Protein AF-0000000066002754 (afdb_homodimer)

Structure (mmCIF, N/CA/C/O backbone):
data_AF-0000000066002754-model_v1
#
loop_
_entity.id
_entity.type
_entity.pdbx_description
1 polymer 'S-adenosylmethionine synthase'
#
loop_
_atom_site.group_PDB
_atom_site.id
_atom_site.type_symbol
_atom_site.label_atom_id
_atom_site.label_alt_id
_atom_site.label_comp_id
_atom_site.label_asym_id
_atom_site.label_entity_id
_atom_site.label_seq_id
_atom_site.pdbx_PDB_ins_code
_atom_site.Cartn_x
_atom_site.Cartn_y
_atom_site.Cartn_z
_atom_site.occupancy
_atom_site.B_iso_or_equiv
_atom_site.auth_seq_id
_atom_site.auth_comp_id
_atom_site.auth_asym_id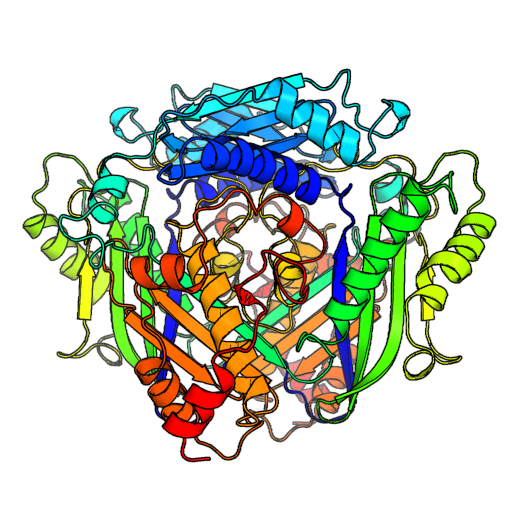
_atom_site.auth_atom_id
_atom_site.pdbx_PDB_model_num
ATOM 1 N N . MET A 1 1 ? 15.125 -0.023 -0.604 1 49.53 1 MET A N 1
ATOM 2 C CA . MET A 1 1 ? 15.516 1.284 -0.079 1 49.53 1 MET A CA 1
ATOM 3 C C . MET A 1 1 ? 16.438 2.01 -1.051 1 49.53 1 MET A C 1
ATOM 5 O O . MET A 1 1 ? 17.203 1.374 -1.783 1 49.53 1 MET A O 1
ATOM 9 N N . ILE A 1 2 ? 15.977 3.221 -1.153 1 59.25 2 ILE A N 1
ATOM 10 C CA . ILE A 1 2 ? 16.844 4.137 -1.892 1 59.25 2 ILE A CA 1
ATOM 11 C C . ILE A 1 2 ? 18.219 4.215 -1.218 1 59.25 2 ILE A C 1
ATOM 13 O O . ILE A 1 2 ? 18.312 4.602 -0.052 1 59.25 2 ILE A O 1
ATOM 17 N N . ASN A 1 3 ? 19.094 3.332 -1.614 1 63.22 3 ASN A N 1
ATOM 18 C CA . ASN A 1 3 ? 20.5 3.486 -1.23 1 63.22 3 ASN A CA 1
ATOM 19 C C . ASN A 1 3 ? 21.234 4.41 -2.189 1 63.22 3 ASN A C 1
ATOM 21 O O . ASN A 1 3 ? 21.953 3.943 -3.082 1 63.22 3 ASN A O 1
ATOM 25 N N . ALA A 1 4 ? 20.969 5.594 -1.891 1 71.75 4 ALA A N 1
ATOM 26 C CA . ALA A 1 4 ? 21.625 6.562 -2.77 1 71.75 4 ALA A CA 1
ATOM 27 C C . ALA A 1 4 ? 22.938 7.059 -2.166 1 71.75 4 ALA A C 1
ATOM 29 O O . ALA A 1 4 ? 23.078 7.105 -0.943 1 71.75 4 ALA A O 1
ATOM 30 N N . LYS A 1 5 ? 23.844 7.191 -2.975 1 81.81 5 LYS A N 1
ATOM 31 C CA . LYS A 1 5 ? 25.125 7.789 -2.58 1 81.81 5 LYS A CA 1
ATOM 32 C C . LYS A 1 5 ? 25.094 9.305 -2.756 1 81.81 5 LYS A C 1
ATOM 34 O O . LYS A 1 5 ? 24.328 9.828 -3.568 1 81.81 5 LYS A O 1
ATOM 39 N N . GLY A 1 6 ? 25.812 9.953 -1.957 1 91.19 6 GLY A N 1
ATOM 40 C CA . GLY A 1 6 ? 25.844 11.406 -2.041 1 91.19 6 GLY A CA 1
ATOM 41 C C . GLY A 1 6 ? 24.719 12.078 -1.281 1 91.19 6 GLY A C 1
ATOM 42 O O . GLY A 1 6 ? 24.219 11.531 -0.299 1 91.19 6 GLY A O 1
ATOM 43 N N . ARG A 1 7 ? 24.469 13.336 -1.681 1 94.94 7 ARG A N 1
ATOM 44 C CA . ARG A 1 7 ? 23.453 14.125 -0.999 1 94.94 7 ARG A CA 1
ATOM 45 C C . ARG A 1 7 ? 22.094 13.969 -1.669 1 94.94 7 ARG A C 1
ATOM 47 O O . ARG A 1 7 ? 21.984 14.031 -2.896 1 94.94 7 ARG A O 1
ATOM 54 N N . TYR A 1 8 ? 21.094 13.641 -0.91 1 95.25 8 TYR A N 1
ATOM 55 C CA . TYR A 1 8 ? 19.734 13.508 -1.454 1 95.25 8 TYR A CA 1
ATOM 56 C C . TYR A 1 8 ? 18.688 13.758 -0.378 1 95.25 8 TYR A C 1
ATOM 58 O O . TYR A 1 8 ? 19 13.758 0.814 1 95.25 8 TYR A O 1
ATOM 66 N N . LEU A 1 9 ? 17.484 14.023 -0.784 1 96.25 9 LEU A N 1
ATOM 67 C CA . LEU A 1 9 ? 16.344 14.172 0.109 1 96.25 9 LEU A CA 1
ATOM 68 C C . LEU A 1 9 ? 15.43 12.953 0.025 1 96.25 9 LEU A C 1
ATOM 70 O O . LEU A 1 9 ? 15.234 12.391 -1.055 1 96.25 9 LEU A O 1
ATOM 74 N N . PHE A 1 10 ? 14.922 12.516 1.156 1 96.56 10 PHE A N 1
ATOM 75 C CA . PHE A 1 10 ? 13.883 11.492 1.229 1 96.56 10 PHE A CA 1
ATOM 76 C C . PHE A 1 10 ? 12.719 11.961 2.094 1 96.56 10 PHE A C 1
ATOM 78 O O . PHE A 1 10 ? 12.93 12.508 3.178 1 96.56 10 PHE A O 1
ATOM 85 N N . SER A 1 11 ? 11.508 11.773 1.563 1 96.75 11 SER A N 1
ATOM 86 C CA . SER A 1 11 ? 10.328 12.289 2.246 1 96.75 11 SER A CA 1
ATOM 87 C C . SER A 1 11 ? 9.398 11.156 2.672 1 96.75 11 SER A C 1
ATOM 89 O O . SER A 1 11 ? 9.258 10.156 1.96 1 96.75 11 SER A O 1
ATOM 91 N N . SER A 1 12 ? 8.781 11.266 3.816 1 97.44 12 SER A N 1
ATOM 92 C CA . SER A 1 12 ? 7.715 10.398 4.289 1 97.44 12 SER A CA 1
ATOM 93 C C . SER A 1 12 ? 6.555 11.203 4.863 1 97.44 12 SER A C 1
ATOM 95 O O . SER A 1 12 ? 6.75 12.32 5.348 1 97.44 12 SER A O 1
ATOM 97 N N . GLU A 1 13 ? 5.426 10.609 4.801 1 97.12 13 GLU A N 1
ATOM 98 C CA . GLU A 1 13 ? 4.211 11.273 5.262 1 97.12 13 GLU A CA 1
ATOM 99 C C . GLU A 1 13 ? 3.51 10.461 6.344 1 97.12 13 GLU A C 1
ATOM 101 O O . GLU A 1 13 ? 3.652 9.234 6.395 1 97.12 13 GLU A O 1
ATOM 106 N N . SER A 1 14 ? 2.783 11.125 7.219 1 97.81 14 SER A N 1
ATOM 107 C CA . SER A 1 14 ? 1.916 10.539 8.234 1 97.81 14 SER A CA 1
ATOM 108 C C . SER A 1 14 ? 0.597 11.297 8.344 1 97.81 14 SER A C 1
ATOM 110 O O . SER A 1 14 ? 0.497 12.438 7.898 1 97.81 14 SER A O 1
ATOM 112 N N . VAL A 1 15 ? -0.403 10.68 8.867 1 97.94 15 VAL A N 1
ATOM 113 C CA . VAL A 1 15 ? -1.698 11.32 9.078 1 97.94 15 VAL A CA 1
ATOM 114 C C . VAL A 1 15 ? -2.141 11.125 10.523 1 97.94 15 VAL A C 1
ATOM 116 O O . VAL A 1 15 ? -1.662 10.211 11.211 1 97.94 15 VAL A O 1
ATOM 119 N N . THR A 1 16 ? -2.969 12.016 10.969 1 98.5 16 THR A N 1
ATOM 120 C CA . THR A 1 16 ? -3.463 11.922 12.344 1 98.5 16 THR A CA 1
ATOM 121 C C . THR A 1 16 ? -4.555 10.859 12.453 1 98.5 16 THR A C 1
ATOM 123 O O . THR A 1 16 ? -5.008 10.32 11.438 1 98.5 16 THR A O 1
ATOM 126 N N . GLU A 1 17 ? -4.969 10.602 13.68 1 98.44 17 GLU A N 1
ATOM 127 C CA . GLU A 1 17 ? -6.031 9.641 13.961 1 98.44 17 GLU A CA 1
ATOM 128 C C . GLU A 1 17 ? -7.359 10.102 13.359 1 98.44 17 GLU A C 1
ATOM 130 O O . GLU A 1 17 ? -8.266 9.289 13.164 1 98.44 17 GLU A O 1
ATOM 135 N N . GLY A 1 18 ? -7.488 11.367 13.055 1 98.31 18 GLY A N 1
ATOM 136 C CA . GLY A 1 18 ? -8.742 11.898 12.531 1 98.31 18 GLY A CA 1
ATOM 137 C C . GLY A 1 18 ? -8.867 11.766 11.031 1 98.31 18 GLY A C 1
ATOM 138 O O . GLY A 1 18 ? -9.945 11.977 10.469 1 98.31 18 GLY A O 1
ATOM 139 N N . HIS A 1 19 ? -7.695 11.469 10.352 1 97.81 19 HIS A N 1
ATOM 140 C CA . HIS A 1 19 ? -7.781 11.234 8.914 1 97.81 19 HIS A CA 1
ATOM 141 C C . HIS A 1 19 ? -8.781 10.133 8.602 1 97.81 19 HIS A C 1
ATOM 143 O O . HIS A 1 19 ? -8.805 9.094 9.273 1 97.81 19 HIS A O 1
ATOM 149 N N . PRO A 1 20 ? -9.602 10.266 7.574 1 97.5 20 PRO A N 1
ATOM 150 C CA . PRO A 1 20 ? -10.703 9.328 7.336 1 97.5 20 PRO A CA 1
ATOM 151 C C . PRO A 1 20 ? -10.227 7.887 7.188 1 97.5 20 PRO A C 1
ATOM 153 O O . PRO A 1 20 ? -10.883 6.965 7.676 1 97.5 20 PRO A O 1
ATOM 156 N N . ASP A 1 21 ? -9.141 7.695 6.48 1 97.81 21 ASP A N 1
ATOM 157 C CA . ASP A 1 21 ? -8.609 6.34 6.355 1 97.81 21 ASP A CA 1
ATOM 158 C C . ASP A 1 21 ? -8.273 5.754 7.723 1 97.81 21 ASP A C 1
ATOM 160 O O . ASP A 1 21 ? -8.438 4.555 7.949 1 97.81 21 ASP A O 1
ATOM 164 N N . LYS A 1 22 ? -7.746 6.57 8.602 1 98.5 22 LYS A N 1
ATOM 165 C CA . LYS A 1 22 ? -7.398 6.082 9.93 1 98.5 22 LYS A CA 1
ATOM 166 C C . LYS A 1 22 ? -8.648 5.926 10.797 1 98.5 22 LYS A C 1
ATOM 168 O O . LYS A 1 22 ? -8.688 5.066 11.68 1 98.5 22 LYS A O 1
ATOM 173 N N . VAL A 1 23 ? -9.672 6.781 10.555 1 98.69 23 VAL A N 1
ATOM 174 C CA . VAL A 1 23 ? -10.953 6.539 11.195 1 98.69 23 VAL A CA 1
ATOM 175 C C . VAL A 1 23 ? -11.445 5.133 10.859 1 98.69 23 VAL A C 1
ATOM 177 O O . VAL A 1 23 ? -11.844 4.379 11.75 1 98.69 23 VAL A O 1
ATOM 180 N N . ALA A 1 24 ? -11.344 4.777 9.617 1 98.62 24 ALA A N 1
ATOM 181 C CA . ALA A 1 24 ? -11.75 3.449 9.164 1 98.62 24 ALA A CA 1
ATOM 182 C C . ALA A 1 24 ? -10.898 2.365 9.82 1 98.62 24 ALA A C 1
ATOM 184 O O . ALA A 1 24 ? -11.43 1.353 10.289 1 98.62 24 ALA A O 1
ATOM 185 N N . ASP A 1 25 ? -9.594 2.576 9.891 1 98.62 25 ASP A N 1
ATOM 186 C CA . ASP A 1 25 ? -8.688 1.615 10.523 1 98.62 25 ASP A CA 1
ATOM 187 C C . ASP A 1 25 ? -9.055 1.398 11.992 1 98.62 25 ASP A C 1
ATOM 189 O O . ASP A 1 25 ? -9.086 0.262 12.469 1 98.62 25 ASP A O 1
ATOM 193 N N . GLN A 1 26 ? -9.289 2.469 12.672 1 98.81 26 GLN A N 1
ATOM 194 C CA . GLN A 1 26 ? -9.57 2.408 14.102 1 98.81 26 GLN A CA 1
ATOM 195 C C . GLN A 1 26 ? -10.891 1.692 14.375 1 98.81 26 GLN A C 1
ATOM 197 O O . GLN A 1 26 ? -11.023 0.96 15.359 1 98.81 26 GLN A O 1
ATOM 202 N N . ILE A 1 27 ? -11.859 1.932 13.531 1 98.81 27 ILE A N 1
ATOM 203 C CA . ILE A 1 27 ? -13.133 1.238 13.672 1 98.81 27 ILE A CA 1
ATOM 204 C C . ILE A 1 27 ? -12.93 -0.261 13.461 1 98.81 27 ILE A C 1
ATOM 206 O O . ILE A 1 27 ? -13.359 -1.072 14.289 1 98.81 27 ILE A O 1
ATOM 210 N N . SER A 1 28 ? -12.258 -0.646 12.422 1 98.69 28 SER A N 1
ATOM 211 C CA . SER A 1 28 ? -12.023 -2.051 12.109 1 98.69 28 SER A CA 1
ATOM 212 C C . SER A 1 28 ? -11.266 -2.746 13.242 1 98.69 28 SER A C 1
ATOM 214 O O . SER A 1 28 ? -11.648 -3.836 13.672 1 98.69 28 SER A O 1
ATOM 216 N N . ASP A 1 29 ? -10.242 -2.107 13.695 1 98.75 29 ASP A N 1
ATOM 217 C CA . ASP A 1 29 ? -9.445 -2.721 14.758 1 98.75 29 ASP A CA 1
ATOM 218 C C . ASP A 1 29 ? -10.18 -2.672 16.094 1 98.75 29 ASP A C 1
ATOM 220 O O . ASP A 1 29 ? -9.953 -3.514 16.969 1 98.75 29 ASP A O 1
ATOM 224 N N . GLY A 1 30 ? -11.023 -1.613 16.297 1 98.69 30 GLY A N 1
ATOM 225 C CA . GLY A 1 30 ? -11.891 -1.613 17.453 1 98.69 30 GLY A CA 1
ATOM 226 C C . GLY A 1 30 ? -12.812 -2.814 17.516 1 98.69 30 GLY A C 1
ATOM 227 O O . GLY A 1 30 ? -13 -3.412 18.578 1 98.69 30 GLY A O 1
ATOM 228 N N . ILE A 1 31 ? -13.375 -3.127 16.406 1 98.56 31 ILE A N 1
ATOM 229 C CA . ILE A 1 31 ? -14.242 -4.293 16.297 1 98.56 31 ILE A CA 1
ATOM 230 C C . ILE A 1 31 ? -13.43 -5.566 16.531 1 98.56 31 ILE A C 1
ATOM 232 O O . ILE A 1 31 ? -13.844 -6.449 17.281 1 98.56 31 ILE A O 1
ATOM 236 N N . LEU A 1 32 ? -12.289 -5.664 15.922 1 98.56 32 LEU A N 1
ATOM 237 C CA . LEU A 1 32 ? -11.406 -6.812 16.109 1 98.56 32 LEU A CA 1
ATOM 238 C C . LEU A 1 32 ? -11.086 -7.023 17.578 1 98.56 32 LEU A C 1
ATOM 240 O O . LEU A 1 32 ? -11.203 -8.141 18.094 1 98.56 32 LEU A O 1
ATOM 244 N N . ASP A 1 33 ? -10.695 -5.949 18.25 1 98.5 33 ASP A N 1
ATOM 245 C CA . ASP A 1 33 ? -10.32 -6.047 19.656 1 98.5 33 ASP A CA 1
ATOM 246 C C . ASP A 1 33 ? -11.508 -6.488 20.5 1 98.5 33 ASP A C 1
ATOM 248 O O . ASP A 1 33 ? -11.352 -7.297 21.422 1 98.5 33 ASP A O 1
ATOM 252 N N . ALA A 1 34 ? -12.664 -5.938 20.234 1 98.38 34 ALA A N 1
ATOM 253 C CA . ALA A 1 34 ? -13.859 -6.328 20.969 1 98.38 34 ALA A CA 1
ATOM 254 C C . ALA A 1 34 ? -14.125 -7.824 20.828 1 98.38 34 ALA A C 1
ATOM 256 O O . ALA A 1 34 ? -14.539 -8.477 21.797 1 98.38 34 ALA A O 1
ATOM 257 N N . ILE A 1 35 ? -13.883 -8.336 19.656 1 98.19 35 ILE A N 1
ATOM 258 C CA . ILE A 1 35 ? -14.125 -9.75 19.375 1 98.19 35 ILE A CA 1
ATOM 259 C C . ILE A 1 35 ? -13.047 -10.602 20.031 1 98.19 35 ILE A C 1
ATOM 261 O O . ILE A 1 35 ? -13.359 -11.57 20.734 1 98.19 35 ILE A O 1
ATOM 265 N N . LEU A 1 36 ? -11.82 -10.219 19.922 1 98.25 36 LEU A N 1
ATOM 266 C CA . LEU A 1 36 ? -10.719 -11.008 20.438 1 98.25 36 LEU A CA 1
ATOM 267 C C . LEU A 1 36 ? -10.734 -11.031 21.969 1 98.25 36 LEU A C 1
ATOM 269 O O . LEU A 1 36 ? -10.258 -11.992 22.578 1 98.25 36 LEU A O 1
ATOM 273 N N . ALA A 1 37 ? -11.258 -9.977 22.547 1 98.25 37 ALA A N 1
ATOM 274 C CA . ALA A 1 37 ? -11.367 -9.938 24 1 98.25 37 ALA A CA 1
ATOM 275 C C . ALA A 1 37 ? -12.242 -11.078 24.531 1 98.25 37 ALA A C 1
ATOM 277 O O . ALA A 1 37 ? -12.047 -11.562 25.641 1 98.25 37 ALA A O 1
ATOM 278 N N . GLN A 1 38 ? -13.133 -11.547 23.703 1 97.94 38 GLN A N 1
ATOM 279 C CA . GLN A 1 38 ? -14.102 -12.57 24.094 1 97.94 38 GLN A CA 1
ATOM 280 C C . GLN A 1 38 ? -13.75 -13.922 23.469 1 97.94 38 GLN A C 1
ATOM 282 O O . GLN A 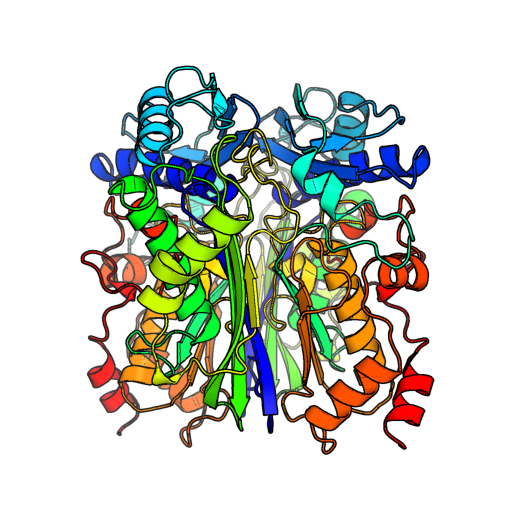1 38 ? -14.062 -14.969 24.031 1 97.94 38 GLN A O 1
ATOM 287 N N . ASP A 1 39 ? -13.156 -13.898 22.297 1 97.5 39 ASP A N 1
ATOM 288 C CA . ASP A 1 39 ? -12.883 -15.086 21.484 1 97.5 39 ASP A CA 1
ATOM 289 C C . ASP A 1 39 ? -11.516 -14.992 20.812 1 97.5 39 ASP A C 1
ATOM 291 O O . ASP A 1 39 ? -11.43 -14.648 19.625 1 97.5 39 ASP A O 1
ATOM 295 N N . PRO A 1 40 ? -10.523 -15.391 21.469 1 96.94 40 PRO A N 1
ATOM 296 C CA . PRO A 1 40 ? -9.164 -15.258 20.938 1 96.94 40 PRO A CA 1
ATOM 297 C C . PRO A 1 40 ? -8.953 -16.078 19.672 1 96.94 40 PRO A C 1
ATOM 299 O O . PRO A 1 40 ? -7.984 -15.859 18.938 1 96.94 40 PRO A O 1
ATOM 302 N N . ASP A 1 41 ? -9.828 -17 19.344 1 93.81 41 ASP A N 1
ATOM 303 C CA . ASP A 1 41 ? -9.664 -17.891 18.188 1 93.81 41 ASP A CA 1
ATOM 304 C C . ASP A 1 41 ? -10.531 -17.438 17.016 1 93.81 41 ASP A C 1
ATOM 306 O O . ASP A 1 41 ? -10.648 -18.141 16.016 1 93.81 41 ASP A O 1
ATOM 310 N N . ALA A 1 42 ? -11.125 -16.266 17.156 1 95.69 42 ALA A N 1
ATOM 311 C CA . ALA A 1 42 ? -11.992 -15.734 16.109 1 95.69 42 ALA A CA 1
ATOM 312 C C . ALA A 1 42 ? -11.211 -15.508 14.82 1 95.69 42 ALA A C 1
ATOM 314 O O . ALA A 1 42 ? -10 -15.273 14.852 1 95.69 42 ALA A O 1
ATOM 315 N N . HIS A 1 43 ? -11.859 -15.703 13.688 1 94.81 43 HIS A N 1
ATOM 316 C CA . HIS A 1 43 ? -11.367 -15.273 12.383 1 94.81 43 HIS A CA 1
ATOM 317 C C . HIS A 1 43 ? -12.047 -13.992 11.93 1 94.81 43 HIS A C 1
ATOM 319 O O . HIS A 1 43 ? -13.273 -13.953 11.773 1 94.81 43 HIS A O 1
ATOM 325 N N . VAL A 1 44 ? -11.234 -12.984 11.797 1 96.31 44 VAL A N 1
ATOM 326 C CA . VAL A 1 44 ? -11.812 -11.672 11.531 1 96.31 44 VAL A CA 1
ATOM 327 C C . VAL A 1 44 ? -11.078 -11 10.375 1 96.31 44 VAL A C 1
ATOM 329 O O . VAL A 1 44 ? -9.844 -10.938 10.375 1 96.31 44 VAL A O 1
ATOM 332 N N . ALA A 1 45 ? -11.727 -10.578 9.359 1 96.31 45 ALA A N 1
ATOM 333 C CA . ALA A 1 45 ? -11.375 -9.555 8.375 1 96.31 45 ALA A CA 1
ATOM 334 C C . ALA A 1 45 ? -12.461 -8.484 8.289 1 96.31 45 ALA A C 1
ATOM 336 O O . ALA A 1 45 ? -13.445 -8.641 7.559 1 96.31 45 ALA A O 1
ATOM 337 N N . CYS A 1 46 ? -12.258 -7.473 9.039 1 97.62 46 CYS A N 1
ATOM 338 C CA . CYS A 1 46 ? -13.25 -6.406 9.156 1 97.62 46 CYS A CA 1
ATOM 339 C C . CYS A 1 46 ? -12.82 -5.18 8.359 1 97.62 46 CYS A C 1
ATOM 341 O O . CYS A 1 46 ? -11.727 -4.648 8.578 1 97.62 46 CYS A O 1
ATOM 343 N N . GLU A 1 47 ? -13.633 -4.785 7.477 1 97.81 47 GLU A N 1
ATOM 344 C CA . GLU A 1 47 ? -13.398 -3.621 6.629 1 97.81 47 GLU A CA 1
ATOM 345 C C . GLU A 1 47 ? -14.406 -2.51 6.926 1 97.81 47 GLU A C 1
ATOM 347 O O . GLU A 1 47 ? -15.57 -2.779 7.203 1 97.81 47 GLU A O 1
ATOM 352 N N . THR A 1 48 ? -13.898 -1.303 6.859 1 98.5 48 THR A N 1
ATOM 353 C CA . THR A 1 48 ? -14.75 -0.143 7.113 1 98.5 48 THR A CA 1
ATOM 354 C C . THR A 1 48 ? -14.57 0.907 6.02 1 98.5 48 THR A C 1
ATOM 356 O O . THR A 1 48 ? -13.445 1.16 5.574 1 98.5 48 THR A O 1
ATOM 359 N N . LEU A 1 49 ? -15.633 1.377 5.492 1 98.5 49 LEU A N 1
ATOM 360 C CA . LEU A 1 49 ? -15.688 2.576 4.66 1 98.5 49 LEU A CA 1
ATOM 361 C C . LEU A 1 49 ? -16.422 3.701 5.383 1 98.5 49 LEU A C 1
ATOM 363 O O . LEU A 1 49 ? -17.531 3.498 5.902 1 98.5 49 LEU A O 1
ATOM 367 N N . VAL A 1 50 ? -15.781 4.875 5.508 1 98.12 50 VAL A N 1
ATOM 368 C CA . VAL A 1 50 ? -16.438 6.027 6.117 1 98.12 50 VAL A CA 1
ATOM 369 C C . VAL A 1 50 ? -16.578 7.145 5.09 1 98.12 50 VAL A C 1
ATOM 371 O O . VAL A 1 50 ? -15.688 7.352 4.262 1 98.12 50 VAL A O 1
ATOM 374 N N . THR A 1 51 ? -17.641 7.742 5.059 1 96.62 51 THR A N 1
ATOM 375 C CA . THR A 1 51 ? -17.953 8.898 4.23 1 96.62 51 THR A CA 1
ATOM 376 C C . THR A 1 51 ? -18.891 9.852 4.969 1 96.62 51 THR A C 1
ATOM 378 O O . THR A 1 51 ? -19.062 9.75 6.184 1 96.62 51 THR A O 1
ATOM 381 N N . THR A 1 52 ? -19.359 10.93 4.293 1 94 52 THR A N 1
ATOM 382 C CA . THR A 1 52 ? -20.188 11.938 4.945 1 94 52 THR A CA 1
ATOM 383 C C . THR A 1 52 ? -21.328 11.289 5.719 1 94 52 THR A C 1
ATOM 385 O O . THR A 1 52 ? -22.25 10.727 5.121 1 94 52 THR A O 1
ATOM 388 N N . GLY A 1 53 ? -21.219 11.312 7.062 1 94 53 GLY A N 1
ATOM 389 C CA . GLY A 1 53 ? -22.297 10.922 7.957 1 94 53 GLY A CA 1
ATOM 390 C C . GLY A 1 53 ? -22.469 9.414 8.062 1 94 53 GLY A C 1
ATOM 391 O O . GLY A 1 53 ? -23.453 8.938 8.617 1 94 53 GLY A O 1
ATOM 392 N N . LEU A 1 54 ? -21.469 8.625 7.551 1 96.44 54 LEU A N 1
ATOM 393 C CA . LEU A 1 54 ? -21.766 7.203 7.449 1 96.44 54 LEU A CA 1
ATOM 394 C C . LEU A 1 54 ? -20.5 6.375 7.664 1 96.44 54 LEU A C 1
ATOM 396 O O . LEU A 1 54 ? -19.438 6.715 7.137 1 96.44 54 LEU A O 1
ATOM 400 N N . ALA A 1 55 ? -20.625 5.332 8.477 1 97.81 55 ALA A N 1
ATOM 401 C CA . ALA A 1 55 ? -19.656 4.23 8.547 1 97.81 55 ALA A CA 1
ATOM 402 C C . ALA A 1 55 ? -20.281 2.93 8.047 1 97.81 55 ALA A C 1
ATOM 404 O O . ALA A 1 55 ? -21.328 2.496 8.555 1 97.81 55 ALA A O 1
ATOM 405 N N . PHE A 1 56 ? -19.703 2.365 7.055 1 97.94 56 PHE A N 1
ATOM 406 C CA . PHE A 1 56 ? -20.141 1.089 6.496 1 97.94 56 PHE A CA 1
ATOM 407 C C . PHE A 1 56 ? -19.156 -0.021 6.859 1 97.94 56 PHE A C 1
ATOM 409 O O . PHE A 1 56 ? -18 0.012 6.449 1 97.94 56 PHE A O 1
ATOM 416 N N . ILE A 1 57 ? -19.641 -0.983 7.645 1 97.81 57 ILE A N 1
ATOM 417 C CA . ILE A 1 57 ? -18.812 -2.094 8.102 1 97.81 57 ILE A CA 1
ATOM 418 C C . ILE A 1 57 ? -19.094 -3.334 7.262 1 97.81 57 ILE A C 1
ATOM 420 O O . ILE A 1 57 ? -20.266 -3.713 7.082 1 97.81 57 ILE A O 1
ATOM 424 N N . ALA A 1 58 ? -18.094 -3.916 6.656 1 97.5 58 ALA A N 1
ATOM 425 C CA . ALA A 1 58 ? -18.219 -5.148 5.879 1 97.5 58 ALA A CA 1
ATOM 426 C C . ALA A 1 58 ? -17.094 -6.117 6.199 1 97.5 58 ALA A C 1
ATOM 428 O O . ALA A 1 58 ? -16.25 -5.844 7.066 1 97.5 58 ALA A O 1
ATOM 429 N N . GLY A 1 59 ? -17.062 -7.273 5.582 1 95.62 59 GLY A N 1
ATOM 430 C CA . GLY A 1 59 ? -15.992 -8.25 5.738 1 95.62 59 GLY A CA 1
ATOM 431 C C . GLY A 1 59 ? -16.484 -9.594 6.23 1 95.62 59 GLY A C 1
ATOM 432 O O . GLY A 1 59 ? -17.656 -9.93 6.07 1 95.62 59 GLY A O 1
ATOM 433 N N . GLU A 1 60 ? -15.57 -10.398 6.648 1 94.25 60 GLU A N 1
ATOM 434 C CA . GLU A 1 60 ? -15.836 -11.766 7.07 1 94.25 60 GLU A CA 1
ATOM 435 C C . GLU A 1 60 ? -15.461 -11.977 8.531 1 94.25 60 GLU A C 1
ATOM 437 O O . GLU A 1 60 ? -14.305 -11.789 8.914 1 94.25 60 GLU A O 1
ATOM 442 N N . ILE A 1 61 ? -16.391 -12.367 9.32 1 95.25 61 ILE A N 1
ATOM 443 C CA . ILE A 1 61 ? -16.172 -12.562 10.75 1 95.25 61 ILE A CA 1
ATOM 444 C C . ILE A 1 61 ? -16.797 -13.891 11.188 1 95.25 61 ILE A C 1
ATOM 446 O O . ILE A 1 61 ? -17.984 -14.133 10.969 1 95.25 61 ILE A O 1
ATOM 450 N N . THR A 1 62 ? -16.047 -14.766 11.641 1 94.62 62 THR A N 1
ATOM 451 C CA . THR A 1 62 ? -16.469 -16 12.297 1 94.62 62 THR A CA 1
ATOM 452 C C . THR A 1 62 ? -16.047 -16.016 13.758 1 94.62 62 THR A C 1
ATOM 454 O O . THR A 1 62 ? -14.852 -16.047 14.062 1 94.62 62 THR A O 1
ATOM 457 N N . THR A 1 63 ? -17.031 -15.914 14.656 1 95.31 63 THR A N 1
ATOM 458 C CA . THR A 1 63 ? -16.703 -15.773 16.078 1 95.31 63 THR A CA 1
ATOM 459 C C . THR A 1 63 ? -17.906 -16.188 16.938 1 95.31 63 THR A C 1
ATOM 461 O O . THR A 1 63 ? -19.016 -16.312 16.438 1 95.31 63 THR A O 1
ATOM 464 N N . LYS A 1 64 ? -17.656 -16.484 18.141 1 93.44 64 LYS A N 1
ATOM 465 C CA . LYS A 1 64 ? -18.688 -16.672 19.141 1 93.44 64 LYS A CA 1
ATOM 466 C C . LYS A 1 64 ? -18.938 -15.398 19.953 1 93.44 64 LYS A C 1
ATOM 468 O O . LYS A 1 64 ? -19.875 -15.328 20.734 1 93.44 64 LYS A O 1
ATOM 473 N N . ALA A 1 65 ? -18.141 -14.43 19.672 1 93.94 65 ALA A N 1
ATOM 474 C CA . ALA A 1 65 ? -18.234 -13.172 20.406 1 93.94 65 ALA A CA 1
ATOM 475 C C . ALA A 1 65 ? -19.375 -12.305 19.891 1 93.94 65 ALA A C 1
ATOM 477 O O . ALA A 1 65 ? -19.844 -12.492 18.766 1 93.94 65 ALA A O 1
ATOM 478 N N . TYR A 1 66 ? -19.828 -11.516 20.828 1 91 66 TYR A N 1
ATOM 479 C CA . TYR A 1 66 ? -20.75 -10.453 20.453 1 91 66 TYR A CA 1
ATOM 480 C C . TYR A 1 66 ? -20.031 -9.117 20.344 1 91 66 TYR A C 1
ATOM 482 O O . TYR A 1 66 ? -19.203 -8.781 21.188 1 91 66 TYR A O 1
ATOM 490 N N . ALA A 1 67 ? -20.219 -8.453 19.219 1 93.12 67 ALA A N 1
ATOM 491 C CA . ALA A 1 67 ? -19.688 -7.105 19.047 1 93.12 67 ALA A CA 1
ATOM 492 C C . ALA A 1 67 ? -20.781 -6.129 18.625 1 93.12 67 ALA A C 1
ATOM 494 O O . ALA A 1 67 ? -21.453 -6.332 17.609 1 93.12 67 ALA A O 1
ATOM 495 N N . ASP A 1 68 ? -20.984 -5.086 19.469 1 95.12 68 ASP A N 1
ATOM 496 C CA . ASP A 1 68 ? -21.953 -4.035 19.156 1 95.12 68 ASP A CA 1
ATOM 497 C C . ASP A 1 68 ? -21.344 -3.004 18.203 1 95.12 68 ASP A C 1
ATOM 499 O O . ASP A 1 68 ? -20.859 -1.959 18.641 1 95.12 68 ASP A O 1
ATOM 503 N N . PHE A 1 69 ? -21.547 -3.279 16.906 1 96.5 69 PHE A N 1
ATOM 504 C CA . PHE A 1 69 ? -20.875 -2.482 15.891 1 96.5 69 PHE A CA 1
ATOM 505 C C . PHE A 1 69 ? -21.234 -1.007 16.031 1 96.5 69 PHE A C 1
ATOM 507 O O . PHE A 1 69 ? -20.344 -0.155 16.078 1 96.5 69 PHE A O 1
ATOM 514 N N . PRO A 1 70 ? -22.531 -0.6 16.172 1 96.25 70 PRO A N 1
ATOM 515 C CA . PRO A 1 70 ? -22.859 0.821 16.297 1 96.25 70 PRO A CA 1
ATOM 516 C C . PRO A 1 70 ? -22.156 1.482 17.484 1 96.25 70 PRO A C 1
ATOM 518 O O . PRO A 1 70 ? -21.609 2.582 17.359 1 96.25 70 PRO A O 1
ATOM 521 N N . SER A 1 71 ? -22.156 0.822 18.578 1 97.12 71 SER A N 1
ATOM 522 C CA . SER A 1 71 ? -21.531 1.382 19.766 1 97.12 71 SER A CA 1
ATOM 523 C C . SER A 1 71 ? -20.031 1.526 19.578 1 97.12 71 SER A C 1
ATOM 525 O O . SER A 1 71 ? -19.438 2.537 19.984 1 97.12 71 SER A O 1
ATOM 527 N N . ILE A 1 72 ? -19.406 0.498 19.047 1 97.88 72 ILE A N 1
ATOM 528 C CA . ILE A 1 72 ? -17.953 0.521 18.844 1 97.88 72 ILE A CA 1
ATOM 529 C C . ILE A 1 72 ? -17.594 1.658 17.891 1 97.88 72 ILE A C 1
ATOM 531 O O . ILE A 1 72 ? -16.625 2.393 18.125 1 97.88 72 ILE A O 1
ATOM 535 N N . VAL A 1 73 ? -18.391 1.802 16.797 1 98.19 73 VAL A N 1
ATOM 536 C CA . VAL A 1 73 ? -18.141 2.859 15.812 1 98.19 73 VAL A CA 1
ATOM 537 C C . VAL A 1 73 ? -18.266 4.223 16.484 1 98.19 73 VAL A C 1
ATOM 539 O O . VAL A 1 73 ? -17.359 5.055 16.391 1 98.19 73 VAL A O 1
ATOM 542 N N . ARG A 1 74 ? -19.297 4.453 17.172 1 97.5 74 ARG A N 1
ATOM 543 C CA . ARG A 1 74 ? -19.578 5.754 17.766 1 97.5 74 ARG A CA 1
ATOM 544 C C . ARG A 1 74 ? -18.562 6.086 18.859 1 97.5 74 ARG A C 1
ATOM 546 O O . ARG A 1 74 ? -18.109 7.227 18.969 1 97.5 74 ARG A O 1
ATOM 553 N N . GLU A 1 75 ? -18.203 5.105 19.656 1 97.94 75 GLU A N 1
ATOM 554 C CA . GLU A 1 75 ? -17.188 5.328 20.688 1 97.94 75 GLU A CA 1
ATOM 555 C C . GLU A 1 75 ? -15.828 5.664 20.062 1 97.94 75 GLU A C 1
ATOM 557 O O . GLU A 1 75 ? -15.102 6.516 20.562 1 97.94 75 GLU A O 1
ATOM 562 N N . THR A 1 76 ? -15.492 4.949 19 1 98.38 76 THR A N 1
ATOM 563 C CA . THR A 1 76 ? -14.25 5.219 18.297 1 98.38 76 THR A CA 1
ATOM 564 C C . THR A 1 76 ? -14.227 6.645 17.75 1 98.38 76 THR A C 1
ATOM 566 O O . THR A 1 76 ? -13.25 7.371 17.938 1 98.38 76 THR A O 1
ATOM 569 N N . VAL A 1 77 ? -15.32 7.055 17.094 1 98.25 77 VAL A N 1
ATOM 570 C CA . VAL A 1 77 ? -15.438 8.391 16.516 1 98.25 77 VAL A CA 1
ATOM 571 C C . VAL A 1 77 ? -15.352 9.438 17.625 1 98.25 77 VAL A C 1
ATOM 573 O O . VAL A 1 77 ? -14.703 10.469 17.469 1 98.25 77 VAL A O 1
ATOM 576 N N . LYS A 1 78 ? -15.953 9.164 18.75 1 98.12 78 LYS A N 1
ATOM 577 C CA . LYS A 1 78 ? -15.922 10.047 19.922 1 98.12 78 LYS A CA 1
ATOM 578 C C . LYS A 1 78 ? -14.5 10.203 20.453 1 98.12 78 LYS A C 1
ATOM 580 O O . LYS A 1 78 ? -14.039 11.32 20.703 1 98.12 78 LYS A O 1
ATOM 585 N N . GLU A 1 79 ? -13.805 9.07 20.578 1 98 79 GLU A N 1
ATOM 586 C CA . GLU A 1 79 ? -12.43 9.078 21.078 1 98 79 GLU A CA 1
ATOM 587 C C . GLU A 1 79 ? -11.508 9.867 20.156 1 98 79 GLU A C 1
ATOM 589 O O . GLU A 1 79 ? -10.594 10.547 20.625 1 98 79 GLU A O 1
ATOM 594 N N . ILE A 1 80 ? -11.742 9.758 18.875 1 98.12 80 ILE A N 1
ATOM 595 C CA . ILE A 1 80 ? -10.945 10.477 17.891 1 98.12 80 ILE A CA 1
ATOM 596 C C . ILE A 1 80 ? -11.156 11.977 18.047 1 98.12 80 ILE A C 1
ATOM 598 O O . ILE A 1 80 ? -10.219 12.766 17.891 1 98.12 80 ILE A O 1
ATOM 602 N N . GLY A 1 81 ? -12.352 12.414 18.328 1 97.62 81 GLY A N 1
ATOM 603 C CA . GLY A 1 81 ? -12.609 13.82 18.609 1 97.62 81 GLY A CA 1
ATOM 604 C C . GLY A 1 81 ? -13.617 14.438 17.672 1 97.62 81 GLY A C 1
ATOM 605 O O . GLY A 1 81 ? -13.781 15.664 17.641 1 97.62 81 GLY A O 1
ATOM 606 N N . TYR A 1 82 ? -14.266 13.633 16.844 1 97.06 82 TYR A N 1
ATOM 607 C CA . TYR A 1 82 ? -15.375 14.156 16.047 1 97.06 82 TYR A CA 1
ATOM 608 C C . TYR A 1 82 ? -16.656 14.234 16.875 1 97.06 82 TYR A C 1
ATOM 610 O O . TYR A 1 82 ? -17.5 13.344 16.781 1 97.06 82 TYR A O 1
ATOM 618 N N . ASN A 1 83 ? -16.812 15.375 17.516 1 94.38 83 ASN A N 1
ATOM 619 C CA . ASN A 1 83 ? -17.859 15.516 18.531 1 94.38 83 ASN A CA 1
ATOM 620 C C . ASN A 1 83 ? -18.922 16.516 18.094 1 94.38 83 ASN A C 1
ATOM 622 O O . ASN A 1 83 ? -19.734 16.953 18.906 1 94.38 83 ASN A O 1
ATOM 626 N N . SER A 1 84 ? -18.812 16.938 16.922 1 91.06 84 SER A N 1
ATOM 627 C CA . SER A 1 84 ? -19.797 17.859 16.375 1 91.06 84 SER A CA 1
ATOM 628 C C . SER A 1 84 ? -19.875 17.734 14.859 1 91.06 84 SER A C 1
ATOM 630 O O . SER A 1 84 ? -18.859 17.516 14.195 1 91.06 84 SER A O 1
ATOM 632 N N . SER A 1 85 ? -21.031 18.016 14.328 1 86.56 85 SER A N 1
ATOM 633 C CA . SER A 1 85 ? -21.219 17.953 12.883 1 86.56 85 SER A CA 1
ATOM 634 C C . SER A 1 85 ? -20.422 19.031 12.164 1 86.56 85 SER A C 1
ATOM 636 O O . SER A 1 85 ? -20.078 18.875 10.992 1 86.56 85 SER A O 1
ATOM 638 N N . THR A 1 86 ? -20.141 20.031 12.836 1 86.62 86 THR A N 1
ATOM 639 C CA . THR A 1 86 ? -19.391 21.125 12.234 1 86.62 86 THR A CA 1
ATOM 640 C C . THR A 1 86 ? -17.969 20.703 11.906 1 86.62 86 THR A C 1
ATOM 642 O O . THR A 1 86 ? -17.281 21.359 11.133 1 86.62 86 THR A O 1
ATOM 645 N N . MET A 1 87 ? -17.609 19.562 12.414 1 88.25 87 MET A N 1
ATOM 646 C CA . MET A 1 87 ? -16.25 19.078 12.18 1 88.25 87 MET A CA 1
ATOM 647 C C . MET A 1 87 ? -16.203 18.125 10.992 1 88.25 87 MET A C 1
ATOM 649 O O . MET A 1 87 ? -15.133 17.656 10.602 1 88.25 87 MET A O 1
ATOM 653 N N . GLY A 1 88 ? -17.312 17.828 10.422 1 87.12 88 GLY A N 1
ATOM 654 C CA . GLY A 1 88 ? -17.344 16.969 9.25 1 87.12 88 GLY A CA 1
ATOM 655 C C . GLY A 1 88 ? -17.734 15.531 9.57 1 87.12 88 GLY A C 1
ATOM 656 O O . GLY A 1 88 ? -17.859 14.703 8.672 1 87.12 88 GLY A O 1
ATOM 657 N N . PHE A 1 89 ? -17.906 15.203 10.836 1 88.88 89 PHE A N 1
ATOM 658 C CA . PHE A 1 89 ? -18.328 13.898 11.328 1 88.88 89 PHE A CA 1
ATOM 659 C C . PHE A 1 89 ? -18.75 13.984 12.797 1 88.88 89 PHE A C 1
ATOM 661 O O . PHE A 1 89 ? -18.281 14.859 13.531 1 88.88 89 PHE A O 1
ATOM 668 N N . ASP A 1 90 ? -19.688 13.188 13.203 1 93.75 90 ASP A N 1
ATOM 669 C CA . ASP A 1 90 ? -20.234 13.281 14.547 1 93.75 90 ASP A CA 1
ATOM 670 C C . ASP A 1 90 ? -20.594 11.906 15.094 1 93.75 90 ASP A C 1
ATOM 672 O O . ASP A 1 90 ? -21.438 11.203 14.516 1 93.75 90 ASP A O 1
ATOM 676 N N . TRP A 1 91 ? -20.031 11.617 16.234 1 95.06 91 TRP A N 1
ATOM 677 C CA . TRP A 1 91 ? -20.219 10.289 16.812 1 95.06 91 TRP A CA 1
ATOM 678 C C . TRP A 1 91 ? -21.688 10.062 17.188 1 95.06 91 TRP A C 1
ATOM 680 O O . TRP A 1 91 ? -22.172 8.93 17.172 1 95.06 91 TRP A O 1
ATOM 690 N N . GLU A 1 92 ? -22.391 11.133 17.5 1 92.38 92 GLU A N 1
ATOM 691 C CA . GLU A 1 92 ? -23.766 11 17.984 1 92.38 92 GLU A CA 1
ATOM 692 C C . GLU A 1 92 ? -24.734 10.742 16.828 1 92.38 92 GLU A C 1
ATOM 694 O O . GLU A 1 92 ? -25.75 10.07 17.016 1 92.38 92 GLU A O 1
ATOM 699 N N . THR A 1 93 ? -24.359 11.219 15.672 1 90.81 93 THR A N 1
ATOM 700 C CA . THR A 1 93 ? -25.391 11.25 14.641 1 90.81 93 THR A CA 1
ATOM 701 C C . THR A 1 93 ? -24.969 10.438 13.422 1 90.81 93 THR A C 1
ATOM 703 O O . THR A 1 93 ? -25.75 10.234 12.492 1 90.81 93 THR A O 1
ATOM 706 N N . CYS A 1 94 ? -23.766 9.945 13.391 1 93.5 94 CYS A N 1
ATOM 707 C CA . CYS A 1 94 ? -23.344 9.18 12.219 1 93.5 94 CYS A CA 1
ATOM 708 C C . CYS A 1 94 ? -24.141 7.883 12.102 1 93.5 94 CYS A C 1
ATOM 710 O O . CYS A 1 94 ? -24.469 7.262 13.117 1 93.5 94 CYS A O 1
ATOM 712 N N . ALA A 1 95 ? -24.469 7.52 10.844 1 94.5 95 ALA A N 1
ATOM 713 C CA . ALA A 1 95 ? -25.109 6.246 10.562 1 94.5 95 ALA A CA 1
ATOM 714 C C . ALA A 1 95 ? -24.109 5.102 10.555 1 94.5 95 ALA A C 1
ATOM 716 O O . ALA A 1 95 ? -22.938 5.297 10.203 1 94.5 95 ALA A O 1
ATOM 717 N N . VAL A 1 96 ? -24.531 3.936 10.992 1 96 96 VAL A N 1
ATOM 718 C CA . VAL A 1 96 ? -23.734 2.717 10.945 1 96 96 VAL A CA 1
ATOM 719 C C . VAL A 1 96 ? -24.5 1.631 10.188 1 96 96 VAL A C 1
ATOM 721 O O . VAL A 1 96 ? -25.609 1.257 10.57 1 96 96 VAL A O 1
ATOM 724 N N . ILE A 1 97 ? -23.922 1.218 9.078 1 94.75 97 ILE A N 1
ATOM 725 C CA . ILE A 1 97 ? -24.484 0.118 8.289 1 94.75 97 ILE A CA 1
ATOM 726 C C . ILE A 1 97 ? -23.484 -1.034 8.242 1 94.75 97 ILE A C 1
ATOM 728 O O . ILE A 1 97 ? -22.266 -0.81 8.148 1 94.75 97 ILE A O 1
ATOM 732 N N . SER A 1 98 ? -23.953 -2.24 8.414 1 94.25 98 SER A N 1
ATOM 733 C CA . SER A 1 98 ? -23.031 -3.371 8.391 1 94.25 98 SER A CA 1
ATOM 734 C C . SER A 1 98 ? -23.531 -4.469 7.457 1 94.25 98 SER A C 1
ATOM 736 O O . SER A 1 98 ? -24.734 -4.684 7.336 1 94.25 98 SER A O 1
ATOM 738 N N . SER A 1 99 ? -22.703 -5.008 6.707 1 90.75 99 SER A N 1
ATOM 739 C CA . SER A 1 99 ? -22.875 -6.219 5.91 1 90.75 99 SER A CA 1
ATOM 740 C C . SER A 1 99 ? -21.703 -7.176 6.094 1 90.75 99 SER A C 1
ATOM 742 O O . SER A 1 99 ? -20.703 -7.082 5.387 1 90.75 99 SER A O 1
ATOM 744 N N . VAL A 1 100 ? -21.844 -8.117 7.023 1 87.94 100 VAL A N 1
ATOM 745 C CA . VAL A 1 100 ? -20.75 -9 7.406 1 87.94 100 VAL A CA 1
ATOM 746 C C . VAL A 1 100 ? -21.156 -10.453 7.148 1 87.94 100 VAL A C 1
ATOM 748 O O . VAL A 1 100 ? -22.297 -10.844 7.398 1 87.94 100 VAL A O 1
ATOM 751 N N . ASP A 1 101 ? -20.234 -11.141 6.613 1 85.38 101 ASP A N 1
ATOM 752 C CA . ASP A 1 101 ? -20.438 -12.562 6.355 1 85.38 101 ASP A CA 1
ATOM 753 C C . ASP A 1 101 ? -19.469 -13.406 7.18 1 85.38 101 ASP A C 1
ATOM 755 O O . ASP A 1 101 ? -18.547 -12.875 7.805 1 85.38 101 ASP A O 1
ATOM 759 N N . LYS A 1 102 ? -19.781 -14.727 7.199 1 82.44 102 LYS A N 1
ATOM 760 C CA . LYS A 1 102 ? -18.828 -15.648 7.816 1 82.44 102 LYS A CA 1
ATOM 761 C C . LYS A 1 102 ? -17.625 -15.867 6.914 1 82.44 102 LYS A C 1
ATOM 763 O O . LYS A 1 102 ? -17.703 -15.68 5.699 1 82.44 102 LYS A O 1
ATOM 768 N N . GLN A 1 103 ? -16.547 -16.234 7.496 1 78.5 103 GLN A N 1
ATOM 769 C CA . GLN A 1 103 ? -15.367 -16.594 6.727 1 78.5 103 GLN A CA 1
ATOM 770 C C . GLN A 1 103 ? -15.648 -17.75 5.77 1 78.5 103 GLN A C 1
ATOM 772 O O . GLN A 1 103 ? -16.328 -18.703 6.133 1 78.5 103 GLN A O 1
ATOM 777 N N . SER A 1 104 ? -15.062 -17.625 4.59 1 78.75 104 SER A N 1
ATOM 778 C CA . SER A 1 104 ? -15.258 -18.672 3.6 1 78.75 104 SER A CA 1
ATOM 779 C C . SER A 1 104 ? -14.781 -20.031 4.125 1 78.75 104 SER A C 1
ATOM 781 O O . SER A 1 104 ? -13.68 -20.125 4.676 1 78.75 104 SER A O 1
ATOM 783 N N . VAL A 1 105 ? -15.562 -21.047 3.982 1 76.56 105 VAL A N 1
ATOM 784 C CA . VAL A 1 105 ? -15.234 -22.391 4.438 1 76.56 105 VAL A CA 1
ATOM 785 C C . VAL A 1 105 ? -14.023 -22.922 3.66 1 76.56 105 VAL A C 1
ATOM 787 O O . VAL A 1 105 ? -13.211 -23.672 4.203 1 76.56 105 VAL A O 1
ATOM 790 N N . ASP A 1 106 ? -13.883 -22.516 2.426 1 75.88 106 ASP A N 1
ATOM 791 C CA . ASP A 1 106 ? -12.789 -22.984 1.579 1 75.88 106 ASP A CA 1
ATOM 792 C C . ASP A 1 106 ? -11.445 -22.422 2.057 1 75.88 106 ASP A C 1
ATOM 794 O O . ASP A 1 106 ? -10.414 -23.094 1.953 1 75.88 106 ASP A O 1
ATOM 798 N N . ILE A 1 107 ? -11.477 -21.266 2.58 1 71.62 107 ILE A N 1
ATOM 799 C CA . ILE A 1 107 ? -10.281 -20.672 3.16 1 71.62 107 ILE A CA 1
ATOM 800 C C . ILE A 1 107 ? -10.023 -21.281 4.543 1 71.62 107 ILE A C 1
ATOM 802 O O . ILE A 1 107 ? -8.883 -21.594 4.887 1 71.62 107 ILE A O 1
ATOM 806 N N . ALA A 1 108 ? -11.062 -21.469 5.316 1 75.12 108 ALA A N 1
ATOM 807 C CA . ALA A 1 108 ? -10.969 -21.969 6.684 1 75.12 108 ALA A CA 1
ATOM 808 C C . ALA A 1 108 ? -10.328 -23.359 6.711 1 75.12 108 ALA A C 1
ATOM 810 O O . ALA A 1 108 ? -9.594 -23.688 7.648 1 75.12 108 ALA A O 1
ATOM 811 N N . GLN A 1 109 ? -10.57 -24.125 5.68 1 71.75 109 GLN A N 1
ATOM 812 C CA . GLN A 1 109 ? -10.016 -25.484 5.586 1 71.75 109 GLN A CA 1
ATOM 813 C C . GLN A 1 109 ? -8.492 -25.438 5.508 1 71.75 109 GLN A C 1
ATOM 815 O O . GLN A 1 109 ? -7.824 -26.359 5.977 1 71.75 109 GLN A O 1
ATOM 820 N N . GLY A 1 110 ? -7.973 -24.422 4.949 1 72.06 110 GLY A N 1
ATOM 821 C CA . GLY A 1 110 ? -6.531 -24.312 4.809 1 72.06 110 GLY A CA 1
ATOM 822 C C . GLY A 1 110 ? -5.852 -23.781 6.059 1 72.06 110 GLY A C 1
ATOM 823 O O . GLY A 1 110 ? -4.656 -24 6.266 1 72.06 110 GLY A O 1
ATOM 824 N N . VAL A 1 111 ? -6.648 -23.156 6.84 1 75.56 111 VAL A N 1
ATOM 825 C CA . VAL A 1 111 ? -6.094 -22.531 8.031 1 75.56 111 VAL A CA 1
ATOM 826 C C . VAL A 1 111 ? -6.227 -23.469 9.227 1 75.56 111 VAL A C 1
ATOM 828 O O . VAL A 1 111 ? -5.301 -23.594 10.031 1 75.56 111 VAL A O 1
ATOM 831 N N . SER A 1 112 ? -7.289 -24.219 9.344 1 71.75 112 SER A N 1
ATOM 832 C CA . SER A 1 112 ? -7.535 -25.125 10.461 1 71.75 112 SER A CA 1
ATOM 833 C C . SER A 1 112 ? -6.98 -26.516 10.18 1 71.75 112 SER A C 1
ATOM 835 O O . SER A 1 112 ? -7.266 -27.094 9.133 1 71.75 112 SER A O 1
ATOM 837 N N . ARG A 1 113 ? -5.941 -26.844 10.984 1 72.31 113 ARG A N 1
ATOM 838 C CA . ARG A 1 113 ? -5.355 -28.172 10.805 1 72.31 113 ARG A CA 1
ATOM 839 C C . ARG A 1 113 ? -5.496 -29.016 12.07 1 72.31 113 ARG A C 1
ATOM 841 O O . ARG A 1 113 ? -5.812 -28.484 13.141 1 72.31 113 ARG A O 1
ATOM 848 N N . THR A 1 114 ? -5.219 -30.281 11.898 1 69.12 114 THR A N 1
ATOM 849 C CA . THR A 1 114 ? -5.305 -31.234 13 1 69.12 114 THR A CA 1
ATOM 850 C C . THR A 1 114 ? -4.293 -30.891 14.086 1 69.12 114 THR A C 1
ATOM 852 O O . THR A 1 114 ? -4.617 -30.922 15.273 1 69.12 114 THR A O 1
ATOM 855 N N . LYS A 1 115 ? -3.07 -30.547 13.617 1 83.75 115 LYS A N 1
ATOM 856 C CA . LYS A 1 115 ? -2.059 -30.062 14.547 1 83.75 115 LYS A CA 1
ATOM 857 C C . LYS A 1 115 ? -1.917 -28.547 14.469 1 83.75 115 LYS A C 1
ATOM 859 O O . LYS A 1 115 ? -1.706 -28 13.391 1 83.75 115 LYS A O 1
ATOM 864 N N . PRO A 1 116 ? -2.047 -27.906 15.547 1 83.56 116 PRO A N 1
ATOM 865 C CA . PRO A 1 116 ? -1.971 -26.438 15.555 1 83.56 116 PRO A CA 1
ATOM 866 C C . PRO A 1 116 ? -0.729 -25.906 14.844 1 83.56 116 PRO A C 1
ATOM 868 O O . PRO A 1 116 ? -0.792 -24.891 14.164 1 83.56 116 PRO A O 1
ATOM 871 N N . GLU A 1 117 ? 0.357 -26.672 14.922 1 84.75 117 GLU A N 1
ATOM 872 C CA . GLU A 1 117 ? 1.625 -26.219 14.352 1 84.75 117 GLU A CA 1
ATOM 873 C C . GLU A 1 117 ? 1.592 -26.281 12.828 1 84.75 117 GLU A C 1
ATOM 875 O O . GLU A 1 117 ? 2.453 -25.703 12.164 1 84.75 117 GLU A O 1
ATOM 880 N N . ASP A 1 118 ? 0.652 -26.953 12.328 1 84.69 118 ASP A N 1
ATOM 881 C CA . ASP A 1 118 ? 0.524 -27.109 10.883 1 84.69 118 ASP A CA 1
ATOM 882 C C . ASP A 1 118 ? -0.474 -26.109 10.305 1 84.69 118 ASP A C 1
ATOM 884 O O . ASP A 1 118 ? -0.843 -26.188 9.133 1 84.69 118 ASP A O 1
ATOM 888 N N . GLN A 1 119 ? -0.835 -25.172 11.148 1 84.19 119 GLN A N 1
ATOM 889 C CA . GLN A 1 119 ? -1.698 -24.109 10.648 1 84.19 119 GLN A CA 1
ATOM 890 C C . GLN A 1 119 ? -1.095 -23.438 9.414 1 84.19 119 GLN A C 1
ATOM 892 O O . GLN A 1 119 ? 0.049 -22.984 9.445 1 84.19 119 GLN A O 1
ATOM 897 N N . GLY A 1 120 ? -1.842 -23.438 8.328 1 82.31 120 GLY A N 1
ATOM 898 C CA . GLY A 1 120 ? -1.382 -22.797 7.109 1 82.31 120 GLY A CA 1
ATOM 899 C C . GLY A 1 120 ? -1.667 -21.312 7.078 1 82.31 120 GLY A C 1
ATOM 900 O O . GLY A 1 120 ? -2.451 -20.797 7.883 1 82.31 120 GLY A O 1
ATOM 901 N N . ALA A 1 121 ? -0.947 -20.703 6.211 1 82.44 121 ALA A N 1
ATOM 902 C CA . ALA A 1 121 ? -1.239 -19.297 5.984 1 82.44 121 ALA A CA 1
ATOM 903 C C . ALA A 1 121 ? -2.666 -19.109 5.48 1 82.44 121 ALA A C 1
ATOM 905 O O . ALA A 1 121 ? -3.16 -19.906 4.676 1 82.44 121 ALA A O 1
ATOM 906 N N . GLY A 1 122 ? -3.318 -18.109 5.938 1 81 122 GLY A N 1
ATOM 907 C CA . GLY A 1 122 ? -4.695 -17.828 5.559 1 81 122 GLY A CA 1
ATOM 908 C C . GLY A 1 122 ? -4.816 -17.188 4.188 1 81 122 GLY A C 1
ATOM 909 O O . GLY A 1 122 ? -5.926 -16.922 3.719 1 81 122 GLY A O 1
ATOM 910 N N . ASP A 1 123 ? -3.68 -16.875 3.607 1 83.69 123 ASP A N 1
ATOM 911 C CA . ASP A 1 123 ? -3.59 -16.281 2.279 1 83.69 123 ASP A CA 1
ATOM 912 C C . ASP A 1 123 ? -2.188 -16.453 1.695 1 83.69 123 ASP A C 1
ATOM 914 O O . ASP A 1 123 ? -1.235 -16.734 2.424 1 83.69 123 ASP A O 1
ATOM 918 N N . GLN A 1 124 ? -2.121 -16.484 0.357 1 90.62 124 GLN A N 1
ATOM 919 C CA . GLN A 1 124 ? -0.792 -16.391 -0.238 1 90.62 124 GLN A CA 1
ATOM 920 C C . GLN A 1 124 ? -0.329 -14.93 -0.327 1 90.62 124 GLN A C 1
ATOM 922 O O . GLN A 1 124 ? -1.15 -14.016 -0.417 1 90.62 124 GLN A O 1
ATOM 927 N N . GLY A 1 125 ? 0.941 -14.688 -0.224 1 92.5 125 GLY A N 1
ATOM 928 C CA . GLY A 1 125 ? 1.481 -13.344 -0.358 1 92.5 125 GLY A CA 1
ATOM 929 C C . GLY A 1 125 ? 2.877 -13.203 0.219 1 92.5 125 GLY A C 1
ATOM 930 O O . GLY A 1 125 ? 3.473 -14.188 0.667 1 92.5 125 GLY A O 1
ATOM 931 N N . MET A 1 126 ? 3.381 -11.992 0.085 1 94.88 126 MET A N 1
ATOM 932 C CA . MET A 1 126 ? 4.684 -11.641 0.649 1 94.88 126 MET A CA 1
ATOM 933 C C . MET A 1 126 ? 4.547 -10.531 1.687 1 94.88 126 MET A C 1
ATOM 935 O O . MET A 1 126 ? 3.721 -9.625 1.531 1 94.88 126 MET A O 1
ATOM 939 N N . MET A 1 127 ? 5.27 -10.656 2.717 1 96.56 127 MET A N 1
ATOM 940 C CA . MET A 1 127 ? 5.34 -9.68 3.797 1 96.56 127 MET A CA 1
ATOM 941 C C . MET A 1 127 ? 6.758 -9.141 3.951 1 96.56 127 MET A C 1
ATOM 943 O O . MET A 1 127 ? 7.73 -9.867 3.74 1 96.56 127 MET A O 1
ATOM 947 N N . PHE A 1 128 ? 6.863 -7.918 4.363 1 96.75 128 PHE A N 1
ATOM 948 C CA . PHE A 1 128 ? 8.164 -7.285 4.512 1 96.75 128 PHE A CA 1
ATOM 949 C C . PHE A 1 128 ? 8.344 -6.727 5.918 1 96.75 128 PHE A C 1
ATOM 951 O O . PHE A 1 128 ? 7.367 -6.32 6.555 1 96.75 128 PHE A O 1
ATOM 958 N N . GLY A 1 129 ? 9.508 -6.77 6.426 1 97.12 129 GLY A N 1
ATOM 959 C CA . GLY A 1 129 ? 9.977 -6.059 7.605 1 97.12 129 GLY A CA 1
ATOM 960 C C . GLY A 1 129 ? 11.219 -5.227 7.348 1 97.12 129 GLY A C 1
ATOM 961 O O . GLY A 1 129 ? 11.992 -5.523 6.434 1 97.12 129 GLY A O 1
ATOM 962 N N . PHE A 1 130 ? 11.375 -4.227 8.117 1 97.31 130 PHE A N 1
ATOM 963 C CA . PHE A 1 130 ? 12.492 -3.314 7.91 1 97.31 130 PHE A CA 1
ATOM 964 C C . PHE A 1 130 ? 12.938 -2.697 9.234 1 97.31 130 PHE A C 1
ATOM 966 O O . PHE A 1 130 ? 12.117 -2.479 10.125 1 97.31 130 PHE A O 1
ATOM 973 N N . ALA A 1 131 ? 14.219 -2.455 9.328 1 98.12 131 ALA A N 1
ATOM 974 C CA . ALA A 1 131 ? 14.805 -1.725 10.453 1 98.12 131 ALA A CA 1
ATOM 975 C C . ALA A 1 131 ? 16.109 -1.059 10.055 1 98.12 131 ALA A C 1
ATOM 977 O O . ALA A 1 131 ? 16.828 -1.558 9.18 1 98.12 131 ALA A O 1
ATOM 978 N N . CYS A 1 132 ? 16.406 0.037 10.602 1 97.06 132 CYS A N 1
ATOM 979 C CA . CYS A 1 132 ? 17.688 0.707 10.43 1 97.06 132 CYS A CA 1
ATOM 980 C C . CYS A 1 132 ? 18.062 1.502 11.672 1 97.06 132 CYS A C 1
ATOM 982 O O . CYS A 1 132 ? 17.188 1.807 12.5 1 97.06 132 CYS A O 1
ATOM 984 N N . ASP A 1 133 ? 19.25 1.865 11.766 1 97.31 133 ASP A N 1
ATOM 985 C CA . ASP A 1 133 ? 19.734 2.443 13.016 1 97.31 133 ASP A CA 1
ATOM 986 C C . ASP A 1 133 ? 19.688 3.969 12.977 1 97.31 133 ASP A C 1
ATOM 988 O O . ASP A 1 133 ? 20.516 4.641 13.586 1 97.31 133 ASP A O 1
ATOM 992 N N . GLU A 1 134 ? 18.734 4.566 12.32 1 96.44 134 GLU A N 1
ATOM 993 C CA . GLU A 1 134 ? 18.641 6.016 12.172 1 96.44 134 GLU A CA 1
ATOM 994 C C . GLU A 1 134 ? 17.953 6.652 13.375 1 96.44 134 GLU A C 1
ATOM 996 O O . GLU A 1 134 ? 18.078 7.855 13.602 1 96.44 134 GLU A O 1
ATOM 1001 N N . THR A 1 135 ? 17.188 5.871 14.055 1 97.69 135 THR A N 1
ATOM 1002 C CA . THR A 1 135 ? 16.438 6.367 15.203 1 97.69 135 THR A CA 1
ATOM 1003 C C . THR A 1 135 ? 16.5 5.383 16.359 1 97.69 135 THR A C 1
ATOM 1005 O O . THR A 1 135 ? 16.984 4.258 16.203 1 97.69 135 THR A O 1
ATOM 1008 N N . GLU A 1 136 ? 15.992 5.762 17.516 1 96.81 136 GLU A N 1
ATOM 1009 C CA . GLU A 1 136 ? 16.078 4.953 18.734 1 96.81 136 GLU A CA 1
ATOM 1010 C C . GLU A 1 136 ? 15.234 3.689 18.609 1 96.81 136 GLU A C 1
ATOM 1012 O O . GLU A 1 136 ? 15.562 2.66 19.219 1 96.81 136 GLU A O 1
ATOM 1017 N N . THR A 1 137 ? 14.211 3.742 17.828 1 98.25 137 THR A N 1
ATOM 1018 C CA . THR A 1 137 ? 13.328 2.588 17.703 1 98.25 137 THR A CA 1
ATOM 1019 C C . THR A 1 137 ? 13.625 1.816 16.422 1 98.25 137 THR A C 1
ATOM 1021 O O . THR A 1 137 ? 12.812 0.998 15.984 1 98.25 137 THR A O 1
ATOM 1024 N N . LEU A 1 138 ? 14.727 2.172 15.719 1 98.5 138 LEU A N 1
ATOM 1025 C CA . LEU A 1 138 ? 15.258 1.487 14.547 1 98.5 138 LEU A CA 1
ATOM 1026 C C . LEU A 1 138 ? 14.305 1.617 13.359 1 98.5 138 LEU A C 1
ATOM 1028 O O . LEU A 1 138 ? 14.023 0.631 12.68 1 98.5 138 LEU A O 1
ATOM 1032 N N . MET A 1 139 ? 13.688 2.83 13.281 1 98.44 139 MET A N 1
ATOM 1033 C CA . MET A 1 139 ? 12.852 3.234 12.148 1 98.44 139 MET A CA 1
ATOM 1034 C C . MET A 1 139 ? 13.594 4.223 11.258 1 98.44 139 MET A C 1
ATOM 1036 O O . MET A 1 139 ? 14.516 4.902 11.703 1 98.44 139 MET A O 1
ATOM 1040 N N . PRO A 1 140 ? 13.211 4.316 9.945 1 97.25 140 PRO A N 1
ATOM 1041 C CA . PRO A 1 140 ? 13.758 5.41 9.125 1 97.25 140 PRO A CA 1
ATOM 1042 C C . PRO A 1 140 ? 13.422 6.789 9.695 1 97.25 140 PRO A C 1
ATOM 1044 O O . PRO A 1 140 ? 12.297 7.016 10.156 1 97.25 140 PRO A O 1
ATOM 1047 N N . ALA A 1 141 ? 14.328 7.676 9.633 1 97.94 141 ALA A N 1
ATOM 1048 C CA . ALA A 1 141 ? 14.203 8.992 10.258 1 97.94 141 ALA A CA 1
ATOM 1049 C C . ALA A 1 141 ? 13 9.75 9.703 1 97.94 141 ALA A C 1
ATOM 1051 O O . ALA A 1 141 ? 12.203 10.312 10.469 1 97.94 141 ALA A O 1
ATOM 1052 N N . PRO A 1 142 ? 12.758 9.797 8.375 1 97.81 142 PRO A N 1
ATOM 1053 C CA . PRO A 1 142 ? 11.664 10.617 7.859 1 97.81 142 PRO A CA 1
ATOM 1054 C C . PRO A 1 142 ? 10.305 10.203 8.414 1 97.81 142 PRO A C 1
ATOM 1056 O O . PRO A 1 142 ? 9.539 11.047 8.883 1 97.81 142 PRO A O 1
ATOM 1059 N N . ILE A 1 143 ? 10.008 8.891 8.422 1 98.25 143 ILE A N 1
ATOM 1060 C CA . ILE A 1 143 ? 8.695 8.438 8.867 1 98.25 143 ILE A CA 1
ATOM 1061 C C . ILE A 1 143 ? 8.609 8.531 10.391 1 98.25 143 ILE A C 1
ATOM 1063 O O . ILE A 1 143 ? 7.543 8.812 10.945 1 98.25 143 ILE A O 1
ATOM 1067 N N . TYR A 1 144 ? 9.727 8.328 11.07 1 98.5 144 TYR A N 1
ATOM 1068 C CA . TYR A 1 144 ? 9.797 8.438 12.523 1 98.5 144 TYR A CA 1
ATOM 1069 C C . TYR A 1 144 ? 9.352 9.82 12.984 1 98.5 144 TYR A C 1
ATOM 1071 O O . TYR A 1 144 ? 8.477 9.945 13.852 1 98.5 144 TYR A O 1
ATOM 1079 N N . TRP A 1 145 ? 9.883 10.82 12.336 1 98.75 145 TRP A N 1
ATOM 1080 C CA . TRP A 1 145 ? 9.57 12.188 12.734 1 98.75 145 TRP A CA 1
ATOM 1081 C C . TRP A 1 145 ? 8.195 12.609 12.219 1 98.75 145 TRP A C 1
ATOM 1083 O O . TRP A 1 145 ? 7.492 13.375 12.875 1 98.75 145 TRP A O 1
ATOM 1093 N N . ALA A 1 146 ? 7.801 12.148 11.031 1 98.62 146 ALA A N 1
ATOM 1094 C CA . ALA A 1 146 ? 6.457 12.438 10.539 1 98.62 146 ALA A CA 1
ATOM 1095 C C . ALA A 1 146 ? 5.395 11.922 11.508 1 98.62 146 ALA A C 1
ATOM 1097 O O . ALA A 1 146 ? 4.414 12.617 11.789 1 98.62 146 ALA A O 1
ATOM 1098 N N . HIS A 1 147 ? 5.609 10.695 12.039 1 98.69 147 HIS A N 1
ATOM 1099 C CA . HIS A 1 147 ? 4.68 10.125 13.008 1 98.69 147 HIS A CA 1
ATOM 1100 C C . HIS A 1 147 ? 4.66 10.938 14.297 1 98.69 147 HIS A C 1
ATOM 1102 O O . HIS A 1 147 ? 3.594 11.164 14.875 1 98.69 147 HIS A O 1
ATOM 1108 N N . LYS A 1 148 ? 5.82 11.32 14.75 1 98.62 148 LYS A N 1
ATOM 1109 C CA . LYS A 1 148 ? 5.891 12.086 15.992 1 98.62 148 LYS A CA 1
ATOM 1110 C C . LYS A 1 148 ? 5.152 13.414 15.859 1 98.62 148 LYS A C 1
ATOM 1112 O O . LYS A 1 148 ? 4.5 13.867 16.812 1 98.62 148 LYS A O 1
ATOM 1117 N N . LEU A 1 149 ? 5.273 14.023 14.703 1 98.81 149 LEU A N 1
ATOM 1118 C CA . LEU A 1 149 ? 4.566 15.273 14.453 1 98.81 149 LEU A CA 1
ATOM 1119 C C . LEU A 1 149 ? 3.057 15.055 14.445 1 98.81 149 LEU A C 1
ATOM 1121 O O . LEU A 1 149 ? 2.309 15.828 15.039 1 98.81 149 LEU A O 1
ATOM 1125 N N . SER A 1 150 ? 2.602 14 13.781 1 98.62 150 SER A N 1
ATOM 1126 C CA . SER A 1 150 ? 1.171 13.719 13.719 1 98.62 150 SER A CA 1
ATOM 1127 C C . SER A 1 150 ? 0.613 13.398 15.102 1 98.62 150 SER A C 1
ATOM 1129 O O . SER A 1 150 ? -0.491 13.82 15.445 1 98.62 150 SER A O 1
ATOM 1131 N N . ARG A 1 151 ? 1.354 12.68 15.875 1 98.25 151 ARG A N 1
ATOM 1132 C CA . ARG A 1 151 ? 0.95 12.375 17.234 1 98.25 151 ARG A CA 1
ATOM 1133 C C . ARG A 1 151 ? 0.866 13.648 18.078 1 98.25 151 ARG A C 1
ATOM 1135 O O . ARG A 1 151 ? -0.033 13.789 18.922 1 98.25 151 ARG A O 1
ATOM 1142 N N . ARG A 1 152 ? 1.818 14.516 17.906 1 98.75 152 ARG A N 1
ATOM 1143 C CA . ARG A 1 152 ? 1.845 15.773 18.641 1 98.75 152 ARG A CA 1
ATOM 1144 C C . ARG A 1 152 ? 0.646 16.641 18.281 1 98.75 152 ARG A C 1
ATOM 1146 O O . ARG A 1 152 ? 0.063 17.297 19.156 1 98.75 152 ARG A O 1
ATOM 1153 N N . LEU A 1 153 ? 0.276 16.672 17.031 1 98.69 153 LEU A N 1
ATOM 1154 C CA . LEU A 1 153 ? -0.917 17.391 16.609 1 98.69 153 LEU A CA 1
ATOM 1155 C C . LEU A 1 153 ? -2.143 16.922 17.391 1 98.69 153 LEU A C 1
ATOM 1157 O O . LEU A 1 153 ? -2.939 17.75 17.844 1 98.69 153 LEU A O 1
ATOM 1161 N N . THR A 1 154 ? -2.236 15.641 17.516 1 98.44 154 THR A N 1
ATOM 1162 C CA . THR A 1 154 ? -3.365 15.062 18.234 1 98.44 154 THR A CA 1
ATOM 1163 C C . THR A 1 154 ? -3.283 15.406 19.719 1 98.44 154 THR A C 1
ATOM 1165 O O . THR A 1 154 ? -4.293 15.75 20.344 1 98.44 154 THR A O 1
ATOM 1168 N N . GLU A 1 155 ? -2.119 15.32 20.281 1 98.56 155 GLU A N 1
ATOM 1169 C CA . GLU A 1 155 ? -1.919 15.578 21.703 1 98.56 155 GLU A CA 1
ATOM 1170 C C . GLU A 1 155 ? -2.312 17 22.062 1 98.56 155 GLU A C 1
ATOM 1172 O O . GLU A 1 155 ? -3.016 17.219 23.062 1 98.56 155 GLU A O 1
ATOM 1177 N N . VAL A 1 156 ? -1.854 17.953 21.281 1 98.75 156 VAL A N 1
ATOM 1178 C CA . VAL A 1 156 ? -2.098 19.359 21.625 1 98.75 156 VAL A CA 1
ATOM 1179 C C . VAL A 1 156 ? -3.574 19.688 21.422 1 98.75 156 VAL A C 1
ATOM 1181 O O . VAL A 1 156 ? -4.121 20.562 22.094 1 98.75 156 VAL A O 1
ATOM 1184 N N . ARG A 1 157 ? -4.215 19.016 20.469 1 98.38 157 ARG A N 1
ATOM 1185 C CA . ARG A 1 157 ? -5.652 19.172 20.281 1 98.38 157 ARG A CA 1
ATOM 1186 C C . ARG A 1 157 ? -6.43 18.625 21.469 1 98.38 157 ARG A C 1
ATOM 1188 O O . ARG A 1 157 ? -7.246 19.328 22.062 1 98.38 157 ARG A O 1
ATOM 1195 N N . LYS A 1 158 ? -6.117 17.438 21.891 1 98.12 158 LYS A N 1
ATOM 1196 C CA . LYS A 1 158 ? -6.879 16.734 22.922 1 98.12 158 LYS A CA 1
ATOM 1197 C C . LYS A 1 158 ? -6.625 17.344 24.297 1 98.12 158 LYS A C 1
ATOM 1199 O O . LYS A 1 158 ? -7.512 17.328 25.156 1 98.12 158 LYS A O 1
ATOM 1204 N N . SER A 1 159 ? -5.445 17.859 24.531 1 98.19 159 SER A N 1
ATOM 1205 C CA . SER A 1 159 ? -5.109 18.453 25.812 1 98.19 159 SER A CA 1
ATOM 1206 C C . SER A 1 159 ? -5.625 19.891 25.906 1 98.19 159 SER A C 1
ATOM 1208 O O . SER A 1 159 ? -5.609 20.484 26.984 1 98.19 159 SER A O 1
ATOM 1210 N N . GLY A 1 160 ? -5.973 20.438 24.812 1 97.69 160 GLY A N 1
ATOM 1211 C CA . GLY A 1 160 ? -6.504 21.797 24.812 1 97.69 160 GLY A CA 1
ATOM 1212 C C . GLY A 1 160 ? -5.43 22.859 24.672 1 97.69 160 GLY A C 1
ATOM 1213 O O . GLY A 1 160 ? -5.723 24.062 24.734 1 97.69 160 GLY A O 1
ATOM 1214 N N . VAL A 1 161 ? -4.191 22.469 24.469 1 98.31 161 VAL A N 1
ATOM 1215 C CA . VAL A 1 161 ? -3.119 23.422 24.219 1 98.31 161 VAL A CA 1
ATOM 1216 C C . VAL A 1 161 ? -3.439 24.25 22.969 1 98.31 161 VAL A C 1
ATOM 1218 O O . VAL A 1 161 ? -3.23 25.453 22.953 1 98.31 161 VAL A O 1
ATOM 1221 N N . LEU A 1 162 ? -3.9 23.609 21.922 1 98.25 162 LEU A N 1
ATOM 1222 C CA . LEU A 1 162 ? -4.457 24.234 20.719 1 98.25 162 LEU A CA 1
ATOM 1223 C C . LEU A 1 162 ? -5.91 23.828 20.516 1 98.25 162 LEU A C 1
ATOM 1225 O O . LEU A 1 162 ? -6.195 22.859 19.797 1 98.25 162 LEU A O 1
ATOM 1229 N N . ASP A 1 163 ? -6.809 24.578 21.047 1 96.5 163 ASP A N 1
ATOM 1230 C CA . ASP A 1 163 ? -8.203 24.172 21.156 1 96.5 163 ASP A CA 1
ATOM 1231 C C . ASP A 1 163 ? -8.961 24.453 19.859 1 96.5 163 ASP A C 1
ATOM 1233 O O . ASP A 1 163 ? -10.125 24.062 19.719 1 96.5 163 ASP A O 1
ATOM 1237 N N . PHE A 1 164 ? -8.25 25.125 18.906 1 97.19 164 PHE A N 1
ATOM 1238 C CA . PHE A 1 164 ? -8.898 25.391 17.625 1 97.19 164 PHE A CA 1
ATOM 1239 C C . PHE A 1 164 ? -8.688 24.234 16.656 1 97.19 164 PHE A C 1
ATOM 1241 O O . PHE A 1 164 ? -9.336 24.172 15.609 1 97.19 164 PHE A O 1
ATOM 1248 N N . LEU A 1 165 ? -7.801 23.297 16.969 1 98 165 LEU A N 1
ATOM 1249 C CA . LEU A 1 165 ? -7.52 22.188 16.078 1 98 165 LEU A CA 1
ATOM 1250 C C . LEU A 1 165 ? -8.672 21.188 16.062 1 98 165 LEU A C 1
ATOM 1252 O O . LEU A 1 165 ? -9.375 21.047 17.062 1 98 165 LEU A O 1
ATOM 1256 N N . ARG A 1 166 ? -8.867 20.594 14.961 1 97.88 166 ARG A N 1
ATOM 1257 C CA . ARG A 1 166 ? -9.828 19.531 14.758 1 97.88 166 ARG A CA 1
ATOM 1258 C C . ARG A 1 166 ? -9.125 18.219 14.383 1 97.88 166 ARG A C 1
ATOM 1260 O O . ARG A 1 166 ? -7.902 18.188 14.25 1 97.88 166 ARG A O 1
ATOM 1267 N N . PRO A 1 167 ? -9.82 17.141 14.281 1 98.12 167 PRO A N 1
ATOM 1268 C CA . PRO A 1 167 ? -9.18 15.828 14.336 1 98.12 167 PRO A CA 1
ATOM 1269 C C . PRO A 1 167 ? -8.328 15.539 13.094 1 98.12 167 PRO A C 1
ATOM 1271 O O . PRO A 1 167 ? -7.332 14.82 13.188 1 98.12 167 PRO A O 1
ATOM 1274 N N . ASP A 1 168 ? -8.641 16.031 11.961 1 97.94 168 ASP A N 1
ATOM 1275 C CA . ASP A 1 168 ? -7.98 15.656 10.719 1 97.94 168 ASP A CA 1
ATOM 1276 C C . ASP A 1 168 ? -6.652 16.391 10.555 1 97.94 168 ASP A C 1
ATOM 1278 O O . ASP A 1 168 ? -6.566 17.594 10.836 1 97.94 168 ASP A O 1
ATOM 1282 N N . GLY A 1 169 ? -5.676 15.711 10.141 1 97.69 169 GLY A N 1
ATOM 1283 C CA . GLY A 1 169 ? -4.379 16.328 9.922 1 97.69 169 GLY A CA 1
ATOM 1284 C C . GLY A 1 169 ? -3.41 15.422 9.18 1 97.69 169 GLY A C 1
ATOM 1285 O O . GLY A 1 169 ? -3.631 14.211 9.086 1 97.69 169 GLY A O 1
ATOM 1286 N N . LYS A 1 170 ? -2.342 16.016 8.594 1 97.12 170 LYS A N 1
ATOM 1287 C CA . LYS A 1 170 ? -1.283 15.359 7.832 1 97.12 170 LYS A CA 1
ATOM 1288 C C . LYS A 1 170 ? 0.068 16.016 8.078 1 97.12 170 LYS A C 1
ATOM 1290 O O . LYS A 1 170 ? 0.148 17.25 8.219 1 97.12 170 LYS A O 1
ATOM 1295 N N . THR A 1 171 ? 1.097 15.203 8.156 1 98.62 171 THR A N 1
ATOM 1296 C CA . THR A 1 171 ? 2.459 15.703 8.305 1 98.62 171 THR A CA 1
ATOM 1297 C C . THR A 1 171 ? 3.387 15.047 7.281 1 98.62 171 THR A C 1
ATOM 1299 O O . THR A 1 171 ? 3.113 13.938 6.809 1 98.62 171 THR A O 1
ATOM 1302 N N . GLN A 1 172 ? 4.398 15.703 6.918 1 98.25 172 GLN A N 1
ATOM 1303 C CA . GLN A 1 172 ? 5.41 15.227 5.984 1 98.25 172 GLN A CA 1
ATOM 1304 C C . GLN A 1 172 ? 6.785 15.797 6.328 1 98.25 172 GLN A C 1
ATOM 1306 O O . GLN A 1 172 ? 6.91 16.969 6.664 1 98.25 172 GLN A O 1
ATOM 1311 N N . VAL A 1 173 ? 7.773 14.953 6.309 1 98.5 173 VAL A N 1
ATOM 1312 C CA . VAL A 1 173 ? 9.133 15.359 6.645 1 98.5 173 VAL A CA 1
ATOM 1313 C C . VAL A 1 173 ? 10.094 14.914 5.547 1 98.5 173 VAL A C 1
ATOM 1315 O O . VAL A 1 173 ? 10.094 13.742 5.156 1 98.5 173 VAL A O 1
ATOM 1318 N N . ALA A 1 174 ? 10.836 15.812 5.031 1 98 174 ALA A N 1
ATOM 1319 C CA . ALA A 1 174 ? 11.938 15.5 4.125 1 98 174 ALA A CA 1
ATOM 1320 C C . ALA A 1 174 ? 13.281 15.594 4.844 1 98 174 ALA A C 1
ATOM 1322 O O . ALA A 1 174 ? 13.641 16.656 5.371 1 98 174 ALA A O 1
ATOM 1323 N N . VAL A 1 175 ? 13.984 14.562 4.832 1 97.88 175 VAL A N 1
ATOM 1324 C CA . VAL A 1 175 ? 15.281 14.508 5.5 1 97.88 175 VAL A CA 1
ATOM 1325 C C . VAL A 1 175 ? 16.391 14.484 4.453 1 97.88 175 VAL A C 1
ATOM 1327 O O . VAL A 1 175 ? 16.297 13.789 3.441 1 97.88 175 VAL A O 1
ATOM 1330 N N . GLU A 1 176 ? 17.344 15.328 4.664 1 97.44 176 GLU A N 1
ATOM 1331 C CA . GLU A 1 176 ? 18.562 15.297 3.854 1 97.44 176 GLU A CA 1
ATOM 1332 C C . GLU A 1 176 ? 19.5 14.188 4.312 1 97.44 176 GLU A C 1
ATOM 1334 O O . GLU A 1 176 ? 19.812 14.094 5.5 1 97.44 176 GLU A O 1
ATOM 1339 N N . TYR A 1 177 ? 19.875 13.367 3.414 1 96.12 177 TYR A N 1
ATOM 1340 C CA . TYR A 1 177 ? 20.828 12.297 3.662 1 96.12 177 TYR A CA 1
ATOM 1341 C C . TYR A 1 177 ? 22.172 12.602 2.996 1 96.12 177 TYR A C 1
ATOM 1343 O O . TYR A 1 177 ? 22.219 13.188 1.913 1 96.12 177 TYR A O 1
ATOM 1351 N N . VAL A 1 178 ? 23.25 12.266 3.611 1 95.44 178 VAL A N 1
ATOM 1352 C CA . VAL A 1 178 ? 24.578 12.219 3.031 1 95.44 178 VAL A CA 1
ATOM 1353 C C . VAL A 1 178 ? 25.156 10.812 3.176 1 95.44 178 VAL A C 1
ATOM 1355 O O . VAL A 1 178 ? 25.375 10.336 4.293 1 95.44 178 VAL A O 1
ATOM 1358 N N . ASP A 1 179 ? 25.359 10.156 2.092 1 90.5 179 ASP A N 1
ATOM 1359 C CA . ASP A 1 179 ? 25.875 8.789 2.035 1 90.5 179 ASP A CA 1
ATOM 1360 C C . ASP A 1 179 ? 25.078 7.855 2.939 1 90.5 179 ASP A C 1
ATOM 1362 O O . ASP A 1 179 ? 25.656 7.117 3.738 1 90.5 179 ASP A O 1
ATOM 1366 N N . GLY A 1 180 ? 23.781 8.055 2.898 1 89.31 180 GLY A N 1
ATOM 1367 C CA . GLY A 1 180 ? 22.875 7.121 3.559 1 89.31 180 GLY A CA 1
ATOM 1368 C C . GLY A 1 180 ? 22.609 7.48 5.008 1 89.31 180 GLY A C 1
ATOM 1369 O O . GLY A 1 180 ? 21.859 6.781 5.695 1 89.31 180 GLY A O 1
ATOM 1370 N N . LYS A 1 181 ? 23.109 8.594 5.473 1 93.5 181 LYS A N 1
ATOM 1371 C CA . LYS A 1 181 ? 22.922 9.008 6.855 1 93.5 181 LYS A CA 1
ATOM 1372 C C . LYS A 1 181 ? 22.094 10.281 6.938 1 93.5 181 LYS A C 1
ATOM 1374 O O . LYS A 1 181 ? 22.344 11.242 6.199 1 93.5 181 LYS A O 1
ATOM 1379 N N . PRO A 1 182 ? 21.062 10.258 7.754 1 96.12 182 PRO A N 1
ATOM 1380 C CA . PRO A 1 182 ? 20.312 11.5 7.922 1 96.12 182 PRO A CA 1
ATOM 1381 C C . PRO A 1 182 ? 21.125 12.609 8.57 1 96.12 182 PRO A C 1
ATOM 1383 O O . PRO A 1 182 ? 21.781 12.383 9.602 1 96.12 182 PRO A O 1
ATOM 1386 N N . VAL A 1 183 ? 21.062 13.828 8.055 1 96.69 183 VAL A N 1
ATOM 1387 C CA . VAL A 1 183 ? 21.938 14.867 8.586 1 96.69 183 VAL A CA 1
ATOM 1388 C C . VAL A 1 183 ? 21.109 16.078 9.008 1 96.69 183 VAL A C 1
ATOM 1390 O O . VAL A 1 183 ? 21.5 16.828 9.906 1 96.69 183 VAL A O 1
ATOM 1393 N N . ARG A 1 184 ? 20.016 16.328 8.352 1 97.56 184 ARG A N 1
ATOM 1394 C CA . ARG A 1 184 ? 19.141 17.438 8.734 1 97.56 184 ARG A CA 1
ATOM 1395 C C . ARG A 1 184 ? 17.766 17.297 8.102 1 97.56 184 ARG A C 1
ATOM 1397 O O . ARG A 1 184 ? 17.594 16.562 7.125 1 97.56 184 ARG A O 1
ATOM 1404 N N . ILE A 1 185 ? 16.797 18 8.648 1 98.5 185 ILE A N 1
ATOM 1405 C CA . ILE A 1 185 ? 15.453 18.078 8.062 1 98.5 185 ILE A CA 1
ATOM 1406 C C . ILE A 1 185 ? 15.398 19.266 7.094 1 98.5 185 ILE A C 1
ATOM 1408 O O . ILE A 1 185 ? 15.648 20.406 7.48 1 98.5 185 ILE A O 1
ATOM 1412 N N . ASP A 1 186 ? 15.148 18.953 5.867 1 98.31 186 ASP A N 1
ATOM 1413 C CA . ASP A 1 186 ? 15.109 19.984 4.828 1 98.31 186 ASP A CA 1
ATOM 1414 C C . ASP A 1 186 ? 13.789 20.75 4.863 1 98.31 186 ASP A C 1
ATOM 1416 O O . ASP A 1 186 ? 13.773 21.984 4.785 1 98.31 186 ASP A O 1
ATOM 1420 N N . ASN A 1 187 ? 12.711 20.047 4.969 1 98.12 187 ASN A N 1
ATOM 1421 C CA . ASN A 1 187 ? 11.414 20.719 5.035 1 98.12 187 ASN A CA 1
ATOM 1422 C C . ASN A 1 187 ? 10.391 19.906 5.812 1 98.12 187 ASN A C 1
ATOM 1424 O O . ASN A 1 187 ? 10.555 18.688 5.965 1 98.12 187 ASN A O 1
ATOM 1428 N N . VAL A 1 188 ? 9.406 20.578 6.336 1 98.44 188 VAL A N 1
ATOM 1429 C CA . VAL A 1 188 ? 8.281 20 7.082 1 98.44 188 VAL A CA 1
ATOM 1430 C C . VAL A 1 188 ? 6.969 20.578 6.551 1 98.44 188 VAL A C 1
ATOM 1432 O O . VAL A 1 188 ? 6.852 21.781 6.336 1 98.44 188 VAL A O 1
ATOM 1435 N N . VAL A 1 189 ? 6.062 19.688 6.258 1 98.31 189 VAL A N 1
ATOM 1436 C CA . VAL A 1 189 ? 4.723 20.078 5.832 1 98.31 189 VAL A CA 1
ATOM 1437 C C . VAL A 1 189 ? 3.697 19.625 6.875 1 98.31 189 VAL A C 1
ATOM 1439 O O . VAL A 1 189 ? 3.686 18.469 7.285 1 98.31 189 VAL A O 1
ATOM 1442 N N . VAL A 1 190 ? 2.857 20.516 7.344 1 98.44 190 VAL A N 1
ATOM 1443 C CA . VAL A 1 190 ? 1.772 20.219 8.273 1 98.44 190 VAL A CA 1
ATOM 1444 C C . VAL A 1 190 ? 0.461 20.797 7.738 1 98.44 190 VAL A C 1
ATOM 1446 O O . VAL A 1 190 ? 0.369 21.984 7.457 1 98.44 190 VAL A O 1
ATOM 1449 N N . ALA A 1 191 ? -0.458 19.953 7.496 1 97.06 191 ALA A N 1
ATOM 1450 C CA . ALA A 1 191 ? -1.847 20.344 7.266 1 97.06 191 ALA A CA 1
ATOM 1451 C C . ALA A 1 191 ? -2.738 19.906 8.43 1 97.06 191 ALA A C 1
ATOM 1453 O O . ALA A 1 191 ? -2.775 18.734 8.781 1 97.06 191 ALA A O 1
ATOM 1454 N N . SER A 1 192 ? -3.398 20.828 9.039 1 97.31 1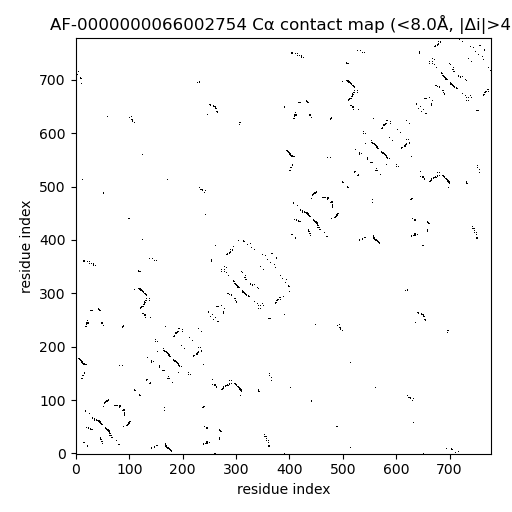92 SER A N 1
ATOM 1455 C CA . SER A 1 192 ? -4.238 20.484 10.188 1 97.31 192 SER A CA 1
ATOM 1456 C C . SER A 1 192 ? -5.613 21.141 10.07 1 97.31 192 SER A C 1
ATOM 1458 O O . SER A 1 192 ? -5.719 22.344 9.812 1 97.31 192 SER A O 1
ATOM 1460 N N . GLN A 1 193 ? -6.594 20.344 10.25 1 97.25 193 GLN A N 1
ATOM 1461 C CA . GLN A 1 193 ? -7.961 20.844 10.336 1 97.25 193 GLN A CA 1
ATOM 1462 C C . GLN A 1 193 ? -8.125 21.812 11.516 1 97.25 193 GLN A C 1
ATOM 1464 O O . GLN A 1 193 ? -7.551 21.594 12.578 1 97.25 193 GLN A O 1
ATOM 1469 N N . HIS A 1 194 ? -8.938 22.812 11.266 1 97.25 194 HIS A N 1
ATOM 1470 C CA . HIS A 1 194 ? -9.055 23.812 12.32 1 97.25 194 HIS A CA 1
ATOM 1471 C C . HIS A 1 194 ? -10.445 24.453 12.32 1 97.25 194 HIS A C 1
ATOM 1473 O O . HIS A 1 194 ? -11.188 24.328 11.344 1 97.25 194 HIS A O 1
ATOM 1479 N N . ALA A 1 195 ? -10.727 25.062 13.422 1 95.69 195 ALA A N 1
ATOM 1480 C CA . ALA A 1 195 ? -11.961 25.828 13.555 1 95.69 195 ALA A CA 1
ATOM 1481 C C . ALA A 1 195 ? -11.945 27.047 12.641 1 95.69 195 ALA A C 1
ATOM 1483 O O . ALA A 1 195 ? -10.883 27.578 12.297 1 95.69 195 ALA A O 1
ATOM 1484 N N . GLU A 1 196 ? -13.102 27.516 12.297 1 93 196 GLU A N 1
ATOM 1485 C CA . GLU A 1 196 ? -13.25 28.578 11.305 1 93 196 GLU A CA 1
ATOM 1486 C C . GLU A 1 196 ? -12.742 29.906 11.844 1 93 196 GLU A C 1
ATOM 1488 O O . GLU A 1 196 ? -12.359 30.797 11.07 1 93 196 GLU A O 1
ATOM 1493 N N . ASN A 1 197 ? -12.633 30.078 13.086 1 93.06 197 ASN A N 1
ATOM 1494 C CA . ASN A 1 197 ? -12.445 31.391 13.68 1 93.06 197 ASN A CA 1
ATOM 1495 C C . ASN A 1 197 ? -10.969 31.719 13.883 1 93.06 197 ASN A C 1
ATOM 1497 O O . ASN A 1 197 ? -10.617 32.812 14.32 1 93.06 197 ASN A O 1
ATOM 1501 N N . ILE A 1 198 ? -10.055 30.875 13.562 1 96 198 ILE A N 1
ATOM 1502 C CA . ILE A 1 198 ? -8.633 31.141 13.75 1 96 198 ILE A CA 1
ATOM 1503 C C . ILE A 1 198 ? -8.039 31.688 12.445 1 96 198 ILE A C 1
ATOM 1505 O O . ILE A 1 198 ? -8.406 31.25 11.359 1 96 198 ILE A O 1
ATOM 1509 N N . SER A 1 199 ? -7.191 32.719 12.57 1 96.62 199 SER A N 1
ATOM 1510 C CA . SER A 1 199 ? -6.504 33.25 11.391 1 96.62 199 SER A CA 1
ATOM 1511 C C . SER A 1 199 ? -5.383 32.312 10.945 1 96.62 199 SER A C 1
ATOM 1513 O O . SER A 1 199 ? -4.812 31.594 11.766 1 96.62 199 SER A O 1
ATOM 1515 N N . HIS A 1 200 ? -5.145 32.375 9.711 1 96.5 200 HIS A N 1
ATOM 1516 C CA . HIS A 1 200 ? -4.074 31.547 9.156 1 96.5 200 HIS A CA 1
ATOM 1517 C C . HIS A 1 200 ? -2.74 31.859 9.836 1 96.5 200 HIS A C 1
ATOM 1519 O O . HIS A 1 200 ? -1.968 30.938 10.133 1 96.5 200 HIS A O 1
ATOM 1525 N N . ALA A 1 201 ? -2.449 33.094 10.047 1 97.56 201 ALA A N 1
ATOM 1526 C CA . ALA A 1 201 ? -1.189 33.5 10.664 1 97.56 201 ALA A CA 1
ATOM 1527 C C . ALA A 1 201 ? -1.059 32.938 12.07 1 97.56 201 ALA A C 1
ATOM 1529 O O . ALA A 1 201 ? 0.005 32.469 12.461 1 97.56 201 ALA A O 1
ATOM 1530 N N . ASP A 1 202 ? -2.127 33.031 12.82 1 97.81 202 ASP A N 1
ATOM 1531 C CA . ASP A 1 202 ? -2.123 32.531 14.188 1 97.81 202 ASP A CA 1
ATOM 1532 C C . ASP A 1 202 ? -1.957 31 14.203 1 97.81 202 ASP A C 1
ATOM 1534 O O . ASP A 1 202 ? -1.256 30.453 15.055 1 97.81 202 ASP A O 1
ATOM 1538 N N . LEU A 1 203 ? -2.658 30.391 13.305 1 98 203 LEU A N 1
ATOM 1539 C CA . LEU A 1 203 ? -2.531 28.953 13.172 1 98 203 LEU A CA 1
ATOM 1540 C C . LEU A 1 203 ? -1.085 28.547 12.898 1 98 203 LEU A C 1
ATOM 1542 O O . LEU A 1 203 ? -0.552 27.641 13.547 1 98 203 LEU A O 1
ATOM 1546 N N . CYS A 1 204 ? -0.443 29.203 11.992 1 98.19 204 CYS A N 1
ATOM 1547 C CA . CYS A 1 204 ? 0.93 28.891 11.602 1 98.19 204 CYS A CA 1
ATOM 1548 C C . CYS A 1 204 ? 1.88 29.062 12.781 1 98.19 204 CYS A C 1
ATOM 1550 O O . CYS A 1 204 ? 2.734 28.219 13.031 1 98.19 204 CYS A O 1
ATOM 1552 N N . ASP A 1 205 ? 1.692 30.156 13.469 1 98.31 205 ASP A N 1
ATOM 1553 C CA . ASP A 1 205 ? 2.559 30.438 14.617 1 98.31 205 ASP A CA 1
ATOM 1554 C C . ASP A 1 205 ? 2.391 29.375 15.695 1 98.31 205 ASP A C 1
ATOM 1556 O O . ASP A 1 205 ? 3.377 28.906 16.266 1 98.31 205 ASP A O 1
ATOM 1560 N N . ALA A 1 206 ? 1.161 29.031 15.961 1 98.56 206 ALA A N 1
ATOM 1561 C CA . ALA A 1 206 ? 0.863 28.047 17 1 98.56 206 ALA A CA 1
ATOM 1562 C C . ALA A 1 206 ? 1.426 26.672 16.641 1 98.56 206 ALA A C 1
ATOM 1564 O O . ALA A 1 206 ? 2.023 26 17.484 1 98.56 206 ALA A O 1
ATOM 1565 N N . VAL A 1 207 ? 1.203 26.234 15.414 1 98.69 207 VAL A N 1
ATOM 1566 C CA . VAL A 1 207 ? 1.667 24.922 14.953 1 98.69 207 VAL A CA 1
ATOM 1567 C C . VAL A 1 207 ? 3.193 24.891 14.953 1 98.69 207 VAL A C 1
ATOM 1569 O O . VAL A 1 207 ? 3.799 23.891 15.336 1 98.69 207 VAL A O 1
ATOM 1572 N N . LYS A 1 208 ? 3.809 25.969 14.516 1 98.38 208 LYS A N 1
ATOM 1573 C CA . LYS A 1 208 ? 5.266 26.047 14.531 1 98.38 208 LYS A CA 1
ATOM 1574 C C . LYS A 1 208 ? 5.816 25.844 15.938 1 98.38 208 LYS A C 1
ATOM 1576 O O . LYS A 1 208 ? 6.719 25.031 16.156 1 98.38 208 LYS A O 1
ATOM 1581 N N . LYS A 1 209 ? 5.215 26.547 16.844 1 98.25 209 LYS A N 1
ATOM 1582 C CA . LYS A 1 209 ? 5.723 26.562 18.219 1 98.25 209 LYS A CA 1
ATOM 1583 C C . LYS A 1 209 ? 5.359 25.281 18.953 1 98.25 209 LYS A C 1
ATOM 1585 O O . LYS A 1 209 ? 6.23 24.625 19.531 1 98.25 209 LYS A O 1
ATOM 1590 N N . GLU A 1 210 ? 4.086 24.875 18.891 1 98.69 210 GLU A N 1
ATOM 1591 C CA . GLU A 1 210 ? 3.576 23.844 19.781 1 98.69 210 GLU A CA 1
ATOM 1592 C C . GLU A 1 210 ? 3.723 22.453 19.172 1 98.69 210 GLU A C 1
ATOM 1594 O O . GLU A 1 210 ? 3.625 21.453 19.891 1 98.69 210 GLU A O 1
ATOM 1599 N N . VAL A 1 211 ? 3.967 22.391 17.891 1 98.81 211 VAL A N 1
ATOM 1600 C CA . VAL A 1 211 ? 4 21.078 17.25 1 98.81 211 VAL A CA 1
ATOM 1601 C C . VAL A 1 211 ? 5.375 20.844 16.625 1 98.81 211 VAL A C 1
ATOM 1603 O O . VAL A 1 211 ? 6.137 20 17.094 1 98.81 211 VAL A O 1
ATOM 1606 N N . ILE A 1 212 ? 5.773 21.688 15.68 1 98.75 212 ILE A N 1
ATOM 1607 C CA . ILE A 1 212 ? 6.957 21.422 14.875 1 98.75 212 ILE A CA 1
ATOM 1608 C C . ILE A 1 212 ? 8.211 21.547 15.734 1 98.75 212 ILE A C 1
ATOM 1610 O O . ILE A 1 212 ? 8.961 20.578 15.898 1 98.75 212 ILE A O 1
ATOM 1614 N N . PHE A 1 213 ? 8.43 22.688 16.359 1 98.12 213 PHE A N 1
ATOM 1615 C CA . PHE A 1 213 ? 9.68 22.922 17.078 1 98.12 213 PHE A CA 1
ATOM 1616 C C . PHE A 1 213 ? 9.664 22.234 18.438 1 98.12 213 PHE A C 1
ATOM 1618 O O . PHE A 1 213 ? 10.719 21.969 19.016 1 98.12 213 PHE A O 1
ATOM 1625 N N . HIS A 1 214 ? 8.469 21.906 18.938 1 98 214 HIS A N 1
ATOM 1626 C CA . HIS A 1 214 ? 8.359 21.109 20.156 1 98 214 HIS A CA 1
ATOM 1627 C C . HIS A 1 214 ? 8.812 19.672 19.922 1 98 214 HIS A C 1
ATOM 1629 O O . HIS A 1 214 ? 9.375 19.047 20.828 1 98 214 HIS A O 1
ATOM 1635 N N . THR A 1 215 ? 8.562 19.141 18.766 1 98.44 215 THR A N 1
ATOM 1636 C CA . THR A 1 215 ? 8.695 17.719 18.469 1 98.44 215 THR A CA 1
ATOM 1637 C C . THR A 1 215 ? 10.062 17.406 17.875 1 98.44 215 THR A C 1
ATOM 1639 O O . THR A 1 215 ? 10.703 16.438 18.234 1 98.44 215 THR A O 1
ATOM 1642 N N . LEU A 1 216 ? 10.508 18.188 16.922 1 98.38 216 LEU A N 1
ATOM 1643 C CA . LEU A 1 216 ? 11.719 17.875 16.156 1 98.38 216 LEU A CA 1
ATOM 1644 C C . LEU A 1 216 ? 12.961 18.25 16.953 1 98.38 216 LEU A C 1
ATOM 1646 O O . LEU A 1 216 ? 13 19.281 17.625 1 98.38 216 LEU A O 1
ATOM 1650 N N . PRO A 1 217 ? 13.961 17.375 16.922 1 96.62 217 PRO A N 1
ATOM 1651 C CA . PRO A 1 217 ? 15.188 17.688 17.672 1 96.62 217 PRO A CA 1
ATOM 1652 C C . PRO A 1 217 ? 15.961 18.859 17.062 1 96.62 217 PRO A C 1
ATOM 1654 O O . PRO A 1 217 ? 16.109 18.953 15.844 1 96.62 217 PRO A O 1
ATOM 1657 N N . GLU A 1 218 ? 16.5 19.703 17.891 1 96 218 GLU A N 1
ATOM 1658 C CA . GLU A 1 218 ? 17.25 20.875 17.453 1 96 218 GLU A CA 1
ATOM 1659 C C . GLU A 1 218 ? 18.438 20.484 16.578 1 96 218 GLU A C 1
ATOM 1661 O O . GLU A 1 218 ? 18.844 21.25 15.703 1 96 218 GLU A O 1
ATOM 1666 N N . SER A 1 219 ? 18.922 19.328 16.828 1 96.06 219 SER A N 1
ATOM 1667 C CA . SER A 1 219 ? 20.094 18.859 16.094 1 96.06 219 SER A CA 1
ATOM 1668 C C . SER A 1 219 ? 19.781 18.625 14.625 1 96.06 219 SER A C 1
ATOM 1670 O O . SER A 1 219 ? 20.688 18.562 13.789 1 96.06 219 SER A O 1
ATOM 1672 N N . LEU A 1 220 ? 18.5 18.484 14.234 1 97.25 220 LEU A N 1
ATOM 1673 C CA . LEU A 1 220 ? 18.141 18.172 12.852 1 97.25 220 LEU A CA 1
ATOM 1674 C C . LEU A 1 220 ? 17.469 19.359 12.18 1 97.25 220 LEU A C 1
ATOM 1676 O O . LEU A 1 220 ? 17.188 19.328 10.984 1 97.25 220 LEU A O 1
ATOM 1680 N N . VAL A 1 221 ? 17.188 20.375 12.984 1 97.56 221 VAL A N 1
ATOM 1681 C CA . VAL A 1 221 ? 16.5 21.547 12.453 1 97.56 221 VAL A CA 1
ATOM 1682 C C . VAL A 1 221 ? 17.453 22.75 12.453 1 97.56 221 VAL A C 1
ATOM 1684 O O . VAL A 1 221 ? 18.219 22.938 13.398 1 97.56 221 VAL A O 1
ATOM 1687 N N . ASP A 1 222 ? 17.484 23.531 11.352 1 95.94 222 ASP A N 1
ATOM 1688 C CA . ASP A 1 222 ? 18.312 24.719 11.273 1 95.94 222 ASP A CA 1
ATOM 1689 C C . ASP A 1 222 ? 17.578 25.859 10.562 1 95.94 222 ASP A C 1
ATOM 1691 O O . ASP A 1 222 ? 16.359 25.781 10.352 1 95.94 222 ASP A O 1
ATOM 1695 N N . LYS A 1 223 ? 18.25 26.969 10.32 1 95.31 223 LYS A N 1
ATOM 1696 C CA . LYS A 1 223 ? 17.641 28.172 9.773 1 95.31 223 LYS A CA 1
ATOM 1697 C C . LYS A 1 223 ? 17.172 27.953 8.336 1 95.31 223 LYS A C 1
ATOM 1699 O O . LYS A 1 223 ? 16.344 28.719 7.828 1 95.31 223 LYS A O 1
ATOM 1704 N N . ASN A 1 224 ? 17.656 26.906 7.738 1 96.62 224 ASN A N 1
ATOM 1705 C CA . ASN A 1 224 ? 17.328 26.641 6.344 1 96.62 224 ASN A CA 1
ATOM 1706 C C . ASN A 1 224 ? 16.172 25.656 6.215 1 96.62 224 ASN A C 1
ATOM 1708 O O . ASN A 1 224 ? 15.727 25.359 5.105 1 96.62 224 ASN A O 1
ATOM 1712 N N . THR A 1 225 ? 15.695 25.141 7.367 1 98.06 225 THR A N 1
ATOM 1713 C CA . THR A 1 225 ? 14.547 24.25 7.324 1 98.06 225 THR A CA 1
ATOM 1714 C C . THR A 1 225 ? 13.297 24.984 6.852 1 98.06 225 THR A C 1
ATOM 1716 O O . THR A 1 225 ? 12.898 25.984 7.465 1 98.06 225 THR A O 1
ATOM 1719 N N . LYS A 1 226 ? 12.719 24.516 5.762 1 98.19 226 LYS A N 1
ATOM 1720 C CA . LYS A 1 226 ? 11.5 25.125 5.223 1 98.19 226 LYS A CA 1
ATOM 1721 C C . LYS A 1 226 ? 10.258 24.562 5.895 1 98.19 226 LYS A C 1
ATOM 1723 O O . LYS A 1 226 ? 10.164 23.344 6.109 1 98.19 226 LYS A O 1
ATOM 1728 N N . ILE A 1 227 ? 9.367 25.453 6.25 1 98.12 227 ILE A N 1
ATOM 1729 C CA . ILE A 1 227 ? 8.156 25.047 6.965 1 98.12 227 ILE A CA 1
ATOM 1730 C C . ILE A 1 227 ? 6.922 25.438 6.164 1 98.12 227 ILE A C 1
ATOM 1732 O O . ILE A 1 227 ? 6.75 26.609 5.812 1 98.12 227 ILE A O 1
ATOM 1736 N N . TYR A 1 228 ? 6.125 24.469 5.832 1 97.69 228 TYR A N 1
ATOM 1737 C CA . TYR A 1 228 ? 4.859 24.672 5.137 1 97.69 228 TYR A CA 1
ATOM 1738 C C . TYR A 1 228 ? 3.68 24.281 6.023 1 97.69 228 TYR A C 1
ATOM 1740 O O . TYR A 1 228 ? 3.568 23.141 6.449 1 97.69 228 TYR A O 1
ATOM 1748 N N . ILE A 1 229 ? 2.834 25.203 6.344 1 98 229 ILE A N 1
ATOM 1749 C CA . ILE A 1 229 ? 1.675 24.953 7.188 1 98 229 ILE A CA 1
ATOM 1750 C C . ILE A 1 229 ? 0.403 25.406 6.48 1 98 229 ILE A C 1
ATOM 1752 O O . ILE A 1 229 ? 0.269 26.594 6.141 1 98 229 ILE A O 1
ATOM 1756 N N . ASN A 1 230 ? -0.487 24.453 6.273 1 96.19 230 ASN A N 1
ATOM 1757 C CA . ASN A 1 230 ? -1.775 24.766 5.664 1 96.19 230 ASN A CA 1
ATOM 1758 C C . ASN A 1 230 ? -1.615 25.672 4.453 1 96.19 230 ASN A C 1
ATOM 1760 O O . ASN A 1 230 ? -2.238 26.734 4.391 1 96.19 230 ASN A O 1
ATOM 1764 N N . THR A 1 231 ? -0.945 25.156 3.441 1 92.81 231 THR A N 1
ATOM 1765 C CA . THR A 1 231 ? -0.524 25.953 2.303 1 92.81 231 THR A CA 1
ATOM 1766 C C . THR A 1 231 ? -1.717 26.312 1.419 1 92.81 231 THR A C 1
ATOM 1768 O O . THR A 1 231 ? -1.639 27.234 0.599 1 92.81 231 THR A O 1
ATOM 1771 N N . THR A 1 232 ? -2.836 25.625 1.638 1 88.31 232 THR A N 1
ATOM 1772 C CA . THR A 1 232 ? -4.043 25.969 0.891 1 88.31 232 THR A CA 1
ATOM 1773 C C . THR A 1 232 ? -4.84 27.047 1.605 1 88.31 232 THR A C 1
ATOM 1775 O O . THR A 1 232 ? -5.863 27.516 1.098 1 88.31 232 THR A O 1
ATOM 1778 N N . GLY A 1 233 ? -4.359 27.422 2.775 1 89.88 233 GLY A N 1
ATOM 1779 C CA . GLY A 1 233 ? -5.086 28.375 3.605 1 89.88 233 GLY A CA 1
ATOM 1780 C C . GLY A 1 233 ? -6.039 27.703 4.578 1 89.88 233 GLY A C 1
ATOM 1781 O O . GLY A 1 233 ? -5.602 27.047 5.523 1 89.88 233 GLY A O 1
ATOM 1782 N N . ARG A 1 234 ? -7.258 27.703 4.109 1 90.56 234 ARG A N 1
ATOM 1783 C CA . ARG A 1 234 ? -8.305 27.188 4.988 1 90.56 234 ARG A CA 1
ATOM 1784 C C . ARG A 1 234 ? -8.398 25.672 4.91 1 90.56 234 ARG A C 1
ATOM 1786 O O . ARG A 1 234 ? -8.336 25.094 3.822 1 90.56 234 ARG A O 1
ATOM 1793 N N . PHE A 1 235 ? -8.445 25 6.113 1 93.38 235 PHE A N 1
ATOM 1794 C CA . PHE A 1 235 ? -8.734 23.578 6.266 1 93.38 235 PHE A CA 1
ATOM 1795 C C . PHE A 1 235 ? -9.758 23.344 7.371 1 93.38 235 PHE A C 1
ATOM 1797 O O . PHE A 1 235 ? -9.422 22.828 8.438 1 93.38 235 PHE A O 1
ATOM 1804 N N . VAL A 1 236 ? -11.008 23.703 7.059 1 93.62 236 VAL A N 1
ATOM 1805 C CA . VAL A 1 236 ? -12.094 23.656 8.031 1 93.62 236 VAL A CA 1
ATOM 1806 C C . VAL A 1 236 ? -12.906 22.375 7.84 1 93.62 236 VAL A C 1
ATOM 1808 O O . VAL A 1 236 ? -13.273 21.719 8.812 1 93.62 236 VAL A O 1
ATOM 1811 N N . ILE A 1 237 ? -13.117 22.047 6.566 1 90.38 237 ILE A N 1
ATOM 1812 C CA . ILE A 1 237 ? -13.852 20.828 6.23 1 90.38 237 ILE A CA 1
ATOM 1813 C C . ILE A 1 237 ? -12.891 19.641 6.176 1 90.38 237 ILE A C 1
ATOM 1815 O O . ILE A 1 237 ? -12.031 19.562 5.293 1 90.38 237 ILE A O 1
ATOM 1819 N N . GLY A 1 238 ? -13.023 18.688 7.102 1 92.88 238 GLY A N 1
ATOM 1820 C CA . GLY A 1 238 ? -12.18 17.516 7.145 1 92.88 238 GLY A CA 1
ATOM 1821 C C . GLY A 1 238 ? -12.93 16.25 7.531 1 92.88 238 GLY A C 1
ATOM 1822 O O . GLY A 1 238 ? -14.148 16.172 7.383 1 92.88 238 GLY A O 1
ATOM 1823 N N . GLY A 1 239 ? -12.188 15.266 7.832 1 94.5 239 GLY A N 1
ATOM 1824 C CA . GLY A 1 239 ? -12.812 14.016 8.219 1 94.5 239 GLY A CA 1
ATOM 1825 C C . GLY A 1 239 ? -13.57 13.344 7.082 1 94.5 239 GLY A C 1
ATOM 1826 O O . GLY A 1 239 ? -13.266 13.578 5.91 1 94.5 239 GLY A O 1
ATOM 1827 N N . PRO A 1 240 ? -14.469 12.508 7.414 1 94.88 240 PRO A N 1
ATOM 1828 C CA . PRO A 1 240 ? -15.203 11.734 6.414 1 94.88 240 PRO A CA 1
ATOM 1829 C C . PRO A 1 240 ? -16.078 12.602 5.516 1 94.88 240 PRO A C 1
ATOM 1831 O O . PRO A 1 240 ? -16.516 12.156 4.449 1 94.88 240 PRO A O 1
ATOM 1834 N N . MET A 1 241 ? -16.344 13.875 5.902 1 92.44 241 MET A N 1
ATOM 1835 C CA . MET A 1 241 ? -17.062 14.82 5.055 1 92.44 241 MET A CA 1
ATOM 1836 C C . MET A 1 241 ? -16.156 15.344 3.939 1 92.44 241 MET A C 1
ATOM 1838 O O . MET A 1 241 ? -16.625 15.633 2.838 1 92.44 241 MET A O 1
ATOM 1842 N N . GLY A 1 242 ? -14.859 15.445 4.262 1 90.06 242 GLY A N 1
ATOM 1843 C CA . GLY A 1 242 ? -13.906 15.945 3.287 1 90.06 242 GLY A CA 1
ATOM 1844 C C . GLY A 1 242 ? -13.414 14.875 2.33 1 90.06 242 GLY A C 1
ATOM 1845 O O . GLY A 1 242 ? -13.242 15.141 1.137 1 90.06 242 GLY A O 1
ATOM 1846 N N . ASP A 1 243 ? -13.148 13.719 2.879 1 91.31 243 ASP A N 1
ATOM 1847 C CA . ASP A 1 243 ? -12.625 12.609 2.092 1 91.31 243 ASP A CA 1
ATOM 1848 C C . ASP A 1 243 ? -13.188 11.273 2.576 1 91.31 243 ASP A C 1
ATOM 1850 O O . ASP A 1 243 ? -13.32 11.055 3.781 1 91.31 243 ASP A O 1
ATOM 1854 N N . CYS A 1 244 ? -13.469 10.414 1.557 1 95.44 244 CYS A N 1
ATOM 1855 C CA . CYS A 1 244 ? -13.844 9.039 1.892 1 95.44 244 CYS A CA 1
ATOM 1856 C C . CYS A 1 244 ? -12.656 8.281 2.475 1 95.44 244 CYS A C 1
ATOM 1858 O O . CYS A 1 244 ? -11.516 8.477 2.041 1 95.44 244 CYS A O 1
ATOM 1860 N N . GLY A 1 245 ? -12.922 7.5 3.549 1 97.38 245 GLY A N 1
ATOM 1861 C CA . GLY A 1 245 ? -11.875 6.688 4.16 1 97.38 245 GLY A CA 1
ATOM 1862 C C . GLY A 1 245 ? -12.133 5.199 4.035 1 97.38 245 GLY A C 1
ATOM 1863 O O . GLY A 1 245 ? -13.281 4.75 4.125 1 97.38 245 GLY A O 1
ATOM 1864 N N . LEU A 1 246 ? -11.094 4.438 3.789 1 98.06 246 LEU A N 1
ATOM 1865 C CA . LEU A 1 246 ? -11.164 2.984 3.691 1 98.06 246 LEU A CA 1
ATOM 1866 C C . LEU A 1 246 ? -10.102 2.328 4.562 1 98.06 246 LEU A C 1
ATOM 1868 O O . LEU A 1 246 ? -8.961 2.797 4.613 1 98.06 246 LEU A O 1
ATOM 1872 N N . THR A 1 247 ? -10.445 1.241 5.207 1 97.88 247 THR A N 1
ATOM 1873 C CA . THR A 1 247 ? -9.5 0.455 5.988 1 97.88 247 THR A CA 1
ATOM 1874 C C . THR A 1 247 ? -8.305 0.043 5.129 1 97.88 247 THR A C 1
ATOM 1876 O O . THR A 1 247 ? -8.477 -0.474 4.023 1 97.88 247 THR A O 1
ATOM 1879 N N . GLY A 1 248 ? -7.105 0.304 5.586 1 96.19 248 GLY A N 1
ATOM 1880 C CA . GLY A 1 248 ? -5.918 -0.283 4.988 1 96.19 248 GLY A CA 1
ATOM 1881 C C . GLY A 1 248 ? -5.332 0.559 3.873 1 96.19 248 GLY A C 1
ATOM 1882 O O . GLY A 1 248 ? -4.391 0.137 3.197 1 96.19 248 GLY A O 1
ATOM 1883 N N . ARG A 1 249 ? -5.801 1.841 3.715 1 95.31 249 ARG A N 1
ATOM 1884 C CA . ARG A 1 249 ? -5.398 2.662 2.578 1 95.31 249 ARG A CA 1
ATOM 1885 C C . ARG A 1 249 ? -4.09 3.389 2.865 1 95.31 249 ARG A C 1
ATOM 1887 O O . ARG A 1 249 ? -3.496 3.988 1.965 1 95.31 249 ARG A O 1
ATOM 1894 N N . LYS A 1 250 ? -3.617 3.373 4.043 1 95.06 250 LYS A N 1
ATOM 1895 C CA . LYS A 1 250 ? -2.4 4.086 4.422 1 95.06 250 LYS A CA 1
ATOM 1896 C C . LYS A 1 250 ? -1.302 3.111 4.844 1 95.06 250 LYS A C 1
ATOM 1898 O O . LYS A 1 250 ? -0.62 3.332 5.844 1 95.06 250 LYS A O 1
ATOM 1903 N N . ILE A 1 251 ? -1.139 2.098 4.066 1 94.06 251 ILE A N 1
ATOM 1904 C CA . ILE A 1 251 ? -0.256 0.999 4.441 1 94.06 251 ILE A CA 1
ATOM 1905 C C . ILE A 1 251 ? 1.196 1.471 4.41 1 94.06 251 ILE A C 1
ATOM 1907 O O . ILE A 1 251 ? 2.029 0.984 5.18 1 94.06 251 ILE A O 1
ATOM 1911 N N . ILE A 1 252 ? 1.53 2.484 3.629 1 94.75 252 ILE A N 1
ATOM 1912 C CA . ILE A 1 252 ? 2.9 2.977 3.537 1 94.75 252 ILE A CA 1
ATOM 1913 C C . ILE A 1 252 ? 3.273 3.707 4.828 1 94.75 252 ILE A C 1
ATOM 1915 O O . ILE A 1 252 ? 4.375 3.535 5.348 1 94.75 252 ILE A O 1
ATOM 1919 N N . GLN A 1 253 ? 2.381 4.539 5.355 1 94.25 253 GLN A N 1
ATOM 1920 C CA . GLN A 1 253 ? 2.672 5.219 6.613 1 94.25 253 GLN A CA 1
ATOM 1921 C C . GLN A 1 253 ? 2.535 4.266 7.797 1 94.25 253 GLN A C 1
ATOM 1923 O O . GLN A 1 253 ? 3.186 4.449 8.828 1 94.25 253 GLN A O 1
ATOM 1928 N N . ASP A 1 254 ? 1.73 3.164 7.609 1 96.25 254 ASP A N 1
ATOM 1929 C CA . ASP A 1 254 ? 1.598 2.152 8.656 1 96.25 254 ASP A CA 1
ATOM 1930 C C . ASP A 1 254 ? 2.914 1.409 8.867 1 96.25 254 ASP A C 1
ATOM 1932 O O . ASP A 1 254 ? 3.139 0.826 9.93 1 96.25 254 ASP A O 1
ATOM 1936 N N . THR A 1 255 ? 3.723 1.481 7.875 1 96.25 255 THR A N 1
ATOM 1937 C CA . THR A 1 255 ? 4.957 0.708 7.945 1 96.25 255 THR A CA 1
ATOM 1938 C C . THR A 1 255 ? 6.172 1.632 7.984 1 96.25 255 THR A C 1
ATOM 1940 O O . THR A 1 255 ? 6.434 2.279 9 1 96.25 255 THR A O 1
ATOM 1943 N N . TYR A 1 256 ? 6.844 1.808 6.797 1 96.56 256 TYR A N 1
ATOM 1944 C CA . TYR A 1 256 ? 8.18 2.371 6.922 1 96.56 256 TYR A CA 1
ATOM 1945 C C . TYR A 1 256 ? 8.312 3.648 6.102 1 96.56 256 TYR A C 1
ATOM 1947 O O . TYR A 1 256 ? 9.422 4.047 5.734 1 96.56 256 TYR A O 1
ATOM 1955 N N . GLY A 1 257 ? 7.223 4.258 5.703 1 95.38 257 GLY A N 1
ATOM 1956 C CA . GLY A 1 257 ? 7.203 5.578 5.09 1 95.38 257 GLY A CA 1
ATOM 1957 C C . GLY A 1 257 ? 7.84 5.602 3.713 1 95.38 257 GLY A C 1
ATOM 1958 O O . GLY A 1 257 ? 8.445 6.602 3.322 1 95.38 257 GLY A O 1
ATOM 1959 N N . GLY A 1 258 ? 7.789 4.504 3.068 1 93.75 258 GLY A N 1
ATOM 1960 C CA . GLY A 1 258 ? 8.312 4.441 1.711 1 93.75 258 GLY A CA 1
ATOM 1961 C C . GLY A 1 258 ? 9.75 3.98 1.644 1 93.75 258 GLY A C 1
ATOM 1962 O O . GLY A 1 258 ? 10.273 3.721 0.559 1 93.75 258 GLY A O 1
ATOM 1963 N N . MET A 1 259 ? 10.398 3.859 2.729 1 93.25 259 MET A N 1
ATOM 1964 C CA . MET A 1 259 ? 11.805 3.461 2.719 1 93.25 259 MET A CA 1
ATOM 1965 C C . MET A 1 259 ? 11.938 1.942 2.783 1 93.25 259 MET A C 1
ATOM 1967 O O . MET A 1 259 ? 12.898 1.377 2.256 1 93.25 259 MET A O 1
ATOM 1971 N N . GLY A 1 260 ? 11.078 1.294 3.443 1 92.69 260 GLY A N 1
ATOM 1972 C CA . GLY A 1 260 ? 10.984 -0.158 3.41 1 92.69 260 GLY A CA 1
ATOM 1973 C C . GLY A 1 260 ? 9.953 -0.67 2.426 1 92.69 260 GLY A C 1
ATOM 1974 O O . GLY A 1 260 ? 8.953 -0.002 2.166 1 92.69 260 GLY A O 1
ATOM 1975 N N . ASN A 1 261 ? 10.227 -1.806 1.896 1 92.5 261 ASN A N 1
ATOM 1976 C CA . ASN A 1 261 ? 9.281 -2.402 0.959 1 92.5 261 ASN A CA 1
ATOM 1977 C C . ASN A 1 261 ? 8.031 -2.908 1.672 1 92.5 261 ASN A C 1
ATOM 1979 O O . ASN A 1 261 ? 8 -2.982 2.902 1 92.5 261 ASN A O 1
ATOM 1983 N N . HIS A 1 262 ? 7.074 -3.086 0.832 1 90.75 262 HIS A N 1
ATOM 1984 C CA . HIS A 1 262 ? 5.789 -3.492 1.385 1 90.75 262 HIS A CA 1
ATOM 1985 C C . HIS A 1 262 ? 5.195 -4.656 0.6 1 90.75 262 HIS A C 1
ATOM 1987 O O . HIS A 1 262 ? 5.473 -4.816 -0.591 1 90.75 262 HIS A O 1
ATOM 1993 N N . GLY A 1 263 ? 4.516 -5.414 1.362 1 87.88 263 GLY A N 1
ATOM 1994 C CA . GLY A 1 263 ? 3.654 -6.445 0.81 1 87.88 263 GLY A CA 1
ATOM 1995 C C . GLY A 1 263 ? 2.275 -6.477 1.439 1 87.88 263 GLY A C 1
ATOM 1996 O O . GLY A 1 263 ? 1.963 -5.648 2.299 1 87.88 263 GLY A O 1
ATOM 1997 N N . GLY A 1 264 ? 1.409 -7.266 0.979 1 78.5 264 GLY A N 1
ATOM 1998 C CA . GLY A 1 264 ? 0.087 -7.426 1.563 1 78.5 264 GLY A CA 1
ATOM 1999 C C . GLY A 1 264 ? -0.847 -6.273 1.252 1 78.5 264 GLY A C 1
ATOM 2000 O O . GLY A 1 264 ? -0.426 -5.258 0.688 1 78.5 264 GLY A O 1
ATOM 2001 N N . GLY A 1 265 ? -2.1 -6.387 1.641 1 83.69 265 GLY A N 1
ATOM 2002 C CA . GLY A 1 265 ? -3.104 -5.395 1.291 1 83.69 265 GLY A CA 1
ATOM 2003 C C . GLY A 1 265 ? -3.428 -4.449 2.432 1 83.69 265 GLY A C 1
ATOM 2004 O O . GLY A 1 265 ? -3.693 -3.266 2.207 1 83.69 265 GLY A O 1
ATOM 2005 N N . ALA A 1 266 ? -3.482 -4.984 3.674 1 92.69 266 ALA A N 1
ATOM 2006 C CA . ALA A 1 266 ? -3.844 -4.191 4.844 1 92.69 266 ALA A CA 1
ATOM 2007 C C . ALA A 1 266 ? -3.518 -4.938 6.137 1 92.69 266 ALA A C 1
ATOM 2009 O O . ALA A 1 266 ? -3.381 -6.164 6.133 1 92.69 266 ALA A O 1
ATOM 2010 N N . PHE A 1 267 ? -3.371 -4.168 7.273 1 97.06 267 PHE A N 1
ATOM 2011 C CA . PHE A 1 267 ? -3.186 -4.758 8.594 1 97.06 267 PHE A CA 1
ATOM 2012 C C . PHE A 1 267 ? -4.473 -4.684 9.406 1 97.06 267 PHE A C 1
ATOM 2014 O O . PHE A 1 267 ? -4.941 -5.695 9.93 1 97.06 267 PHE A O 1
ATOM 2021 N N . SER A 1 268 ? -5.02 -3.521 9.422 1 98.06 268 SER A N 1
ATOM 2022 C CA . SER A 1 268 ? -6.121 -3.227 10.328 1 98.06 268 SER A CA 1
ATOM 2023 C C . SER A 1 268 ? -7.348 -4.074 10 1 98.06 268 SER A C 1
ATOM 2025 O O . SER A 1 268 ? -7.664 -4.293 8.828 1 98.06 268 SER A O 1
ATOM 2027 N N . GLY A 1 269 ? -7.992 -4.531 11.023 1 98 269 GLY A N 1
ATOM 2028 C CA . GLY A 1 269 ? -9.219 -5.297 10.898 1 98 269 GLY A CA 1
ATOM 2029 C C . GLY A 1 269 ? -8.977 -6.789 10.766 1 98 269 GLY A C 1
ATOM 2030 O O . GLY A 1 269 ? -9.914 -7.586 10.852 1 98 269 GLY A O 1
ATOM 2031 N N . LYS A 1 270 ? -7.734 -7.215 10.641 1 97.25 270 LYS A N 1
ATOM 2032 C CA . LYS A 1 270 ? -7.422 -8.625 10.398 1 97.25 270 LYS A CA 1
ATOM 2033 C C . LYS A 1 270 ? -6.938 -9.297 11.68 1 97.25 270 LYS A C 1
ATOM 2035 O O . LYS A 1 270 ? -6.086 -8.758 12.391 1 97.25 270 LYS A O 1
ATOM 2040 N N . ASP A 1 271 ? -7.445 -10.469 11.938 1 96.81 271 ASP A N 1
ATOM 2041 C CA . ASP A 1 271 ? -6.934 -11.25 13.062 1 96.81 271 ASP A CA 1
ATOM 2042 C C . ASP A 1 271 ? -5.57 -11.852 12.734 1 96.81 271 ASP A C 1
ATOM 2044 O O . ASP A 1 271 ? -5.145 -11.844 11.578 1 96.81 271 ASP A O 1
ATOM 2048 N N . PRO A 1 272 ? -4.906 -12.422 13.727 1 95.5 272 PRO A N 1
ATOM 2049 C CA . PRO A 1 272 ? -3.512 -12.828 13.531 1 95.5 272 PRO A CA 1
ATOM 2050 C C . PRO A 1 272 ? -3.373 -14.031 12.594 1 95.5 272 PRO A C 1
ATOM 2052 O O . PRO A 1 272 ? -2.262 -14.375 12.188 1 95.5 272 PRO A O 1
ATOM 2055 N N . SER A 1 273 ? -4.441 -14.75 12.25 1 93.38 273 SER A N 1
ATOM 2056 C CA . SER A 1 273 ? -4.344 -15.836 11.281 1 93.38 273 SER A CA 1
ATOM 2057 C C . SER A 1 273 ? -4.059 -15.305 9.883 1 93.38 273 SER A C 1
ATOM 2059 O O . SER A 1 273 ? -3.637 -16.062 9 1 93.38 273 SER A O 1
ATOM 2061 N N . LYS A 1 274 ? -4.355 -14.07 9.664 1 93.06 274 LYS A N 1
ATOM 2062 C CA . LYS A 1 274 ? -4.027 -13.43 8.391 1 93.06 274 LYS A CA 1
ATOM 2063 C C . LYS A 1 274 ? -2.57 -12.969 8.367 1 93.06 274 LYS A C 1
ATOM 2065 O O . LYS A 1 274 ? -2.209 -11.992 9.023 1 93.06 274 LYS A O 1
ATOM 2070 N N . VAL A 1 275 ? -1.792 -13.539 7.523 1 93.81 275 VAL A N 1
ATOM 2071 C CA . VAL A 1 275 ? -0.345 -13.352 7.523 1 93.81 275 VAL A CA 1
ATOM 2072 C C . VAL A 1 275 ? -0.006 -11.938 7.051 1 93.81 275 VAL A C 1
ATOM 2074 O O . VAL A 1 275 ? 1.087 -11.43 7.32 1 93.81 275 VAL A O 1
ATOM 2077 N N . ASP A 1 276 ? -0.977 -11.312 6.387 1 94.12 276 ASP A N 1
ATOM 2078 C CA . ASP A 1 276 ? -0.75 -9.914 6.043 1 94.12 276 ASP A CA 1
ATOM 2079 C C . ASP A 1 276 ? -0.309 -9.117 7.27 1 94.12 276 ASP A C 1
ATOM 2081 O O . ASP A 1 276 ? 0.574 -8.258 7.172 1 94.12 276 ASP A O 1
ATOM 2085 N N . ARG A 1 277 ? -0.903 -9.391 8.375 1 96.62 277 ARG A N 1
ATOM 2086 C CA . ARG A 1 277 ? -0.576 -8.688 9.609 1 96.62 277 ARG A CA 1
ATOM 2087 C C . ARG A 1 277 ? 0.51 -9.422 10.391 1 96.62 277 ARG A C 1
ATOM 2089 O O . ARG A 1 277 ? 1.59 -8.875 10.625 1 96.62 277 ARG A O 1
ATOM 2096 N N . SER A 1 278 ? 0.245 -10.711 10.742 1 97.12 278 SER A N 1
ATOM 2097 C CA . SER A 1 278 ? 1.151 -11.445 11.617 1 97.12 278 SER A CA 1
ATOM 2098 C C . SER A 1 278 ? 2.518 -11.633 10.969 1 97.12 278 SER A C 1
ATOM 2100 O O . SER A 1 278 ? 3.549 -11.492 11.625 1 97.12 278 SER A O 1
ATOM 2102 N N . GLY A 1 279 ? 2.479 -11.969 9.672 1 97.12 279 GLY A N 1
ATOM 2103 C CA . GLY A 1 279 ? 3.734 -12.102 8.953 1 97.12 279 GLY A CA 1
ATOM 2104 C C . GLY A 1 279 ? 4.527 -10.812 8.891 1 97.12 279 GLY A C 1
ATOM 2105 O O . GLY A 1 279 ? 5.754 -10.82 9.016 1 97.12 279 GLY A O 1
ATOM 2106 N N . ALA A 1 280 ? 3.85 -9.688 8.664 1 97.88 280 ALA A N 1
ATOM 2107 C CA . ALA A 1 280 ? 4.512 -8.383 8.633 1 97.88 280 ALA A CA 1
ATOM 2108 C C . ALA A 1 280 ? 5.086 -8.023 10 1 97.88 280 ALA A C 1
ATOM 2110 O O . ALA A 1 280 ? 6.191 -7.492 10.094 1 97.88 280 ALA A O 1
ATOM 2111 N N . TYR A 1 281 ? 4.273 -8.273 11.055 1 98.44 281 TYR A N 1
ATOM 2112 C CA . TYR A 1 281 ? 4.754 -8.031 12.406 1 98.44 281 TYR A CA 1
ATOM 2113 C C . TYR A 1 281 ? 6 -8.859 12.703 1 98.44 281 TYR A C 1
ATOM 2115 O O . TYR A 1 281 ? 6.961 -8.352 13.289 1 98.44 281 TYR A O 1
ATOM 2123 N N . MET A 1 282 ? 5.992 -10.109 12.289 1 98.69 282 MET A N 1
ATOM 2124 C CA . MET A 1 282 ? 7.141 -10.984 12.492 1 98.69 282 MET A CA 1
ATOM 2125 C C . MET A 1 282 ? 8.352 -10.492 11.703 1 98.69 282 MET A C 1
ATOM 2127 O O . MET A 1 282 ? 9.477 -10.508 12.211 1 98.69 282 MET A O 1
ATOM 2131 N N . ALA A 1 283 ? 8.125 -10.125 10.445 1 98.44 283 ALA A N 1
ATOM 2132 C CA . ALA A 1 283 ? 9.211 -9.609 9.625 1 98.44 283 ALA A CA 1
ATOM 2133 C C . ALA A 1 283 ? 9.852 -8.383 10.266 1 98.44 283 ALA A C 1
ATOM 2135 O O . ALA A 1 283 ? 11.078 -8.242 10.25 1 98.44 283 ALA A O 1
ATOM 2136 N N . ARG A 1 284 ? 9.047 -7.492 10.797 1 98.75 284 ARG A N 1
ATOM 2137 C CA . ARG A 1 284 ? 9.562 -6.352 11.555 1 98.75 284 ARG A CA 1
ATOM 2138 C C . ARG A 1 284 ? 10.375 -6.809 12.758 1 98.75 284 ARG A C 1
ATOM 2140 O O . ARG A 1 284 ? 11.477 -6.309 12.992 1 98.75 284 ARG A O 1
ATOM 2147 N N . TYR A 1 285 ? 9.805 -7.73 13.461 1 98.88 285 TYR A N 1
ATOM 2148 C CA . TYR A 1 285 ? 10.477 -8.273 14.633 1 98.88 285 TYR A CA 1
ATOM 2149 C C . TYR A 1 285 ? 11.852 -8.82 14.273 1 98.88 285 TYR A C 1
ATOM 2151 O O . TYR A 1 285 ? 12.844 -8.531 14.953 1 98.88 285 TYR A O 1
ATOM 2159 N N . VAL A 1 286 ? 11.93 -9.57 13.25 1 98.88 286 VAL A N 1
ATOM 2160 C CA . VAL A 1 286 ? 13.172 -10.164 12.773 1 98.88 286 VAL A CA 1
ATOM 2161 C C . VAL A 1 286 ? 14.156 -9.062 12.367 1 98.88 286 VAL A C 1
ATOM 2163 O O . VAL A 1 286 ? 15.312 -9.07 12.789 1 98.88 286 VAL A O 1
ATOM 2166 N N . ALA A 1 287 ? 13.742 -8.141 11.547 1 98.62 287 ALA A N 1
ATOM 2167 C CA . ALA A 1 287 ? 14.609 -7.066 11.062 1 98.62 287 ALA A CA 1
ATOM 2168 C C . ALA A 1 287 ? 15.156 -6.238 12.227 1 98.62 287 ALA A C 1
ATOM 2170 O O . ALA A 1 287 ? 16.344 -5.906 12.25 1 98.62 287 ALA A O 1
ATOM 2171 N N . LYS A 1 288 ? 14.234 -5.906 13.156 1 98.88 288 LYS A N 1
ATOM 2172 C CA . LYS A 1 288 ? 14.633 -5.09 14.297 1 98.88 288 LYS A CA 1
ATOM 2173 C C . LYS A 1 288 ? 15.68 -5.809 15.141 1 98.88 288 LYS A C 1
ATOM 2175 O O . LYS A 1 288 ? 16.656 -5.199 15.578 1 98.88 288 LYS A O 1
ATOM 2180 N N . ASN A 1 289 ? 15.477 -7.062 15.375 1 98.94 289 ASN A N 1
ATOM 2181 C CA . ASN A 1 289 ? 16.438 -7.844 16.141 1 98.94 289 ASN A CA 1
ATOM 2182 C C . ASN A 1 289 ? 17.75 -8.008 15.398 1 98.94 289 ASN A C 1
ATOM 2184 O O . ASN A 1 289 ? 18.828 -8.055 16.016 1 98.94 289 ASN A O 1
ATOM 2188 N N . MET A 1 290 ? 17.734 -8.117 14.125 1 98.88 290 MET A N 1
ATOM 2189 C CA . MET A 1 290 ? 18.953 -8.219 13.32 1 98.88 290 MET A CA 1
ATOM 2190 C C . MET A 1 290 ? 19.812 -6.961 13.477 1 98.88 290 MET A C 1
ATOM 2192 O O . MET A 1 290 ? 21.016 -7.051 13.711 1 98.88 290 MET A O 1
ATOM 2196 N N . VAL A 1 291 ? 19.219 -5.793 13.352 1 98.62 291 VAL A N 1
ATOM 2197 C CA . VAL A 1 291 ? 19.953 -4.539 13.516 1 98.62 291 VAL A CA 1
ATOM 2198 C C . VAL A 1 291 ? 20.422 -4.406 14.961 1 98.62 291 VAL A C 1
ATOM 2200 O O . VAL A 1 291 ? 21.562 -4 15.219 1 98.62 291 VAL A O 1
ATOM 2203 N N . ALA A 1 292 ? 19.547 -4.785 15.891 1 98.75 292 ALA A N 1
ATOM 2204 C CA . ALA A 1 292 ? 19.891 -4.707 17.312 1 98.75 292 ALA A CA 1
ATOM 2205 C C . ALA A 1 292 ? 21.062 -5.621 17.656 1 98.75 292 ALA A C 1
ATOM 2207 O O . ALA A 1 292 ? 21.797 -5.363 18.609 1 98.75 292 ALA A O 1
ATOM 2208 N N . SER A 1 293 ? 21.219 -6.656 16.953 1 98.69 293 SER A N 1
ATOM 2209 C CA . SER A 1 293 ? 22.297 -7.598 17.203 1 98.69 293 SER A CA 1
ATOM 2210 C C . SER A 1 293 ? 23.656 -6.988 16.844 1 98.69 293 SER A C 1
ATOM 2212 O O . SER A 1 293 ? 24.703 -7.496 17.266 1 98.69 293 SER A O 1
ATOM 2214 N N . GLY A 1 294 ? 23.625 -5.961 16.047 1 98.31 294 GLY A N 1
ATOM 2215 C CA . GLY A 1 294 ? 24.875 -5.348 15.586 1 98.31 294 GLY A CA 1
ATOM 2216 C C . GLY A 1 294 ? 25.391 -5.949 14.289 1 98.31 294 GLY A C 1
ATOM 2217 O O . GLY A 1 294 ? 26.438 -5.531 13.781 1 98.31 294 GLY A O 1
ATOM 2218 N N . ALA A 1 295 ? 24.641 -6.879 13.695 1 98.19 295 ALA A N 1
ATOM 2219 C CA . ALA A 1 295 ? 25.078 -7.582 12.492 1 98.19 295 ALA A CA 1
ATOM 2220 C C . ALA A 1 295 ? 25.047 -6.656 11.281 1 98.19 295 ALA A C 1
ATOM 2222 O O . ALA A 1 295 ? 25.812 -6.84 10.328 1 98.19 295 ALA A O 1
ATOM 2223 N N . CYS A 1 296 ? 24.203 -5.715 11.297 1 96.56 296 CYS A N 1
ATOM 2224 C CA . CYS A 1 296 ? 24.047 -4.781 10.188 1 96.56 296 CYS A CA 1
ATOM 2225 C C . CYS A 1 296 ? 23.406 -3.477 10.656 1 96.56 296 CYS A C 1
ATOM 2227 O O . CYS A 1 296 ? 22.812 -3.426 11.734 1 96.56 296 CYS A O 1
ATOM 2229 N N . LYS A 1 297 ? 23.516 -2.426 9.883 1 96.12 297 LYS A N 1
ATOM 2230 C CA . LYS A 1 297 ? 22.969 -1.118 10.219 1 96.12 297 LYS A CA 1
ATOM 2231 C C . LYS A 1 297 ? 21.547 -0.962 9.68 1 96.12 297 LYS A C 1
ATOM 2233 O O . LYS A 1 297 ? 20.781 -0.126 10.164 1 96.12 297 LYS A O 1
ATOM 2238 N N . ARG A 1 298 ? 21.297 -1.684 8.672 1 95.31 298 ARG A N 1
ATOM 2239 C CA . ARG A 1 298 ? 19.984 -1.755 8.031 1 95.31 298 ARG A CA 1
ATOM 2240 C C . ARG A 1 298 ? 19.641 -3.191 7.664 1 95.31 298 ARG A C 1
ATOM 2242 O O . ARG A 1 298 ? 20.516 -3.977 7.297 1 95.31 298 ARG A O 1
ATOM 2249 N N . CYS A 1 299 ? 18.359 -3.494 7.727 1 96.56 299 CYS A N 1
ATOM 2250 C CA . CYS A 1 299 ? 17.938 -4.859 7.438 1 96.56 299 CYS A CA 1
ATOM 2251 C C . CYS A 1 299 ? 16.531 -4.883 6.84 1 96.56 299 CYS A C 1
ATOM 2253 O O . CYS A 1 299 ? 15.617 -4.242 7.359 1 96.56 299 CYS A O 1
ATOM 2255 N N . GLU A 1 300 ? 16.344 -5.512 5.75 1 96.44 300 GLU A N 1
ATOM 2256 C CA . GLU A 1 300 ? 15.039 -5.812 5.176 1 96.44 300 GLU A CA 1
ATOM 2257 C C . GLU A 1 300 ? 14.797 -7.316 5.102 1 96.44 300 GLU A C 1
ATOM 2259 O O . GLU A 1 300 ? 15.711 -8.078 4.773 1 96.44 300 GLU A O 1
ATOM 2264 N N . VAL A 1 301 ? 13.641 -7.723 5.441 1 97.19 301 VAL A N 1
ATOM 2265 C CA . VAL A 1 301 ? 13.227 -9.117 5.461 1 97.19 301 VAL A CA 1
ATOM 2266 C C . VAL A 1 301 ? 12.016 -9.32 4.559 1 97.19 301 VAL A C 1
ATOM 2268 O O . VAL A 1 301 ? 11.078 -8.516 4.582 1 97.19 301 VAL A O 1
ATOM 2271 N N . GLN A 1 302 ? 11.992 -10.281 3.693 1 96.94 302 GLN A N 1
ATOM 2272 C CA . GLN A 1 302 ? 10.805 -10.727 2.98 1 96.94 302 GLN A CA 1
ATOM 2273 C C . GLN A 1 302 ? 10.453 -12.172 3.344 1 96.94 302 GLN A C 1
ATOM 2275 O O . GLN A 1 302 ? 11.328 -13.039 3.346 1 96.94 302 GLN A O 1
ATOM 2280 N N . ILE A 1 303 ? 9.258 -12.398 3.691 1 97.44 303 ILE A N 1
ATOM 2281 C CA . ILE A 1 303 ? 8.711 -13.734 3.904 1 97.44 303 ILE A CA 1
ATOM 2282 C C . ILE A 1 303 ? 7.555 -13.977 2.941 1 97.44 303 ILE A C 1
ATOM 2284 O O . ILE A 1 303 ? 6.641 -13.156 2.838 1 97.44 303 ILE A O 1
ATOM 2288 N N . ALA A 1 304 ? 7.559 -15.047 2.246 1 97 304 ALA A N 1
ATOM 2289 C CA . ALA A 1 304 ? 6.488 -15.367 1.303 1 97 304 ALA A CA 1
ATOM 2290 C C . ALA A 1 304 ? 5.793 -16.672 1.686 1 97 304 ALA A C 1
ATOM 2292 O O . ALA A 1 304 ? 6.445 -17.641 2.082 1 97 304 ALA A O 1
ATOM 2293 N N . TYR A 1 305 ? 4.496 -16.656 1.584 1 95.75 305 TYR A N 1
ATOM 2294 C CA . TYR A 1 305 ? 3.699 -17.828 1.963 1 95.75 305 TYR A CA 1
ATOM 2295 C C . TYR A 1 305 ? 2.818 -18.281 0.806 1 95.75 305 TYR A C 1
ATOM 2297 O O . TYR A 1 305 ? 2.475 -17.484 -0.072 1 95.75 305 TYR A O 1
ATOM 2305 N N . CYS A 1 306 ? 2.557 -19.516 0.777 1 93.56 306 CYS A N 1
ATOM 2306 C CA . CYS A 1 306 ? 1.483 -20.125 0 1 93.56 306 CYS A CA 1
ATOM 2307 C C . CYS A 1 306 ? 0.269 -20.406 0.876 1 93.56 306 CYS A C 1
ATOM 2309 O O . CYS A 1 306 ? 0.411 -20.859 2.012 1 93.56 306 CYS A O 1
ATOM 2311 N N . ILE A 1 307 ? -0.85 -20.078 0.357 1 89.25 307 ILE A N 1
ATOM 2312 C CA . ILE A 1 307 ? -2.07 -20.297 1.126 1 89.25 307 ILE A CA 1
ATOM 2313 C C . ILE A 1 307 ? -2.164 -21.75 1.553 1 89.25 307 ILE A C 1
ATOM 2315 O O . ILE A 1 307 ? -1.886 -22.656 0.761 1 89.25 307 ILE A O 1
ATOM 2319 N N . GLY A 1 308 ? -2.447 -22.031 2.789 1 88.06 308 GLY A N 1
ATOM 2320 C CA . GLY A 1 308 ? -2.674 -23.359 3.32 1 88.06 308 GLY A CA 1
ATOM 2321 C C . GLY A 1 308 ? -1.389 -24.109 3.621 1 88.06 308 GLY A C 1
ATOM 2322 O O . GLY A 1 308 ? -1.423 -25.234 4.117 1 88.06 308 GLY A O 1
ATOM 2323 N N . VAL A 1 309 ? -0.314 -23.531 3.334 1 90.31 309 VAL A N 1
ATOM 2324 C CA . VAL A 1 309 ? 0.984 -24.141 3.604 1 90.31 309 VAL A CA 1
ATOM 2325 C C . VAL A 1 309 ? 1.652 -23.438 4.777 1 90.31 309 VAL A C 1
ATOM 2327 O O . VAL A 1 309 ? 1.786 -22.203 4.777 1 90.31 309 VAL A O 1
ATOM 2330 N N . ALA A 1 310 ? 2.041 -24.172 5.766 1 91.81 310 ALA A N 1
ATOM 2331 C CA . ALA A 1 310 ? 2.578 -23.578 6.992 1 91.81 310 ALA A CA 1
ATOM 2332 C C . ALA A 1 310 ? 3.982 -23.031 6.766 1 91.81 310 ALA A C 1
ATOM 2334 O O . ALA A 1 310 ? 4.281 -21.891 7.145 1 91.81 310 ALA A O 1
ATOM 2335 N N . GLU A 1 311 ? 4.789 -23.828 6.109 1 94.62 311 GLU A N 1
ATOM 2336 C CA . GLU A 1 311 ? 6.172 -23.438 5.875 1 94.62 311 GLU A CA 1
ATOM 2337 C C . GLU A 1 311 ? 6.25 -22.281 4.875 1 94.62 311 GLU A C 1
ATOM 2339 O O . GLU A 1 311 ? 5.602 -22.328 3.826 1 94.62 311 GLU A O 1
ATOM 2344 N N . PRO A 1 312 ? 7.012 -21.234 5.203 1 96.56 312 PRO A N 1
ATOM 2345 C CA . PRO A 1 312 ? 7.203 -20.203 4.184 1 96.56 312 PRO A CA 1
ATOM 2346 C C . PRO A 1 312 ? 7.875 -20.734 2.922 1 96.56 312 PRO A C 1
ATOM 2348 O O . PRO A 1 312 ? 8.742 -21.609 3.002 1 96.56 312 PRO A O 1
ATOM 2351 N N . LEU A 1 313 ? 7.484 -20.203 1.817 1 96.06 313 LEU A N 1
ATOM 2352 C CA . LEU A 1 313 ? 8.07 -20.594 0.541 1 96.06 313 LEU A CA 1
ATOM 2353 C C . LEU A 1 313 ? 9.469 -19.984 0.379 1 96.06 313 LEU A C 1
ATOM 2355 O O . LEU A 1 313 ? 10.328 -20.578 -0.278 1 96.06 313 LEU A O 1
ATOM 2359 N N . SER A 1 314 ? 9.625 -18.828 0.898 1 95.62 314 SER A N 1
ATOM 2360 C CA . SER A 1 314 ? 10.93 -18.188 0.82 1 95.62 314 SER A CA 1
ATOM 2361 C C . SER A 1 314 ? 11.117 -17.172 1.95 1 95.62 314 SER A C 1
ATOM 2363 O O . SER A 1 314 ? 10.141 -16.641 2.479 1 95.62 314 SER A O 1
ATOM 2365 N N . VAL A 1 315 ? 12.336 -17.047 2.35 1 96.88 315 VAL A N 1
ATOM 2366 C CA . VAL A 1 315 ? 12.797 -16.047 3.303 1 96.88 315 VAL A CA 1
ATOM 2367 C C . VAL A 1 315 ? 14.039 -15.344 2.754 1 96.88 315 VAL A C 1
ATOM 2369 O O . VAL A 1 315 ? 14.977 -16 2.283 1 96.88 315 VAL A O 1
ATOM 2372 N N . LEU A 1 316 ? 13.992 -14.047 2.717 1 96.81 316 LEU A N 1
ATOM 2373 C CA . LEU A 1 316 ? 15.133 -13.234 2.299 1 96.81 316 LEU A CA 1
ATOM 2374 C C . LEU A 1 316 ? 15.461 -12.18 3.348 1 96.81 316 LEU A C 1
ATOM 2376 O O . LEU A 1 316 ? 14.586 -11.422 3.766 1 96.81 316 LEU A O 1
ATOM 2380 N N . VAL A 1 317 ? 16.688 -12.211 3.824 1 96.81 317 VAL A N 1
ATOM 2381 C CA . VAL A 1 317 ? 17.203 -11.172 4.711 1 96.81 317 VAL A CA 1
ATOM 2382 C C . VAL A 1 317 ? 18.375 -10.453 4.043 1 96.81 317 VAL A C 1
ATOM 2384 O O . VAL A 1 317 ? 19.312 -11.094 3.586 1 96.81 317 VAL A O 1
ATOM 2387 N N . THR A 1 318 ? 18.328 -9.125 4.02 1 95.19 318 THR A N 1
ATOM 2388 C CA . THR A 1 318 ? 19.391 -8.359 3.396 1 95.19 318 THR A CA 1
ATOM 2389 C C . THR A 1 318 ? 19.781 -7.164 4.258 1 95.19 318 THR A C 1
ATOM 2391 O O . THR A 1 318 ? 18.922 -6.523 4.859 1 95.19 318 THR A O 1
ATOM 2394 N N . SER A 1 319 ? 21.094 -6.949 4.309 1 94.19 319 SER A N 1
ATOM 2395 C CA . SER A 1 319 ? 21.594 -5.758 4.977 1 94.19 319 SER A CA 1
ATOM 2396 C C . SER A 1 319 ? 21.656 -4.57 4.02 1 94.19 319 SER A C 1
ATOM 2398 O O . SER A 1 319 ? 22.016 -3.461 4.422 1 94.19 319 SER A O 1
ATOM 2400 N N . MET A 1 320 ? 21.312 -4.902 2.71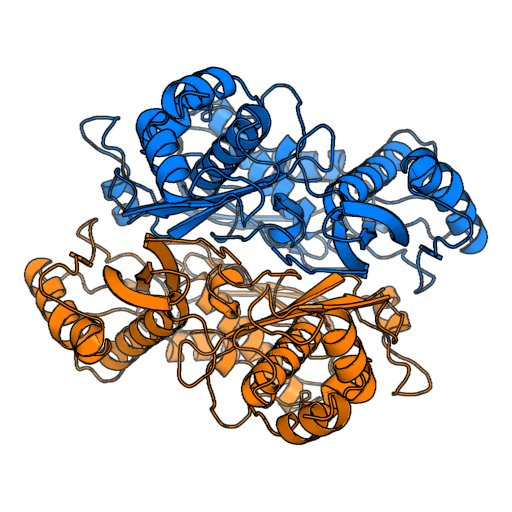1 1 89.19 320 MET A N 1
ATOM 2401 C CA . MET A 1 320 ? 21.375 -3.889 1.663 1 89.19 320 MET A CA 1
ATOM 2402 C C . MET A 1 320 ? 22.75 -3.23 1.625 1 89.19 320 MET A C 1
ATOM 2404 O O . MET A 1 320 ? 22.859 -2.008 1.515 1 89.19 320 MET A O 1
ATOM 2408 N N . GLY A 1 321 ? 23.75 -3.965 1.922 1 87.38 321 GLY A N 1
ATOM 2409 C CA . GLY A 1 321 ? 25.125 -3.531 1.802 1 87.38 321 GLY A CA 1
ATOM 2410 C C . GLY A 1 321 ? 25.656 -2.873 3.061 1 87.38 321 GLY A C 1
ATOM 2411 O O . GLY A 1 321 ? 26.797 -2.389 3.086 1 87.38 321 GLY A O 1
ATOM 2412 N N . SER A 1 322 ? 24.969 -2.902 4.125 1 91.25 322 SER A N 1
ATOM 2413 C CA . SER A 1 322 ? 25.391 -2.201 5.332 1 91.25 322 SER A CA 1
ATOM 2414 C C . SER A 1 322 ? 26.156 -3.123 6.266 1 91.25 322 SER A C 1
ATOM 2416 O O . SER A 1 322 ? 26.484 -2.746 7.398 1 91.25 322 SER A O 1
ATOM 2418 N N . SER A 1 323 ? 26.406 -4.316 5.859 1 93.81 323 SER A N 1
ATOM 2419 C CA . SER A 1 323 ? 27.125 -5.305 6.66 1 93.81 323 SER A CA 1
ATOM 2420 C C . SER A 1 323 ? 28.156 -6.039 5.828 1 93.81 323 SER A C 1
ATOM 2422 O O . SER A 1 323 ? 28.016 -6.172 4.609 1 93.81 323 SER A O 1
ATOM 2424 N N . ASP A 1 324 ? 29.203 -6.477 6.492 1 94.5 324 ASP A N 1
ATOM 2425 C CA . ASP A 1 324 ? 30.203 -7.32 5.836 1 94.5 324 ASP A CA 1
ATOM 2426 C C . ASP A 1 324 ? 29.766 -8.781 5.836 1 94.5 324 ASP A C 1
ATOM 2428 O O . ASP A 1 324 ? 30.328 -9.602 5.105 1 94.5 324 ASP A O 1
ATOM 2432 N N . ILE A 1 325 ? 28.766 -9.109 6.641 1 96.31 325 ILE A N 1
ATOM 2433 C CA . ILE A 1 325 ? 28.219 -10.461 6.652 1 96.31 325 ILE A CA 1
ATOM 2434 C C . ILE A 1 325 ? 27.359 -10.672 5.41 1 96.31 325 ILE A C 1
ATOM 2436 O O . ILE A 1 325 ? 26.469 -9.867 5.117 1 96.31 325 ILE A O 1
ATOM 2440 N N . PRO A 1 326 ? 27.625 -11.727 4.645 1 95.25 326 PRO A N 1
ATOM 2441 C CA . PRO A 1 326 ? 26.828 -11.969 3.449 1 95.25 326 PRO A CA 1
ATOM 2442 C C . PRO A 1 326 ? 25.344 -12.148 3.764 1 95.25 326 PRO A C 1
ATOM 2444 O O . PRO A 1 326 ? 24.984 -12.766 4.773 1 95.25 326 PRO A O 1
ATOM 2447 N N . ASP A 1 327 ? 24.453 -11.672 2.891 1 95.5 327 ASP A N 1
ATOM 2448 C CA . ASP A 1 327 ? 23.016 -11.766 3.076 1 95.5 327 ASP A CA 1
ATOM 2449 C C . ASP A 1 327 ? 22.562 -13.219 3.201 1 95.5 327 ASP A C 1
ATOM 2451 O O . ASP A 1 327 ? 21.609 -13.523 3.924 1 95.5 327 ASP A O 1
ATOM 2455 N N . GLU A 1 328 ? 23.266 -14.133 2.502 1 96.62 328 GLU A N 1
ATOM 2456 C CA . GLU A 1 328 ? 22.953 -15.555 2.617 1 96.62 328 GLU A CA 1
ATOM 2457 C C . GLU A 1 328 ? 23.125 -16.047 4.051 1 96.62 328 GLU A C 1
ATOM 2459 O O . GLU A 1 328 ? 22.344 -16.859 4.539 1 96.62 328 GLU A O 1
ATOM 2464 N N . ALA A 1 329 ? 24.172 -15.547 4.656 1 97.56 329 ALA A N 1
ATOM 2465 C CA . ALA A 1 329 ? 24.422 -15.922 6.043 1 97.56 329 ALA A CA 1
ATOM 2466 C C . ALA A 1 329 ? 23.375 -15.328 6.98 1 97.56 329 ALA A C 1
ATOM 2468 O O . ALA A 1 329 ? 22.953 -15.977 7.938 1 97.56 329 ALA A O 1
ATOM 2469 N N . LEU A 1 330 ? 23 -14.07 6.75 1 97.81 330 LEU A N 1
ATOM 2470 C CA . LEU A 1 330 ? 21.938 -13.461 7.527 1 97.81 330 LEU A CA 1
ATOM 2471 C C . LEU A 1 330 ? 20.641 -14.258 7.406 1 97.81 330 LEU A C 1
ATOM 2473 O O . LEU A 1 330 ? 19.969 -14.516 8.406 1 97.81 330 LEU A O 1
ATOM 2477 N N . THR A 1 331 ? 20.312 -14.641 6.184 1 97.88 331 THR A N 1
ATOM 2478 C CA . THR A 1 331 ? 19.094 -15.406 5.914 1 97.88 331 THR A CA 1
ATOM 2479 C C . THR A 1 331 ? 19.125 -16.75 6.633 1 97.88 331 THR A C 1
ATOM 2481 O O . THR A 1 331 ? 18.141 -17.172 7.227 1 97.88 331 THR A O 1
ATOM 2484 N N . LYS A 1 332 ? 20.25 -17.422 6.555 1 97.88 332 LYS A N 1
ATOM 2485 C CA . LYS A 1 332 ? 20.406 -18.703 7.223 1 97.88 332 LYS A CA 1
ATOM 2486 C C . LYS A 1 332 ? 20.234 -18.562 8.734 1 97.88 332 LYS A C 1
ATOM 2488 O O . LYS A 1 332 ? 19.578 -19.391 9.367 1 97.88 332 LYS A O 1
ATOM 2493 N N . ALA A 1 333 ? 20.828 -17.531 9.312 1 98.69 333 ALA A N 1
ATOM 2494 C CA . ALA A 1 333 ? 20.719 -17.297 10.75 1 98.69 333 ALA A CA 1
ATOM 2495 C C . ALA A 1 333 ? 19.266 -17.094 11.164 1 98.69 333 ALA A C 1
ATOM 2497 O O . ALA A 1 333 ? 18.844 -17.609 12.203 1 98.69 333 ALA A O 1
ATOM 2498 N N . VAL A 1 334 ? 18.531 -16.344 10.406 1 98.69 334 VAL A N 1
ATOM 2499 C CA . VAL A 1 334 ? 17.125 -16.078 10.695 1 98.69 334 VAL A CA 1
ATOM 2500 C C . VAL A 1 334 ? 16.328 -17.375 10.664 1 98.69 334 VAL A C 1
ATOM 2502 O O . VAL A 1 334 ? 15.484 -17.625 11.531 1 98.69 334 VAL A O 1
ATOM 2505 N N . ARG A 1 335 ? 16.594 -18.234 9.719 1 98.06 335 ARG A N 1
ATOM 2506 C CA . ARG A 1 335 ? 15.883 -19.5 9.602 1 98.06 335 ARG A CA 1
ATOM 2507 C C . ARG A 1 335 ? 16.234 -20.438 10.758 1 98.06 335 ARG A C 1
ATOM 2509 O O . ARG A 1 335 ? 15.43 -21.266 11.156 1 98.06 335 ARG A O 1
ATOM 2516 N N . GLU A 1 336 ? 17.375 -20.266 11.281 1 98.25 336 GLU A N 1
ATOM 2517 C CA . GLU A 1 336 ? 17.812 -21.078 12.414 1 98.25 336 GLU A CA 1
ATOM 2518 C C . GLU A 1 336 ? 17.172 -20.609 13.711 1 98.25 336 GLU A C 1
ATOM 2520 O O . GLU A 1 336 ? 16.797 -21.422 14.562 1 98.25 336 GLU A O 1
ATOM 2525 N N . VAL A 1 337 ? 17.016 -19.328 13.867 1 98.69 337 VAL A N 1
ATOM 2526 C CA . VAL A 1 337 ? 16.641 -18.734 15.141 1 98.69 337 VAL A CA 1
ATOM 2527 C C . VAL A 1 337 ? 15.117 -18.672 15.25 1 98.69 337 VAL A C 1
ATOM 2529 O O . VAL A 1 337 ? 14.555 -18.812 16.344 1 98.69 337 VAL A O 1
ATOM 2532 N N . PHE A 1 338 ? 14.438 -18.5 14.172 1 98.69 338 PHE A N 1
ATOM 2533 C CA . PHE A 1 338 ? 13.008 -18.234 14.219 1 98.69 338 PHE A CA 1
ATOM 2534 C C . PHE A 1 338 ? 12.227 -19.328 13.5 1 98.69 338 PHE A C 1
ATOM 2536 O O . PHE A 1 338 ? 12.641 -19.797 12.438 1 98.69 338 PHE A O 1
ATOM 2543 N N . ASP A 1 339 ? 11.18 -19.781 14.078 1 98 339 ASP A N 1
ATOM 2544 C CA . ASP A 1 339 ? 10.156 -20.547 13.375 1 98 339 ASP A CA 1
ATOM 2545 C C . ASP A 1 339 ? 9.117 -19.641 12.734 1 98 339 ASP A C 1
ATOM 2547 O O . ASP A 1 339 ? 8.336 -18.984 13.43 1 98 339 ASP A O 1
ATOM 2551 N N . LEU A 1 340 ? 9.086 -19.594 11.406 1 98.06 340 LEU A N 1
ATOM 2552 C CA . LEU A 1 340 ? 8.32 -18.578 10.688 1 98.06 340 LEU A CA 1
ATOM 2553 C C . LEU A 1 340 ? 6.98 -19.141 10.219 1 98.06 340 LEU A C 1
ATOM 2555 O O . LEU A 1 340 ? 6.305 -18.531 9.391 1 98.06 340 LEU A O 1
ATOM 2559 N N . ARG A 1 341 ? 6.578 -20.328 10.711 1 96.94 341 ARG A N 1
ATOM 2560 C CA . ARG A 1 341 ? 5.227 -20.828 10.477 1 96.94 341 ARG A CA 1
ATOM 2561 C C . ARG A 1 341 ? 4.191 -20.016 11.234 1 96.94 341 ARG A C 1
ATOM 2563 O O . ARG A 1 341 ? 4.449 -19.578 12.359 1 96.94 341 ARG A O 1
ATOM 2570 N N . PRO A 1 342 ? 3.006 -19.797 10.688 1 95.38 342 PRO A N 1
ATOM 2571 C CA . PRO A 1 342 ? 1.995 -18.891 11.242 1 95.38 342 PRO A CA 1
ATOM 2572 C C . PRO A 1 342 ? 1.684 -19.172 12.703 1 95.38 342 PRO A C 1
ATOM 2574 O O . PRO A 1 342 ? 1.571 -18.25 13.516 1 95.38 342 PRO A O 1
ATOM 2577 N N . TYR A 1 343 ? 1.57 -20.438 13.094 1 95.25 343 TYR A N 1
ATOM 2578 C CA . TYR A 1 343 ? 1.271 -20.812 14.469 1 95.25 343 TYR A CA 1
ATOM 2579 C C . TYR A 1 343 ? 2.34 -20.281 15.422 1 95.25 343 TYR A C 1
ATOM 2581 O O . TYR A 1 343 ? 2.021 -19.688 16.453 1 95.25 343 TYR A O 1
ATOM 2589 N N . TYR A 1 344 ? 3.551 -20.453 15.086 1 96.94 344 TYR A N 1
ATOM 2590 C CA . TYR A 1 344 ? 4.66 -20.078 15.961 1 96.94 344 TYR A CA 1
ATOM 2591 C C . TYR A 1 344 ? 4.852 -18.578 15.992 1 96.94 344 TYR A C 1
ATOM 2593 O O . TYR A 1 344 ? 5.293 -18.016 17 1 96.94 344 TYR A O 1
ATOM 2601 N N . ILE A 1 345 ? 4.527 -17.891 14.891 1 97.75 345 ILE A N 1
ATOM 2602 C CA . ILE A 1 345 ? 4.547 -16.438 14.883 1 97.75 345 ILE A CA 1
ATOM 2603 C C . ILE A 1 345 ? 3.562 -15.898 15.914 1 97.75 345 ILE A C 1
ATOM 2605 O O . ILE A 1 345 ? 3.914 -15.039 16.734 1 97.75 345 ILE A O 1
ATOM 2609 N N . SER A 1 346 ? 2.35 -16.375 15.844 1 96.62 346 SER A N 1
ATOM 2610 C CA . SER A 1 346 ? 1.309 -15.938 16.766 1 96.62 346 SER A CA 1
ATOM 2611 C C . SER A 1 346 ? 1.711 -16.188 18.219 1 96.62 346 SER A C 1
ATOM 2613 O O . SER A 1 346 ? 1.41 -15.383 19.109 1 96.62 346 SER A O 1
ATOM 2615 N N . LYS A 1 347 ? 2.348 -17.297 18.453 1 96.88 347 LYS A N 1
ATOM 2616 C CA . LYS A 1 347 ? 2.783 -17.656 19.797 1 96.88 347 LYS A CA 1
ATOM 2617 C C . LYS A 1 347 ? 3.939 -16.781 20.25 1 96.88 347 LYS A C 1
ATOM 2619 O O . LYS A 1 347 ? 3.904 -16.219 21.359 1 96.88 347 LYS A O 1
ATOM 2624 N N . ARG A 1 348 ? 4.953 -16.656 19.438 1 97.62 348 ARG A N 1
ATOM 2625 C CA . ARG A 1 348 ? 6.141 -15.883 19.766 1 97.62 348 ARG A CA 1
ATOM 2626 C C . ARG A 1 348 ? 5.777 -14.438 20.094 1 97.62 348 ARG A C 1
ATOM 2628 O O . ARG A 1 348 ? 6.297 -13.859 21.047 1 97.62 348 ARG A O 1
ATOM 2635 N N . LEU A 1 349 ? 4.875 -13.891 19.297 1 98.38 349 LEU A N 1
ATOM 2636 C CA . LEU A 1 349 ? 4.535 -12.484 19.438 1 98.38 349 LEU A CA 1
ATOM 2637 C C . LEU A 1 349 ? 3.275 -12.305 20.281 1 98.38 349 LEU A C 1
ATOM 2639 O O . LEU A 1 349 ? 2.805 -11.188 20.484 1 98.38 349 LEU A O 1
ATOM 2643 N N . ASP A 1 350 ? 2.691 -13.375 20.734 1 98.12 350 ASP A N 1
ATOM 2644 C CA . ASP A 1 350 ? 1.502 -13.344 21.578 1 98.12 350 ASP A CA 1
ATOM 2645 C C . ASP A 1 350 ? 0.411 -12.477 20.969 1 98.12 350 ASP A C 1
ATOM 2647 O O . ASP A 1 350 ? -0.062 -11.523 21.578 1 98.12 350 ASP A O 1
ATOM 2651 N N . LEU A 1 351 ? -0.091 -12.945 19.812 1 98.25 351 LEU A N 1
ATOM 2652 C CA . LEU A 1 351 ? -0.876 -12.039 18.969 1 98.25 351 LEU A CA 1
ATOM 2653 C C . LEU A 1 351 ? -2.369 -12.25 19.203 1 98.25 351 LEU A C 1
ATOM 2655 O O . LEU A 1 351 ? -3.186 -11.422 18.797 1 98.25 351 LEU A O 1
ATOM 2659 N N . LYS A 1 352 ? -2.775 -13.273 19.828 1 97.44 352 LYS A N 1
ATOM 2660 C CA . LYS A 1 352 ? -4.199 -13.523 20.047 1 97.44 352 LYS A CA 1
ATOM 2661 C C . LYS A 1 352 ? -4.719 -12.758 21.266 1 97.44 352 LYS A C 1
ATOM 2663 O O . LYS A 1 352 ? -5.25 -13.359 22.203 1 97.44 352 LYS A O 1
ATOM 2668 N N . ARG A 1 353 ? -4.578 -11.461 21.234 1 97.88 353 ARG A N 1
ATOM 2669 C CA . ARG A 1 353 ? -4.984 -10.531 22.281 1 97.88 353 ARG A CA 1
ATOM 2670 C C . ARG A 1 353 ? -5.621 -9.281 21.672 1 97.88 353 ARG A C 1
ATOM 2672 O O . ARG A 1 353 ? -5.402 -8.969 20.5 1 97.88 353 ARG A O 1
ATOM 2679 N N . PRO A 1 354 ? -6.492 -8.641 22.375 1 97.94 354 PRO A N 1
ATOM 2680 C CA . PRO A 1 354 ? -7.086 -7.391 21.891 1 97.94 354 PRO A CA 1
ATOM 2681 C C . PRO A 1 354 ? -6.141 -6.199 22.016 1 97.94 354 PRO A C 1
ATOM 2683 O O . PRO A 1 354 ? -6.375 -5.301 22.828 1 97.94 354 PRO A O 1
ATOM 2686 N N . ILE A 1 355 ? -5.152 -6.086 21.203 1 97.88 355 ILE A N 1
ATOM 2687 C CA . ILE A 1 355 ? -4.082 -5.102 21.328 1 97.88 355 ILE A CA 1
ATOM 2688 C C . ILE A 1 355 ? -3.982 -4.273 20.062 1 97.88 355 ILE A C 1
ATOM 2690 O O . ILE A 1 355 ? -3.006 -3.547 19.859 1 97.88 355 ILE A O 1
ATOM 2694 N N . TYR A 1 356 ? -4.992 -4.328 19.188 1 98.19 356 TYR A N 1
ATOM 2695 C CA . TYR A 1 356 ? -4.77 -3.887 17.812 1 98.19 356 TYR A CA 1
ATOM 2696 C C . TYR A 1 356 ? -5.27 -2.461 17.609 1 98.19 356 TYR A C 1
ATOM 2698 O O . TYR A 1 356 ? -4.723 -1.717 16.781 1 98.19 356 TYR A O 1
ATOM 2706 N N . LYS A 1 357 ? -6.254 -1.986 18.281 1 97.94 357 LYS A N 1
ATOM 2707 C CA . LYS A 1 357 ? -6.789 -0.641 18.109 1 97.94 357 LYS A CA 1
ATOM 2708 C C . LYS A 1 357 ? -5.699 0.412 18.266 1 97.94 357 LYS A C 1
ATOM 2710 O O . LYS A 1 357 ? -5.586 1.327 17.438 1 97.94 357 LYS A O 1
ATOM 2715 N N . PRO A 1 358 ? -4.758 0.302 19.234 1 97.25 358 PRO A N 1
ATOM 2716 C CA . PRO A 1 358 ? -3.697 1.305 19.375 1 97.25 358 PRO A CA 1
ATOM 2717 C C . PRO A 1 358 ? -2.736 1.312 18.188 1 97.25 358 PRO A C 1
ATOM 2719 O O . PRO A 1 358 ? -2.01 2.287 17.984 1 97.25 358 PRO A O 1
ATOM 2722 N N . THR A 1 359 ? -2.67 0.261 17.391 1 97.69 359 THR A N 1
ATOM 2723 C CA . THR A 1 359 ? -1.742 0.177 16.266 1 97.69 359 THR A CA 1
ATOM 2724 C C . THR A 1 359 ? -2.297 0.914 15.047 1 97.69 359 THR A C 1
ATOM 2726 O O . THR A 1 359 ? -1.562 1.199 14.102 1 97.69 359 THR A O 1
ATOM 2729 N N . SER A 1 360 ? -3.568 1.301 15.055 1 97.5 360 SER A N 1
ATOM 2730 C CA . SER A 1 360 ? -4.309 1.704 13.867 1 97.5 360 SER A CA 1
ATOM 2731 C C . SER A 1 360 ? -3.908 3.105 13.414 1 97.5 360 SER A C 1
ATOM 2733 O O . SER A 1 360 ? -4.344 3.57 12.359 1 97.5 360 SER A O 1
ATOM 2735 N N . CYS A 1 361 ? -3.102 3.83 14.156 1 96.94 361 CYS A N 1
ATOM 2736 C CA . CYS A 1 361 ? -2.611 5.152 13.789 1 96.94 361 CYS A CA 1
ATOM 2737 C C . CYS A 1 361 ? -1.166 5.344 14.234 1 96.94 361 CYS A C 1
ATOM 2739 O O . CYS A 1 361 ? -0.683 4.625 15.109 1 96.94 361 CYS A O 1
ATOM 2741 N N . TYR A 1 362 ? -0.455 6.23 13.555 1 97.5 362 TYR A N 1
ATOM 2742 C CA . TYR A 1 362 ? 0.897 6.668 13.883 1 97.5 362 TYR A CA 1
ATOM 2743 C C . TYR A 1 362 ? 1.899 5.535 13.68 1 97.5 362 TYR A C 1
ATOM 2745 O O . TYR A 1 362 ? 2.918 5.469 14.375 1 97.5 362 TYR A O 1
ATOM 2753 N N . GLY A 1 363 ? 1.548 4.582 12.828 1 96.88 363 GLY A N 1
ATOM 2754 C CA . GLY A 1 363 ? 2.459 3.51 12.469 1 96.88 363 GLY A CA 1
ATOM 2755 C C . GLY A 1 363 ? 2.268 2.254 13.289 1 96.88 363 GLY A C 1
ATOM 2756 O O . GLY A 1 363 ? 2.072 2.326 14.508 1 96.88 363 GLY A O 1
ATOM 2757 N N . HIS A 1 364 ? 2.285 1.141 12.664 1 97.75 364 HIS A N 1
ATOM 2758 C CA . HIS A 1 364 ? 2.248 -0.143 13.359 1 97.75 364 HIS A CA 1
ATOM 2759 C C . HIS A 1 364 ? 3.613 -0.493 13.945 1 97.75 364 HIS A C 1
ATOM 2761 O O . HIS A 1 364 ? 3.717 -1.372 14.797 1 97.75 364 HIS A O 1
ATOM 2767 N N . PHE A 1 365 ? 4.637 0.144 13.523 1 98.31 365 PHE A N 1
ATOM 2768 C CA . PHE A 1 365 ? 6.016 -0.15 13.906 1 98.31 365 PHE A CA 1
ATOM 2769 C C . PHE A 1 365 ? 6.695 1.092 14.469 1 98.31 365 PHE A C 1
ATOM 2771 O O . PHE A 1 365 ? 6.227 2.213 14.258 1 98.31 365 PHE A O 1
ATOM 2778 N N . GLY A 1 366 ? 7.719 0.93 15.227 1 97.75 366 GLY A N 1
ATOM 2779 C CA . GLY A 1 366 ? 8.516 2.029 15.758 1 97.75 366 GLY A CA 1
ATOM 2780 C C . GLY A 1 366 ? 7.996 2.551 17.078 1 97.75 366 GLY A C 1
ATOM 2781 O O . GLY A 1 366 ? 8.492 3.553 17.594 1 97.75 366 GLY A O 1
ATOM 2782 N N . ARG A 1 367 ? 7.031 1.91 17.641 1 96.94 367 ARG A N 1
ATOM 2783 C CA . ARG A 1 367 ? 6.473 2.258 18.938 1 96.94 367 ARG A CA 1
ATOM 2784 C C . ARG A 1 367 ? 6.707 1.141 19.953 1 96.94 367 ARG A C 1
ATOM 2786 O O . ARG A 1 367 ? 6.273 0.006 19.734 1 96.94 367 ARG A O 1
ATOM 2793 N N . GLU A 1 368 ? 7.324 1.467 21.031 1 93.38 368 GLU A N 1
ATOM 2794 C CA . GLU A 1 368 ? 7.73 0.428 21.984 1 93.38 368 GLU A CA 1
ATOM 2795 C C . GLU A 1 368 ? 6.82 0.404 23.203 1 93.38 368 GLU A C 1
ATOM 2797 O O . GLU A 1 368 ? 7.281 0.155 24.312 1 93.38 368 GLU A O 1
ATOM 2802 N N . GLN A 1 369 ? 5.617 0.531 23.031 1 91.62 369 GLN A N 1
ATOM 2803 C CA . GLN A 1 369 ? 4.66 0.468 24.141 1 91.62 369 GLN A CA 1
ATOM 2804 C C . GLN A 1 369 ? 4.324 -0.978 24.484 1 91.62 369 GLN A C 1
ATOM 2806 O O . GLN A 1 369 ? 4.637 -1.898 23.734 1 91.62 369 GLN A O 1
ATOM 2811 N N . ALA A 1 370 ? 3.697 -1.137 25.656 1 90.62 370 ALA A N 1
ATOM 2812 C CA . ALA A 1 370 ? 3.314 -2.465 26.125 1 90.62 370 ALA A CA 1
ATOM 2813 C C . ALA A 1 370 ? 2.346 -3.131 25.156 1 90.62 370 ALA A C 1
ATOM 2815 O O . ALA A 1 370 ? 1.411 -2.492 24.656 1 90.62 370 ALA A O 1
ATOM 2816 N N . GLY A 1 371 ? 2.639 -4.328 24.766 1 93.06 371 GLY A N 1
ATOM 2817 C CA . GLY A 1 371 ? 1.77 -5.07 23.859 1 93.06 371 GLY A CA 1
ATOM 2818 C C . GLY A 1 371 ? 2.32 -5.184 22.453 1 93.06 371 GLY A C 1
ATOM 2819 O O . GLY A 1 371 ? 1.945 -6.086 21.703 1 93.06 371 GLY A O 1
ATOM 2820 N N . PHE A 1 372 ? 3.139 -4.238 22.109 1 97.44 372 PHE A N 1
ATOM 2821 C CA . PHE A 1 372 ? 3.748 -4.293 20.781 1 97.44 372 PHE A CA 1
ATOM 2822 C C . PHE A 1 372 ? 4.973 -5.199 20.781 1 97.44 372 PHE A C 1
ATOM 2824 O O . PHE A 1 372 ? 6.102 -4.727 20.609 1 97.44 372 PHE A O 1
ATOM 2831 N N . THR A 1 373 ? 4.719 -6.449 20.859 1 98.12 373 THR A N 1
ATOM 2832 C CA . THR A 1 373 ? 5.762 -7.445 21.094 1 98.12 373 THR A CA 1
ATOM 2833 C C . THR A 1 373 ? 6.684 -7.543 19.875 1 98.12 373 THR A C 1
ATOM 2835 O O . THR A 1 373 ? 7.84 -7.957 20 1 98.12 373 THR A O 1
ATOM 2838 N N . TRP A 1 374 ? 6.258 -7.145 18.75 1 98.69 374 TRP A N 1
ATOM 2839 C CA . TRP A 1 374 ? 7.074 -7.188 17.547 1 98.69 374 TRP A CA 1
ATOM 2840 C C . TRP A 1 374 ? 8.141 -6.102 17.562 1 98.69 374 TRP A C 1
ATOM 2842 O O . TRP A 1 374 ? 8.992 -6.039 16.672 1 98.69 374 TRP A O 1
ATOM 2852 N N . GLU A 1 375 ? 8.109 -5.262 18.609 1 98.69 375 GLU A N 1
ATOM 2853 C CA . GLU A 1 375 ? 9.07 -4.168 18.703 1 98.69 375 GLU A CA 1
ATOM 2854 C C . GLU A 1 375 ? 10.141 -4.461 19.75 1 98.69 375 GLU A C 1
ATOM 2856 O O . GLU A 1 375 ? 11.07 -3.668 19.938 1 98.69 375 GLU A O 1
ATOM 2861 N N . VAL A 1 376 ? 10.07 -5.598 20.406 1 98.38 376 VAL A N 1
ATOM 2862 C CA . VAL A 1 376 ? 11.07 -5.965 21.391 1 98.38 376 VAL A CA 1
ATOM 2863 C C . VAL A 1 376 ? 12.281 -6.582 20.703 1 98.38 376 VAL A C 1
ATOM 2865 O O . VAL A 1 376 ? 12.172 -7.09 19.578 1 98.38 376 VAL A O 1
ATOM 2868 N N . THR A 1 377 ? 13.445 -6.508 21.234 1 98.44 377 THR A N 1
ATOM 2869 C CA . THR A 1 377 ? 14.672 -7.008 20.625 1 98.44 377 THR A CA 1
ATOM 2870 C C . THR A 1 377 ? 15.281 -8.125 21.469 1 98.44 377 THR A C 1
ATOM 2872 O O . THR A 1 377 ? 16.484 -8.117 21.734 1 98.44 377 THR A O 1
ATOM 2875 N N . ASP A 1 378 ? 14.461 -9.031 21.859 1 98.44 378 ASP A N 1
ATOM 2876 C CA . ASP A 1 378 ? 14.875 -10.07 22.797 1 98.44 378 ASP A CA 1
ATOM 2877 C C . ASP A 1 378 ? 15.523 -11.242 22.078 1 98.44 378 ASP A C 1
ATOM 2879 O O . ASP A 1 378 ? 15.945 -12.219 22.719 1 98.44 378 ASP A O 1
ATOM 2883 N N . ALA A 1 379 ? 15.633 -11.211 20.781 1 98.75 379 ALA A N 1
ATOM 2884 C CA . ALA A 1 379 ? 16.25 -12.305 20.031 1 98.75 379 ALA A CA 1
ATOM 2885 C C . ALA A 1 379 ? 17.609 -11.891 19.469 1 98.75 379 ALA A C 1
ATOM 2887 O O . ALA A 1 379 ? 18.25 -12.664 18.75 1 98.75 379 ALA A O 1
ATOM 2888 N N . ALA A 1 380 ? 18.078 -10.688 19.781 1 98.75 380 ALA A N 1
ATOM 2889 C CA . ALA A 1 380 ? 19.344 -10.172 19.266 1 98.75 380 ALA A CA 1
ATOM 2890 C C . ALA A 1 380 ? 20.516 -11.086 19.641 1 98.75 380 ALA A C 1
ATOM 2892 O O . ALA A 1 380 ? 21.391 -11.352 18.812 1 98.75 380 ALA A O 1
ATOM 2893 N N . ALA A 1 381 ? 20.531 -11.586 20.859 1 98.69 381 ALA A N 1
ATOM 2894 C CA . ALA A 1 381 ? 21.594 -12.461 21.328 1 98.69 381 ALA A CA 1
ATOM 2895 C C . ALA A 1 381 ? 21.594 -13.781 20.562 1 98.69 381 ALA A C 1
ATOM 2897 O O . ALA A 1 381 ? 22.672 -14.312 20.234 1 98.69 381 ALA A O 1
ATOM 2898 N N . ASP A 1 382 ? 20.453 -14.328 20.328 1 98.81 382 ASP A N 1
ATOM 2899 C CA . ASP A 1 382 ? 20.328 -15.562 19.562 1 98.81 382 ASP A CA 1
ATOM 2900 C C . ASP A 1 382 ? 20.891 -15.391 18.156 1 98.81 382 ASP A C 1
ATOM 2902 O O . ASP A 1 382 ? 21.562 -16.281 17.641 1 98.81 382 ASP A O 1
ATOM 2906 N N . LEU A 1 383 ? 20.625 -14.258 17.562 1 98.88 383 LEU A N 1
ATOM 2907 C CA . LEU A 1 383 ? 21.125 -13.977 16.219 1 98.88 383 LEU A CA 1
ATOM 2908 C C . LEU A 1 383 ? 22.641 -13.828 16.219 1 98.88 383 LEU A C 1
ATOM 2910 O O . LEU A 1 383 ? 23.312 -14.289 15.297 1 98.88 383 LEU A O 1
ATOM 2914 N N . ARG A 1 384 ? 23.172 -13.211 17.25 1 98.56 384 ARG A N 1
ATOM 2915 C CA . ARG A 1 384 ? 24.625 -13.117 17.375 1 98.56 384 ARG A CA 1
ATOM 2916 C C . ARG A 1 384 ? 25.266 -14.5 17.438 1 98.56 384 ARG A C 1
ATOM 2918 O O . ARG A 1 384 ? 26.297 -14.742 16.812 1 98.56 384 ARG A O 1
ATOM 2925 N N . THR A 1 385 ? 24.688 -15.32 18.203 1 98.62 385 THR A N 1
ATOM 2926 C CA . THR A 1 385 ? 25.188 -16.672 18.344 1 98.62 385 THR A CA 1
ATOM 2927 C C . THR A 1 385 ? 25.156 -17.406 17 1 98.62 385 THR A C 1
ATOM 2929 O O . THR A 1 385 ? 26.141 -18.031 16.609 1 98.62 385 THR A O 1
ATOM 2932 N N . ALA A 1 386 ? 24.031 -17.312 16.328 1 98.69 386 ALA A N 1
ATOM 2933 C CA . ALA A 1 386 ? 23.859 -18 15.047 1 98.69 386 ALA A CA 1
ATOM 2934 C C . ALA A 1 386 ? 24.844 -17.469 14.008 1 98.69 386 ALA A C 1
ATOM 2936 O O . ALA A 1 386 ? 25.312 -18.219 13.148 1 98.69 386 ALA A O 1
ATOM 2937 N N . LEU A 1 387 ? 25.156 -16.219 14.094 1 98.5 387 LEU A N 1
ATOM 2938 C CA . LEU A 1 387 ? 26.047 -15.562 13.133 1 98.5 387 LEU A CA 1
ATOM 2939 C C . LEU A 1 387 ? 27.5 -15.648 13.578 1 98.5 387 LEU A C 1
ATOM 2941 O O . LEU A 1 387 ? 28.406 -15.281 12.828 1 98.5 387 LEU A O 1
ATOM 2945 N N . LYS A 1 388 ? 27.719 -16.109 14.812 1 97.69 388 LYS A N 1
ATOM 2946 C CA . LYS A 1 388 ? 29.047 -16.266 15.406 1 97.69 388 LYS A CA 1
ATOM 2947 C C . LYS A 1 388 ? 29.75 -14.914 15.492 1 97.69 388 LYS A C 1
ATOM 2949 O O . LYS A 1 388 ? 30.906 -14.781 15.062 1 97.69 388 LYS A O 1
ATOM 2954 N N . ILE A 1 389 ? 29.047 -14.023 15.938 1 96.12 389 ILE A N 1
ATOM 2955 C CA . ILE A 1 389 ? 29.625 -12.695 16.125 1 96.12 389 ILE A CA 1
ATOM 2956 C C . ILE A 1 389 ? 29.422 -12.258 17.578 1 96.12 389 ILE A C 1
ATOM 2958 O O . ILE A 1 389 ? 28.531 -12.766 18.266 1 96.12 389 ILE A O 1
ATOM 2962 N N . MET B 1 1 ? 14.992 -1.324 -2.816 1 49.5 1 MET B N 1
ATOM 2963 C CA . MET B 1 1 ? 15.039 -2.65 -3.426 1 49.5 1 MET B CA 1
ATOM 2964 C C . MET B 1 1 ? 16.094 -3.523 -2.74 1 49.5 1 MET B C 1
ATOM 2966 O O . MET B 1 1 ? 17.094 -3.018 -2.242 1 49.5 1 MET B O 1
ATOM 2970 N N . ILE B 1 2 ? 15.555 -4.676 -2.525 1 59.88 2 ILE B N 1
ATOM 2971 C CA . ILE B 1 2 ? 16.453 -5.695 -2.002 1 59.88 2 ILE B CA 1
ATOM 2972 C C . ILE B 1 2 ? 17.594 -5.93 -2.984 1 59.88 2 ILE B C 1
ATOM 2974 O O . ILE B 1 2 ? 17.375 -6.348 -4.125 1 59.88 2 ILE B O 1
ATOM 2978 N N . ASN B 1 3 ? 18.609 -5.109 -2.855 1 63.22 3 ASN B N 1
ATOM 2979 C CA . ASN B 1 3 ? 19.859 -5.434 -3.545 1 63.22 3 ASN B CA 1
ATOM 2980 C C . ASN B 1 3 ? 20.719 -6.391 -2.727 1 63.22 3 ASN B C 1
ATOM 2982 O O . ASN B 1 3 ? 21.625 -5.957 -2.014 1 63.22 3 ASN B O 1
ATOM 2986 N N . ALA B 1 4 ? 20.328 -7.547 -2.896 1 71.62 4 ALA B N 1
ATOM 2987 C CA . ALA B 1 4 ? 21.078 -8.547 -2.137 1 71.62 4 ALA B CA 1
ATOM 2988 C C . ALA B 1 4 ? 22.172 -9.188 -2.992 1 71.62 4 ALA B C 1
ATOM 2990 O O . ALA B 1 4 ? 22 -9.344 -4.203 1 71.62 4 ALA B O 1
ATOM 2991 N N . LYS B 1 5 ? 23.25 -9.328 -2.42 1 82 5 LYS B N 1
ATOM 2992 C CA . LYS B 1 5 ? 24.344 -10.062 -3.064 1 82 5 LYS B CA 1
ATOM 2993 C C . LYS B 1 5 ? 24.203 -11.562 -2.84 1 82 5 LYS B C 1
ATOM 2995 O O . LYS B 1 5 ? 23.562 -12 -1.878 1 82 5 LYS B O 1
ATOM 3000 N N . GLY B 1 6 ? 24.672 -12.273 -3.762 1 91.31 6 GLY B N 1
ATOM 3001 C CA . GLY B 1 6 ? 24.594 -13.727 -3.641 1 91.31 6 GLY B CA 1
ATOM 3002 C C . GLY B 1 6 ? 23.281 -14.297 -4.133 1 91.31 6 GLY B C 1
ATOM 3003 O O . GLY B 1 6 ? 22.625 -13.703 -4.988 1 91.31 6 GLY B O 1
ATOM 3004 N N . ARG B 1 7 ? 23.031 -15.523 -3.684 1 95 7 ARG B N 1
ATOM 3005 C CA . ARG B 1 7 ? 21.828 -16.219 -4.121 1 95 7 ARG B CA 1
ATOM 3006 C C . ARG B 1 7 ? 20.656 -15.953 -3.178 1 95 7 ARG B C 1
ATOM 3008 O O . ARG B 1 7 ? 20.812 -16 -1.956 1 95 7 ARG B O 1
ATOM 3015 N N . TYR B 1 8 ? 19.547 -15.547 -3.713 1 95.31 8 TYR B N 1
ATOM 3016 C CA . TYR B 1 8 ? 18.359 -15.305 -2.895 1 95.31 8 TYR B CA 1
ATOM 3017 C C . TYR B 1 8 ? 17.094 -15.453 -3.719 1 95.31 8 TYR B C 1
ATOM 3019 O O . TYR B 1 8 ? 17.141 -15.477 -4.953 1 95.31 8 TYR B O 1
ATOM 3027 N N . LEU B 1 9 ? 15.992 -15.617 -3.066 1 96.31 9 LEU B N 1
ATOM 3028 C CA . LEU B 1 9 ? 14.672 -15.664 -3.693 1 96.31 9 LEU B CA 1
ATOM 3029 C C . LEU B 1 9 ? 13.898 -14.375 -3.426 1 96.31 9 LEU B C 1
ATOM 3031 O O . LEU B 1 9 ? 13.984 -13.812 -2.336 1 96.31 9 LEU B O 1
ATOM 3035 N N . PHE B 1 10 ? 13.203 -13.891 -4.426 1 96.56 10 PHE B N 1
ATOM 3036 C CA . PHE B 1 10 ? 12.258 -12.781 -4.281 1 96.56 10 PHE B CA 1
ATOM 3037 C C . PHE B 1 10 ? 10.906 -13.148 -4.875 1 96.56 10 PHE B C 1
ATOM 3039 O O . PHE B 1 10 ? 10.828 -13.703 -5.973 1 96.56 10 PHE B O 1
ATOM 3046 N N . SER B 1 11 ? 9.852 -12.867 -4.102 1 96.69 11 SER B N 1
ATOM 3047 C CA . SER B 1 11 ? 8.516 -13.273 -4.512 1 96.69 11 SER B CA 1
ATOM 3048 C C . SER B 1 11 ? 7.613 -12.062 -4.738 1 96.69 11 SER B C 1
ATOM 3050 O O . SER B 1 11 ? 7.715 -11.062 -4.023 1 96.69 11 SER B O 1
ATOM 3052 N N . SER B 1 12 ? 6.766 -12.109 -5.727 1 97.38 12 SER B N 1
ATOM 3053 C CA . SER B 1 12 ? 5.699 -11.148 -5.969 1 97.38 12 SER B CA 1
ATOM 3054 C C . SER B 1 12 ? 4.379 -11.844 -6.273 1 97.38 12 SER B C 1
ATOM 3056 O O . SER B 1 12 ? 4.367 -12.969 -6.781 1 97.38 12 SER B O 1
ATOM 3058 N N . GLU B 1 13 ? 3.342 -11.164 -5.984 1 97.12 13 GLU B N 1
ATOM 3059 C CA . GLU B 1 13 ? 2.004 -11.719 -6.168 1 97.12 13 GLU B CA 1
ATOM 3060 C C . GLU B 1 13 ? 1.159 -10.844 -7.082 1 97.12 13 GLU B C 1
ATOM 3062 O O . GLU B 1 13 ? 1.389 -9.633 -7.172 1 97.12 13 GLU B O 1
ATOM 3067 N N . SER B 1 14 ? 0.213 -11.43 -7.777 1 97.81 14 SER B N 1
ATOM 3068 C CA . SER B 1 14 ? -0.801 -10.766 -8.586 1 97.81 14 SER B CA 1
ATOM 3069 C C . SER B 1 14 ? -2.17 -11.406 -8.398 1 97.81 14 SER B C 1
ATOM 3071 O O . SER B 1 14 ? -2.27 -12.539 -7.914 1 97.81 14 SER B O 1
ATOM 3073 N N . VAL B 1 15 ? -3.207 -10.719 -8.711 1 98 15 VAL B N 1
ATOM 3074 C CA . VAL B 1 15 ? -4.566 -11.242 -8.641 1 98 15 VAL B CA 1
ATOM 3075 C C . VAL B 1 15 ? -5.289 -11 -9.961 1 98 15 VAL B C 1
ATOM 3077 O O . VAL B 1 15 ? -4.891 -10.133 -10.742 1 98 15 VAL B O 1
ATOM 3080 N N . THR B 1 16 ? -6.27 -11.812 -10.211 1 98.5 16 THR B N 1
ATOM 3081 C CA . THR B 1 16 ? -7.035 -11.672 -11.445 1 98.5 16 THR B CA 1
ATOM 3082 C C . THR B 1 16 ? -8.031 -10.523 -11.336 1 98.5 16 THR B C 1
ATOM 3084 O O . THR B 1 16 ? -8.203 -9.945 -10.258 1 98.5 16 THR B O 1
ATOM 3087 N N . GLU B 1 17 ? -8.672 -10.219 -12.453 1 98.44 17 GLU B N 1
ATOM 3088 C CA . GLU B 1 17 ? -9.688 -9.172 -12.508 1 98.44 17 GLU B CA 1
ATOM 3089 C C . GLU B 1 17 ? -10.891 -9.516 -11.641 1 98.44 17 GLU B C 1
ATOM 3091 O O . GLU B 1 17 ? -11.664 -8.633 -11.258 1 98.44 17 GLU B O 1
ATOM 3096 N N . GLY B 1 18 ? -11.055 -10.773 -11.289 1 98.31 18 GLY B N 1
ATOM 3097 C CA . GLY B 1 18 ? -12.203 -11.195 -10.508 1 98.31 18 GLY B CA 1
ATOM 3098 C C . GLY B 1 18 ? -12 -11.062 -9.016 1 98.31 18 GLY B C 1
ATOM 3099 O O . GLY B 1 18 ? -12.945 -11.195 -8.234 1 98.31 18 GLY B O 1
ATOM 3100 N N . HIS B 1 19 ? -10.688 -10.875 -8.602 1 97.81 19 HIS B N 1
ATOM 3101 C CA . HIS B 1 19 ? -10.445 -10.648 -7.184 1 97.81 19 HIS B CA 1
ATOM 3102 C C . HIS B 1 19 ? -11.266 -9.461 -6.672 1 97.81 19 HIS B C 1
ATOM 3104 O O . HIS B 1 19 ? -11.352 -8.43 -7.336 1 97.81 19 HIS B O 1
ATOM 3110 N N . PRO B 1 20 ? -11.859 -9.547 -5.492 1 97.56 20 PRO B N 1
ATOM 3111 C CA . PRO B 1 20 ? -12.797 -8.523 -5.031 1 97.56 20 PRO B CA 1
ATOM 3112 C C . PRO B 1 20 ? -12.188 -7.125 -4.996 1 97.56 20 PRO B C 1
ATOM 3114 O O . PRO B 1 20 ? -12.852 -6.145 -5.344 1 97.56 20 PRO B O 1
ATOM 3117 N N . ASP B 1 21 ? -10.953 -7.031 -4.539 1 97.81 21 ASP B N 1
ATOM 3118 C CA . ASP B 1 21 ? -10.305 -5.723 -4.539 1 97.81 21 ASP B CA 1
ATOM 3119 C C . ASP B 1 21 ? -10.211 -5.156 -5.953 1 97.81 21 ASP B C 1
ATOM 3121 O O . ASP B 1 21 ? -10.32 -3.943 -6.148 1 97.81 21 ASP B O 1
ATOM 3125 N N . LYS B 1 22 ? -9.961 -6 -6.914 1 98.5 22 LYS B N 1
ATOM 3126 C CA . LYS B 1 22 ? -9.867 -5.535 -8.297 1 98.5 22 LYS B CA 1
ATOM 3127 C C . LYS B 1 22 ? -11.25 -5.27 -8.883 1 98.5 22 LYS B C 1
ATOM 3129 O O . LYS B 1 22 ? -11.406 -4.406 -9.75 1 98.5 22 LYS B O 1
ATOM 3134 N N . VAL B 1 23 ? -12.266 -6.039 -8.414 1 98.69 23 VAL B N 1
ATOM 3135 C CA . VAL B 1 23 ? -13.633 -5.684 -8.773 1 98.69 23 VAL B CA 1
ATOM 3136 C C . VAL B 1 23 ? -13.922 -4.242 -8.359 1 98.69 23 VAL B C 1
ATOM 3138 O O . VAL B 1 23 ? -14.438 -3.453 -9.148 1 98.69 23 VAL B O 1
ATOM 3141 N N . ALA B 1 24 ? -13.531 -3.91 -7.168 1 98.69 24 ALA B N 1
ATOM 3142 C CA . ALA B 1 24 ? -13.719 -2.555 -6.652 1 98.69 24 ALA B CA 1
ATOM 3143 C C . ALA B 1 24 ? -12.938 -1.541 -7.488 1 98.69 24 ALA B C 1
ATOM 3145 O O . ALA B 1 24 ? -13.469 -0.485 -7.844 1 98.69 24 ALA B O 1
ATOM 3146 N N . ASP B 1 25 ? -11.695 -1.86 -7.832 1 98.62 25 ASP B N 1
ATOM 3147 C CA . ASP B 1 25 ? -10.875 -0.974 -8.648 1 98.62 25 ASP B CA 1
ATOM 3148 C C . ASP B 1 25 ? -11.523 -0.715 -10.008 1 98.62 25 ASP B C 1
ATOM 3150 O O . ASP B 1 25 ? -11.555 0.424 -10.477 1 98.62 25 ASP B O 1
ATOM 3154 N N . GLN B 1 26 ? -11.992 -1.756 -10.617 1 98.81 26 GLN B N 1
ATOM 3155 C CA . GLN B 1 26 ? -12.57 -1.658 -11.953 1 98.81 26 GLN B CA 1
ATOM 3156 C C . GLN B 1 26 ? -13.852 -0.83 -11.938 1 98.81 26 GLN B C 1
ATOM 3158 O O . GLN B 1 26 ? -14.117 -0.081 -12.883 1 98.81 26 GLN B O 1
ATOM 3163 N N . ILE B 1 27 ? -14.625 -0.997 -10.914 1 98.81 27 ILE B N 1
ATOM 3164 C CA . ILE B 1 27 ? -15.836 -0.198 -10.789 1 98.81 27 ILE B CA 1
ATOM 3165 C C . ILE B 1 27 ? -15.469 1.277 -10.641 1 98.81 27 ILE B C 1
ATOM 3167 O O . ILE B 1 27 ? -16 2.129 -11.359 1 98.81 27 ILE B O 1
ATOM 3171 N N . SER B 1 28 ? -14.57 1.59 -9.766 1 98.69 28 SER B N 1
ATOM 3172 C CA . SER B 1 28 ? -14.148 2.967 -9.523 1 98.69 28 SER B CA 1
ATOM 3173 C C . SER B 1 28 ? -13.594 3.607 -10.797 1 98.69 28 SER B C 1
ATOM 3175 O O . SER B 1 28 ? -13.961 4.73 -11.141 1 98.69 28 SER B O 1
ATOM 3177 N N . ASP B 1 29 ? -12.742 2.893 -11.453 1 98.75 29 ASP B N 1
ATOM 3178 C CA . ASP B 1 29 ? -12.148 3.447 -12.664 1 98.75 29 ASP B CA 1
ATOM 3179 C C . ASP B 1 29 ? -13.148 3.473 -13.812 1 98.75 29 ASP B C 1
ATOM 3181 O O . ASP B 1 29 ? -13.047 4.305 -14.711 1 98.75 29 ASP B O 1
ATOM 3185 N N . GLY B 1 30 ? -14.102 2.494 -13.82 1 98.69 30 GLY B N 1
ATOM 3186 C CA . GLY B 1 30 ? -15.195 2.578 -14.781 1 98.69 30 GLY B CA 1
ATOM 3187 C C . GLY B 1 30 ? -16 3.85 -14.648 1 98.69 30 GLY B C 1
ATOM 3188 O O . GLY B 1 30 ? -16.359 4.473 -15.648 1 98.69 30 GLY B O 1
ATOM 3189 N N . ILE B 1 31 ? -16.281 4.195 -13.438 1 98.56 31 ILE B N 1
ATOM 3190 C CA . ILE B 1 31 ? -17.016 5.43 -13.164 1 98.56 31 ILE B CA 1
ATOM 3191 C C . ILE B 1 31 ? -16.156 6.633 -13.57 1 98.56 31 ILE B C 1
ATOM 3193 O O . ILE B 1 31 ? -16.656 7.555 -14.227 1 98.56 31 ILE B O 1
ATOM 3197 N N . LEU B 1 32 ? -14.922 6.625 -13.227 1 98.62 32 LEU B N 1
ATOM 3198 C CA . LEU B 1 32 ? -14.008 7.695 -13.602 1 98.62 32 LEU B CA 1
ATOM 3199 C C . LEU B 1 32 ? -13.992 7.891 -15.117 1 98.62 32 LEU B C 1
ATOM 3201 O O . LEU B 1 32 ? -14.125 9.016 -15.602 1 98.62 32 LEU B O 1
ATOM 3205 N N . ASP B 1 33 ? -13.836 6.801 -15.836 1 98.5 33 ASP B N 1
ATOM 3206 C CA . ASP B 1 33 ? -13.766 6.879 -17.297 1 98.5 33 ASP B CA 1
ATOM 3207 C C . ASP B 1 33 ? -15.062 7.426 -17.875 1 98.5 33 ASP B C 1
ATOM 3209 O O . ASP B 1 33 ? -15.039 8.227 -18.812 1 98.5 33 ASP B O 1
ATOM 3213 N N . ALA B 1 34 ? -16.172 6.973 -17.359 1 98.38 34 ALA B N 1
ATOM 3214 C CA . ALA B 1 34 ? -17.469 7.469 -17.828 1 98.38 34 ALA B CA 1
ATOM 3215 C C . ALA B 1 34 ? -17.562 8.984 -17.656 1 98.38 34 ALA B C 1
ATOM 3217 O O . ALA B 1 34 ? -18.109 9.68 -18.5 1 98.38 34 ALA B O 1
ATOM 3218 N N . ILE B 1 35 ? -17.047 9.453 -16.562 1 98.19 35 ILE B N 1
ATOM 3219 C CA . ILE B 1 35 ? -17.109 10.875 -16.234 1 98.19 35 ILE B CA 1
ATOM 3220 C C . ILE B 1 35 ? -16.125 11.648 -17.125 1 98.19 35 ILE B C 1
ATOM 3222 O O . ILE B 1 35 ? -16.5 12.641 -17.75 1 98.19 35 ILE B O 1
ATOM 3226 N N . LEU B 1 36 ? -14.945 11.156 -17.266 1 98.25 36 LEU B N 1
ATOM 3227 C CA . LEU B 1 36 ? -13.914 11.859 -18.016 1 98.25 36 LEU B CA 1
ATOM 3228 C C . LEU B 1 36 ? -14.25 11.898 -19.5 1 98.25 36 LEU B C 1
ATOM 3230 O O . LEU B 1 36 ? -13.844 12.82 -20.219 1 98.25 36 LEU B O 1
ATOM 3234 N N . ALA B 1 37 ? -14.969 10.898 -19.953 1 98.25 37 ALA B N 1
ATOM 3235 C CA . ALA B 1 37 ? -15.383 10.875 -21.359 1 98.25 37 ALA B CA 1
ATOM 3236 C C . ALA B 1 37 ? -16.25 12.086 -21.688 1 98.25 37 ALA B C 1
ATOM 3238 O O . ALA B 1 37 ? -16.25 12.562 -22.828 1 98.25 37 ALA B O 1
ATOM 3239 N N . GLN B 1 38 ? -16.906 12.625 -20.703 1 97.94 38 GLN B N 1
ATOM 3240 C CA . GLN B 1 38 ? -17.844 13.727 -20.891 1 97.94 38 GLN B CA 1
ATOM 3241 C C . GLN B 1 38 ? -17.266 15.039 -20.359 1 97.94 38 GLN B C 1
ATOM 3243 O O . GLN B 1 38 ? -17.594 16.109 -20.859 1 97.94 38 GLN B O 1
ATOM 3248 N N . ASP B 1 39 ? -16.438 14.961 -19.344 1 97.5 39 ASP B N 1
ATOM 3249 C CA . ASP B 1 39 ? -15.898 16.125 -18.625 1 97.5 39 ASP B CA 1
ATOM 3250 C C . ASP B 1 39 ? -14.43 15.898 -18.25 1 97.5 39 ASP B C 1
ATOM 3252 O O . ASP B 1 39 ? -14.117 15.547 -17.109 1 97.5 39 ASP B O 1
ATOM 3256 N N . PRO B 1 40 ? -13.562 16.219 -19.109 1 96.94 40 PRO B N 1
ATOM 3257 C CA . PRO B 1 40 ? -12.141 15.977 -18.875 1 96.94 40 PRO B CA 1
ATOM 3258 C C . PRO B 1 40 ? -11.594 16.766 -17.688 1 96.94 40 PRO B C 1
ATOM 3260 O O . PRO B 1 40 ? -10.516 16.469 -17.172 1 96.94 40 PRO B O 1
ATOM 3263 N N . ASP B 1 41 ? -12.312 17.75 -17.188 1 93.75 41 ASP B N 1
ATOM 3264 C CA . ASP B 1 41 ? -11.82 18.609 -16.109 1 93.75 41 ASP B CA 1
ATOM 3265 C C . ASP B 1 41 ? -12.453 18.219 -14.773 1 93.75 41 ASP B C 1
ATOM 3267 O O . ASP B 1 41 ? -12.297 18.922 -13.773 1 93.75 41 ASP B O 1
ATOM 3271 N N . ALA B 1 42 ? -13.164 17.094 -14.781 1 95.62 42 ALA B N 1
ATOM 3272 C CA . ALA B 1 42 ? -13.828 16.625 -13.562 1 95.62 42 ALA B CA 1
ATOM 3273 C C . ALA B 1 42 ? -12.812 16.328 -12.469 1 95.62 42 ALA B C 1
ATOM 3275 O O . ALA B 1 42 ? -11.664 15.992 -12.75 1 95.62 42 ALA B O 1
ATOM 3276 N N . HIS B 1 43 ? -13.18 16.578 -11.227 1 94.81 43 HIS B N 1
ATOM 3277 C CA . HIS B 1 43 ? -12.461 16.094 -10.055 1 94.81 43 HIS B CA 1
ATOM 3278 C C . HIS B 1 43 ? -13.133 14.867 -9.445 1 94.81 43 HIS B C 1
ATOM 3280 O O . HIS B 1 43 ? -14.297 14.938 -9.031 1 94.81 43 HIS B O 1
ATOM 3286 N N . VAL B 1 44 ? -12.391 13.797 -9.477 1 96.31 44 VAL B N 1
ATOM 3287 C CA . VAL B 1 44 ? -13.016 12.539 -9.086 1 96.31 44 VAL B CA 1
ATOM 3288 C C . VAL B 1 44 ? -12.109 11.797 -8.109 1 96.31 44 VAL B C 1
ATOM 3290 O O . VAL B 1 44 ? -10.914 11.625 -8.367 1 96.31 44 VAL B O 1
ATOM 3293 N N . ALA B 1 45 ? -12.562 11.422 -6.98 1 96.31 45 ALA B N 1
ATOM 3294 C CA . ALA B 1 45 ? -12.102 10.359 -6.086 1 96.31 45 ALA B CA 1
ATOM 3295 C C . ALA B 1 45 ? -13.234 9.391 -5.766 1 96.31 45 ALA B C 1
ATOM 3297 O O . ALA B 1 45 ? -14.023 9.625 -4.848 1 96.31 45 ALA B O 1
ATOM 3298 N N . CYS B 1 46 ? -13.273 8.367 -6.527 1 97.69 46 CYS B N 1
ATOM 3299 C CA . CYS B 1 46 ? -14.352 7.391 -6.418 1 97.69 46 CYS B CA 1
ATOM 3300 C C . CYS B 1 46 ? -13.867 6.121 -5.727 1 97.69 46 CYS B C 1
ATOM 3302 O O . CYS B 1 46 ? -12.898 5.5 -6.164 1 97.69 46 CYS B O 1
ATOM 3304 N N . GLU B 1 47 ? -14.5 5.785 -4.684 1 97.81 47 GLU B N 1
ATOM 3305 C CA . GLU B 1 47 ? -14.188 4.598 -3.895 1 97.81 47 GLU B CA 1
ATOM 3306 C C . GLU B 1 47 ? -15.32 3.576 -3.963 1 97.81 47 GLU B C 1
ATOM 3308 O O . GLU B 1 47 ? -16.5 3.945 -3.988 1 97.81 47 GLU B O 1
ATOM 3313 N N . THR B 1 48 ? -14.922 2.336 -3.996 1 98.5 48 THR B N 1
ATOM 3314 C CA . THR B 1 48 ? -15.898 1.254 -4.051 1 98.5 48 THR B CA 1
ATOM 3315 C C . THR B 1 48 ? -15.578 0.184 -3.012 1 98.5 48 THR B C 1
ATOM 3317 O O . THR B 1 48 ? -14.414 -0.168 -2.812 1 98.5 48 THR B O 1
ATOM 3320 N N . LEU B 1 49 ? -16.547 -0.201 -2.26 1 98.5 49 LEU B N 1
ATOM 3321 C CA . LEU B 1 49 ? -16.531 -1.397 -1.425 1 98.5 49 LEU B CA 1
ATOM 3322 C C . LEU B 1 49 ? -17.484 -2.451 -1.965 1 98.5 49 LEU B C 1
ATOM 3324 O O . LEU B 1 49 ? -18.641 -2.152 -2.248 1 98.5 49 LEU B O 1
ATOM 3328 N N . VAL B 1 50 ? -16.984 -3.668 -2.217 1 98.12 50 VAL B N 1
ATOM 3329 C CA . VAL B 1 50 ? -17.844 -4.754 -2.66 1 98.12 50 VAL B CA 1
ATOM 3330 C C . VAL B 1 50 ? -17.859 -5.867 -1.612 1 98.12 50 VAL B C 1
ATOM 3332 O O . VAL B 1 50 ? -16.844 -6.152 -0.989 1 98.12 50 VAL B O 1
ATOM 3335 N N . THR B 1 51 ? -18.938 -6.379 -1.353 1 96.62 51 THR B N 1
ATOM 3336 C CA . THR B 1 51 ? -19.172 -7.512 -0.464 1 96.62 51 THR B CA 1
ATOM 3337 C C . THR B 1 51 ? -20.312 -8.383 -0.973 1 96.62 51 THR B C 1
ATOM 3339 O O . THR B 1 51 ? -20.734 -8.25 -2.127 1 96.62 51 THR B O 1
ATOM 3342 N N . THR B 1 52 ? -20.719 -9.414 -0.195 1 94 52 THR B N 1
ATOM 3343 C CA . THR B 1 52 ? -21.75 -10.344 -0.644 1 94 52 THR B CA 1
ATOM 3344 C C . THR B 1 52 ? -22.969 -9.594 -1.164 1 94 52 THR B C 1
ATOM 3346 O O . THR B 1 52 ? -23.703 -8.961 -0.39 1 94 52 THR B O 1
ATOM 3349 N N . GLY B 1 53 ? -23.141 -9.625 -2.506 1 94 53 GLY B N 1
ATOM 3350 C CA . GLY B 1 53 ? -24.359 -9.141 -3.15 1 94 53 GLY B CA 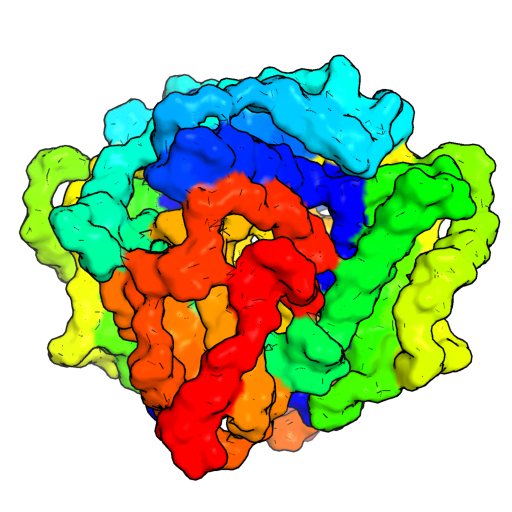1
ATOM 3351 C C . GLY B 1 53 ? -24.422 -7.625 -3.229 1 94 53 GLY B C 1
ATOM 3352 O O . GLY B 1 53 ? -25.469 -7.059 -3.562 1 94 53 GLY B O 1
ATOM 3353 N N . LEU B 1 54 ? -23.281 -6.918 -2.959 1 96.44 54 LEU B N 1
ATOM 3354 C CA . LEU B 1 54 ? -23.422 -5.477 -2.812 1 96.44 54 LEU B CA 1
ATOM 3355 C C . LEU B 1 54 ? -22.172 -4.754 -3.295 1 96.44 54 LEU B C 1
ATOM 3357 O O . LEU B 1 54 ? -21.047 -5.188 -3.006 1 96.44 54 LEU B O 1
ATOM 3361 N N . ALA B 1 55 ? -22.375 -3.703 -4.074 1 97.81 55 ALA B N 1
ATOM 3362 C CA . ALA B 1 55 ? -21.359 -2.686 -4.355 1 97.81 55 ALA B CA 1
ATOM 3363 C C . ALA B 1 55 ? -21.75 -1.342 -3.746 1 97.81 55 ALA B C 1
ATOM 3365 O O . ALA B 1 55 ? -22.828 -0.819 -4.02 1 97.81 55 ALA B O 1
ATOM 3366 N N . PHE B 1 56 ? -20.922 -0.828 -2.91 1 97.94 56 PHE B N 1
ATOM 3367 C CA . PHE B 1 56 ? -21.109 0.474 -2.281 1 97.94 56 PHE B CA 1
ATOM 3368 C C . PHE B 1 56 ? -20.141 1.503 -2.854 1 97.94 56 PHE B C 1
ATOM 3370 O O . PHE B 1 56 ? -18.938 1.37 -2.701 1 97.94 56 PHE B O 1
ATOM 3377 N N . ILE B 1 57 ? -20.703 2.508 -3.529 1 97.88 57 ILE B N 1
ATOM 3378 C CA . ILE B 1 57 ? -19.891 3.549 -4.16 1 97.88 57 ILE B CA 1
ATOM 3379 C C . ILE B 1 57 ? -19.891 4.801 -3.287 1 97.88 57 ILE B C 1
ATOM 3381 O O . ILE B 1 57 ? -20.953 5.273 -2.869 1 97.88 57 ILE B O 1
ATOM 3385 N N . ALA B 1 58 ? -18.734 5.293 -2.92 1 97.5 58 ALA B N 1
ATOM 3386 C CA . ALA B 1 58 ? -18.594 6.52 -2.143 1 97.5 58 ALA B CA 1
ATOM 3387 C C . ALA B 1 58 ? -17.484 7.398 -2.707 1 97.5 58 ALA B C 1
ATOM 3389 O O . ALA B 1 58 ? -16.875 7.062 -3.729 1 97.5 58 ALA B O 1
ATOM 3390 N N . GLY B 1 59 ? -17.234 8.547 -2.119 1 95.69 59 GLY B N 1
ATOM 3391 C CA . GLY B 1 59 ? -16.141 9.422 -2.508 1 95.69 59 GLY B CA 1
ATOM 3392 C C . GLY B 1 59 ? -16.609 10.812 -2.895 1 95.69 59 GLY B C 1
ATOM 3393 O O . GLY B 1 59 ? -17.688 11.25 -2.492 1 95.69 59 GLY B O 1
ATOM 3394 N N . GLU B 1 60 ? -15.742 11.539 -3.508 1 94.31 60 GLU B N 1
ATOM 3395 C CA . GLU B 1 60 ? -15.969 12.93 -3.877 1 94.31 60 GLU B CA 1
ATOM 3396 C C . GLU B 1 60 ? -15.906 13.117 -5.391 1 94.31 60 GLU B C 1
ATOM 3398 O O . GLU B 1 60 ? -14.875 12.836 -6.008 1 94.31 60 GLU B O 1
ATOM 3403 N N . ILE B 1 61 ? -16.938 13.586 -5.957 1 95.25 61 ILE B N 1
ATOM 3404 C CA . ILE B 1 61 ? -17.016 13.781 -7.402 1 95.25 61 ILE B CA 1
ATOM 3405 C C . ILE B 1 61 ? -17.609 15.156 -7.711 1 95.25 61 ILE B C 1
ATOM 3407 O O . ILE B 1 61 ? -18.703 15.492 -7.25 1 95.25 61 ILE B O 1
ATOM 3411 N N . THR B 1 62 ? -16.891 15.984 -8.32 1 94.69 62 THR B N 1
ATOM 3412 C CA . THR B 1 62 ? -17.344 17.25 -8.883 1 94.69 62 THR B CA 1
ATOM 3413 C C . THR B 1 62 ? -17.25 17.234 -10.406 1 94.69 62 THR B C 1
ATOM 3415 O O . THR B 1 62 ? -16.141 17.172 -10.953 1 94.69 62 THR B O 1
ATOM 3418 N N . THR B 1 63 ? -18.406 17.219 -11.078 1 95.31 63 THR B N 1
ATOM 3419 C CA . THR B 1 63 ? -18.406 17.078 -12.523 1 95.31 63 THR B CA 1
ATOM 3420 C C . THR B 1 63 ? -19.719 17.578 -13.117 1 95.31 63 THR B C 1
ATOM 3422 O O . THR B 1 63 ? -20.688 17.812 -12.391 1 95.31 63 THR B O 1
ATOM 3425 N N . LYS B 1 64 ? -19.719 17.875 -14.359 1 93.38 64 LYS B N 1
ATOM 3426 C CA . LYS B 1 64 ? -20.922 18.156 -15.117 1 93.38 64 LYS B CA 1
ATOM 3427 C C . LYS B 1 64 ? -21.438 16.922 -15.836 1 93.38 64 LYS B C 1
ATOM 3429 O O . LYS B 1 64 ? -22.531 16.938 -16.406 1 93.38 64 LYS B O 1
ATOM 3434 N N . ALA B 1 65 ? -20.688 15.875 -15.711 1 93.94 65 ALA B N 1
ATOM 3435 C CA . ALA B 1 65 ? -21.031 14.641 -16.406 1 93.94 65 ALA B CA 1
ATOM 3436 C C . ALA B 1 65 ? -22.109 13.867 -15.648 1 93.94 65 ALA B C 1
ATOM 3438 O O . ALA B 1 65 ? -22.312 14.086 -14.453 1 93.94 65 ALA B O 1
ATOM 3439 N N . TYR B 1 66 ? -22.812 13.125 -16.469 1 91 66 TYR B N 1
ATOM 3440 C CA . TYR B 1 66 ? -23.719 12.141 -15.883 1 91 66 TYR B CA 1
ATOM 3441 C C . TYR B 1 66 ? -23.109 10.75 -15.922 1 91 66 TYR B C 1
ATOM 3443 O O . TYR B 1 66 ? -22.516 10.352 -16.922 1 91 66 TYR B O 1
ATOM 3451 N N . ALA B 1 67 ? -23.125 10.094 -14.773 1 93.06 67 ALA B N 1
ATOM 3452 C CA . ALA B 1 67 ? -22.672 8.703 -14.695 1 93.06 67 ALA B CA 1
ATOM 3453 C C . ALA B 1 67 ? -23.734 7.82 -14.055 1 93.06 67 ALA B C 1
ATOM 3455 O O . ALA B 1 67 ? -24.156 8.062 -12.914 1 93.06 67 ALA B O 1
ATOM 3456 N N . ASP B 1 68 ? -24.203 6.809 -14.812 1 95.12 68 ASP B N 1
ATOM 3457 C CA . ASP B 1 68 ? -25.156 5.836 -14.297 1 95.12 68 ASP B CA 1
ATOM 3458 C C . ASP B 1 68 ? -24.453 4.75 -13.484 1 95.12 68 ASP B C 1
ATOM 3460 O O . ASP B 1 68 ? -24.156 3.674 -14.008 1 95.12 68 ASP B O 1
ATOM 3464 N N . PHE B 1 69 ? -24.344 5.027 -12.188 1 96.56 69 PHE B N 1
ATOM 3465 C CA . PHE B 1 69 ? -23.547 4.168 -11.328 1 96.56 69 PHE B CA 1
ATOM 3466 C C . PHE B 1 69 ? -24.031 2.729 -11.383 1 96.56 69 PHE B C 1
ATOM 3468 O O . PHE B 1 69 ? -23.25 1.804 -11.609 1 96.56 69 PHE B O 1
ATOM 3475 N N . PRO B 1 70 ? -25.359 2.438 -11.227 1 96.25 70 PRO B N 1
ATOM 3476 C CA . PRO B 1 70 ? -25.828 1.052 -11.273 1 96.25 70 PRO B CA 1
ATOM 3477 C C . PRO B 1 70 ? -25.453 0.345 -12.57 1 96.25 70 PRO B C 1
ATOM 3479 O O . PRO B 1 70 ? -24.984 -0.796 -12.547 1 96.25 70 PRO B O 1
ATOM 3482 N N . SER B 1 71 ? -25.641 1.017 -13.656 1 97.12 71 SER B N 1
ATOM 3483 C CA . SER B 1 71 ? -25.328 0.415 -14.953 1 97.12 71 SER B CA 1
ATOM 3484 C C . SER B 1 71 ? -23.828 0.143 -15.086 1 97.12 71 SER B C 1
ATOM 3486 O O . SER B 1 71 ? -23.438 -0.909 -15.586 1 97.12 71 SER B O 1
ATOM 3488 N N . ILE B 1 72 ? -23.031 1.107 -14.703 1 97.88 72 ILE B N 1
ATOM 3489 C CA . ILE B 1 72 ? -21.578 0.962 -14.805 1 97.88 72 ILE B CA 1
ATOM 3490 C C . ILE B 1 72 ? -21.109 -0.211 -13.945 1 97.88 72 ILE B C 1
ATOM 3492 O O . ILE B 1 72 ? -20.297 -1.019 -14.375 1 97.88 72 ILE B O 1
ATOM 3496 N N . VAL B 1 73 ? -21.656 -0.298 -12.703 1 98.25 73 VAL B N 1
ATOM 3497 C CA . VAL B 1 73 ? -21.297 -1.382 -11.797 1 98.25 73 VAL B CA 1
ATOM 3498 C C . VAL B 1 73 ? -21.672 -2.725 -12.414 1 98.25 73 VAL B C 1
ATOM 3500 O O . VAL B 1 73 ? -20.844 -3.627 -12.508 1 98.25 73 VAL B O 1
ATOM 3503 N N . ARG B 1 74 ? -22.859 -2.854 -12.859 1 97.5 74 ARG B N 1
ATOM 3504 C CA . ARG B 1 74 ? -23.359 -4.121 -13.375 1 97.5 74 ARG B CA 1
ATOM 3505 C C . ARG B 1 74 ? -22.641 -4.523 -14.648 1 97.5 74 ARG B C 1
ATOM 3507 O O . ARG B 1 74 ? -22.312 -5.695 -14.844 1 97.5 74 ARG B O 1
ATOM 3514 N N . GLU B 1 75 ? -22.359 -3.576 -15.516 1 97.94 75 GLU B N 1
ATOM 3515 C CA . GLU B 1 75 ? -21.609 -3.873 -16.734 1 97.94 75 GLU B CA 1
ATOM 3516 C C . GLU B 1 75 ? -20.188 -4.324 -16.406 1 97.94 75 GLU B C 1
ATOM 3518 O O . GLU B 1 75 ? -19.656 -5.234 -17.047 1 97.94 75 GLU B O 1
ATOM 3523 N N . THR B 1 76 ? -19.578 -3.648 -15.453 1 98.44 76 THR B N 1
ATOM 3524 C CA . THR B 1 76 ? -18.234 -4.027 -15.031 1 98.44 76 THR B CA 1
ATOM 3525 C C . THR B 1 76 ? -18.219 -5.457 -14.484 1 98.44 76 THR B C 1
ATOM 3527 O O . THR B 1 76 ? -17.359 -6.258 -14.859 1 98.44 76 THR B O 1
ATOM 3530 N N . VAL B 1 77 ? -19.172 -5.777 -13.602 1 98.25 77 VAL B N 1
ATOM 3531 C CA . VAL B 1 77 ? -19.281 -7.105 -13.008 1 98.25 77 VAL B CA 1
ATOM 3532 C C . VAL B 1 77 ? -19.516 -8.148 -14.094 1 98.25 77 VAL B C 1
ATOM 3534 O O . VAL B 1 77 ? -18.938 -9.234 -14.062 1 98.25 77 VAL B O 1
ATOM 3537 N N . LYS B 1 78 ? -20.328 -7.809 -15.078 1 98.12 78 LYS B N 1
ATOM 3538 C CA . LYS B 1 78 ? -20.609 -8.68 -16.219 1 98.12 78 LYS B CA 1
ATOM 3539 C C . LYS B 1 78 ? -19.359 -8.945 -17.031 1 98.12 78 LYS B C 1
ATOM 3541 O O . LYS B 1 78 ? -19.062 -10.094 -17.359 1 98.12 78 LYS B O 1
ATOM 3546 N N . GLU B 1 79 ? -18.609 -7.887 -17.328 1 98 79 GLU B N 1
ATOM 3547 C CA . GLU B 1 79 ? -17.375 -8 -18.109 1 98 79 GLU B CA 1
ATOM 3548 C C . GLU B 1 79 ? -16.359 -8.875 -17.375 1 98 79 GLU B C 1
ATOM 3550 O O . GLU B 1 79 ? -15.617 -9.625 -18.016 1 98 79 GLU B O 1
ATOM 3555 N N . ILE B 1 80 ? -16.297 -8.75 -16.078 1 98.12 80 ILE B N 1
ATOM 3556 C CA . ILE B 1 80 ? -15.375 -9.539 -15.266 1 98.12 80 ILE B CA 1
ATOM 3557 C C . ILE B 1 80 ? -15.742 -11.023 -15.359 1 98.12 80 ILE B C 1
ATOM 3559 O O . ILE B 1 80 ? -14.859 -11.883 -15.406 1 98.12 80 ILE B O 1
ATOM 3563 N N . GLY B 1 81 ? -17 -11.352 -15.383 1 97.62 81 GLY B N 1
ATOM 3564 C CA . GLY B 1 81 ? -17.422 -12.727 -15.594 1 97.62 81 GLY B CA 1
ATOM 3565 C C . GLY B 1 81 ? -18.266 -13.273 -14.445 1 97.62 81 GLY B C 1
ATOM 3566 O O . GLY B 1 81 ? -18.516 -14.477 -14.383 1 97.62 81 GLY B O 1
ATOM 3567 N N . TYR B 1 82 ? -18.656 -12.422 -13.516 1 97.06 82 TYR B N 1
ATOM 3568 C CA . TYR B 1 82 ? -19.609 -12.852 -12.492 1 97.06 82 TYR B CA 1
ATOM 3569 C C . TYR B 1 82 ? -21.031 -12.82 -13.023 1 97.06 82 TYR B C 1
ATOM 3571 O O . TYR B 1 82 ? -21.766 -11.859 -12.781 1 97.06 82 TYR B O 1
ATOM 3579 N N . ASN B 1 83 ? -21.422 -13.938 -13.602 1 94.38 83 ASN B N 1
ATOM 3580 C CA . ASN B 1 83 ? -22.656 -13.992 -14.367 1 94.38 83 ASN B CA 1
ATOM 3581 C C . ASN B 1 83 ? -23.688 -14.891 -13.695 1 94.38 83 ASN B C 1
ATOM 3583 O O . ASN B 1 83 ? -24.703 -15.234 -14.297 1 94.38 83 ASN B O 1
ATOM 3587 N N . SER B 1 84 ? -23.375 -15.344 -12.586 1 91.06 84 SER B N 1
ATOM 3588 C CA . SER B 1 84 ? -24.297 -16.172 -11.82 1 91.06 84 SER B CA 1
ATOM 3589 C C . SER B 1 84 ? -24.031 -16.062 -10.32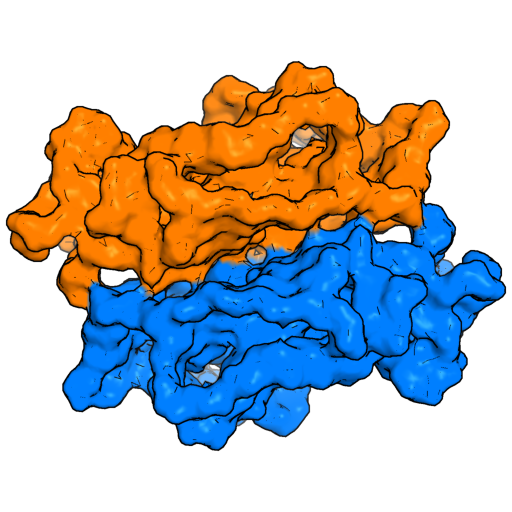8 1 91.06 84 SER B C 1
ATOM 3591 O O . SER B 1 84 ? -22.875 -15.945 -9.906 1 91.06 84 SER B O 1
ATOM 3593 N N . SER B 1 85 ? -25.062 -16.234 -9.562 1 86.5 85 SER B N 1
ATOM 3594 C CA . SER B 1 85 ? -24.922 -16.156 -8.109 1 86.5 85 SER B CA 1
ATOM 3595 C C . SER B 1 85 ? -24.094 -17.328 -7.57 1 86.5 85 SER B C 1
ATOM 3597 O O . SER B 1 85 ? -23.484 -17.219 -6.504 1 86.5 85 SER B O 1
ATOM 3599 N N . THR B 1 86 ? -24.047 -18.328 -8.273 1 86.62 86 THR B N 1
ATOM 3600 C CA . THR B 1 86 ? -23.281 -19.5 -7.832 1 86.62 86 THR B CA 1
ATOM 3601 C C . THR B 1 86 ? -21.781 -19.188 -7.82 1 86.62 86 THR B C 1
ATOM 3603 O O . THR B 1 86 ? -21 -19.922 -7.207 1 86.62 86 THR B O 1
ATOM 3606 N N . MET B 1 87 ? -21.438 -18.094 -8.414 1 88.31 87 MET B N 1
ATOM 3607 C CA . MET B 1 87 ? -20.031 -17.734 -8.484 1 88.31 87 MET B CA 1
ATOM 3608 C C . MET B 1 87 ? -19.656 -16.797 -7.34 1 88.31 87 MET B C 1
ATOM 3610 O O . MET B 1 87 ? -18.484 -16.422 -7.199 1 88.31 87 MET B O 1
ATOM 3614 N N . GLY B 1 88 ? -20.578 -16.406 -6.551 1 87.44 88 GLY B N 1
ATOM 3615 C CA . GLY B 1 88 ? -20.281 -15.555 -5.41 1 87.44 88 GLY B CA 1
ATOM 3616 C C . GLY B 1 88 ? -20.609 -14.094 -5.656 1 87.44 88 GLY B C 1
ATOM 3617 O O . GLY B 1 88 ? -20.453 -13.258 -4.762 1 87.44 88 GLY B O 1
ATOM 3618 N N . PHE B 1 89 ? -21.031 -13.75 -6.863 1 89.12 89 PHE B N 1
ATOM 3619 C CA . PHE B 1 89 ? -21.453 -12.406 -7.262 1 89.12 89 PHE B CA 1
ATOM 3620 C C . PHE B 1 89 ? -22.188 -12.445 -8.602 1 89.12 89 PHE B C 1
ATOM 3622 O O . PHE B 1 89 ? -21.969 -13.352 -9.406 1 89.12 89 PHE B O 1
ATOM 3629 N N . ASP B 1 90 ? -23.109 -11.57 -8.812 1 93.88 90 ASP B N 1
ATOM 3630 C CA . ASP B 1 90 ? -23.938 -11.602 -10.008 1 93.88 90 ASP B CA 1
ATOM 3631 C C . ASP B 1 90 ? -24.297 -10.188 -10.469 1 93.88 90 ASP B C 1
ATOM 3633 O O . ASP B 1 90 ? -24.922 -9.422 -9.734 1 93.88 90 ASP B O 1
ATOM 3637 N N . TRP B 1 91 ? -23.969 -9.938 -11.711 1 95.06 91 TRP B N 1
ATOM 3638 C CA . TRP B 1 91 ? -24.172 -8.594 -12.242 1 95.06 91 TRP B CA 1
ATOM 3639 C C . TRP B 1 91 ? -25.656 -8.25 -12.305 1 95.06 91 TRP B C 1
ATOM 3641 O O . TRP B 1 91 ? -26.031 -7.078 -12.203 1 95.06 91 TRP B O 1
ATOM 3651 N N . GLU B 1 92 ? -26.484 -9.25 -12.445 1 92.38 92 GLU B N 1
ATOM 3652 C CA . GLU B 1 92 ? -27.922 -9 -12.625 1 92.38 92 GLU B CA 1
ATOM 3653 C C . GLU B 1 92 ? -28.594 -8.672 -11.289 1 92.38 92 GLU B C 1
ATOM 3655 O O . GLU B 1 92 ? -29.562 -7.91 -11.25 1 92.38 92 GLU B O 1
ATOM 3660 N N . THR B 1 93 ? -28.031 -9.195 -10.234 1 90.88 93 THR B N 1
ATOM 3661 C CA . THR B 1 93 ? -28.812 -9.148 -9.008 1 90.88 93 THR B CA 1
ATOM 3662 C C . THR B 1 93 ? -28.062 -8.375 -7.918 1 90.88 93 THR B C 1
ATOM 3664 O O . THR B 1 93 ? -28.625 -8.109 -6.848 1 90.88 93 THR B O 1
ATOM 3667 N N . CYS B 1 94 ? -26.859 -7.984 -8.141 1 93.56 94 CYS B N 1
ATOM 3668 C CA . CYS B 1 94 ? -26.141 -7.27 -7.094 1 93.56 94 CYS B CA 1
ATOM 3669 C C . CYS B 1 94 ? -26.766 -5.914 -6.828 1 93.56 94 CYS B C 1
ATOM 3671 O O . CYS B 1 94 ? -27.25 -5.254 -7.75 1 93.56 94 CYS B O 1
ATOM 3673 N N . ALA B 1 95 ? -26.797 -5.531 -5.531 1 94.56 95 ALA B N 1
ATOM 3674 C CA . ALA B 1 95 ? -27.266 -4.207 -5.129 1 94.56 95 ALA B CA 1
ATOM 3675 C C . ALA B 1 95 ? -26.188 -3.15 -5.344 1 94.56 95 ALA B C 1
ATOM 3677 O O . ALA B 1 95 ? -25 -3.445 -5.254 1 94.56 95 ALA B O 1
ATOM 3678 N N . VAL B 1 96 ? -26.594 -1.95 -5.695 1 96.06 96 VAL B N 1
ATOM 3679 C CA . VAL B 1 96 ? -25.703 -0.803 -5.832 1 96.06 96 VAL B CA 1
ATOM 3680 C C . VAL B 1 96 ? -26.188 0.337 -4.938 1 96.06 96 VAL B C 1
ATOM 3682 O O . VAL B 1 96 ? -27.328 0.807 -5.082 1 96.06 96 VAL B O 1
ATOM 3685 N N . ILE B 1 97 ? -25.375 0.692 -3.98 1 94.75 97 ILE B N 1
ATOM 3686 C CA . ILE B 1 97 ? -25.641 1.828 -3.107 1 94.75 97 ILE B CA 1
ATOM 3687 C C . ILE B 1 97 ? -24.562 2.891 -3.291 1 94.75 97 ILE B C 1
ATOM 3689 O O . ILE B 1 97 ? -23.391 2.564 -3.465 1 94.75 97 ILE B O 1
ATOM 3693 N N . SER B 1 98 ? -24.953 4.129 -3.371 1 94.38 98 SER B N 1
ATOM 3694 C CA . SER B 1 98 ? -23.953 5.18 -3.551 1 94.38 98 SER B CA 1
ATOM 3695 C C . SER B 1 98 ? -24.156 6.309 -2.545 1 94.38 98 SER B C 1
ATOM 3697 O O . SER B 1 98 ? -25.281 6.625 -2.17 1 94.38 98 SER B O 1
ATOM 3699 N N . SER B 1 99 ? -23.141 6.777 -1.993 1 90.81 99 SER B N 1
ATOM 3700 C CA . SER B 1 99 ? -23.031 7.988 -1.185 1 90.81 99 SER B CA 1
ATOM 3701 C C . SER B 1 99 ? -21.859 8.844 -1.626 1 90.81 99 SER B C 1
ATOM 3703 O O . SER B 1 99 ? -20.734 8.664 -1.146 1 90.81 99 SER B O 1
ATOM 3705 N N . VAL B 1 100 ? -22.125 9.797 -2.516 1 88.06 100 VAL B N 1
ATOM 3706 C CA . VAL B 1 100 ? -21.062 10.586 -3.133 1 88.06 100 VAL B CA 1
ATOM 3707 C C . VAL B 1 100 ? -21.266 12.07 -2.809 1 88.06 100 VAL B C 1
ATOM 3709 O O . VAL B 1 100 ? -22.391 12.562 -2.803 1 88.06 100 VAL B O 1
ATOM 3712 N N . ASP B 1 101 ? -20.203 12.672 -2.479 1 85.25 101 ASP B N 1
ATOM 3713 C CA . ASP B 1 101 ? -20.203 14.102 -2.195 1 85.25 101 ASP B CA 1
ATOM 3714 C C . ASP B 1 101 ? -19.375 14.867 -3.219 1 85.25 101 ASP B C 1
ATOM 3716 O O . ASP B 1 101 ? -18.656 14.266 -4.023 1 85.25 101 ASP B O 1
ATOM 3720 N N . LYS B 1 102 ? -19.578 16.203 -3.188 1 82.31 102 LYS B N 1
ATOM 3721 C CA . LYS B 1 102 ? -18.719 17.062 -3.996 1 82.31 102 LYS B CA 1
ATOM 3722 C C . LYS B 1 102 ? -17.328 17.172 -3.375 1 82.31 102 LYS B C 1
ATOM 3724 O O . LYS B 1 102 ? -17.156 16.969 -2.17 1 82.31 102 LYS B O 1
ATOM 3729 N N . GLN B 1 103 ? -16.375 17.453 -4.172 1 78.69 103 GLN B N 1
ATOM 3730 C CA . GLN B 1 103 ? -15.031 17.703 -3.67 1 78.69 103 GLN B CA 1
ATOM 3731 C C . GLN B 1 103 ? -15.016 18.875 -2.688 1 78.69 103 GLN B C 1
ATOM 3733 O O . GLN B 1 103 ? -15.672 19.891 -2.914 1 78.69 103 GLN B O 1
ATOM 3738 N N . SER B 1 104 ? -14.195 18.688 -1.657 1 78.75 104 SER B N 1
ATOM 3739 C CA . SER B 1 104 ? -14.094 19.75 -0.657 1 78.75 104 SER B CA 1
ATOM 3740 C C . SER B 1 104 ? -13.625 21.062 -1.283 1 78.75 104 SER B C 1
ATOM 3742 O O . SER B 1 104 ? -12.664 21.078 -2.053 1 78.75 104 SER B O 1
ATOM 3744 N N . VAL B 1 105 ? -14.273 22.141 -0.991 1 76.38 105 VAL B N 1
ATOM 3745 C CA . VAL B 1 105 ? -13.938 23.453 -1.515 1 76.38 105 VAL B CA 1
ATOM 3746 C C . VAL B 1 105 ? -12.555 23.875 -1.016 1 76.38 105 VAL B C 1
ATOM 3748 O O . VAL B 1 105 ? -11.812 24.562 -1.724 1 76.38 105 VAL B O 1
ATOM 3751 N N . ASP B 1 106 ? -12.188 23.438 0.158 1 75.69 106 ASP B N 1
ATOM 3752 C CA . ASP B 1 106 ? -10.906 23.797 0.752 1 75.69 106 ASP B CA 1
ATOM 3753 C C . ASP B 1 106 ? -9.742 23.141 0.01 1 75.69 106 ASP B C 1
ATOM 3755 O O . ASP B 1 106 ? -8.664 23.719 -0.111 1 75.69 106 ASP B O 1
ATOM 3759 N N . ILE B 1 107 ? -9.992 22 -0.485 1 71.5 107 ILE B N 1
ATOM 3760 C CA . ILE B 1 107 ? -8.992 21.328 -1.3 1 71.5 107 ILE B CA 1
ATOM 3761 C C . ILE B 1 107 ? -8.977 21.906 -2.707 1 71.5 107 ILE B C 1
ATOM 3763 O O . ILE B 1 107 ? -7.914 22.141 -3.287 1 71.5 107 ILE B O 1
ATOM 3767 N N . ALA B 1 108 ? -10.148 22.188 -3.244 1 74.94 108 ALA B N 1
ATOM 3768 C CA . ALA B 1 108 ? -10.305 22.703 -4.605 1 74.94 108 ALA B CA 1
ATOM 3769 C C . ALA B 1 108 ? -9.57 24.031 -4.781 1 74.94 108 ALA B C 1
ATOM 3771 O O . ALA B 1 108 ? -9.031 24.312 -5.855 1 74.94 108 ALA B O 1
ATOM 3772 N N . GLN B 1 109 ? -9.508 24.812 -3.725 1 71.69 109 GLN B N 1
ATOM 3773 C CA . GLN B 1 109 ? -8.836 26.109 -3.756 1 71.69 109 GLN B CA 1
ATOM 3774 C C . GLN B 1 109 ? -7.34 25.938 -4.012 1 71.69 109 GLN B C 1
ATOM 3776 O O . GLN B 1 109 ? -6.711 26.812 -4.617 1 71.69 109 GLN B O 1
ATOM 3781 N N . GLY B 1 110 ? -6.805 24.875 -3.57 1 71.75 110 GLY B N 1
ATOM 3782 C CA . GLY B 1 110 ? -5.379 24.641 -3.74 1 71.75 110 GLY B CA 1
ATOM 3783 C C . GLY B 1 110 ? -5.027 24.078 -5.102 1 71.75 110 GLY B C 1
ATOM 3784 O O . GLY B 1 110 ? -3.893 24.203 -5.562 1 71.75 110 GLY B O 1
ATOM 3785 N N . VAL B 1 111 ? -6.02 23.531 -5.684 1 75.44 111 VAL B N 1
ATOM 3786 C CA . VAL B 1 111 ? -5.785 22.859 -6.961 1 75.44 111 VAL B CA 1
ATOM 3787 C C . VAL B 1 111 ? -6.082 23.828 -8.109 1 75.44 111 VAL B C 1
ATOM 3789 O O . VAL B 1 111 ? -5.344 23.875 -9.094 1 75.44 111 VAL B O 1
ATOM 3792 N N . SER B 1 112 ? -7.07 24.656 -8 1 71.81 112 SER B N 1
ATOM 3793 C CA . SER B 1 112 ? -7.469 25.578 -9.055 1 71.81 112 SER B CA 1
ATOM 3794 C C . SER B 1 112 ? -6.754 26.922 -8.906 1 71.81 112 SER B C 1
ATOM 3796 O O . SER B 1 112 ? -6.762 27.516 -7.828 1 71.81 112 SER B O 1
ATOM 3798 N N . ARG B 1 113 ? -5.895 27.172 -9.93 1 72.25 113 ARG B N 1
ATOM 3799 C CA . ARG B 1 113 ? -5.176 28.438 -9.891 1 72.25 113 ARG B CA 1
ATOM 3800 C C . ARG B 1 113 ? -5.516 29.297 -11.102 1 72.25 113 ARG B C 1
ATOM 3802 O O . ARG B 1 113 ? -6.098 28.812 -12.07 1 72.25 113 ARG B O 1
ATOM 3809 N N . THR B 1 114 ? -5.098 30.547 -11.016 1 69.06 114 THR B N 1
ATOM 3810 C CA . THR B 1 114 ? -5.34 31.516 -12.086 1 69.06 114 THR B CA 1
ATOM 3811 C C . THR B 1 114 ? -4.621 31.094 -13.359 1 69.06 114 THR B C 1
ATOM 3813 O O . THR B 1 114 ? -5.191 31.156 -14.453 1 69.06 114 THR B O 1
ATOM 3816 N N . LYS B 1 115 ? -3.355 30.641 -13.164 1 83.69 115 LYS B N 1
ATOM 3817 C CA . LYS B 1 115 ? -2.611 30.078 -14.289 1 83.69 115 LYS B CA 1
ATOM 3818 C C . LYS B 1 115 ? -2.586 28.562 -14.227 1 83.69 115 LYS B C 1
ATOM 3820 O O . LYS B 1 115 ? -2.203 27.984 -13.211 1 83.69 115 LYS B O 1
ATOM 3825 N N . PRO B 1 116 ? -3.01 27.938 -15.242 1 83.62 116 PRO B N 1
ATOM 3826 C CA . PRO B 1 116 ? -3.061 26.469 -15.25 1 83.62 116 PRO B CA 1
ATOM 3827 C C . PRO B 1 116 ? -1.742 25.828 -14.812 1 83.62 116 PRO B C 1
ATOM 3829 O O . PRO B 1 116 ? -1.746 24.812 -14.117 1 83.62 116 PRO B O 1
ATOM 3832 N N . GLU B 1 117 ? -0.645 26.5 -15.125 1 84.81 117 GLU B N 1
ATOM 3833 C CA . GLU B 1 117 ? 0.673 25.938 -14.836 1 84.81 117 GLU B CA 1
ATOM 3834 C C . GLU B 1 117 ? 0.973 25.984 -13.344 1 84.81 117 GLU B C 1
ATOM 3836 O O . GLU B 1 117 ? 1.904 25.328 -12.867 1 84.81 117 GLU B O 1
ATOM 3841 N N . ASP B 1 118 ? 0.227 26.734 -12.656 1 84.75 118 ASP B N 1
ATOM 3842 C CA . ASP B 1 118 ? 0.424 26.891 -11.219 1 84.75 118 ASP B CA 1
ATOM 3843 C C . ASP B 1 118 ? -0.511 25.969 -10.438 1 84.75 118 ASP B C 1
ATOM 3845 O O . ASP B 1 118 ? -0.61 26.062 -9.211 1 84.75 118 ASP B O 1
ATOM 3849 N N . GLN B 1 119 ? -1.119 25.078 -11.164 1 84.44 119 GLN B N 1
ATOM 3850 C CA . GLN B 1 119 ? -1.942 24.078 -10.484 1 84.44 119 GLN B CA 1
ATOM 3851 C C . GLN B 1 119 ? -1.148 23.359 -9.398 1 84.44 119 GLN B C 1
ATOM 3853 O O . GLN B 1 119 ? -0.08 22.812 -9.672 1 84.44 119 GLN B O 1
ATOM 3858 N N . GLY B 1 120 ? -1.645 23.406 -8.188 1 82.38 120 GLY B N 1
ATOM 3859 C CA . GLY B 1 120 ? -0.99 22.719 -7.082 1 82.38 120 GLY B CA 1
ATOM 3860 C C . GLY B 1 120 ? -1.385 21.266 -6.977 1 82.38 120 GLY B C 1
ATOM 3861 O O . GLY B 1 120 ? -2.361 20.828 -7.59 1 82.38 120 GLY B O 1
ATOM 3862 N N . ALA B 1 121 ? -0.547 20.594 -6.273 1 82.38 121 ALA B N 1
ATOM 3863 C CA . ALA B 1 121 ? -0.899 19.203 -5.98 1 82.38 121 ALA B CA 1
ATOM 3864 C C . ALA B 1 121 ? -2.197 19.125 -5.18 1 82.38 121 ALA B C 1
ATOM 3866 O O . ALA B 1 121 ? -2.439 19.953 -4.297 1 82.38 121 ALA B O 1
ATOM 3867 N N . GLY B 1 122 ? -3.006 18.188 -5.477 1 80.81 122 GLY B N 1
ATOM 3868 C CA . GLY B 1 122 ? -4.289 18.016 -4.809 1 80.81 122 GLY B CA 1
ATOM 3869 C C . GLY B 1 122 ? -4.168 17.375 -3.438 1 80.81 122 GLY B C 1
ATOM 3870 O O . GLY B 1 122 ? -5.168 17.219 -2.734 1 80.81 122 GLY B O 1
ATOM 3871 N N . ASP B 1 123 ? -2.953 16.969 -3.113 1 84 123 ASP B N 1
ATOM 3872 C CA . ASP B 1 123 ? -2.635 16.359 -1.828 1 84 123 ASP B CA 1
ATOM 3873 C C . ASP B 1 123 ? -1.132 16.406 -1.556 1 84 123 ASP B C 1
ATOM 3875 O O . ASP B 1 123 ? -0.336 16.609 -2.473 1 84 123 ASP B O 1
ATOM 3879 N N . GLN B 1 124 ? -0.783 16.422 -0.26 1 90.62 124 GLN B N 1
ATOM 3880 C CA . GLN B 1 124 ? 0.63 16.219 0.041 1 90.62 124 GLN B CA 1
ATOM 3881 C C . GLN B 1 124 ? 0.979 14.727 0.046 1 90.62 124 GLN B C 1
ATOM 3883 O O . GLN B 1 124 ? 0.123 13.883 0.322 1 90.62 124 GLN B O 1
ATOM 3888 N N . GLY B 1 125 ? 2.178 14.375 -0.336 1 92.62 125 GLY B N 1
ATOM 3889 C CA . GLY B 1 125 ? 2.619 12.992 -0.31 1 92.62 125 GLY B CA 1
ATOM 3890 C C . GLY B 1 125 ? 3.84 12.742 -1.175 1 92.62 125 GLY B C 1
ATOM 3891 O O . GLY B 1 125 ? 4.41 13.672 -1.743 1 92.62 125 GLY B O 1
ATOM 3892 N N . MET B 1 126 ? 4.258 11.484 -1.143 1 94.88 126 MET B N 1
ATOM 3893 C CA . MET B 1 126 ? 5.375 11.031 -1.97 1 94.88 126 MET B CA 1
ATOM 3894 C C . MET B 1 126 ? 4.93 9.945 -2.941 1 94.88 126 MET B C 1
ATOM 3896 O O . MET B 1 126 ? 4.094 9.109 -2.602 1 94.88 126 MET B O 1
ATOM 3900 N N . MET B 1 127 ? 5.414 10.023 -4.102 1 96.56 127 MET B N 1
ATOM 3901 C CA . MET B 1 127 ? 5.176 9.047 -5.164 1 96.56 127 MET B CA 1
ATOM 3902 C C . MET B 1 127 ? 6.48 8.398 -5.613 1 96.56 127 MET B C 1
ATOM 3904 O O . MET B 1 127 ? 7.527 9.039 -5.617 1 96.56 127 MET B O 1
ATOM 3908 N N . PHE B 1 128 ? 6.395 7.18 -6.035 1 96.75 128 PHE B N 1
ATOM 3909 C CA . PHE B 1 128 ? 7.582 6.445 -6.453 1 96.75 128 PHE B CA 1
ATOM 3910 C C . PHE B 1 128 ? 7.406 5.887 -7.859 1 96.75 128 PHE B C 1
ATOM 3912 O O . PHE B 1 128 ? 6.289 5.566 -8.273 1 96.75 128 PHE B O 1
ATOM 3919 N N . GLY B 1 129 ? 8.438 5.836 -8.602 1 97.19 129 GLY B N 1
ATOM 3920 C CA . GLY B 1 129 ? 8.586 5.105 -9.844 1 97.19 129 GLY B CA 1
ATOM 3921 C C . GLY B 1 129 ? 9.781 4.168 -9.852 1 97.19 129 GLY B C 1
ATOM 3922 O O . GLY B 1 129 ? 10.758 4.395 -9.133 1 97.19 129 GLY B O 1
ATOM 3923 N N . PHE B 1 130 ? 9.68 3.156 -10.617 1 97.25 130 PHE B N 1
ATOM 3924 C CA . PHE B 1 130 ? 10.734 2.154 -10.648 1 97.25 130 PHE B CA 1
ATOM 3925 C C . PHE B 1 130 ? 10.828 1.514 -12.023 1 97.25 130 PHE B C 1
ATOM 3927 O O . PHE B 1 130 ? 9.82 1.368 -12.719 1 97.25 130 PHE B O 1
ATOM 3934 N N . ALA B 1 131 ? 12.047 1.17 -12.398 1 98.06 131 ALA B N 1
ATOM 3935 C CA . ALA B 1 131 ? 12.312 0.405 -13.609 1 98.06 131 ALA B CA 1
ATOM 3936 C C . ALA B 1 131 ? 13.617 -0.373 -13.5 1 98.06 131 ALA B C 1
ATOM 3938 O O . ALA B 1 131 ? 14.539 0.056 -12.805 1 98.06 131 ALA B O 1
ATOM 3939 N N . CYS B 1 132 ? 13.68 -1.492 -14.078 1 97.06 132 CYS B N 1
ATOM 3940 C CA . CYS B 1 132 ? 14.906 -2.268 -14.172 1 97.06 132 CYS B CA 1
ATOM 3941 C C . CYS B 1 132 ? 14.938 -3.08 -15.469 1 97.06 132 CYS B C 1
ATOM 3943 O O . CYS B 1 132 ? 13.898 -3.309 -16.078 1 97.06 132 CYS B O 1
ATOM 3945 N N . ASP B 1 133 ? 16.047 -3.533 -15.812 1 97.25 133 ASP B N 1
ATOM 3946 C CA . ASP B 1 133 ? 16.203 -4.137 -17.125 1 97.25 133 ASP B CA 1
ATOM 3947 C C . ASP B 1 133 ? 16.031 -5.652 -17.062 1 97.25 133 ASP B C 1
ATOM 3949 O O . ASP B 1 133 ? 16.672 -6.387 -17.828 1 97.25 133 ASP B O 1
ATOM 3953 N N . GLU B 1 134 ? 15.188 -6.176 -16.219 1 96.38 134 GLU B N 1
ATOM 3954 C CA . GLU B 1 134 ? 15.008 -7.613 -16.047 1 96.38 134 GLU B CA 1
ATOM 3955 C C . GLU B 1 134 ? 14.031 -8.18 -17.062 1 96.38 134 GLU B C 1
ATOM 3957 O O . GLU B 1 134 ? 14.008 -9.391 -17.312 1 96.38 134 GLU B O 1
ATOM 3962 N N . THR B 1 135 ? 13.203 -7.34 -17.578 1 97.69 135 THR B N 1
ATOM 3963 C CA . THR B 1 135 ? 12.188 -7.762 -18.531 1 97.69 135 THR B CA 1
ATOM 3964 C C . THR B 1 135 ? 12.086 -6.773 -19.688 1 97.69 135 THR B C 1
ATOM 3966 O O . THR B 1 135 ? 12.688 -5.695 -19.641 1 97.69 135 THR B O 1
ATOM 3969 N N . GLU B 1 136 ? 11.32 -7.094 -20.703 1 96.81 136 GLU B N 1
ATOM 3970 C CA . GLU B 1 136 ? 11.211 -6.285 -21.922 1 96.81 136 GLU B CA 1
ATOM 3971 C C . GLU B 1 136 ? 10.516 -4.957 -21.625 1 96.81 136 GLU B C 1
ATOM 3973 O O . GLU B 1 136 ? 10.781 -3.955 -22.297 1 96.81 136 GLU B O 1
ATOM 3978 N N . THR B 1 137 ? 9.688 -4.934 -20.641 1 98.25 137 THR B N 1
ATOM 3979 C CA . THR B 1 137 ? 8.961 -3.709 -20.344 1 98.25 137 THR B CA 1
ATOM 3980 C C . THR B 1 137 ? 9.586 -2.98 -19.156 1 98.25 137 THR B C 1
ATOM 3982 O O . THR B 1 137 ? 8.961 -2.104 -18.562 1 98.25 137 THR B O 1
ATOM 3985 N N . LEU B 1 138 ? 10.781 -3.432 -18.703 1 98.5 138 LEU B N 1
ATOM 3986 C CA . LEU B 1 138 ? 11.609 -2.807 -17.672 1 98.5 138 LEU B CA 1
ATOM 3987 C C . LEU B 1 138 ? 10.922 -2.867 -16.312 1 98.5 138 LEU B C 1
ATOM 3989 O O . LEU B 1 138 ? 10.875 -1.868 -15.594 1 98.5 138 LEU B O 1
ATOM 3993 N N . MET B 1 139 ? 10.234 -4.027 -16.094 1 98.38 139 MET B N 1
ATOM 3994 C CA . MET B 1 139 ? 9.633 -4.371 -14.805 1 98.38 139 MET B CA 1
ATOM 3995 C C . MET B 1 139 ? 10.461 -5.43 -14.078 1 98.38 139 MET B C 1
ATOM 3997 O O . MET B 1 139 ? 11.203 -6.18 -14.711 1 98.38 139 MET B O 1
ATOM 4001 N N . PRO B 1 140 ? 10.352 -5.492 -12.711 1 97.19 140 PRO B N 1
ATOM 4002 C CA . PRO B 1 140 ? 10.961 -6.637 -12.023 1 97.19 140 PRO B CA 1
ATOM 4003 C C . PRO B 1 140 ? 10.398 -7.977 -12.492 1 97.19 140 PRO B C 1
ATOM 4005 O O . PRO B 1 140 ? 9.195 -8.102 -12.703 1 97.19 140 PRO B O 1
ATOM 4008 N N . ALA B 1 141 ? 11.227 -8.93 -12.617 1 97.94 141 ALA B N 1
ATOM 4009 C CA . ALA B 1 141 ? 10.859 -10.227 -13.188 1 97.94 141 ALA B CA 1
ATOM 4010 C C . ALA B 1 141 ? 9.742 -10.883 -12.383 1 97.94 141 ALA B C 1
ATOM 4012 O O . ALA B 1 141 ? 8.766 -11.367 -12.961 1 97.94 141 ALA B O 1
ATOM 4013 N N . PRO B 1 142 ? 9.789 -10.93 -11.031 1 97.75 142 PRO B N 1
ATOM 4014 C CA . PRO B 1 142 ? 8.766 -11.664 -10.289 1 97.75 142 PRO B CA 1
ATOM 4015 C C . PRO B 1 142 ? 7.355 -11.133 -10.547 1 97.75 142 PRO B C 1
ATOM 4017 O O . PRO B 1 142 ? 6.441 -11.906 -10.836 1 97.75 142 PRO B O 1
ATOM 4020 N N . ILE B 1 143 ? 7.172 -9.805 -10.508 1 98.25 143 ILE B N 1
ATOM 4021 C CA . ILE B 1 143 ? 5.84 -9.234 -10.672 1 98.25 143 ILE B CA 1
ATOM 4022 C C . ILE B 1 143 ? 5.422 -9.305 -12.141 1 98.25 143 ILE B C 1
ATOM 4024 O O . ILE B 1 143 ? 4.242 -9.492 -12.445 1 98.25 143 ILE B O 1
ATOM 4028 N N . TYR B 1 144 ? 6.387 -9.195 -13.039 1 98.5 144 TYR B N 1
ATOM 4029 C CA . TYR B 1 144 ? 6.129 -9.297 -14.469 1 98.5 144 TYR B CA 1
ATOM 4030 C C . TYR B 1 144 ? 5.48 -10.633 -14.812 1 98.5 144 TYR B C 1
ATOM 4032 O O . TYR B 1 144 ? 4.441 -10.68 -15.477 1 98.5 144 TYR B O 1
ATOM 4040 N N . TRP B 1 145 ? 6.059 -11.68 -14.289 1 98.75 145 TRP B N 1
ATOM 4041 C CA . TRP B 1 145 ? 5.559 -13.016 -14.594 1 98.75 145 TRP B CA 1
ATOM 4042 C C . TRP B 1 145 ? 4.297 -13.328 -13.797 1 98.75 145 TRP B C 1
ATOM 4044 O O . TRP B 1 145 ? 3.406 -14.023 -14.281 1 98.75 145 TRP B O 1
ATOM 4054 N N . ALA B 1 146 ? 4.195 -12.852 -12.562 1 98.62 146 ALA B N 1
ATOM 4055 C CA . ALA B 1 146 ? 2.967 -13.023 -11.789 1 98.62 146 ALA B CA 1
ATOM 4056 C C . ALA B 1 146 ? 1.77 -12.414 -12.516 1 98.62 146 ALA B C 1
ATOM 4058 O O . ALA B 1 146 ? 0.7 -13.023 -12.578 1 98.62 146 ALA B O 1
ATOM 4059 N N . HIS B 1 147 ? 1.966 -11.203 -13.078 1 98.69 147 HIS B N 1
ATOM 4060 C CA . HIS B 1 147 ? 0.904 -10.547 -13.836 1 98.69 147 HIS B CA 1
ATOM 4061 C C . HIS B 1 147 ? 0.539 -11.344 -15.086 1 98.69 147 HIS B C 1
ATOM 4063 O O . HIS B 1 147 ? -0.64 -11.469 -15.422 1 98.69 147 HIS B O 1
ATOM 4069 N N . LYS B 1 148 ? 1.543 -11.812 -15.781 1 98.69 148 LYS B N 1
ATOM 4070 C CA . LYS B 1 148 ? 1.282 -12.57 -17 1 98.69 148 LYS B CA 1
ATOM 4071 C C . LYS B 1 148 ? 0.479 -13.836 -16.703 1 98.69 148 LYS B C 1
ATOM 4073 O O . LYS B 1 148 ? -0.395 -14.219 -17.469 1 98.69 148 LYS B O 1
ATOM 4078 N N . LEU B 1 149 ? 0.793 -14.461 -15.594 1 98.81 149 LEU B N 1
ATOM 4079 C CA . LEU B 1 149 ? 0.052 -15.648 -15.18 1 98.81 149 LEU B CA 1
ATOM 4080 C C . LEU B 1 149 ? -1.396 -15.305 -14.859 1 98.81 149 LEU B C 1
ATOM 4082 O O . LEU B 1 149 ? -2.318 -16.016 -15.273 1 98.81 149 LEU B O 1
ATOM 4086 N N . SER B 1 150 ? -1.613 -14.234 -14.117 1 98.62 150 SER B N 1
ATOM 4087 C CA . SER B 1 150 ? -2.969 -13.828 -13.758 1 98.62 150 SER B CA 1
ATOM 4088 C C . SER B 1 150 ? -3.781 -13.445 -14.984 1 98.62 150 SER B C 1
ATOM 4090 O O . SER B 1 150 ? -4.965 -13.773 -15.086 1 98.62 150 SER B O 1
ATOM 4092 N N . ARG B 1 151 ? -3.164 -12.781 -15.906 1 98.31 151 ARG B N 1
ATOM 4093 C CA . ARG B 1 151 ? -3.824 -12.43 -17.156 1 98.31 151 ARG B CA 1
ATOM 4094 C C . ARG B 1 151 ? -4.191 -13.68 -17.953 1 98.31 151 ARG B C 1
ATOM 4096 O O . ARG B 1 151 ? -5.258 -13.734 -18.562 1 98.31 151 ARG B O 1
ATOM 4103 N N . ARG B 1 152 ? -3.293 -14.625 -17.969 1 98.75 152 ARG B N 1
ATOM 4104 C CA . ARG B 1 152 ? -3.529 -15.875 -18.688 1 98.75 152 ARG B CA 1
ATOM 4105 C C . ARG B 1 152 ? -4.691 -16.641 -18.078 1 98.75 152 ARG B C 1
ATOM 4107 O O . ARG B 1 152 ? -5.5 -17.234 -18.797 1 98.75 152 ARG B O 1
ATOM 4114 N N . LEU B 1 153 ? -4.789 -16.656 -16.766 1 98.69 153 LEU B N 1
ATOM 4115 C CA . LEU B 1 153 ? -5.918 -17.281 -16.094 1 98.69 153 LEU B CA 1
ATOM 4116 C C . LEU B 1 153 ? -7.242 -16.703 -16.594 1 98.69 153 LEU B C 1
ATOM 4118 O O . LEU B 1 153 ? -8.18 -17.453 -16.859 1 98.69 153 LEU B O 1
ATOM 4122 N N . THR B 1 154 ? -7.258 -15.414 -16.719 1 98.5 154 THR B N 1
ATOM 4123 C CA . THR B 1 154 ? -8.461 -14.742 -17.188 1 98.5 154 THR B CA 1
ATOM 4124 C C . THR B 1 154 ? -8.727 -15.078 -18.656 1 98.5 154 THR B C 1
ATOM 4126 O O . THR B 1 154 ? -9.875 -15.336 -19.031 1 98.5 154 THR B O 1
ATOM 4129 N N . GLU B 1 155 ? -7.703 -15.086 -19.453 1 98.56 155 GLU B N 1
ATOM 4130 C CA . GLU B 1 155 ? -7.836 -15.344 -20.875 1 98.56 155 GLU B CA 1
ATOM 4131 C C . GLU B 1 155 ? -8.414 -16.734 -21.141 1 98.56 155 GLU B C 1
ATOM 4133 O O . GLU B 1 155 ? -9.328 -16.891 -21.953 1 98.56 155 GLU B O 1
ATOM 4138 N N . VAL B 1 156 ? -7.883 -17.734 -20.453 1 98.75 156 VAL B N 1
ATOM 4139 C CA . VAL B 1 156 ? -8.312 -19.109 -20.719 1 98.75 156 VAL B CA 1
ATOM 4140 C C . VAL B 1 156 ? -9.734 -19.312 -20.203 1 98.75 156 VAL B C 1
ATOM 4142 O O . VAL B 1 156 ? -10.477 -20.141 -20.734 1 98.75 156 VAL B O 1
ATOM 4145 N N . ARG B 1 157 ? -10.094 -18.594 -19.141 1 98.38 157 ARG B N 1
ATOM 4146 C CA . ARG B 1 157 ? -11.469 -18.641 -18.641 1 98.38 157 ARG B CA 1
ATOM 4147 C C . ARG B 1 157 ? -12.43 -18.016 -19.656 1 98.38 157 ARG B C 1
ATOM 4149 O O . ARG B 1 157 ? -13.414 -18.656 -20.047 1 98.38 157 ARG B O 1
ATOM 4156 N N . LYS B 1 158 ? -12.125 -16.844 -20.141 1 98.12 158 LYS B N 1
ATOM 4157 C CA . LYS B 1 158 ? -13.023 -16.078 -20.984 1 98.12 158 LYS B CA 1
ATOM 4158 C C . LYS B 1 158 ? -13.125 -16.688 -22.375 1 98.12 158 LYS B C 1
ATOM 4160 O O . LYS B 1 158 ? -14.172 -16.609 -23.031 1 98.12 158 LYS B O 1
ATOM 4165 N N . SER B 1 159 ? -12.062 -17.297 -22.859 1 98.19 159 SER B N 1
ATOM 4166 C CA . SER B 1 159 ? -12.062 -17.906 -24.188 1 98.19 159 SER B CA 1
ATOM 4167 C C . SER B 1 159 ? -12.703 -19.297 -24.156 1 98.19 159 SER B C 1
ATOM 4169 O O . SER B 1 159 ? -12.984 -19.875 -25.203 1 98.19 159 SER B O 1
ATOM 4171 N N . GLY B 1 160 ? -12.844 -19.844 -23 1 97.69 160 GLY B N 1
ATOM 4172 C CA . GLY B 1 160 ? -13.477 -21.141 -22.875 1 97.69 160 GLY B CA 1
ATOM 4173 C C . GLY B 1 160 ? -12.484 -22.297 -22.953 1 97.69 160 GLY B C 1
ATOM 4174 O O . GLY B 1 160 ? -12.883 -23.469 -22.938 1 97.69 160 GLY B O 1
ATOM 4175 N N . VAL B 1 161 ? -11.203 -22 -23.031 1 98.31 161 VAL B N 1
ATOM 4176 C CA . VAL B 1 161 ? -10.188 -23.047 -23.016 1 98.31 161 VAL B CA 1
ATOM 4177 C C . VAL B 1 161 ? -10.297 -23.859 -21.719 1 98.31 161 VAL B C 1
ATOM 4179 O O . VAL B 1 161 ? -10.188 -25.078 -21.719 1 98.31 161 VAL B O 1
ATOM 4182 N N . LEU B 1 162 ? -10.477 -23.188 -20.594 1 98.25 162 LEU B N 1
ATOM 4183 C CA . LEU B 1 162 ? -10.812 -23.781 -19.297 1 98.25 162 LEU B CA 1
ATOM 4184 C C . LEU B 1 162 ? -12.148 -23.25 -18.797 1 98.25 162 LEU B C 1
ATOM 4186 O O . LEU B 1 162 ? -12.195 -22.281 -18.031 1 98.25 162 LEU B O 1
ATOM 4190 N N . ASP B 1 163 ? -13.195 -23.906 -19.125 1 96.5 163 ASP B N 1
ATOM 4191 C CA . ASP B 1 163 ? -14.539 -23.391 -18.938 1 96.5 163 ASP B CA 1
ATOM 4192 C C . ASP B 1 163 ? -15.023 -23.609 -17.5 1 96.5 163 ASP B C 1
ATOM 4194 O O . ASP B 1 163 ? -16.094 -23.125 -17.125 1 96.5 163 ASP B O 1
ATOM 4198 N N . PHE B 1 164 ? -14.203 -24.344 -16.719 1 97.19 164 PHE B N 1
ATOM 4199 C CA . PHE B 1 164 ? -14.586 -24.578 -15.328 1 97.19 164 PHE B CA 1
ATOM 4200 C C . PHE B 1 164 ? -14.078 -23.453 -14.43 1 97.19 164 PHE B C 1
ATOM 4202 O O . PHE B 1 164 ? -14.477 -23.344 -13.273 1 97.19 164 PHE B O 1
ATOM 4209 N N . LEU B 1 165 ? -13.188 -22.609 -14.93 1 98 165 LEU B N 1
ATOM 4210 C CA . LEU B 1 165 ? -12.633 -21.531 -14.117 1 98 165 LEU B CA 1
ATOM 4211 C C . LEU B 1 165 ? -13.664 -20.438 -13.875 1 98 165 LEU B C 1
ATOM 4213 O O . LEU B 1 165 ? -14.555 -20.219 -14.703 1 98 165 LEU B O 1
ATOM 4217 N N . ARG B 1 166 ? -13.57 -19.844 -12.766 1 97.94 166 ARG B N 1
ATOM 4218 C CA . ARG B 1 166 ? -14.375 -18.688 -12.367 1 97.94 166 ARG B CA 1
ATOM 4219 C C . ARG B 1 166 ? -13.5 -17.453 -12.164 1 97.94 166 ARG B C 1
ATOM 4221 O O . ARG B 1 166 ? -12.281 -17.531 -12.289 1 97.94 166 ARG B O 1
ATOM 4228 N N . PRO B 1 167 ? -14.062 -16.328 -11.93 1 98.12 167 PRO B N 1
ATOM 4229 C CA . PRO B 1 167 ? -13.344 -15.062 -12.125 1 98.12 167 PRO B CA 1
ATOM 4230 C C . PRO B 1 167 ? -12.227 -14.852 -11.102 1 98.12 167 PRO B C 1
ATOM 4232 O O . PRO B 1 167 ? -11.211 -14.227 -11.406 1 98.12 167 PRO B O 1
ATOM 4235 N N . ASP B 1 168 ? -12.328 -15.32 -9.922 1 97.94 168 ASP B N 1
ATOM 4236 C CA . ASP B 1 168 ? -11.391 -15.023 -8.844 1 97.94 168 ASP B CA 1
ATOM 4237 C C . ASP B 1 168 ? -10.133 -15.867 -8.961 1 97.94 168 ASP B C 1
ATOM 4239 O O . ASP B 1 168 ? -10.203 -17.062 -9.25 1 97.94 168 ASP B O 1
ATOM 4243 N N . GLY B 1 169 ? -9.047 -15.273 -8.766 1 97.69 169 GLY B N 1
ATOM 4244 C CA . GLY B 1 169 ? -7.789 -15.992 -8.828 1 97.69 169 GLY B CA 1
ATOM 4245 C C . GLY B 1 169 ? -6.609 -15.18 -8.32 1 97.69 169 GLY B C 1
ATOM 4246 O O . GLY B 1 169 ? -6.703 -13.961 -8.195 1 97.69 169 GLY B O 1
ATOM 4247 N N . LYS B 1 170 ? -5.492 -15.875 -7.965 1 97.12 170 LYS B N 1
ATOM 4248 C CA . LYS B 1 170 ? -4.246 -15.312 -7.461 1 97.12 170 LYS B CA 1
ATOM 4249 C C . LYS B 1 170 ? -3.037 -16.078 -7.98 1 97.12 170 LYS B C 1
ATOM 4251 O O . LYS B 1 170 ? -3.092 -17.312 -8.125 1 97.12 170 LYS B O 1
ATOM 4256 N N . THR B 1 171 ? -1.978 -15.344 -8.289 1 98.62 171 THR B N 1
ATOM 4257 C CA . THR B 1 171 ? -0.723 -15.953 -8.711 1 98.62 171 THR B CA 1
ATOM 4258 C C . THR B 1 171 ? 0.452 -15.383 -7.922 1 98.62 171 THR B C 1
ATOM 4260 O O . THR B 1 171 ? 0.38 -14.266 -7.41 1 98.62 171 THR B O 1
ATOM 4263 N N . GLN B 1 172 ? 1.46 -16.125 -7.773 1 98.25 172 GLN B N 1
ATOM 4264 C CA . GLN B 1 172 ? 2.688 -15.75 -7.086 1 98.25 172 GLN B CA 1
ATOM 4265 C C . GLN B 1 172 ? 3.904 -16.422 -7.707 1 98.25 172 GLN B C 1
ATOM 4267 O O . GLN B 1 172 ? 3.852 -17.609 -8.047 1 98.25 172 GLN B O 1
ATOM 4272 N N . VAL B 1 173 ? 4.945 -15.664 -7.914 1 98.5 173 VAL B N 1
ATOM 4273 C CA . VAL B 1 173 ? 6.16 -16.188 -8.531 1 98.5 173 VAL B CA 1
ATOM 4274 C C . VAL B 1 173 ? 7.371 -15.828 -7.672 1 98.5 173 VAL B C 1
ATOM 4276 O O . VAL B 1 173 ? 7.555 -14.664 -7.305 1 98.5 173 VAL B O 1
ATOM 4279 N N . ALA B 1 174 ? 8.125 -16.797 -7.309 1 97.94 174 ALA B N 1
ATOM 4280 C CA . ALA B 1 174 ? 9.422 -16.578 -6.664 1 97.94 174 ALA B CA 1
ATOM 4281 C C . ALA B 1 174 ? 10.562 -16.781 -7.656 1 97.94 174 ALA B C 1
ATOM 4283 O O . ALA B 1 174 ? 10.703 -17.859 -8.242 1 97.94 174 ALA B O 1
ATOM 4284 N N . VAL B 1 175 ? 11.336 -15.812 -7.809 1 97.88 175 VAL B N 1
ATOM 4285 C CA . VAL B 1 175 ? 12.461 -15.859 -8.734 1 97.88 175 VAL B CA 1
ATOM 4286 C C . VAL B 1 175 ? 13.766 -15.945 -7.953 1 97.88 175 VAL B C 1
ATOM 4288 O O . VAL B 1 175 ? 13.945 -15.25 -6.945 1 97.88 175 VAL B O 1
ATOM 4291 N N . GLU B 1 176 ? 14.578 -16.859 -8.344 1 97.44 176 GLU B N 1
ATOM 4292 C CA . GLU B 1 176 ? 15.938 -16.938 -7.809 1 97.44 176 GLU B CA 1
ATOM 4293 C C . GLU B 1 176 ? 16.859 -15.914 -8.469 1 97.44 176 GLU B C 1
ATOM 4295 O O . GLU B 1 176 ? 16.922 -15.828 -9.703 1 97.44 176 GLU B O 1
ATOM 4300 N N . TYR B 1 177 ? 17.469 -15.141 -7.68 1 96.19 177 TYR B N 1
ATOM 4301 C CA . TYR B 1 177 ? 18.438 -14.148 -8.141 1 96.19 177 TYR B CA 1
ATOM 4302 C C . TYR B 1 177 ? 19.859 -14.562 -7.773 1 96.19 177 TYR B C 1
ATOM 4304 O O . TYR B 1 177 ? 20.078 -15.172 -6.723 1 96.19 177 TYR B O 1
ATOM 4312 N N . VAL B 1 178 ? 20.797 -14.32 -8.602 1 95.5 178 VAL B N 1
ATOM 4313 C CA . VAL B 1 178 ? 22.219 -14.383 -8.32 1 95.5 178 VAL B CA 1
ATOM 4314 C C . VAL B 1 178 ? 22.875 -13.031 -8.602 1 95.5 178 VAL B C 1
ATOM 4316 O O . VAL B 1 178 ? 22.875 -12.562 -9.742 1 95.5 178 VAL B O 1
ATOM 4319 N N . ASP B 1 179 ? 23.359 -12.383 -7.59 1 90.5 179 ASP B N 1
ATOM 4320 C CA . ASP B 1 179 ? 24 -11.078 -7.664 1 90.5 179 ASP B CA 1
ATOM 4321 C C . ASP B 1 179 ? 23.094 -10.07 -8.383 1 90.5 179 ASP B C 1
ATOM 4323 O O . ASP B 1 179 ? 23.547 -9.375 -9.297 1 90.5 179 ASP B O 1
ATOM 4327 N N . GLY B 1 180 ? 21.828 -10.156 -8.055 1 89.31 180 GLY B N 1
ATOM 4328 C CA . GLY B 1 180 ? 20.875 -9.148 -8.508 1 89.31 180 GLY B CA 1
ATOM 4329 C C . GLY B 1 180 ? 20.266 -9.469 -9.867 1 89.31 180 GLY B C 1
ATOM 4330 O O . GLY B 1 180 ? 19.453 -8.703 -10.383 1 89.31 180 GLY B O 1
ATOM 4331 N N . LYS B 1 181 ? 20.578 -10.617 -10.414 1 93.44 181 LYS B N 1
ATOM 4332 C CA . LYS B 1 181 ? 20.047 -11 -11.727 1 93.44 181 LYS B CA 1
ATOM 4333 C C . LYS B 1 181 ? 19.125 -12.203 -11.617 1 93.44 181 LYS B C 1
ATOM 4335 O O . LYS B 1 181 ? 19.438 -13.18 -10.938 1 93.44 181 LYS B O 1
ATOM 4340 N N . PRO B 1 182 ? 17.953 -12.086 -12.195 1 96.19 182 PRO B N 1
ATOM 4341 C CA . PRO B 1 182 ? 17.078 -13.266 -12.188 1 96.19 182 PRO B CA 1
ATOM 4342 C C . PRO B 1 182 ? 17.641 -14.43 -12.992 1 96.19 182 PRO B C 1
ATOM 4344 O O . PRO B 1 182 ? 18.078 -14.25 -14.133 1 96.19 182 PRO B O 1
ATOM 4347 N N . VAL B 1 183 ? 17.578 -15.641 -12.461 1 96.69 183 VAL B N 1
ATOM 4348 C CA . VAL B 1 183 ? 18.234 -16.75 -13.156 1 96.69 183 VAL B CA 1
ATOM 4349 C C . VAL B 1 183 ? 17.234 -17.875 -13.391 1 96.69 183 VAL B C 1
ATOM 4351 O O . VAL B 1 183 ? 17.359 -18.641 -14.352 1 96.69 183 VAL B O 1
ATOM 4354 N N . ARG B 1 184 ? 16.297 -18.047 -12.508 1 97.62 184 ARG B N 1
ATOM 4355 C CA . ARG B 1 184 ? 15.281 -19.078 -12.688 1 97.62 184 ARG B CA 1
ATOM 4356 C C . ARG B 1 184 ? 14.086 -18.828 -11.773 1 97.62 184 ARG B C 1
ATOM 4358 O O . ARG B 1 184 ? 14.188 -18.094 -10.789 1 97.62 184 ARG B O 1
ATOM 4365 N N . ILE B 1 185 ? 12.969 -19.438 -12.094 1 98.56 185 ILE B N 1
ATOM 4366 C CA . ILE B 1 185 ? 11.789 -19.422 -11.234 1 98.56 185 ILE B CA 1
ATOM 4367 C C . ILE B 1 185 ? 11.844 -20.609 -10.258 1 98.56 185 ILE B C 1
ATOM 4369 O O . ILE B 1 185 ? 11.922 -21.766 -10.68 1 98.56 185 ILE B O 1
ATOM 4373 N N . ASP B 1 186 ? 11.875 -20.266 -9.008 1 98.31 186 ASP B N 1
ATOM 4374 C CA . ASP B 1 186 ? 11.977 -21.297 -7.977 1 98.31 186 ASP B CA 1
ATOM 4375 C C . ASP B 1 186 ? 10.617 -21.953 -7.727 1 98.31 186 ASP B C 1
ATOM 4377 O O . ASP B 1 186 ? 10.523 -23.172 -7.637 1 98.31 186 ASP B O 1
ATOM 4381 N N . ASN B 1 187 ? 9.602 -21.172 -7.613 1 98.12 187 ASN B N 1
ATOM 4382 C CA . ASN B 1 187 ? 8.273 -21.734 -7.398 1 98.12 187 ASN B CA 1
ATOM 4383 C C . ASN B 1 187 ? 7.18 -20.828 -7.945 1 98.12 187 ASN B C 1
ATOM 4385 O O . ASN B 1 187 ? 7.406 -19.625 -8.148 1 98.12 187 ASN B O 1
ATOM 4389 N N . VAL B 1 188 ? 6.059 -21.406 -8.234 1 98.44 188 VAL B N 1
ATOM 4390 C CA . VAL B 1 188 ? 4.855 -20.75 -8.727 1 98.44 188 VAL B CA 1
ATOM 4391 C C . VAL B 1 188 ? 3.641 -21.203 -7.926 1 98.44 188 VAL B C 1
ATOM 4393 O O . VAL B 1 188 ? 3.469 -22.406 -7.68 1 98.44 188 VAL B O 1
ATOM 4396 N N . VAL B 1 189 ? 2.893 -20.234 -7.465 1 98.25 189 VAL B N 1
ATOM 4397 C CA . VAL B 1 189 ? 1.647 -20.516 -6.762 1 98.25 189 VAL B CA 1
ATOM 4398 C C . VAL B 1 189 ? 0.464 -19.984 -7.562 1 98.25 189 VAL B C 1
ATOM 4400 O O . VAL B 1 189 ? 0.463 -18.828 -7.977 1 98.25 189 VAL B O 1
ATOM 4403 N N . VAL B 1 190 ? -0.526 -20.797 -7.824 1 98.44 190 VAL B N 1
ATOM 4404 C CA . VAL B 1 190 ? -1.755 -20.391 -8.5 1 98.44 190 VAL B CA 1
ATOM 4405 C C . VAL B 1 190 ? -2.965 -20.859 -7.695 1 98.44 190 VAL B C 1
ATOM 4407 O O . VAL B 1 190 ? -3.092 -22.047 -7.379 1 98.44 190 VAL B O 1
ATOM 4410 N N . ALA B 1 191 ? -3.744 -19.969 -7.27 1 97.06 191 ALA B N 1
ATOM 4411 C CA . ALA B 1 191 ? -5.078 -20.234 -6.742 1 97.06 191 ALA B CA 1
ATOM 4412 C C . ALA B 1 191 ? -6.156 -19.719 -7.691 1 97.06 191 ALA B C 1
ATOM 4414 O O . ALA B 1 191 ? -6.176 -18.531 -8.039 1 97.06 191 ALA B O 1
ATOM 4415 N N . SER B 1 192 ? -7.004 -20.562 -8.148 1 97.31 192 SER B N 1
ATOM 4416 C CA . SER B 1 192 ? -8.039 -20.156 -9.094 1 97.31 192 SER B CA 1
ATOM 4417 C C . SER B 1 192 ? -9.406 -20.688 -8.68 1 97.31 192 SER B C 1
ATOM 4419 O O . SER B 1 192 ? -9.555 -21.875 -8.398 1 97.31 192 SER B O 1
ATOM 4421 N N . GLN B 1 193 ? -10.328 -19.812 -8.656 1 97.31 193 GLN B N 1
ATOM 4422 C CA . GLN B 1 193 ? -11.719 -20.203 -8.438 1 97.31 193 GLN B CA 1
ATOM 4423 C C . GLN B 1 193 ? -12.211 -21.125 -9.547 1 97.31 193 GLN B C 1
ATOM 4425 O O . GLN B 1 193 ? -11.859 -20.953 -10.711 1 97.31 193 GLN B O 1
ATOM 4430 N N . HIS B 1 194 ? -13.031 -22.062 -9.125 1 97.31 194 HIS B N 1
ATOM 4431 C CA . HIS B 1 194 ? -13.453 -23.047 -10.117 1 97.31 194 HIS B CA 1
ATOM 4432 C C . HIS B 1 194 ? -14.859 -23.562 -9.812 1 97.31 194 HIS B C 1
ATOM 4434 O O . HIS B 1 194 ? -15.367 -23.375 -8.703 1 97.31 194 HIS B O 1
ATOM 4440 N N . ALA B 1 195 ? -15.422 -24.141 -10.82 1 95.75 195 ALA B N 1
ATOM 4441 C CA . ALA B 1 195 ? -16.719 -24.797 -10.68 1 95.75 195 ALA B CA 1
ATOM 4442 C C . ALA B 1 195 ? -16.609 -26.016 -9.773 1 95.75 195 ALA B C 1
ATOM 4444 O O . ALA B 1 195 ? -15.547 -26.641 -9.672 1 95.75 195 ALA B O 1
ATOM 4445 N N . GLU B 1 196 ? -17.703 -26.375 -9.18 1 93 196 GLU B N 1
ATOM 4446 C CA . GLU B 1 196 ? -17.719 -27.438 -8.172 1 93 196 GLU B CA 1
ATOM 4447 C C . GLU B 1 196 ? -17.469 -28.797 -8.789 1 93 196 GLU B C 1
ATOM 4449 O O . GLU B 1 196 ? -17 -29.719 -8.102 1 93 196 GLU B O 1
ATOM 4454 N N . ASN B 1 197 ? -17.641 -28.969 -10.023 1 93 197 ASN B N 1
ATOM 4455 C CA . ASN B 1 197 ? -17.703 -30.297 -10.633 1 93 197 ASN B CA 1
ATOM 4456 C C . ASN B 1 197 ? -16.328 -30.734 -11.141 1 93 197 ASN B C 1
ATOM 4458 O O . ASN B 1 197 ? -16.172 -31.859 -11.633 1 93 197 ASN B O 1
ATOM 4462 N N . ILE B 1 198 ? -15.297 -29.984 -11.039 1 96.06 198 ILE B N 1
ATOM 4463 C CA . ILE B 1 198 ? -13.977 -30.375 -11.523 1 96.06 198 ILE B CA 1
ATOM 4464 C C . ILE B 1 198 ? -13.164 -30.969 -10.375 1 96.06 198 ILE B C 1
ATOM 4466 O O . ILE B 1 198 ? -13.25 -30.5 -9.234 1 96.06 198 ILE B O 1
ATOM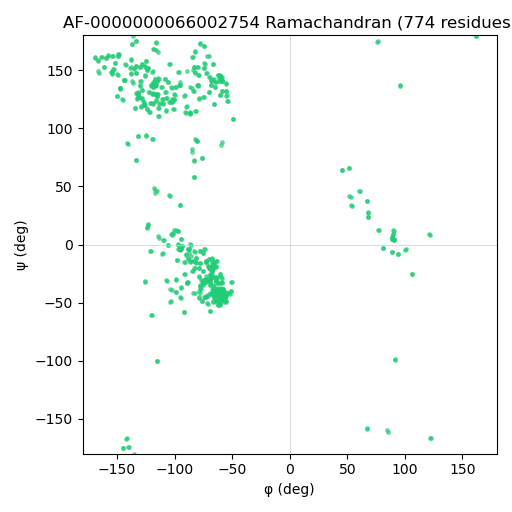 4470 N N . SER B 1 199 ? -12.445 -32.094 -10.656 1 96.62 199 SER B N 1
ATOM 4471 C CA . SER B 1 199 ? -11.57 -32.656 -9.648 1 96.62 199 SER B CA 1
ATOM 4472 C C . SER B 1 199 ? -10.305 -31.844 -9.469 1 96.62 199 SER B C 1
ATOM 4474 O O . SER B 1 199 ? -9.867 -31.156 -10.398 1 96.62 199 SER B O 1
ATOM 4476 N N . HIS B 1 200 ? -9.812 -31.922 -8.312 1 96.5 200 HIS B N 1
ATOM 4477 C CA . HIS B 1 200 ? -8.586 -31.188 -8.008 1 96.5 200 HIS B CA 1
ATOM 4478 C C . HIS B 1 200 ? -7.457 -31.609 -8.953 1 96.5 200 HIS B C 1
ATOM 4480 O O . HIS B 1 200 ? -6.691 -30.766 -9.422 1 96.5 200 HIS B O 1
ATOM 4486 N N . ALA B 1 201 ? -7.316 -32.875 -9.211 1 97.5 201 ALA B N 1
ATOM 4487 C CA . ALA B 1 201 ? -6.258 -33.375 -10.078 1 97.5 201 ALA B CA 1
ATOM 4488 C C . ALA B 1 201 ? -6.387 -32.812 -11.492 1 97.5 201 ALA B C 1
ATOM 4490 O O . ALA B 1 201 ? -5.391 -32.406 -12.094 1 97.5 201 ALA B O 1
ATOM 4491 N N . ASP B 1 202 ? -7.59 -32.812 -11.992 1 97.81 202 ASP B N 1
ATOM 4492 C CA . ASP B 1 202 ? -7.836 -32.281 -13.336 1 97.81 202 ASP B CA 1
ATOM 4493 C C . ASP B 1 202 ? -7.547 -30.797 -13.398 1 97.81 202 ASP B C 1
ATOM 4495 O O . ASP B 1 202 ? -7.004 -30.297 -14.391 1 97.81 202 ASP B O 1
ATOM 4499 N N . LEU B 1 203 ? -8 -30.141 -12.375 1 98.06 203 LEU B N 1
ATOM 4500 C CA . LEU B 1 203 ? -7.727 -28.703 -12.289 1 98.06 203 LEU B CA 1
ATOM 4501 C C . LEU B 1 203 ? -6.227 -28.438 -12.336 1 98.06 203 LEU B C 1
ATOM 4503 O O . LEU B 1 203 ? -5.77 -27.578 -13.094 1 98.06 203 LEU B O 1
ATOM 4507 N N . CYS B 1 204 ? -5.453 -29.141 -11.586 1 98.19 204 CYS B N 1
ATOM 4508 C CA . CYS B 1 204 ? -4.008 -28.953 -11.508 1 98.19 204 CYS B CA 1
ATOM 4509 C C . CYS B 1 204 ? -3.354 -29.203 -12.859 1 98.19 204 CYS B C 1
ATOM 4511 O O . CYS B 1 204 ? -2.502 -28.422 -13.297 1 98.19 204 CYS B O 1
ATOM 4513 N N . ASP B 1 205 ? -3.771 -30.266 -13.477 1 98.31 205 ASP B N 1
ATOM 4514 C CA . ASP B 1 205 ? -3.197 -30.594 -14.781 1 98.31 205 ASP B CA 1
ATOM 4515 C C . ASP B 1 205 ? -3.502 -29.516 -15.812 1 98.31 205 ASP B C 1
ATOM 4517 O O . ASP B 1 205 ? -2.627 -29.125 -16.594 1 98.31 205 ASP B O 1
ATOM 4521 N N . ALA B 1 206 ? -4.73 -29.078 -15.812 1 98.56 206 ALA B N 1
ATOM 4522 C CA . ALA B 1 206 ? -5.164 -28.062 -16.781 1 98.56 206 ALA B CA 1
ATOM 4523 C C . ALA B 1 206 ? -4.422 -26.75 -16.547 1 98.56 206 ALA B C 1
ATOM 4525 O O . ALA B 1 206 ? -3.967 -26.125 -17.516 1 98.56 206 ALA B O 1
ATOM 4526 N N . VAL B 1 207 ? -4.344 -26.297 -15.312 1 98.69 207 VAL B N 1
ATOM 4527 C CA . VAL B 1 207 ? -3.686 -25.031 -14.977 1 98.69 207 VAL B CA 1
ATOM 4528 C C . VAL B 1 207 ? -2.195 -25.125 -15.297 1 98.69 207 VAL B C 1
ATOM 4530 O O . VAL B 1 207 ? -1.606 -24.172 -15.812 1 98.69 207 VAL B O 1
ATOM 4533 N N . LYS B 1 208 ? -1.59 -26.25 -14.992 1 98.38 208 LYS B N 1
ATOM 4534 C CA . LYS B 1 208 ? -0.181 -26.453 -15.32 1 98.38 208 LYS B CA 1
ATOM 4535 C C . LYS B 1 208 ? 0.066 -26.281 -16.812 1 98.38 208 LYS B C 1
ATOM 4537 O O . LYS B 1 208 ? 0.967 -25.547 -17.219 1 98.38 208 LYS B O 1
ATOM 4542 N N . LYS B 1 209 ? -0.765 -26.922 -17.562 1 98.25 209 LYS B N 1
ATOM 4543 C CA . LYS B 1 209 ? -0.567 -26.984 -19.016 1 98.25 209 LYS B CA 1
ATOM 4544 C C . LYS B 1 209 ? -0.971 -25.672 -19.672 1 98.25 209 LYS B C 1
ATOM 4546 O O . LYS B 1 209 ? -0.192 -25.078 -20.422 1 98.25 209 LYS B O 1
ATOM 4551 N N . GLU B 1 210 ? -2.164 -25.156 -19.328 1 98.69 210 GLU B N 1
ATOM 4552 C CA . GLU B 1 210 ? -2.766 -24.078 -20.109 1 98.69 210 GLU B CA 1
ATOM 4553 C C . GLU B 1 210 ? -2.377 -22.703 -19.562 1 98.69 210 GLU B C 1
ATOM 4555 O O . GLU B 1 210 ? -2.541 -21.688 -20.234 1 98.69 210 GLU B O 1
ATOM 4560 N N . VAL B 1 211 ? -1.861 -22.672 -18.359 1 98.81 211 VAL B N 1
ATOM 4561 C CA . VAL B 1 211 ? -1.579 -21.375 -17.75 1 98.81 211 VAL B CA 1
ATOM 4562 C C . VAL B 1 211 ? -0.089 -21.266 -17.438 1 98.81 211 VAL B C 1
ATOM 4564 O O . VAL B 1 211 ? 0.629 -20.484 -18.062 1 98.81 211 VAL B O 1
ATOM 4567 N N . ILE B 1 212 ? 0.433 -22.141 -16.594 1 98.75 212 ILE B N 1
ATOM 4568 C CA . ILE B 1 212 ? 1.78 -21.984 -16.047 1 98.75 212 ILE B CA 1
ATOM 4569 C C . ILE B 1 212 ? 2.807 -22.203 -17.156 1 98.75 212 ILE B C 1
ATOM 4571 O O . ILE B 1 212 ? 3.58 -21.312 -17.484 1 98.75 212 ILE B O 1
ATOM 4575 N N . PHE B 1 213 ? 2.793 -23.359 -17.812 1 98.12 213 PHE B N 1
ATOM 4576 C CA . PHE B 1 213 ? 3.832 -23.688 -18.781 1 98.12 213 PHE B CA 1
ATOM 4577 C C . PHE B 1 213 ? 3.59 -22.984 -20.109 1 98.12 213 PHE B C 1
ATOM 4579 O O . PHE B 1 213 ? 4.516 -22.797 -20.906 1 98.12 213 PHE B O 1
ATOM 4586 N N . HIS B 1 214 ? 2.342 -22.547 -20.344 1 98 214 HIS B N 1
ATOM 4587 C CA . HIS B 1 214 ? 2.041 -21.734 -21.516 1 98 214 HIS B CA 1
ATOM 4588 C C . HIS B 1 214 ? 2.652 -20.344 -21.406 1 98 214 HIS B C 1
ATOM 4590 O O . HIS B 1 214 ? 3.059 -19.75 -22.406 1 98 214 HIS B O 1
ATOM 4596 N N . THR B 1 215 ? 2.695 -19.812 -20.219 1 98.44 215 THR B N 1
ATOM 4597 C CA . THR B 1 215 ? 3 -18.406 -19.984 1 98.44 215 THR B CA 1
ATOM 4598 C C . THR B 1 215 ? 4.484 -18.219 -19.672 1 98.44 215 THR B C 1
ATOM 4600 O O . THR B 1 215 ? 5.113 -17.297 -20.188 1 98.44 215 THR B O 1
ATOM 4603 N N . LEU B 1 216 ? 5.066 -19.031 -18.828 1 98.38 216 LEU B N 1
ATOM 4604 C CA . LEU B 1 216 ? 6.43 -18.828 -18.359 1 98.38 216 LEU B CA 1
ATOM 4605 C C . LEU B 1 216 ? 7.441 -19.297 -19.391 1 98.38 216 LEU B C 1
ATOM 4607 O O . LEU B 1 216 ? 7.254 -20.328 -20.031 1 98.38 216 LEU B O 1
ATOM 4611 N N . PRO B 1 217 ? 8.5 -18.516 -19.594 1 96.56 217 PRO B N 1
ATOM 4612 C CA . PRO B 1 217 ? 9.5 -18.922 -20.578 1 96.56 217 PRO B CA 1
ATOM 4613 C C . PRO B 1 217 ? 10.281 -20.156 -20.141 1 96.56 217 PRO B C 1
ATOM 4615 O O . PRO B 1 217 ? 10.68 -20.266 -18.984 1 96.56 217 PRO B O 1
ATOM 4618 N N . GLU B 1 218 ? 10.57 -21.031 -21.062 1 96 218 GLU B N 1
ATOM 4619 C CA . GLU B 1 218 ? 11.289 -22.266 -20.781 1 96 218 GLU B CA 1
ATOM 4620 C C . GLU B 1 218 ? 12.664 -21.984 -20.188 1 96 218 GLU B C 1
ATOM 4622 O O . GLU B 1 218 ? 13.195 -22.797 -19.406 1 96 218 GLU B O 1
ATOM 4627 N N . SER B 1 219 ? 13.188 -20.859 -20.531 1 96.12 219 SER B N 1
ATOM 4628 C CA . SER B 1 219 ? 14.523 -20.5 -20.078 1 96.12 219 SER B CA 1
ATOM 4629 C C . SER B 1 219 ? 14.547 -20.25 -18.562 1 96.12 219 SER B C 1
ATOM 4631 O O . SER B 1 219 ? 15.609 -20.281 -17.953 1 96.12 219 SER B O 1
ATOM 4633 N N . LEU B 1 220 ? 13.391 -20.016 -17.922 1 97.25 220 LEU B N 1
ATOM 4634 C CA . LEU B 1 220 ? 13.359 -19.672 -16.5 1 97.25 220 LEU B CA 1
ATOM 4635 C C . LEU B 1 220 ? 12.75 -20.812 -15.688 1 97.25 220 LEU B C 1
ATOM 4637 O O . LEU B 1 220 ? 12.734 -20.766 -14.453 1 97.25 220 LEU B O 1
ATOM 4641 N N . VAL B 1 221 ? 12.211 -21.797 -16.406 1 97.62 221 VAL B N 1
ATOM 4642 C CA . VAL B 1 221 ? 11.57 -22.922 -15.719 1 97.62 221 VAL B CA 1
ATOM 4643 C C . VAL B 1 221 ? 12.406 -24.188 -15.906 1 97.62 221 VAL B C 1
ATOM 4645 O O . VAL B 1 221 ? 12.93 -24.438 -17 1 97.62 221 VAL B O 1
ATOM 4648 N N . ASP B 1 222 ? 12.602 -24.953 -14.828 1 95.94 222 ASP B N 1
ATOM 4649 C CA . ASP B 1 222 ? 13.336 -26.219 -14.914 1 95.94 222 ASP B CA 1
ATOM 4650 C C . ASP B 1 222 ? 12.68 -27.297 -14.062 1 95.94 222 ASP B C 1
ATOM 4652 O O . ASP B 1 222 ? 11.555 -27.125 -13.602 1 95.94 222 ASP B O 1
ATOM 4656 N N . LYS B 1 223 ? 13.297 -28.469 -13.953 1 95.31 223 LYS B N 1
ATOM 4657 C CA . LYS B 1 223 ? 12.719 -29.625 -13.281 1 95.31 223 LYS B CA 1
ATOM 4658 C C . LYS B 1 223 ? 12.586 -29.391 -11.781 1 95.31 223 LYS B C 1
ATOM 4660 O O . LYS B 1 223 ? 11.828 -30.094 -11.102 1 95.31 223 LYS B O 1
ATOM 4665 N N . ASN B 1 224 ? 13.266 -28.375 -11.305 1 96.62 224 ASN B N 1
ATOM 4666 C CA . ASN B 1 224 ? 13.266 -28.109 -9.875 1 96.62 224 ASN B CA 1
ATOM 4667 C C . ASN B 1 224 ? 12.242 -27.031 -9.508 1 96.62 224 ASN B C 1
ATOM 4669 O O . ASN B 1 224 ? 12.07 -26.703 -8.336 1 96.62 224 ASN B O 1
ATOM 4673 N N . THR B 1 225 ? 11.586 -26.469 -10.539 1 98.06 225 THR B N 1
ATOM 4674 C CA . THR B 1 225 ? 10.547 -25.484 -10.258 1 98.06 225 THR B CA 1
ATOM 4675 C C . THR B 1 225 ? 9.375 -26.125 -9.531 1 98.06 225 THR B C 1
ATOM 4677 O O . THR B 1 225 ? 8.773 -27.078 -10.031 1 98.06 225 THR B O 1
ATOM 4680 N N . LYS B 1 226 ? 9.07 -25.625 -8.344 1 98.19 226 LYS B N 1
ATOM 4681 C CA . LYS B 1 226 ? 7.953 -26.141 -7.559 1 98.19 226 LYS B CA 1
ATOM 4682 C C . LYS B 1 226 ? 6.645 -25.453 -7.953 1 98.19 226 LYS B C 1
ATOM 4684 O O . LYS B 1 226 ? 6.605 -24.234 -8.148 1 98.19 226 LYS B O 1
ATOM 4689 N N . ILE B 1 227 ? 5.629 -26.281 -8.102 1 98.12 227 ILE B N 1
ATOM 4690 C CA . ILE B 1 227 ? 4.34 -25.75 -8.547 1 98.12 227 ILE B CA 1
ATOM 4691 C C . ILE B 1 227 ? 3.273 -26.062 -7.5 1 98.12 227 ILE B C 1
ATOM 4693 O O . ILE B 1 227 ? 3.078 -27.219 -7.117 1 98.12 227 ILE B O 1
ATOM 4697 N N . TYR B 1 228 ? 2.648 -25.031 -7.012 1 97.69 228 TYR B N 1
ATOM 4698 C CA . TYR B 1 228 ? 1.55 -25.125 -6.059 1 97.69 228 TYR B CA 1
ATOM 4699 C C . TYR B 1 228 ? 0.246 -24.641 -6.676 1 97.69 228 TYR B C 1
ATOM 4701 O O . TYR B 1 228 ? 0.142 -23.469 -7.078 1 97.69 228 TYR B O 1
ATOM 4709 N N . ILE B 1 229 ? -0.727 -25.484 -6.797 1 98 229 ILE B N 1
ATOM 4710 C CA . ILE B 1 229 ? -2.014 -25.109 -7.379 1 98 229 ILE B CA 1
ATOM 4711 C C . ILE B 1 229 ? -3.139 -25.484 -6.41 1 98 229 ILE B C 1
ATOM 4713 O O . ILE B 1 229 ? -3.297 -26.641 -6.043 1 98 229 ILE B O 1
ATOM 4717 N N . ASN B 1 230 ? -3.887 -24.438 -6.023 1 96.25 230 ASN B N 1
ATOM 4718 C CA . ASN B 1 230 ? -5.035 -24.656 -5.152 1 96.25 230 ASN B CA 1
ATOM 4719 C C . ASN B 1 230 ? -4.699 -25.594 -3.996 1 96.25 230 ASN B C 1
ATOM 4721 O O . ASN B 1 230 ? -5.379 -26.594 -3.787 1 96.25 230 ASN B O 1
ATOM 4725 N N . THR B 1 231 ? -3.789 -25.125 -3.158 1 92.88 231 THR B N 1
ATOM 4726 C CA . THR B 1 231 ? -3.203 -25.969 -2.127 1 92.88 231 THR B CA 1
ATOM 4727 C C . THR B 1 231 ? -4.203 -26.234 -1.004 1 92.88 231 THR B C 1
ATOM 4729 O O . THR B 1 231 ? -4.027 -27.156 -0.208 1 92.88 231 THR B O 1
ATOM 4732 N N . THR B 1 232 ? -5.281 -25.469 -0.98 1 88.5 232 THR B N 1
ATOM 4733 C CA . THR B 1 232 ? -6.324 -25.703 0.01 1 88.5 232 THR B CA 1
ATOM 4734 C C . THR B 1 232 ? -7.344 -26.703 -0.507 1 88.5 232 THR B C 1
ATOM 4736 O O . THR B 1 232 ? -8.266 -27.094 0.213 1 88.5 232 THR B O 1
ATOM 4739 N N . GLY B 1 233 ? -7.152 -27.109 -1.756 1 89.81 233 GLY B N 1
ATOM 4740 C CA . GLY B 1 233 ? -8.117 -27.984 -2.4 1 89.81 233 GLY B CA 1
ATOM 4741 C C . GLY B 1 233 ? -9.195 -27.219 -3.154 1 89.81 233 GLY B C 1
ATOM 4742 O O . GLY B 1 233 ? -8.922 -26.578 -4.172 1 89.81 233 GLY B O 1
ATOM 4743 N N . ARG B 1 234 ? -10.281 -27.141 -2.432 1 90.62 234 ARG B N 1
ATOM 4744 C CA . ARG B 1 234 ? -11.453 -26.547 -3.074 1 90.62 234 ARG B CA 1
ATOM 4745 C C . ARG B 1 234 ? -11.398 -25.016 -2.992 1 90.62 234 ARG B C 1
ATOM 4747 O O . ARG B 1 234 ? -11.062 -24.453 -1.949 1 90.62 234 ARG B O 1
ATOM 4754 N N . PHE B 1 235 ? -11.648 -24.328 -4.164 1 93.38 235 PHE B N 1
ATOM 4755 C CA . PHE B 1 235 ? -11.844 -22.891 -4.266 1 93.38 235 PHE B CA 1
ATOM 4756 C C . PHE B 1 235 ? -13.055 -22.562 -5.129 1 93.38 235 PHE B C 1
ATOM 4758 O O . PHE B 1 235 ? -12.914 -22.062 -6.25 1 93.38 235 PHE B O 1
ATOM 4765 N N . VAL B 1 236 ? -14.242 -22.812 -4.555 1 93.69 236 VAL B N 1
ATOM 4766 C CA . VAL B 1 236 ? -15.508 -22.672 -5.273 1 93.69 236 VAL B CA 1
ATOM 4767 C C . VAL B 1 236 ? -16.141 -21.328 -4.926 1 93.69 236 VAL B C 1
ATOM 4769 O O . VAL B 1 236 ? -16.656 -20.625 -5.809 1 93.69 236 VAL B O 1
ATOM 4772 N N . ILE B 1 237 ? -16.047 -20.984 -3.635 1 90.38 237 ILE B N 1
ATOM 4773 C CA . ILE B 1 237 ? -16.594 -19.703 -3.166 1 90.38 237 ILE B CA 1
ATOM 4774 C C . ILE B 1 237 ? -15.547 -18.609 -3.332 1 90.38 237 ILE B C 1
ATOM 4776 O O . ILE B 1 237 ? -14.516 -18.625 -2.66 1 90.38 237 ILE B O 1
ATOM 4780 N N . GLY B 1 238 ? -15.805 -17.641 -4.215 1 92.88 238 GLY B N 1
ATOM 4781 C CA . GLY B 1 238 ? -14.883 -16.547 -4.453 1 92.88 238 GLY B CA 1
ATOM 4782 C C . GLY B 1 238 ? -15.594 -15.219 -4.688 1 92.88 238 GLY B C 1
ATOM 4783 O O . GLY B 1 238 ? -16.734 -15.039 -4.281 1 92.88 238 GLY B O 1
ATOM 4784 N N . GLY B 1 239 ? -14.852 -14.297 -5.148 1 94.56 239 GLY B N 1
ATOM 4785 C CA . GLY B 1 239 ? -15.43 -12.992 -5.402 1 94.56 239 GLY B CA 1
ATOM 4786 C C . GLY B 1 239 ? -15.867 -12.273 -4.141 1 94.56 239 GLY B C 1
ATOM 4787 O O . GLY B 1 239 ? -15.344 -12.539 -3.057 1 94.56 239 GLY B O 1
ATOM 4788 N N . PRO B 1 240 ? -16.75 -11.367 -4.277 1 95 240 PRO B N 1
ATOM 4789 C CA . PRO B 1 240 ? -17.188 -10.539 -3.15 1 95 240 PRO B CA 1
ATOM 4790 C C . PRO B 1 240 ? -17.922 -11.344 -2.076 1 95 240 PRO B C 1
ATOM 4792 O O . PRO B 1 240 ? -18.078 -10.875 -0.947 1 95 240 PRO B O 1
ATOM 4795 N N . MET B 1 241 ? -18.375 -12.57 -2.383 1 92.56 241 MET B N 1
ATOM 4796 C CA . MET B 1 241 ? -18.969 -13.461 -1.389 1 92.56 241 MET B CA 1
ATOM 4797 C C . MET B 1 241 ? -17.891 -14.07 -0.494 1 92.56 241 MET B C 1
ATOM 4799 O O . MET B 1 241 ? -18.125 -14.328 0.688 1 92.56 241 MET B O 1
ATOM 4803 N N . GLY B 1 242 ? -16.703 -14.297 -1.094 1 90.25 242 GLY B N 1
ATOM 4804 C CA . GLY B 1 242 ? -15.609 -14.891 -0.344 1 90.25 242 GLY B CA 1
ATOM 4805 C C . GLY B 1 242 ? -14.844 -13.875 0.482 1 90.25 242 GLY B C 1
ATOM 4806 O O . GLY B 1 242 ? -14.445 -14.156 1.616 1 90.25 242 GLY B O 1
ATOM 4807 N N . ASP B 1 243 ? -14.602 -12.734 -0.109 1 91.38 243 ASP B N 1
ATOM 4808 C CA . ASP B 1 243 ? -13.828 -11.672 0.542 1 91.38 243 ASP B CA 1
ATOM 4809 C C . ASP B 1 243 ? -14.375 -10.297 0.174 1 91.38 243 ASP B C 1
ATOM 4811 O O . ASP B 1 243 ? -14.734 -10.055 -0.98 1 91.38 243 ASP B O 1
ATOM 4815 N N . CYS B 1 244 ? -14.367 -9.414 1.213 1 95.5 244 CYS B N 1
ATOM 4816 C CA . CYS B 1 244 ? -14.68 -8.016 0.949 1 95.5 244 CYS B CA 1
ATOM 4817 C C . CYS B 1 244 ? -13.586 -7.359 0.121 1 95.5 244 CYS B C 1
ATOM 4819 O O . CYS B 1 244 ? -12.406 -7.648 0.304 1 95.5 244 CYS B O 1
ATOM 4821 N N . GLY B 1 245 ? -14 -6.547 -0.876 1 97.38 245 GLY B N 1
ATOM 4822 C CA . GLY B 1 245 ? -13.047 -5.82 -1.698 1 97.38 245 GLY B CA 1
ATOM 4823 C C . GLY B 1 245 ? -13.148 -4.312 -1.536 1 97.38 245 GLY B C 1
ATOM 4824 O O . GLY B 1 245 ? -14.242 -3.771 -1.392 1 97.38 245 GLY B O 1
ATOM 4825 N N . LEU B 1 246 ? -12.031 -3.641 -1.518 1 98.12 246 LEU B N 1
ATOM 4826 C CA . LEU B 1 246 ? -11.953 -2.186 -1.424 1 98.12 246 LEU B CA 1
ATOM 4827 C C . LEU B 1 246 ? -11.047 -1.616 -2.508 1 98.12 246 LEU B C 1
ATOM 4829 O O . LEU B 1 246 ? -9.984 -2.178 -2.795 1 98.12 246 LEU B O 1
ATOM 4833 N N . THR B 1 247 ? -11.43 -0.502 -3.074 1 97.88 247 THR B N 1
ATOM 4834 C CA . THR B 1 247 ? -10.602 0.205 -4.047 1 97.88 247 THR B CA 1
ATOM 4835 C C . THR B 1 247 ? -9.219 0.5 -3.467 1 97.88 247 THR B C 1
ATOM 4837 O O . THR B 1 247 ? -9.102 1.017 -2.354 1 97.88 247 THR B O 1
ATOM 4840 N N . GLY B 1 248 ? -8.18 0.149 -4.168 1 96.25 248 GLY B N 1
ATOM 4841 C CA . GLY B 1 248 ? -6.844 0.625 -3.848 1 96.25 248 GLY B CA 1
ATOM 4842 C C . GLY B 1 248 ? -6.105 -0.272 -2.871 1 96.25 248 GLY B C 1
ATOM 4843 O O . GLY B 1 248 ? -5.023 0.074 -2.398 1 96.25 248 GLY B O 1
ATOM 4844 N N . ARG B 1 249 ? -6.637 -1.517 -2.621 1 95.56 249 ARG B N 1
ATOM 4845 C CA . ARG B 1 249 ? -6.078 -2.379 -1.587 1 95.56 249 ARG B CA 1
ATOM 4846 C C . ARG B 1 249 ? -4.934 -3.223 -2.141 1 95.56 249 ARG B C 1
ATOM 4848 O O . ARG B 1 249 ? -4.254 -3.93 -1.389 1 95.56 249 ARG B O 1
ATOM 4855 N N . LYS B 1 250 ? -4.703 -3.203 -3.391 1 95.25 250 LYS B N 1
ATOM 4856 C CA . LYS B 1 250 ? -3.658 -4.008 -4.02 1 95.25 250 LYS B CA 1
ATOM 4857 C C . LYS B 1 250 ? -2.594 -3.125 -4.664 1 95.25 250 LYS B C 1
ATOM 4859 O O . LYS B 1 250 ? -2.146 -3.398 -5.781 1 95.25 250 LYS B O 1
ATOM 4864 N N . ILE B 1 251 ? -2.197 -2.135 -3.957 1 94 251 ILE B N 1
ATOM 4865 C CA . ILE B 1 251 ? -1.326 -1.104 -4.512 1 94 251 ILE B CA 1
ATOM 4866 C C . ILE B 1 251 ? 0.058 -1.69 -4.781 1 94 251 ILE B C 1
ATOM 4868 O O . ILE B 1 251 ? 0.749 -1.265 -5.711 1 94 251 ILE B O 1
ATOM 4872 N N . ILE B 1 252 ? 0.477 -2.73 -4.078 1 94.81 252 ILE B N 1
ATOM 4873 C CA . ILE B 1 252 ? 1.792 -3.33 -4.273 1 94.81 252 ILE B CA 1
ATOM 4874 C C . ILE B 1 252 ? 1.826 -4.074 -5.605 1 94.81 252 ILE B C 1
ATOM 4876 O O . ILE B 1 252 ? 2.803 -3.979 -6.352 1 94.81 252 ILE B O 1
ATOM 4880 N N . GLN B 1 253 ? 0.787 -4.844 -5.926 1 94.25 253 GLN B N 1
ATOM 4881 C CA . GLN B 1 253 ? 0.759 -5.531 -7.211 1 94.25 253 GLN B CA 1
ATOM 4882 C C . GLN B 1 253 ? 0.444 -4.562 -8.344 1 94.25 253 GLN B C 1
ATOM 4884 O O . GLN B 1 253 ? 0.833 -4.793 -9.492 1 94.25 253 GLN B O 1
ATOM 4889 N N . ASP B 1 254 ? -0.211 -3.404 -8.008 1 96.31 254 ASP B N 1
ATOM 4890 C CA . ASP B 1 254 ? -0.479 -2.377 -9.008 1 96.31 254 ASP B CA 1
ATOM 4891 C C . ASP B 1 254 ? 0.818 -1.738 -9.5 1 96.31 254 ASP B C 1
ATOM 4893 O O . ASP B 1 254 ? 0.856 -1.158 -10.586 1 96.31 254 ASP B O 1
ATOM 4897 N N . THR B 1 255 ? 1.807 -1.887 -8.703 1 96.25 255 THR B N 1
ATOM 4898 C CA . THR B 1 255 ? 3.061 -1.221 -9.039 1 96.25 255 THR B CA 1
ATOM 4899 C C . THR B 1 255 ? 4.156 -2.244 -9.328 1 96.25 255 THR B C 1
ATOM 4901 O O . THR B 1 255 ? 4.141 -2.898 -10.375 1 96.25 255 THR B O 1
ATOM 4904 N N . TYR B 1 256 ? 5.047 -2.484 -8.312 1 96.5 256 TYR B N 1
ATOM 4905 C CA . TYR B 1 256 ? 6.273 -3.16 -8.711 1 96.5 256 TYR B CA 1
ATOM 4906 C C . TYR B 1 256 ? 6.469 -4.449 -7.93 1 96.5 256 TYR B C 1
ATOM 4908 O O . TYR B 1 256 ? 7.594 -4.945 -7.801 1 96.5 256 TYR B O 1
ATOM 4916 N N . GLY B 1 257 ? 5.434 -4.973 -7.301 1 95.31 257 GLY B N 1
ATOM 4917 C CA . GLY B 1 257 ? 5.438 -6.289 -6.684 1 95.31 257 GLY B CA 1
ATOM 4918 C C . GLY B 1 257 ? 6.348 -6.383 -5.473 1 95.31 257 GLY B C 1
ATOM 4919 O O . GLY B 1 257 ? 6.934 -7.434 -5.211 1 95.31 257 GLY B O 1
ATOM 4920 N N . GLY B 1 258 ? 6.531 -5.285 -4.852 1 93.62 258 GLY B N 1
ATOM 4921 C CA . GLY B 1 258 ? 7.332 -5.277 -3.635 1 93.62 258 GLY B CA 1
ATOM 4922 C C . GLY B 1 258 ? 8.789 -4.945 -3.879 1 93.62 258 GLY B C 1
ATOM 4923 O O . GLY B 1 258 ? 9.555 -4.734 -2.932 1 93.62 258 GLY B O 1
ATOM 4924 N N . MET B 1 259 ? 9.203 -4.871 -5.078 1 93.19 259 MET B N 1
ATOM 4925 C CA . MET B 1 259 ? 10.609 -4.594 -5.367 1 93.19 259 MET B CA 1
ATOM 4926 C C . MET B 1 259 ? 10.852 -3.092 -5.473 1 93.19 259 MET B C 1
ATOM 4928 O O . MET B 1 259 ? 11.945 -2.617 -5.164 1 93.19 259 MET B O 1
ATOM 4932 N N . GLY B 1 260 ? 9.922 -2.367 -5.938 1 92.56 260 GLY B N 1
ATOM 4933 C CA . GLY B 1 260 ? 9.969 -0.915 -5.898 1 92.56 260 GLY B CA 1
ATOM 4934 C C . GLY B 1 260 ? 9.211 -0.325 -4.723 1 92.56 260 GLY B C 1
ATOM 4935 O O . GLY B 1 260 ? 8.227 -0.901 -4.262 1 92.56 260 GLY B O 1
ATOM 4936 N N . ASN B 1 261 ? 9.703 0.775 -4.27 1 92.5 261 ASN B N 1
ATOM 4937 C CA . ASN B 1 261 ? 9.031 1.444 -3.16 1 92.5 261 ASN B CA 1
ATOM 4938 C C . ASN B 1 261 ? 7.699 2.051 -3.596 1 92.5 261 ASN B C 1
ATOM 4940 O O . ASN B 1 261 ? 7.41 2.135 -4.793 1 92.5 261 ASN B O 1
ATOM 4944 N N . HIS B 1 262 ? 6.949 2.305 -2.574 1 90.88 262 HIS B N 1
ATOM 4945 C CA . HIS B 1 262 ? 5.609 2.814 -2.846 1 90.88 262 HIS B CA 1
ATOM 4946 C C . HIS B 1 262 ? 5.285 4.016 -1.965 1 90.88 262 HIS B C 1
ATOM 4948 O O . HIS B 1 262 ? 5.816 4.141 -0.859 1 90.88 262 HIS B O 1
ATOM 4954 N N . GLY B 1 263 ? 4.516 4.836 -2.557 1 88.12 263 GLY B N 1
ATOM 4955 C CA . GLY B 1 263 ? 3.879 5.93 -1.841 1 88.12 263 GLY B CA 1
ATOM 4956 C C . GLY B 1 263 ? 2.402 6.074 -2.16 1 88.12 263 GLY B C 1
ATOM 4957 O O . GLY B 1 263 ? 1.852 5.293 -2.939 1 88.12 263 GLY B O 1
ATOM 4958 N N . GLY B 1 264 ? 1.724 6.922 -1.524 1 78.69 264 GLY B N 1
ATOM 4959 C CA . GLY B 1 264 ? 0.326 7.199 -1.817 1 78.69 264 GLY B CA 1
ATOM 4960 C C . GLY B 1 264 ? -0.615 6.129 -1.299 1 78.69 264 GLY B C 1
ATOM 4961 O O . GLY B 1 264 ? -0.169 5.098 -0.79 1 78.69 264 GLY B O 1
ATOM 4962 N N . GLY B 1 265 ? -1.909 6.344 -1.438 1 83.81 265 GLY B N 1
ATOM 4963 C CA . GLY B 1 265 ? -2.898 5.434 -0.877 1 83.81 265 GLY B CA 1
ATOM 4964 C C . GLY B 1 265 ? -3.541 4.535 -1.916 1 83.81 265 GLY B C 1
ATOM 4965 O O . GLY B 1 265 ? -3.861 3.381 -1.632 1 83.81 265 GLY B O 1
ATOM 4966 N N . ALA B 1 266 ? -3.807 5.094 -3.123 1 92.81 266 ALA B N 1
ATOM 4967 C CA . ALA B 1 266 ? -4.48 4.352 -4.184 1 92.81 266 ALA B CA 1
ATOM 4968 C C . ALA B 1 266 ? -4.367 5.082 -5.52 1 92.81 266 ALA B C 1
ATOM 4970 O O . ALA B 1 266 ? -4.141 6.293 -5.555 1 92.81 266 ALA B O 1
ATOM 4971 N N . PHE B 1 267 ? -4.52 4.312 -6.656 1 97.06 267 PHE B N 1
ATOM 4972 C CA . PHE B 1 267 ? -4.566 4.902 -7.988 1 97.06 267 PHE B CA 1
ATOM 4973 C C . PHE B 1 267 ? -6 4.941 -8.516 1 97.06 267 PHE B C 1
ATOM 4975 O O . PHE B 1 267 ? -6.48 5.992 -8.938 1 97.06 267 PHE B O 1
ATOM 4982 N N . SER B 1 268 ? -6.637 3.828 -8.391 1 98.06 268 SER B N 1
ATOM 4983 C CA . SER B 1 268 ? -7.93 3.633 -9.047 1 98.06 268 SER B CA 1
ATOM 4984 C C . SER B 1 268 ? -8.984 4.578 -8.477 1 98.06 268 SER B C 1
ATOM 4986 O O . SER B 1 268 ? -9.016 4.82 -7.266 1 98.06 268 SER B O 1
ATOM 4988 N N . GLY B 1 269 ? -9.789 5.098 -9.344 1 98 269 GLY B N 1
ATOM 4989 C CA . GLY B 1 269 ? -10.898 5.965 -8.969 1 98 269 GLY B CA 1
ATOM 4990 C C . GLY B 1 269 ? -10.508 7.43 -8.898 1 98 269 GLY B C 1
ATOM 4991 O O . GLY B 1 269 ? -11.375 8.305 -8.789 1 98 269 GLY B O 1
ATOM 4992 N N . LYS B 1 270 ? -9.234 7.738 -9.047 1 97.25 270 LYS B N 1
ATOM 4993 C CA . LYS B 1 270 ? -8.758 9.109 -8.898 1 97.25 270 LYS B CA 1
ATOM 4994 C C . LYS B 1 270 ? -8.5 9.758 -10.258 1 97.25 270 LYS B C 1
ATOM 4996 O O . LYS B 1 270 ? -7.863 9.156 -11.125 1 97.25 270 LYS B O 1
ATOM 5001 N N . ASP B 1 271 ? -8.953 10.969 -10.414 1 96.81 271 ASP B N 1
ATOM 5002 C CA . ASP B 1 271 ? -8.625 11.711 -11.625 1 96.81 271 ASP B CA 1
ATOM 5003 C C . ASP B 1 271 ? -7.18 12.195 -11.602 1 96.81 271 ASP B C 1
ATOM 5005 O O . ASP B 1 271 ? -6.52 12.141 -10.562 1 96.81 271 ASP B O 1
ATOM 5009 N N . PRO B 1 272 ? -6.699 12.719 -12.727 1 95.44 272 PRO B N 1
ATOM 5010 C CA . PRO B 1 272 ? -5.266 13.008 -12.828 1 95.44 272 PRO B CA 1
ATOM 5011 C C . PRO B 1 272 ? -4.836 14.188 -11.953 1 95.44 272 PRO B C 1
ATOM 5013 O O . PRO B 1 272 ? -3.637 14.43 -11.797 1 95.44 272 PRO B O 1
ATOM 5016 N N . SER B 1 273 ? -5.738 14.977 -11.398 1 93.38 273 SER B N 1
ATOM 5017 C CA . SER B 1 273 ? -5.348 16.047 -10.484 1 93.38 273 SER B CA 1
ATOM 5018 C C . SER B 1 273 ? -4.816 15.477 -9.172 1 93.38 273 SER B C 1
ATOM 5020 O O . SER B 1 273 ? -4.156 16.188 -8.406 1 93.38 273 SER B O 1
ATOM 5022 N N . LYS B 1 274 ? -5.164 14.273 -8.883 1 93.12 274 LYS B N 1
ATOM 5023 C CA . LYS B 1 274 ? -4.629 13.594 -7.707 1 93.12 274 LYS B CA 1
ATOM 5024 C C . LYS B 1 274 ? -3.24 13.023 -7.984 1 93.12 274 LYS B C 1
ATOM 5026 O O . LYS B 1 274 ? -3.105 12.023 -8.695 1 93.12 274 LYS B O 1
ATOM 5031 N N . VAL B 1 275 ? -2.252 13.516 -7.324 1 93.88 275 VAL B N 1
ATOM 5032 C CA . VAL B 1 275 ? -0.857 13.211 -7.629 1 93.88 275 VAL B CA 1
ATOM 5033 C C . VAL B 1 275 ? -0.544 11.773 -7.23 1 93.88 275 VAL B C 1
ATOM 5035 O O . VAL B 1 275 ? 0.423 11.18 -7.719 1 93.88 275 VAL B O 1
ATOM 5038 N N . ASP B 1 276 ? -1.399 11.219 -6.371 1 94.12 276 ASP B N 1
ATOM 5039 C CA . ASP B 1 276 ? -1.223 9.797 -6.07 1 94.12 276 ASP B CA 1
ATOM 5040 C C . ASP B 1 276 ? -1.121 8.977 -7.355 1 94.12 276 ASP B C 1
ATOM 5042 O O . ASP B 1 276 ? -0.313 8.047 -7.441 1 94.12 276 ASP B O 1
ATOM 5046 N N . ARG B 1 277 ? -1.912 9.312 -8.312 1 96.62 277 ARG B N 1
ATOM 5047 C CA . ARG B 1 277 ? -1.915 8.594 -9.578 1 96.62 277 ARG B CA 1
ATOM 5048 C C . ARG B 1 277 ? -0.962 9.242 -10.578 1 96.62 277 ARG B C 1
ATOM 5050 O O . ARG B 1 277 ? -0.005 8.609 -11.031 1 96.62 277 ARG B O 1
ATOM 5057 N N . SER B 1 278 ? -1.188 10.555 -10.875 1 97.19 278 SER B N 1
ATOM 5058 C CA . SER B 1 278 ? -0.432 11.219 -11.938 1 97.19 278 SER B CA 1
ATOM 5059 C C . SER B 1 278 ? 1.051 11.297 -11.594 1 97.19 278 SER B C 1
ATOM 5061 O O . SER B 1 278 ? 1.906 11.078 -12.453 1 97.19 278 SER B O 1
ATOM 5063 N N . GLY B 1 279 ? 1.313 11.625 -10.32 1 97.19 279 GLY B N 1
ATOM 5064 C CA . GLY B 1 279 ? 2.701 11.648 -9.883 1 97.19 279 GLY B CA 1
ATOM 5065 C C . GLY B 1 279 ? 3.381 10.297 -9.977 1 97.19 279 GLY B C 1
ATOM 5066 O O . GLY B 1 279 ? 4.547 10.203 -10.359 1 97.19 279 GLY B O 1
ATOM 5067 N N . ALA B 1 280 ? 2.684 9.227 -9.602 1 97.94 280 ALA B N 1
ATOM 5068 C CA . ALA B 1 280 ? 3.227 7.879 -9.703 1 97.94 280 ALA B CA 1
ATOM 5069 C C . ALA B 1 280 ? 3.465 7.484 -11.156 1 97.94 280 ALA B C 1
ATOM 5071 O O . ALA B 1 280 ? 4.48 6.863 -11.484 1 97.94 280 ALA B O 1
ATOM 5072 N N . TYR B 1 281 ? 2.467 7.812 -12.016 1 98.44 281 TYR B N 1
ATOM 5073 C CA . TYR B 1 281 ? 2.627 7.543 -13.445 1 98.44 281 TYR B CA 1
ATOM 5074 C C . TYR B 1 281 ? 3.848 8.266 -14 1 98.44 281 TYR B C 1
ATOM 5076 O O . TYR B 1 281 ? 4.617 7.688 -14.773 1 98.44 281 TYR B O 1
ATOM 5084 N N . MET B 1 282 ? 4.031 9.516 -13.602 1 98.69 282 MET B N 1
ATOM 5085 C CA . MET B 1 282 ? 5.18 10.289 -14.062 1 98.69 282 MET B CA 1
ATOM 5086 C C . MET B 1 282 ? 6.484 9.695 -13.539 1 98.69 282 MET B C 1
ATOM 5088 O O . MET B 1 282 ? 7.473 9.617 -14.273 1 98.69 282 MET B O 1
ATOM 5092 N N . ALA B 1 283 ? 6.5 9.328 -12.266 1 98.44 283 ALA B N 1
ATOM 5093 C CA . ALA B 1 283 ? 7.695 8.719 -11.688 1 98.44 283 ALA B CA 1
ATOM 5094 C C . ALA B 1 283 ? 8.078 7.449 -12.438 1 98.44 283 ALA B C 1
ATOM 5096 O O . ALA B 1 283 ? 9.266 7.199 -12.68 1 98.44 283 ALA B O 1
ATOM 5097 N N . ARG B 1 284 ? 7.113 6.629 -12.781 1 98.75 284 ARG B N 1
ATOM 5098 C CA . ARG B 1 284 ? 7.355 5.453 -13.609 1 98.75 284 ARG B CA 1
ATOM 5099 C C . ARG B 1 284 ? 7.93 5.852 -14.961 1 98.75 284 ARG B C 1
ATOM 5101 O O . ARG B 1 284 ? 8.906 5.262 -15.43 1 98.75 284 ARG B O 1
ATOM 5108 N N . TYR B 1 285 ? 7.301 6.824 -15.539 1 98.88 285 TYR B N 1
ATOM 5109 C CA . TYR B 1 285 ? 7.75 7.316 -16.828 1 98.88 285 TYR B CA 1
ATOM 5110 C C . TYR B 1 285 ? 9.211 7.742 -16.781 1 98.88 285 TYR B C 1
ATOM 5112 O O . TYR B 1 285 ? 10 7.375 -17.656 1 98.88 285 TYR B O 1
ATOM 5120 N N . VAL B 1 286 ? 9.57 8.477 -15.805 1 98.88 286 VAL B N 1
ATOM 5121 C CA . VAL B 1 286 ? 10.93 8.961 -15.609 1 98.88 286 VAL B CA 1
ATOM 5122 C C . VAL B 1 286 ? 11.875 7.785 -15.414 1 98.88 286 VAL B C 1
ATOM 5124 O O . VAL B 1 286 ? 12.914 7.695 -16.078 1 98.88 286 VAL B O 1
ATOM 5127 N N . ALA B 1 287 ? 11.578 6.887 -14.516 1 98.62 287 ALA B N 1
ATOM 5128 C CA . ALA B 1 287 ? 12.43 5.742 -14.219 1 98.62 287 ALA B CA 1
ATOM 5129 C C . ALA B 1 287 ? 12.648 4.883 -15.461 1 98.62 287 ALA B C 1
ATOM 5131 O O . ALA B 1 287 ? 13.773 4.453 -15.742 1 98.62 287 ALA B O 1
ATOM 5132 N N . LYS B 1 288 ? 11.523 4.637 -16.172 1 98.88 288 LYS B N 1
ATOM 5133 C CA . LYS B 1 288 ? 11.594 3.801 -17.359 1 98.88 288 LYS B CA 1
ATOM 5134 C C . LYS B 1 288 ? 12.5 4.438 -18.422 1 98.88 288 LYS B C 1
ATOM 5136 O O . LYS B 1 288 ? 13.305 3.748 -19.047 1 98.88 288 LYS B O 1
ATOM 5141 N N . ASN B 1 289 ? 12.352 5.699 -18.625 1 98.94 289 ASN B N 1
ATOM 5142 C CA . ASN B 1 289 ? 13.188 6.406 -19.578 1 98.94 289 ASN B CA 1
ATOM 5143 C C . ASN B 1 289 ? 14.648 6.453 -19.141 1 98.94 289 ASN B C 1
ATOM 5145 O O . ASN B 1 289 ? 15.555 6.418 -19.969 1 98.94 289 ASN B O 1
ATOM 5149 N N . MET B 1 290 ? 14.914 6.559 -17.891 1 98.88 290 MET B N 1
ATOM 5150 C CA . MET B 1 290 ? 16.281 6.547 -17.359 1 98.88 290 MET B CA 1
ATOM 5151 C C . MET B 1 290 ? 16.969 5.227 -17.688 1 98.88 290 MET B C 1
ATOM 5153 O O . MET B 1 290 ? 18.109 5.219 -18.172 1 98.88 290 MET B O 1
ATOM 5157 N N . VAL B 1 291 ? 16.328 4.113 -17.422 1 98.62 291 VAL B N 1
ATOM 5158 C CA . VAL B 1 291 ? 16.891 2.805 -17.734 1 98.62 291 VAL B CA 1
ATOM 5159 C C . VAL B 1 291 ? 17.031 2.643 -19.25 1 98.62 291 VAL B C 1
ATOM 5161 O O . VAL B 1 291 ? 18.047 2.148 -19.734 1 98.62 291 VAL B O 1
ATOM 5164 N N . ALA B 1 292 ? 16.016 3.104 -19.969 1 98.75 292 ALA B N 1
ATOM 5165 C CA . ALA B 1 292 ? 16.031 3.008 -21.438 1 98.75 292 ALA B CA 1
ATOM 5166 C C . ALA B 1 292 ? 17.172 3.828 -22.016 1 98.75 292 ALA B C 1
ATOM 5168 O O . ALA B 1 292 ? 17.672 3.518 -23.109 1 98.75 292 ALA B O 1
ATOM 5169 N N . SER B 1 293 ? 17.578 4.84 -21.375 1 98.69 293 SER B N 1
ATOM 5170 C CA . SER B 1 293 ? 18.656 5.695 -21.859 1 98.69 293 SER B CA 1
ATOM 5171 C C . SER B 1 293 ? 20 4.973 -21.797 1 98.69 293 SER B C 1
ATOM 5173 O O . SER B 1 293 ? 20.969 5.395 -22.438 1 98.69 293 SER B O 1
ATOM 5175 N N . GLY B 1 294 ? 20.062 3.951 -21 1 98.25 294 GLY B N 1
ATOM 5176 C CA . GLY B 1 294 ? 21.312 3.234 -20.812 1 98.25 294 GLY B CA 1
ATOM 5177 C C . GLY B 1 294 ? 22.141 3.775 -19.672 1 98.25 294 GLY B C 1
ATOM 5178 O O . GLY B 1 294 ? 23.234 3.268 -19.391 1 98.25 294 GLY B O 1
ATOM 5179 N N . ALA B 1 295 ? 21.609 4.754 -18.938 1 98.12 295 ALA B N 1
ATOM 5180 C CA . ALA B 1 295 ? 22.359 5.402 -17.859 1 98.12 295 ALA B CA 1
ATOM 5181 C C . ALA B 1 295 ? 22.5 4.477 -16.656 1 98.12 295 ALA B C 1
ATOM 5183 O O . ALA B 1 295 ? 23.469 4.59 -15.891 1 98.12 295 ALA B O 1
ATOM 5184 N N . CYS B 1 296 ? 21.609 3.604 -16.484 1 96.5 296 CYS B N 1
ATOM 5185 C CA . CYS B 1 296 ? 21.625 2.676 -15.359 1 96.5 296 CYS B CA 1
ATOM 5186 C C . CYS B 1 296 ? 20.797 1.434 -15.664 1 96.5 296 CYS B C 1
ATOM 5188 O O . CYS B 1 296 ? 19.969 1.441 -16.594 1 96.5 296 CYS B O 1
ATOM 5190 N N . LYS B 1 297 ? 20.969 0.373 -14.922 1 96.12 297 LYS B N 1
ATOM 5191 C CA . LYS B 1 297 ? 20.25 -0.882 -15.125 1 96.12 297 LYS B CA 1
ATOM 5192 C C . LYS B 1 297 ? 18.969 -0.925 -14.289 1 96.12 297 LYS B C 1
ATOM 5194 O O . LYS B 1 297 ? 18.062 -1.692 -14.586 1 96.12 297 LYS B O 1
ATOM 5199 N N . ARG B 1 298 ? 19 -0.2 -13.266 1 95.31 298 ARG B N 1
ATOM 5200 C CA . ARG B 1 298 ? 17.875 -0.025 -12.359 1 95.31 298 ARG B CA 1
ATOM 5201 C C . ARG B 1 298 ? 17.734 1.432 -11.938 1 95.31 298 ARG B C 1
ATOM 5203 O O . ARG B 1 298 ? 18.734 2.137 -11.773 1 95.31 298 ARG B O 1
ATOM 5210 N N . CYS B 1 299 ? 16.5 1.854 -11.727 1 96.62 299 CYS B N 1
ATOM 5211 C CA . CYS B 1 299 ? 16.266 3.248 -11.367 1 96.62 299 CYS B CA 1
ATOM 5212 C C . CYS B 1 299 ? 15.031 3.383 -10.484 1 96.62 299 CYS B C 1
ATOM 5214 O O . CYS B 1 299 ? 13.977 2.826 -10.789 1 96.62 299 CYS B O 1
ATOM 5216 N N . GLU B 1 300 ? 15.133 4.008 -9.383 1 96.5 300 GLU B N 1
ATOM 5217 C CA . GLU B 1 300 ? 14.008 4.406 -8.547 1 96.5 300 GLU B CA 1
ATOM 5218 C C . GLU B 1 300 ? 13.914 5.926 -8.43 1 96.5 300 GLU B C 1
ATOM 5220 O O . GLU B 1 300 ? 14.938 6.605 -8.312 1 96.5 300 GLU B O 1
ATOM 5225 N N . VAL B 1 301 ? 12.742 6.43 -8.523 1 97.25 301 VAL B N 1
ATOM 5226 C CA . VAL B 1 301 ? 12.453 7.859 -8.469 1 97.25 301 VAL B CA 1
ATOM 5227 C C . VAL B 1 301 ? 11.484 8.148 -7.328 1 97.25 301 VAL B C 1
ATOM 5229 O O . VAL B 1 301 ? 10.5 7.422 -7.141 1 97.25 301 VAL B O 1
ATOM 5232 N N . GLN B 1 302 ? 11.734 9.094 -6.484 1 97 302 GLN B N 1
ATOM 5233 C CA . GLN B 1 302 ? 10.766 9.641 -5.539 1 97 302 GLN B CA 1
ATOM 5234 C C . GLN B 1 302 ? 10.469 11.102 -5.836 1 97 302 GLN B C 1
ATOM 5236 O O . GLN B 1 302 ? 11.383 11.906 -6.031 1 97 302 GLN B O 1
ATOM 5241 N N . ILE B 1 303 ? 9.234 11.438 -5.93 1 97.5 303 ILE B N 1
ATOM 5242 C CA . ILE B 1 303 ? 8.766 12.82 -6.031 1 97.5 303 ILE B CA 1
ATOM 5243 C C . ILE B 1 303 ? 7.867 13.148 -4.848 1 97.5 303 ILE B C 1
ATOM 5245 O O . ILE B 1 303 ? 6.934 12.406 -4.543 1 97.5 303 ILE B O 1
ATOM 5249 N N . ALA B 1 304 ? 8.102 14.203 -4.172 1 97.06 304 ALA B N 1
ATOM 5250 C CA . ALA B 1 304 ? 7.293 14.602 -3.025 1 97.06 304 ALA B CA 1
ATOM 5251 C C . ALA B 1 304 ? 6.641 15.961 -3.262 1 97.06 304 ALA B C 1
ATOM 5253 O O . ALA B 1 304 ? 7.273 16.875 -3.797 1 97.06 304 ALA B O 1
ATOM 5254 N N . TYR B 1 305 ? 5.395 16.062 -2.891 1 95.81 305 TYR B N 1
ATOM 5255 C CA . TYR B 1 305 ? 4.637 17.297 -3.1 1 95.81 305 TYR B CA 1
ATOM 5256 C C . TYR B 1 305 ? 4.062 17.812 -1.785 1 95.81 305 TYR B C 1
ATOM 5258 O O . TYR B 1 305 ? 3.842 17.031 -0.85 1 95.81 305 TYR B O 1
ATOM 5266 N N . CYS B 1 306 ? 3.92 19.062 -1.704 1 93.62 306 CYS B N 1
ATOM 5267 C CA . CYS B 1 306 ? 3.092 19.75 -0.722 1 93.62 306 CYS B CA 1
ATOM 5268 C C . CYS B 1 306 ? 1.746 20.141 -1.321 1 93.62 306 CYS B C 1
ATOM 5270 O O . CYS B 1 306 ? 1.68 20.594 -2.467 1 93.62 306 CYS B O 1
ATOM 5272 N N . ILE B 1 307 ? 0.741 19.906 -0.569 1 89.38 307 ILE B N 1
ATOM 5273 C CA . ILE B 1 307 ? -0.594 20.234 -1.062 1 89.38 307 ILE B CA 1
ATOM 5274 C C . ILE B 1 307 ? -0.654 21.703 -1.473 1 89.38 307 ILE B C 1
ATOM 5276 O O . ILE B 1 307 ? -0.141 22.562 -0.766 1 89.38 307 ILE B O 1
ATOM 5280 N N . GLY B 1 308 ? -1.164 22 -2.621 1 88.12 308 GLY B N 1
ATOM 5281 C CA . GLY B 1 308 ? -1.386 23.359 -3.104 1 88.12 308 GLY B CA 1
ATOM 5282 C C . GLY B 1 308 ? -0.137 24 -3.68 1 88.12 308 GLY B C 1
ATOM 5283 O O . GLY B 1 308 ? -0.181 25.125 -4.168 1 88.12 308 GLY B O 1
ATOM 5284 N N . VAL B 1 309 ? 0.921 23.328 -3.629 1 90.38 309 VAL B N 1
ATOM 5285 C CA . VAL B 1 309 ? 2.178 23.828 -4.176 1 90.38 309 VAL B CA 1
ATOM 5286 C C . VAL B 1 309 ? 2.518 23.062 -5.457 1 90.38 309 VAL B C 1
ATOM 5288 O O . VAL B 1 309 ? 2.551 21.844 -5.469 1 90.38 309 VAL B O 1
ATOM 5291 N N . ALA B 1 310 ? 2.746 23.781 -6.52 1 91.88 310 ALA B N 1
ATOM 5292 C CA . ALA B 1 310 ? 2.957 23.156 -7.82 1 91.88 310 ALA B CA 1
ATOM 5293 C C . ALA B 1 310 ? 4.328 22.484 -7.895 1 91.88 310 ALA B C 1
ATOM 5295 O O . ALA B 1 310 ? 4.445 21.328 -8.32 1 91.88 310 ALA B O 1
ATOM 5296 N N . GLU B 1 311 ? 5.316 23.219 -7.426 1 94.62 311 GLU B N 1
ATOM 5297 C CA . GLU B 1 311 ? 6.68 22.703 -7.488 1 94.62 311 GLU B CA 1
ATOM 5298 C C . GLU B 1 311 ? 6.879 21.547 -6.516 1 94.62 311 GLU B C 1
ATOM 5300 O O . GLU B 1 311 ? 6.48 21.641 -5.352 1 94.62 311 GLU B O 1
ATOM 5305 N N . PRO B 1 312 ? 7.461 20.438 -6.992 1 96.56 312 PRO B N 1
ATOM 5306 C CA . PRO B 1 312 ? 7.777 19.391 -6.027 1 96.56 312 PRO B CA 1
ATOM 5307 C C . PRO B 1 312 ? 8.742 19.859 -4.941 1 96.56 312 PRO B C 1
ATOM 5309 O O . PRO B 1 312 ? 9.648 20.641 -5.215 1 96.56 312 PRO B O 1
ATOM 5312 N N . LEU B 1 313 ? 8.555 19.328 -3.773 1 96.12 313 LEU B N 1
ATOM 5313 C CA . LEU B 1 313 ? 9.438 19.656 -2.654 1 96.12 313 LEU B CA 1
ATOM 5314 C C . LEU B 1 313 ? 10.773 18.953 -2.791 1 96.12 313 LEU B C 1
ATOM 5316 O O . LEU B 1 313 ? 11.805 19.453 -2.338 1 96.12 313 LEU B O 1
ATOM 5320 N N . SER B 1 314 ? 10.719 17.781 -3.322 1 95.69 314 SER B N 1
ATOM 5321 C CA . SER B 1 314 ? 11.953 17.031 -3.52 1 95.69 314 SER B CA 1
ATOM 5322 C C . SER B 1 314 ? 11.812 16.031 -4.66 1 95.69 314 SER B C 1
ATOM 5324 O O . SER B 1 314 ? 10.703 15.578 -4.965 1 95.69 314 SER B O 1
ATOM 5326 N N . VAL B 1 315 ? 12.898 15.797 -5.305 1 96.94 315 VAL B N 1
ATOM 5327 C CA . VAL B 1 315 ? 13.07 14.773 -6.328 1 96.94 315 VAL B CA 1
ATOM 5328 C C . VAL B 1 315 ? 14.336 13.969 -6.055 1 96.94 315 VAL B C 1
ATOM 5330 O O . VAL B 1 315 ? 15.398 14.539 -5.805 1 96.94 315 VAL B O 1
ATOM 5333 N N . LEU B 1 316 ? 14.188 12.68 -6.004 1 96.88 316 LEU B N 1
ATOM 5334 C CA . LEU B 1 316 ? 15.32 11.773 -5.828 1 96.88 316 LEU B CA 1
ATOM 5335 C C . LEU B 1 316 ? 15.328 10.703 -6.914 1 96.88 316 LEU B C 1
ATOM 5337 O O . LEU B 1 316 ? 14.32 10.031 -7.141 1 96.88 316 LEU B O 1
ATOM 5341 N N . VAL B 1 317 ? 16.438 10.633 -7.621 1 96.88 317 VAL B N 1
ATOM 5342 C CA . VAL B 1 317 ? 16.656 9.562 -8.586 1 96.88 317 VAL B CA 1
ATOM 5343 C C . VAL B 1 317 ? 17.875 8.75 -8.18 1 96.88 317 VAL B C 1
ATOM 5345 O O . VAL B 1 317 ? 18.953 9.305 -7.941 1 96.88 317 VAL B O 1
ATOM 5348 N N . THR B 1 318 ? 17.719 7.43 -8.148 1 95.19 318 THR B N 1
ATOM 5349 C CA . THR B 1 318 ? 18.844 6.574 -7.766 1 95.19 318 THR B CA 1
ATOM 5350 C C . THR B 1 318 ? 18.922 5.355 -8.68 1 95.19 318 THR B C 1
ATOM 5352 O O . THR B 1 318 ? 17.906 4.797 -9.078 1 95.19 318 THR B O 1
ATOM 5355 N N . SER B 1 319 ? 20.172 5.035 -9 1 94.19 319 SER B N 1
ATOM 5356 C CA . SER B 1 319 ? 20.422 3.809 -9.75 1 94.19 319 SER B CA 1
ATOM 5357 C C . SER B 1 319 ? 20.594 2.615 -8.82 1 94.19 319 SER B C 1
ATOM 5359 O O . SER B 1 319 ? 20.75 1.481 -9.273 1 94.19 319 SER B O 1
ATOM 5361 N N . MET B 1 320 ? 20.562 2.963 -7.473 1 89.12 320 MET B N 1
ATOM 5362 C CA . MET B 1 320 ? 20.766 1.939 -6.449 1 89.12 320 MET B CA 1
ATOM 5363 C C . MET B 1 320 ? 22.047 1.169 -6.699 1 89.12 320 MET B C 1
ATOM 5365 O O . MET B 1 320 ? 22.078 -0.059 -6.605 1 89.12 320 MET B O 1
ATOM 5369 N N . GLY B 1 321 ? 23.031 1.824 -7.211 1 87.25 321 GLY B N 1
ATOM 5370 C CA . GLY B 1 321 ? 24.359 1.276 -7.383 1 87.25 321 GLY B CA 1
ATOM 5371 C C . GLY B 1 321 ? 24.562 0.588 -8.719 1 87.25 321 GLY B C 1
ATOM 5372 O O . GLY B 1 321 ? 25.625 0.016 -8.984 1 87.25 321 GLY B O 1
ATOM 5373 N N . SER B 1 322 ? 23.672 0.685 -9.609 1 91.31 322 SER B N 1
ATOM 5374 C CA . SER B 1 322 ? 23.766 -0.036 -10.875 1 91.31 322 SER B CA 1
ATOM 5375 C C . SER B 1 322 ? 24.391 0.833 -11.961 1 91.31 322 SER B C 1
ATOM 5377 O O . SER B 1 322 ? 24.422 0.448 -13.133 1 91.31 322 SER B O 1
ATOM 5379 N N . SER B 1 323 ? 24.812 1.991 -11.617 1 93.75 323 SER B N 1
ATOM 5380 C CA . SER B 1 323 ? 25.406 2.928 -12.562 1 93.75 323 SER B CA 1
ATOM 5381 C C . SER B 1 323 ? 26.672 3.562 -11.984 1 93.75 323 SER B C 1
ATOM 5383 O O . SER B 1 323 ? 26.797 3.688 -10.766 1 93.75 323 SER B O 1
ATOM 5385 N N . ASP B 1 324 ? 27.562 3.928 -12.859 1 94.38 324 ASP B N 1
ATOM 5386 C CA .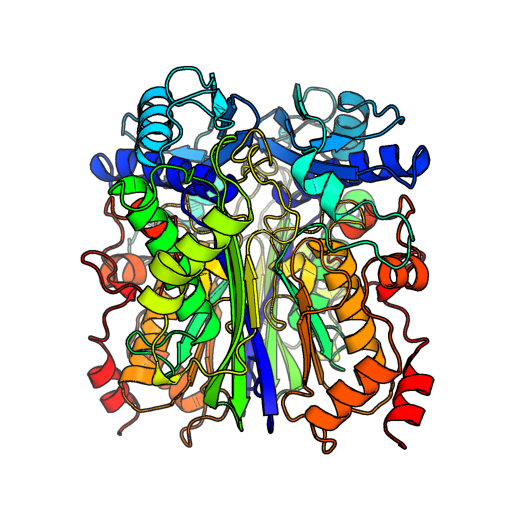 ASP B 1 324 ? 28.75 4.68 -12.438 1 94.38 324 ASP B CA 1
ATOM 5387 C C . ASP B 1 324 ? 28.453 6.172 -12.359 1 94.38 324 ASP B C 1
ATOM 5389 O O . ASP B 1 324 ? 29.219 6.938 -11.773 1 94.38 324 ASP B O 1
ATOM 5393 N N . ILE B 1 325 ? 27.328 6.582 -12.945 1 96.31 325 ILE B N 1
ATOM 5394 C CA . ILE B 1 325 ? 26.906 7.973 -12.844 1 96.31 325 ILE B CA 1
ATOM 5395 C C . ILE B 1 325 ? 26.359 8.242 -11.445 1 96.31 325 ILE B C 1
ATOM 5397 O O . ILE B 1 325 ? 25.484 7.512 -10.961 1 96.31 325 ILE B O 1
ATOM 5401 N N . PRO B 1 326 ? 26.875 9.273 -10.766 1 95.19 326 PRO B N 1
ATOM 5402 C CA . PRO B 1 326 ? 26.375 9.57 -9.43 1 95.19 326 PRO B CA 1
ATOM 5403 C C . PRO B 1 326 ? 24.875 9.867 -9.414 1 95.19 326 PRO B C 1
ATOM 5405 O O . PRO B 1 326 ? 24.359 10.523 -10.328 1 95.19 326 PRO B O 1
ATOM 5408 N N . ASP B 1 327 ? 24.172 9.461 -8.375 1 95.44 327 ASP B N 1
ATOM 5409 C CA . ASP B 1 327 ? 22.734 9.672 -8.242 1 95.44 327 ASP B CA 1
ATOM 5410 C C . ASP B 1 327 ? 22.391 11.156 -8.281 1 95.44 327 ASP B C 1
ATOM 5412 O O . ASP B 1 327 ? 21.328 11.539 -8.789 1 95.44 327 ASP B O 1
ATOM 5416 N N . GLU B 1 328 ? 23.281 12.008 -7.758 1 96.5 328 GLU B N 1
ATOM 5417 C CA . GLU B 1 328 ? 23.062 13.445 -7.812 1 96.5 328 GLU B CA 1
ATOM 5418 C C . GLU B 1 328 ? 22.969 13.938 -9.258 1 96.5 328 GLU B C 1
ATOM 5420 O O . GLU B 1 328 ? 22.156 14.812 -9.57 1 96.5 328 GLU B O 1
ATOM 5425 N N . ALA B 1 329 ? 23.812 13.352 -10.07 1 97.5 329 ALA B N 1
ATOM 5426 C CA . ALA B 1 329 ? 23.797 13.719 -11.484 1 97.5 329 ALA B CA 1
ATOM 5427 C C . ALA B 1 329 ? 22.516 13.219 -12.164 1 97.5 329 ALA B C 1
ATOM 5429 O O . ALA B 1 329 ? 21.953 13.906 -13.016 1 97.5 329 ALA B O 1
ATOM 5430 N N . LEU B 1 330 ? 22.109 11.992 -11.852 1 97.81 330 LEU B N 1
ATOM 5431 C CA . LEU B 1 330 ? 20.844 11.477 -12.375 1 97.81 330 LEU B CA 1
ATOM 5432 C C . LEU B 1 330 ? 19.688 12.383 -11.992 1 97.81 330 LEU B C 1
ATOM 5434 O O . LEU B 1 330 ? 18.828 12.695 -12.828 1 97.81 330 LEU B O 1
ATOM 5438 N N . THR B 1 331 ? 19.656 12.773 -10.727 1 97.81 331 THR B N 1
ATOM 5439 C CA . THR B 1 331 ? 18.594 13.633 -10.211 1 97.81 331 THR B CA 1
ATOM 5440 C C . THR B 1 331 ? 18.578 14.977 -10.93 1 97.81 331 THR B C 1
ATOM 5442 O O . THR B 1 331 ? 17.531 15.484 -11.305 1 97.81 331 THR B O 1
ATOM 5445 N N . LYS B 1 332 ? 19.75 15.562 -11.109 1 97.81 332 LYS B N 1
ATOM 5446 C CA . LYS B 1 332 ? 19.859 16.844 -11.812 1 97.81 332 LYS B CA 1
ATOM 5447 C C . LYS B 1 332 ? 19.359 16.719 -13.242 1 97.81 332 LYS B C 1
ATOM 5449 O O . LYS B 1 332 ? 18.656 17.609 -13.734 1 97.81 332 LYS B O 1
ATOM 5454 N N . ALA B 1 333 ? 19.719 15.648 -13.922 1 98.69 333 ALA B N 1
ATOM 5455 C CA . ALA B 1 333 ? 19.297 15.43 -15.305 1 98.69 333 ALA B CA 1
ATOM 5456 C C . ALA B 1 333 ? 17.766 15.359 -15.391 1 98.69 333 ALA B C 1
ATOM 5458 O O . ALA B 1 333 ? 17.172 15.914 -16.328 1 98.69 333 ALA B O 1
ATOM 5459 N N . VAL B 1 334 ? 17.156 14.672 -14.492 1 98.69 334 VAL B N 1
ATOM 5460 C CA . VAL B 1 334 ? 15.695 14.523 -14.477 1 98.69 334 VAL B CA 1
ATOM 5461 C C . VAL B 1 334 ? 15.039 15.883 -14.281 1 98.69 334 VAL B C 1
ATOM 5463 O O . VAL B 1 334 ? 14.047 16.203 -14.945 1 98.69 334 VAL B O 1
ATOM 5466 N N . ARG B 1 335 ? 15.57 16.703 -13.414 1 98.06 335 ARG B N 1
ATOM 5467 C CA . ARG B 1 335 ? 15.016 18.016 -13.164 1 98.06 335 ARG B CA 1
ATOM 5468 C C . ARG B 1 335 ? 15.195 18.922 -14.375 1 98.06 335 ARG B C 1
ATOM 5470 O O . ARG B 1 335 ? 14.383 19.828 -14.609 1 98.06 335 ARG B O 1
ATOM 5477 N N . GLU B 1 336 ? 16.172 18.688 -15.133 1 98.25 336 GLU B N 1
ATOM 5478 C CA . GLU B 1 336 ? 16.422 19.469 -16.344 1 98.25 336 GLU B CA 1
ATOM 5479 C C . GLU B 1 336 ? 15.477 19.047 -17.469 1 98.25 336 GLU B C 1
ATOM 5481 O O . GLU B 1 336 ? 15 19.891 -18.234 1 98.25 336 GLU B O 1
ATOM 5486 N N . VAL B 1 337 ? 15.188 17.797 -17.594 1 98.69 337 VAL B N 1
ATOM 5487 C CA . VAL B 1 337 ? 14.492 17.25 -18.75 1 98.69 337 VAL B CA 1
ATOM 5488 C C . VAL B 1 337 ? 12.984 17.312 -18.516 1 98.69 337 VAL B C 1
ATOM 5490 O O . VAL B 1 337 ? 12.219 17.516 -19.469 1 98.69 337 VAL B O 1
ATOM 5493 N N . PHE B 1 338 ? 12.547 17.188 -17.328 1 98.69 338 PHE B N 1
ATOM 5494 C CA . PHE B 1 338 ? 11.117 17.031 -17.062 1 98.69 338 PHE B CA 1
ATOM 5495 C C . PHE B 1 338 ? 10.609 18.188 -16.203 1 98.69 338 PHE B C 1
ATOM 5497 O O . PHE B 1 338 ? 11.273 18.609 -15.25 1 98.69 338 PHE B O 1
ATOM 5504 N N . ASP B 1 339 ? 9.5 18.734 -16.547 1 98 339 ASP B N 1
ATOM 5505 C CA . ASP B 1 339 ? 8.719 19.578 -15.641 1 98 339 ASP B CA 1
ATOM 5506 C C . ASP B 1 339 ? 7.773 18.734 -14.789 1 98 339 ASP B C 1
ATOM 5508 O O . ASP B 1 339 ? 6.809 18.172 -15.305 1 98 339 ASP B O 1
ATOM 5512 N N . LEU B 1 340 ? 8.008 18.688 -13.492 1 98.06 340 LEU B N 1
ATOM 5513 C CA . LEU B 1 340 ? 7.336 17.734 -12.617 1 98.06 340 LEU B CA 1
ATOM 5514 C C . LEU B 1 340 ? 6.18 18.406 -11.875 1 98.06 340 LEU B C 1
ATOM 5516 O O . LEU B 1 340 ? 5.648 17.844 -10.914 1 98.06 340 LEU B O 1
ATOM 5520 N N . ARG B 1 341 ? 5.781 19.625 -12.281 1 97 341 ARG B N 1
ATOM 5521 C CA . ARG B 1 341 ? 4.559 20.25 -11.766 1 97 341 ARG B CA 1
ATOM 5522 C C . ARG B 1 341 ? 3.322 19.516 -12.289 1 97 341 ARG B C 1
ATOM 5524 O O . ARG B 1 341 ? 3.293 19.078 -13.438 1 97 341 ARG B O 1
ATOM 5531 N N . PRO B 1 342 ? 2.27 19.391 -11.492 1 95.5 342 PRO B N 1
ATOM 5532 C CA . PRO B 1 342 ? 1.092 18.578 -11.805 1 95.5 342 PRO B CA 1
ATOM 5533 C C . PRO B 1 342 ? 0.501 18.906 -13.18 1 95.5 342 PRO B C 1
ATOM 5535 O O . PRO B 1 342 ? 0.143 18 -13.93 1 95.5 342 PRO B O 1
ATOM 5538 N N . TYR B 1 343 ? 0.409 20.172 -13.539 1 95.25 343 TYR B N 1
ATOM 5539 C CA . TYR B 1 343 ? -0.148 20.578 -14.828 1 95.25 343 TYR B CA 1
ATOM 5540 C C . TYR B 1 343 ? 0.647 19.984 -15.977 1 95.25 343 TYR B C 1
ATOM 5542 O O . TYR B 1 343 ? 0.069 19.422 -16.922 1 95.25 343 TYR B O 1
ATOM 5550 N N . TYR B 1 344 ? 1.924 20.047 -15.914 1 96.94 344 TYR B N 1
ATOM 5551 C CA . TYR B 1 344 ? 2.787 19.594 -17 1 96.94 344 TYR B CA 1
ATOM 5552 C C . TYR B 1 344 ? 2.838 18.078 -17.047 1 96.94 344 TYR B C 1
ATOM 5554 O O . TYR B 1 344 ? 2.996 17.484 -18.125 1 96.94 344 TYR B O 1
ATOM 5562 N N . ILE B 1 345 ? 2.701 17.406 -15.914 1 97.81 345 ILE B N 1
ATOM 5563 C CA . ILE B 1 345 ? 2.6 15.953 -15.891 1 97.81 345 ILE B CA 1
ATOM 5564 C C . ILE B 1 345 ? 1.375 15.508 -16.688 1 97.81 345 ILE B C 1
ATOM 5566 O O . ILE B 1 345 ? 1.474 14.633 -17.547 1 97.81 345 ILE B O 1
ATOM 5570 N N . SER B 1 346 ? 0.245 16.094 -16.359 1 96.62 346 SER B N 1
ATOM 5571 C CA . SER B 1 346 ? -1 15.742 -17.031 1 96.62 346 SER B CA 1
ATOM 5572 C C . SER B 1 346 ? -0.897 15.977 -18.547 1 96.62 346 SER B C 1
ATOM 5574 O O . SER B 1 346 ? -1.442 15.203 -19.328 1 96.62 346 SER B O 1
ATOM 5576 N N . LYS B 1 347 ? -0.234 17.031 -18.922 1 96.81 347 LYS B N 1
ATOM 5577 C CA . LYS B 1 347 ? -0.069 17.375 -20.328 1 96.81 347 LYS B CA 1
ATOM 5578 C C . LYS B 1 347 ? 0.884 16.391 -21.016 1 96.81 347 LYS B C 1
ATOM 5580 O O . LYS B 1 347 ? 0.567 15.852 -22.078 1 96.81 347 LYS B O 1
ATOM 5585 N N . ARG B 1 348 ? 2.033 16.188 -20.438 1 97.62 348 ARG B N 1
ATOM 5586 C CA . ARG B 1 348 ? 3.055 15.312 -21 1 97.62 348 ARG B CA 1
ATOM 5587 C C . ARG B 1 348 ? 2.512 13.906 -21.234 1 97.62 348 ARG B C 1
ATOM 5589 O O . ARG B 1 348 ? 2.764 13.297 -22.266 1 97.62 348 ARG B O 1
ATOM 5596 N N . LEU B 1 349 ? 1.758 13.43 -20.25 1 98.38 349 LEU B N 1
ATOM 5597 C CA . LEU B 1 349 ? 1.281 12.055 -20.312 1 98.38 349 LEU B CA 1
ATOM 5598 C C . LEU B 1 349 ? -0.139 11.992 -20.859 1 98.38 349 LEU B C 1
ATOM 5600 O O . LEU B 1 349 ? -0.732 10.914 -20.938 1 98.38 349 LEU B O 1
ATOM 5604 N N . ASP B 1 350 ? -0.708 13.109 -21.188 1 98.12 350 ASP B N 1
ATOM 5605 C CA . ASP B 1 350 ? -2.049 13.18 -21.766 1 98.12 350 ASP B CA 1
ATOM 5606 C C . ASP B 1 350 ? -3.051 12.398 -20.922 1 98.12 350 ASP B C 1
ATOM 5608 O O . ASP B 1 350 ? -3.721 11.492 -21.406 1 98.12 350 ASP B O 1
ATOM 5612 N N . LEU B 1 351 ? -3.26 12.898 -19.688 1 98.25 351 LEU B N 1
ATOM 5613 C CA . LEU B 1 351 ? -3.922 12.055 -18.703 1 98.25 351 LEU B CA 1
ATOM 5614 C C . LEU B 1 351 ? -5.406 12.391 -18.609 1 98.25 351 LEU B C 1
ATOM 5616 O O . LEU B 1 351 ? -6.184 11.633 -18.031 1 98.25 351 LEU B O 1
ATOM 5620 N N . LYS B 1 352 ? -5.855 13.453 -19.141 1 97.44 352 LYS B N 1
ATOM 5621 C CA . LYS B 1 352 ? -7.262 13.828 -19.047 1 97.44 352 LYS B CA 1
ATOM 5622 C C . LYS B 1 352 ? -8.094 13.125 -20.109 1 97.44 352 LYS B C 1
ATOM 5624 O O . LYS B 1 352 ? -8.758 13.773 -20.922 1 97.44 352 LYS B O 1
ATOM 5629 N N . ARG B 1 353 ? -8.062 11.82 -20.109 1 97.88 353 ARG B N 1
ATOM 5630 C CA . ARG B 1 353 ? -8.758 10.93 -21.031 1 97.88 353 ARG B CA 1
ATOM 5631 C C . ARG B 1 353 ? -9.359 9.734 -20.297 1 97.88 353 ARG B C 1
ATOM 5633 O O . ARG B 1 353 ? -8.93 9.398 -19.188 1 97.88 353 ARG B O 1
ATOM 5640 N N . PRO B 1 354 ? -10.406 9.172 -20.797 1 97.94 354 PRO B N 1
ATOM 5641 C CA . PRO B 1 354 ? -10.992 7.977 -20.188 1 97.94 354 PRO B CA 1
ATOM 5642 C C . PRO B 1 354 ? -10.195 6.711 -20.5 1 97.94 354 PRO B C 1
ATOM 5644 O O . PRO B 1 354 ? -10.68 5.84 -21.234 1 97.94 354 PRO B O 1
ATOM 5647 N N . ILE B 1 355 ? -9.062 6.508 -19.906 1 97.88 355 ILE B N 1
ATOM 5648 C CA . ILE B 1 355 ? -8.133 5.434 -20.25 1 97.88 355 ILE B CA 1
ATOM 5649 C C . ILE B 1 355 ? -7.832 4.594 -19.016 1 97.88 355 ILE B C 1
ATOM 5651 O O . ILE B 1 355 ? -6.898 3.785 -19.031 1 97.88 355 ILE B O 1
ATOM 5655 N N . TYR B 1 356 ? -8.625 4.723 -17.953 1 98.19 356 TYR B N 1
ATOM 5656 C CA . TYR B 1 356 ? -8.148 4.25 -16.656 1 98.19 356 TYR B CA 1
ATOM 5657 C C . TYR B 1 356 ? -8.711 2.869 -16.344 1 98.19 356 TYR B C 1
ATOM 5659 O O . TYR B 1 356 ? -8.07 2.074 -15.648 1 98.19 356 TYR B O 1
ATOM 5667 N N . LYS B 1 357 ? -9.859 2.492 -16.781 1 97.94 357 LYS B N 1
ATOM 5668 C CA . LYS B 1 357 ? -10.453 1.193 -16.484 1 97.94 357 LYS B CA 1
ATOM 5669 C C . LYS B 1 357 ? -9.508 0.055 -16.859 1 97.94 357 LYS B C 1
ATOM 5671 O O . LYS B 1 357 ? -9.297 -0.872 -16.078 1 97.94 357 LYS B O 1
ATOM 5676 N N . PRO B 1 358 ? -8.789 0.094 -18.016 1 97.25 358 PRO B N 1
ATOM 5677 C CA . PRO B 1 358 ? -7.871 -0.992 -18.359 1 97.25 358 PRO B CA 1
ATOM 5678 C C . PRO B 1 358 ? -6.684 -1.091 -17.406 1 97.25 358 PRO B C 1
ATOM 5680 O O . PRO B 1 358 ? -6.012 -2.125 -17.359 1 97.25 358 PRO B O 1
ATOM 5683 N N . THR B 1 359 ? -6.355 -0.058 -16.656 1 97.75 359 THR B N 1
ATOM 5684 C CA . THR B 1 359 ? -5.207 -0.062 -15.758 1 97.75 359 THR B CA 1
ATOM 5685 C C . THR B 1 359 ? -5.543 -0.762 -14.445 1 97.75 359 THR B C 1
ATOM 5687 O O . THR B 1 359 ? -4.648 -1.118 -13.68 1 97.75 359 THR B O 1
ATOM 5690 N N . SER B 1 360 ? -6.816 -1.041 -14.18 1 97.56 360 SER B N 1
ATOM 5691 C CA . SER B 1 360 ? -7.312 -1.396 -12.859 1 97.56 360 SER B CA 1
ATOM 5692 C C . SER B 1 360 ? -6.934 -2.828 -12.492 1 97.56 360 SER B C 1
ATOM 5694 O O . SER B 1 360 ? -7.148 -3.26 -11.352 1 97.56 360 SER B O 1
ATOM 5696 N N . CYS B 1 361 ? -6.379 -3.611 -13.383 1 97 361 CYS B N 1
ATOM 5697 C CA . CYS B 1 361 ? -5.938 -4.977 -13.117 1 97 361 CYS B CA 1
ATOM 5698 C C . CYS B 1 361 ? -4.633 -5.277 -13.852 1 97 361 CYS B C 1
ATOM 5700 O O . CYS B 1 361 ? -4.281 -4.586 -14.805 1 97 361 CYS B O 1
ATOM 5702 N N . TYR B 1 362 ? -3.875 -6.223 -13.328 1 97.56 362 TYR B N 1
ATOM 5703 C CA . TYR B 1 362 ? -2.66 -6.766 -13.922 1 97.56 362 TYR B CA 1
ATOM 5704 C C . TYR B 1 362 ? -1.548 -5.727 -13.945 1 97.56 362 TYR B C 1
ATOM 5706 O O . TYR B 1 362 ? -0.698 -5.734 -14.836 1 97.56 362 TYR B O 1
ATOM 5714 N N . GLY B 1 363 ? -1.641 -4.754 -13.047 1 96.88 363 GLY B N 1
ATOM 5715 C CA . GLY B 1 363 ? -0.588 -3.764 -12.891 1 96.88 363 GLY B CA 1
ATOM 5716 C C . GLY B 1 363 ? -0.847 -2.49 -13.672 1 96.88 363 GLY B C 1
ATOM 5717 O O . GLY B 1 363 ? -1.292 -2.539 -14.82 1 96.88 363 GLY B O 1
ATOM 5718 N N . HIS B 1 364 ? -0.597 -1.379 -13.078 1 97.75 364 HIS B N 1
ATOM 5719 C CA . HIS B 1 364 ? -0.675 -0.093 -13.766 1 97.75 364 HIS B CA 1
ATOM 5720 C C . HIS B 1 364 ? 0.56 0.148 -14.625 1 97.75 364 HIS B C 1
ATOM 5722 O O . HIS B 1 364 ? 0.554 1.023 -15.492 1 97.75 364 HIS B O 1
ATOM 5728 N N . PHE B 1 365 ? 1.595 -0.583 -14.422 1 98.31 365 PHE B N 1
ATOM 5729 C CA . PHE B 1 365 ? 2.879 -0.402 -15.094 1 98.31 365 PHE B CA 1
ATOM 5730 C C . PHE B 1 365 ? 3.318 -1.69 -15.781 1 98.31 365 PHE B C 1
ATOM 5732 O O . PHE B 1 365 ? 2.812 -2.77 -15.461 1 98.31 365 PHE B O 1
ATOM 5739 N N . GLY B 1 366 ? 4.16 -1.607 -16.734 1 97.75 366 GLY B N 1
ATOM 5740 C CA . GLY B 1 366 ? 4.73 -2.764 -17.406 1 97.75 366 GLY B CA 1
ATOM 5741 C C . GLY B 1 366 ? 3.9 -3.23 -18.594 1 97.75 366 GLY B C 1
ATOM 5742 O O . GLY B 1 366 ? 4.184 -4.277 -19.188 1 97.75 366 GLY B O 1
ATOM 5743 N N . ARG B 1 367 ? 2.895 -2.504 -18.938 1 96.94 367 ARG B N 1
ATOM 5744 C CA . ARG B 1 367 ? 2.043 -2.793 -20.094 1 96.94 367 ARG B CA 1
ATOM 5745 C C . ARG B 1 367 ? 2.146 -1.691 -21.141 1 96.94 367 ARG B C 1
ATOM 5747 O O . ARG B 1 367 ? 1.866 -0.525 -20.859 1 96.94 367 ARG B O 1
ATOM 5754 N N . GLU B 1 368 ? 2.486 -2.057 -22.328 1 93.31 368 GLU B N 1
ATOM 5755 C CA . GLU B 1 368 ? 2.766 -1.047 -23.344 1 93.31 368 GLU B CA 1
ATOM 5756 C C . GLU B 1 368 ? 1.615 -0.937 -24.344 1 93.31 368 GLU B C 1
ATOM 5758 O O . GLU B 1 368 ? 1.84 -0.718 -25.547 1 93.31 368 GLU B O 1
ATOM 5763 N N . GLN B 1 369 ? 0.467 -0.951 -23.922 1 91.62 369 GLN B N 1
ATOM 5764 C CA . GLN B 1 369 ? -0.7 -0.8 -24.781 1 91.62 369 GLN B CA 1
ATOM 5765 C C . GLN B 1 369 ? -0.983 0.67 -25.078 1 91.62 369 GLN B C 1
ATOM 5767 O O . GLN B 1 369 ? -0.437 1.556 -24.406 1 91.62 369 GLN B O 1
ATOM 5772 N N . ALA B 1 370 ? -1.833 0.893 -26.078 1 90.75 370 ALA B N 1
ATOM 5773 C CA . ALA B 1 370 ? -2.199 2.252 -26.469 1 90.75 370 ALA B CA 1
ATOM 5774 C C . ALA B 1 370 ? -2.875 2.99 -25.312 1 90.75 370 ALA B C 1
ATOM 5776 O O . ALA B 1 370 ? -3.73 2.428 -24.625 1 90.75 370 ALA B O 1
ATOM 5777 N N . GLY B 1 371 ? -2.404 4.148 -25.016 1 93.19 371 GLY B N 1
ATOM 5778 C CA . GLY B 1 371 ? -2.99 4.953 -23.953 1 93.19 371 GLY B CA 1
ATOM 5779 C C . GLY B 1 371 ? -2.137 5.004 -22.703 1 93.19 371 GLY B C 1
ATOM 5780 O O . GLY B 1 371 ? -2.26 5.934 -21.891 1 93.19 371 GLY B O 1
ATOM 5781 N N . PHE B 1 372 ? -1.345 3.99 -22.531 1 97.44 372 PHE B N 1
ATOM 5782 C CA . PHE B 1 372 ? -0.46 3.979 -21.375 1 97.44 372 PHE B CA 1
ATOM 5783 C C . PHE B 1 372 ? 0.806 4.781 -21.641 1 97.44 372 PHE B C 1
ATOM 5785 O O . PHE B 1 372 ? 1.9 4.219 -21.719 1 97.44 372 PHE B O 1
ATOM 5792 N N . THR B 1 373 ? 0.647 6.051 -21.688 1 98.19 373 THR B N 1
ATOM 5793 C CA . THR B 1 373 ? 1.698 6.957 -22.141 1 98.19 373 THR B CA 1
ATOM 5794 C C . THR B 1 373 ? 2.861 6.965 -21.156 1 98.19 373 THR B C 1
ATOM 5796 O O . THR B 1 373 ? 3.994 7.285 -21.516 1 98.19 373 THR B O 1
ATOM 5799 N N . TRP B 1 374 ? 2.654 6.59 -19.938 1 98.69 374 TRP B N 1
ATOM 5800 C CA . TRP B 1 374 ? 3.709 6.555 -18.938 1 98.69 374 TRP B CA 1
ATOM 5801 C C . TRP B 1 374 ? 4.656 5.383 -19.188 1 98.69 374 TRP B C 1
ATOM 5803 O O . TRP B 1 374 ? 5.672 5.246 -18.5 1 98.69 374 TRP B O 1
ATOM 5813 N N . GLU B 1 375 ? 4.336 4.559 -20.188 1 98.69 375 GLU B N 1
ATOM 5814 C CA . GLU B 1 375 ? 5.156 3.389 -20.469 1 98.69 375 GLU B CA 1
ATOM 5815 C C . GLU B 1 375 ? 6.004 3.602 -21.719 1 98.69 375 GLU B C 1
ATOM 5817 O O . GLU B 1 375 ? 6.793 2.732 -22.109 1 98.69 375 GLU B O 1
ATOM 5822 N N . VAL B 1 376 ? 5.883 4.75 -22.359 1 98.38 376 VAL B N 1
ATOM 5823 C CA . VAL B 1 376 ? 6.68 5.039 -23.547 1 98.38 376 VAL B CA 1
ATOM 5824 C C . VAL B 1 376 ? 8.062 5.547 -23.141 1 98.38 376 VAL B C 1
ATOM 5826 O O . VAL B 1 376 ? 8.234 6.051 -22.016 1 98.38 376 VAL B O 1
ATOM 5829 N N . THR B 1 377 ? 9.07 5.383 -23.906 1 98.44 377 THR B N 1
ATOM 5830 C CA . THR B 1 377 ? 10.438 5.773 -23.562 1 98.44 377 THR B CA 1
ATOM 5831 C C . THR B 1 377 ? 10.945 6.836 -24.547 1 98.44 377 THR B C 1
ATOM 5833 O O . THR B 1 377 ? 12.062 6.734 -25.047 1 98.44 377 THR B O 1
ATOM 5836 N N . ASP B 1 378 ? 10.148 7.816 -24.75 1 98.44 378 ASP B N 1
ATOM 5837 C CA . ASP B 1 378 ? 10.43 8.82 -25.766 1 98.44 378 ASP B CA 1
ATOM 5838 C C . ASP B 1 378 ? 11.312 9.93 -25.219 1 98.44 378 ASP B C 1
ATOM 5840 O O . ASP B 1 378 ? 11.672 10.867 -25.938 1 98.44 378 ASP B O 1
ATOM 5844 N N . ALA B 1 379 ? 11.711 9.875 -23.969 1 98.75 379 ALA B N 1
ATOM 5845 C CA . ALA B 1 379 ? 12.547 10.906 -23.375 1 98.75 379 ALA B CA 1
ATOM 5846 C C . ALA B 1 379 ? 13.961 10.383 -23.109 1 98.75 379 ALA B C 1
ATOM 5848 O O . ALA B 1 379 ? 14.797 11.094 -22.562 1 98.75 379 ALA B O 1
ATOM 5849 N N . ALA B 1 380 ? 14.258 9.141 -23.516 1 98.75 380 ALA B N 1
ATOM 5850 C CA . ALA B 1 380 ? 15.555 8.523 -23.266 1 98.75 380 ALA B CA 1
ATOM 5851 C C . ALA B 1 380 ? 16.688 9.344 -23.891 1 98.75 380 ALA B C 1
ATOM 5853 O O . ALA B 1 380 ? 17.734 9.531 -23.266 1 98.75 380 ALA B O 1
ATOM 5854 N N . ALA B 1 381 ? 16.469 9.844 -25.094 1 98.69 381 ALA B N 1
ATOM 5855 C CA . ALA B 1 381 ? 17.5 10.633 -25.781 1 98.69 381 ALA B CA 1
ATOM 5856 C C . ALA B 1 381 ? 17.766 11.945 -25.031 1 98.69 381 ALA B C 1
ATOM 5858 O O . ALA B 1 381 ? 18.922 12.383 -24.953 1 98.69 381 ALA B O 1
ATOM 5859 N N . ASP B 1 382 ? 16.734 12.578 -24.578 1 98.75 382 ASP B N 1
ATOM 5860 C CA . ASP B 1 382 ? 16.891 13.812 -23.812 1 98.75 382 ASP B CA 1
ATOM 5861 C C . ASP B 1 382 ? 17.719 13.578 -22.562 1 98.75 382 ASP B C 1
ATOM 5863 O O . ASP B 1 382 ? 18.562 14.414 -22.188 1 98.75 382 ASP B O 1
ATOM 5867 N N . LEU B 1 383 ? 17.484 12.469 -21.906 1 98.88 383 LEU B N 1
ATOM 5868 C CA . LEU B 1 383 ? 18.234 12.133 -20.703 1 98.88 383 LEU B CA 1
ATOM 5869 C C . LEU B 1 383 ? 19.703 11.867 -21.016 1 98.88 383 LEU B C 1
ATOM 5871 O O . LEU B 1 383 ? 20.594 12.266 -20.266 1 98.88 383 LEU B O 1
ATOM 5875 N N . ARG B 1 384 ? 19.953 11.219 -22.125 1 98.56 384 ARG B N 1
ATOM 5876 C CA . ARG B 1 384 ? 21.328 11.008 -22.562 1 98.56 384 ARG B CA 1
ATOM 5877 C C . ARG B 1 384 ? 22.062 12.328 -22.766 1 98.56 384 ARG B C 1
ATOM 5879 O O . ARG B 1 384 ? 23.219 12.477 -22.375 1 98.56 384 ARG B O 1
ATOM 5886 N N . THR B 1 385 ? 21.391 13.203 -23.391 1 98.62 385 THR B N 1
ATOM 5887 C CA . THR B 1 385 ? 21.969 14.516 -23.656 1 98.62 385 THR B CA 1
ATOM 5888 C C . THR B 1 385 ? 22.281 15.227 -22.344 1 98.62 385 THR B C 1
ATOM 5890 O O . THR B 1 385 ? 23.391 15.766 -22.172 1 98.62 385 THR B O 1
ATOM 5893 N N . ALA B 1 386 ? 21.312 15.227 -21.438 1 98.69 386 ALA B N 1
ATOM 5894 C CA . ALA B 1 386 ? 21.484 15.906 -20.156 1 98.69 386 ALA B CA 1
ATOM 5895 C C . ALA B 1 386 ? 22.625 15.289 -19.359 1 98.69 386 ALA B C 1
ATOM 5897 O O . ALA B 1 386 ? 23.328 15.984 -18.625 1 98.69 386 ALA B O 1
ATOM 5898 N N . LEU B 1 387 ? 22.812 14.008 -19.5 1 98.44 387 LEU B N 1
ATOM 5899 C CA . LEU B 1 387 ? 23.828 13.281 -18.75 1 98.44 387 LEU B CA 1
ATOM 5900 C C . LEU B 1 387 ? 25.156 13.242 -19.5 1 98.44 387 LEU B C 1
ATOM 5902 O O . LEU B 1 387 ? 26.156 12.797 -18.953 1 98.44 387 LEU B O 1
ATOM 5906 N N . LYS B 1 388 ? 25.141 13.703 -20.734 1 97.62 388 LYS B N 1
ATOM 5907 C CA . LYS B 1 388 ? 26.312 13.742 -21.594 1 97.62 388 LYS B CA 1
ATOM 5908 C C . LYS B 1 388 ? 26.875 12.344 -21.828 1 97.62 388 LYS B C 1
ATOM 5910 O O . LYS B 1 388 ? 28.078 12.117 -21.656 1 97.62 388 LYS B O 1
ATOM 5915 N N . ILE B 1 389 ? 26.016 11.531 -22.109 1 96.19 389 ILE B N 1
ATOM 5916 C CA . ILE B 1 389 ? 26.422 10.156 -22.422 1 96.19 389 ILE B CA 1
ATOM 5917 C C . ILE B 1 389 ? 25.875 9.75 -23.781 1 96.19 389 ILE B C 1
ATOM 5919 O O . ILE B 1 389 ? 24.906 10.336 -24.281 1 96.19 389 ILE B O 1
#

Sequence (778 aa):
MINAKGRYLFSSESVTEGHPDKVADQISDGILDAILAQDPDAHVACETLVTTGLAFIAGEITTKAYADFPSIVRETVKEIGYNSSTMGFDWETCAVISSVDKQSVDIAQGVSRTKPEDQGAGDQGMMFGFACDETETLMPAPIYWAHKLSRRLTEVRKSGVLDFLRPDGKTQVAVEYVDGKPVRIDNVVVASQHAENISHADLCDAVKKEVIFHTLPESLVDKNTKIYINTTGRFVIGGPMGDCGLTGRKIIQDTYGGMGNHGGGAFSGKDPSKVDRSGAYMARYVAKNMVASGACKRCEVQIAYCIGVAEPLSVLVTSMGSSDIPDEALTKAVREVFDLRPYYISKRLDLKRPIYKPTSCYGHFGREQAGFTWEVTDAAADLRTALKIMINAKGRYLFSSESVTEGHPDKVADQISDGILDAILAQDPDAHVACETLVTTGLAFIAGEITTKAYADFPSIVRETVKEIGYNSSTMGFDWETCAVISSVDKQSVDIAQGVSRTKPEDQGAGDQGMMFGFACDETETLMPAPIYWAHKLSRRLTEVRKSGVLDFLRPDGKTQVAVEYVDGKPVRIDNVVVASQHAENISHADLCDAVKKEVIFHTLPESLVDKNTKIYINTTGRFVIGGPMGDCGLTGRKIIQDTYGGMGNHGGGAFSGKDPSKVDRSGAYMARYVAKNMVASGACKRCEVQIAYCIGVAEPLSVLVTSMGSSDIPDEALTKAVREVFDLRPYYISKRLDLKRPIYKPTSCYGHFGREQAGFTWEVTDAAADLRTALKI

Foldseek 3Di:
DPQDAFKDKDKFKFKACQAQQLLFLLLLLLQVQQQLQPFLPKFWFWKWKFAQLEIEIEEAIDGPGDDDSLVSSLVSCVVLPQPDVLQRYHSVRRYYHYYYHHDDPVLVVLQDDPDLLFGAFSAWKKAKAKFFQQDPLRADPFLLLNLQLNVLLSVCCVVVVPVFFDRTKMKMWMFMDHSRHTQATQEMEIETAGHPPDFQVRVQVSSVPRRVVVRDDPRRYDPNYYYHYNVVGHRHHRGNHVDMHIAAPPVCSQHRRPPADGMDRGARNGALSHCNHLVNLQNNLLQSLQCVLVQFRMKMKMWTGHRSGQQTPDIWIDNVPRHPDDRVLLRVLSVVQDDSGSSRSCVQLVRSHSPCSVSSGSYVGSDDDPSSSSSDNPCSVSSCVSSVD/DPQDAFKDKDKFKFKACQAQQLLFLLLLLLQVQQQLQPFLPKFWFWKWKFAQLEIEIEEAIDGPGDDDSLVSSLVSCVVLPQPDVLQRYHSVRRYYHYYYHHDDPVLVVLQDDPDLLFGAQSAWKKAKAKFFQQDPLRADPFLLLNLQLNVLLSVCCVVVVPVFFDRTKMKMWMFMDHSRHTQATQEMEIETAGHPPDFQVRVVVSSVPRRVVVRDDPRRYDPNYYYHYNVVGHRHHRGNHVDMHIAAPPVCSQHRRPPADGMDRHARNGALSHCNHLVNLQNNLLQSLQCVLVQFRMKMWMWTGHRSGQQTPDIWIDNVPRHPDDRVLLRVLSVVQDDSGSSRSCVQLVRSHSPCSVSSGSHVGSDDDPSSSSSDNPCSVSSCVSSVD

InterPro domains:
  IPR002133 S-adenosylmethionine synthetase [MF_00086] (6-387)
  IPR002133 S-adenosylmethionine synthetase [PIRSF000497] (5-386)
  IPR002133 S-adenosylmethionine synthetase [PTHR11964] (7-379)
  IPR002133 S-adenosylmethionine synthetase [TIGR01034] (9-386)
  IPR022628 S-adenosylmethionine synthetase, N-terminal [PF00438] (8-104)
  IPR022629 S-adenosylmethionine synthetase, central domain [PF02772] (118-235)
  IPR022630 S-adenosylmethionine synthetase, C-terminal [PF02773] (237-375)
  IPR022631 S-adenosylmethionine synthetase, conserved site [PS00376] (120-130)
  IPR022631 S-adenosylmethionine synthetase, conserved site [PS00377] (263-271)
  IPR022636 S-adenosylmethionine synthetase superfamily [SSF55973] (7-113)
  IPR022636 S-adenosylmethionine synthetase superfamily [SSF55973] (116-236)
  IPR022636 S-adenosylmethionine synthetase superfamily [SSF55973] (237-387)

Radius of gyration: 24.05 Å; Cα contacts (8 Å, |Δi|>4): 2107; chains: 2; bounding box: 59×67×53 Å

Secondary structure (DSSP, 8-state):
-----SEEEEEEEEE-TTSHHHHHHHHHHHHHHHHHHH-TT-EEEEEEEEETTEEEEEEEEE-S----HHHHHHHHHHHHT-EEGGGTEETTT-EEEEEEEPPPHHHHHHH--SSGGGPPBSS-EEEEEEEETTSTTS--HHHHHHHHHHHHHHHHHHHTTTTTEEEEEEEEEEEEEETTEEEEEEEEEEEEEE-TTS-HHHHHHHHIIIIIHHHS-GGG--TT-EEEE-TTS---S-HHHHS-EETTTTHHHHTTTTSS---SS--TTB-TTSHHHHHHHHHHHHHHHHHHTTS-SEEEEEEEE-BT-SS-SEEEEE-TTS-SS-HHHHHHHHHHH---SHHHHHHHTT-SSS--GGGGSS-SSS---TT-GGG--TTHHHHHHHHT-/-----SEEEEEEEEE-TTSHHHHHHHHHHHHHHHHHHH-TT-EEEEEEEEETTEEEEEEEEE-S----HHHHHHHHHHHHT-EEGGGTEETTT-EEEEEEEPPPHHHHHHH--SSGGGPPBSS-EEEEEEEETTSTTS--HHHHHHHHHHHHHHHHHHHTTTTTEEEEEEEEEEEEEETTEEEEEEEEEEEEEE-TTS-HHHHHHHHIIIIIHHHS-GGG--TT-EEEE-TTS---S-HHHHS-EETTTTHHHHTTTTSS---SS--TTB-TTSHHHHHHHHHHHHHHHHHHTTS-SEEEEEEEE-BT-SS-SEEEEE-TTS-SS-HHHHHHHHHHH---SHHHHHHHTT-SSS--GGGGSS-SSS---TT-GGG--TTHHHHHHHHT-

pLDDT: mean 94.85, std 6.31, range [49.5, 98.94]

Organism: Solidesulfovibrio magneticus (strain ATCC 700980 / DSM 13731 / RS-1) (NCBI:txid573370)

Nearest PDB structures (foldseek):
  7ll3-assembly1_A-2  TM=9.769E-01  e=1.609E-61  Escherichia coli 908573
  7r2w-assembly1_A  TM=9.877E-01  e=1.895E-60  Escherichia coli
  3iml-assembly1_A  TM=9.782E-01  e=3.365E-58  Burkholderia pseudomallei
  3iml-assembly1_B  TM=9.885E-01  e=9.994E-57  Burkholderia pseudomallei
  7ock-assembly1_H  TM=9.694E-01  e=1.637E-56  Escherichia coli K-12

Solvent-accessible surface area (backbone atoms only — not comparable to full-atom values): 36417 Å² total; per-residue (Å²): 59,91,56,43,56,48,69,47,55,46,58,12,40,26,46,19,58,24,23,22,34,28,43,12,11,32,38,18,12,44,54,44,22,50,28,26,68,68,27,54,81,41,47,38,39,35,36,21,40,25,32,67,51,34,39,40,38,34,23,26,48,39,67,88,44,76,69,62,60,63,58,52,43,26,49,46,36,41,72,52,51,30,78,36,65,84,47,24,31,27,32,89,72,43,44,70,47,75,57,71,40,58,57,38,66,50,50,47,56,18,31,60,47,95,47,64,76,54,13,12,23,54,45,60,42,37,24,30,14,46,18,24,72,68,38,96,61,28,30,52,52,29,29,50,50,9,25,49,41,21,50,38,52,50,48,35,32,75,72,48,78,38,69,52,47,46,46,20,31,38,20,29,21,28,27,30,25,52,62,73,36,82,64,32,40,47,34,40,38,40,38,57,22,30,48,84,87,62,51,66,67,58,49,43,53,48,44,44,55,71,26,51,63,63,61,51,57,69,83,36,51,58,95,76,41,43,79,44,57,37,69,47,56,61,39,46,74,22,25,23,48,39,38,56,8,36,42,29,35,54,51,36,39,33,52,46,20,35,47,37,49,49,44,53,45,45,47,52,11,47,32,61,64,35,38,49,34,41,42,21,40,47,24,24,20,52,14,41,13,43,33,68,43,64,64,20,48,26,24,40,24,40,43,27,36,40,38,31,34,25,63,55,75,41,68,33,33,29,32,64,76,50,33,90,63,54,27,54,57,52,28,52,28,49,59,71,72,46,66,76,26,51,40,48,42,38,58,76,43,59,44,67,52,54,67,47,37,78,38,37,42,63,23,64,50,67,55,79,54,92,80,42,51,44,59,52,60,85,52,13,66,57,46,22,58,62,64,71,100,58,90,55,42,57,48,66,48,56,47,59,11,41,26,45,18,57,24,23,23,34,30,43,13,12,33,37,16,11,42,51,43,22,50,29,26,68,69,27,53,81,41,47,38,39,34,37,22,39,25,30,69,50,33,38,39,37,33,24,26,48,39,66,89,44,76,70,62,59,62,59,51,44,28,50,46,37,43,72,52,52,30,77,37,66,83,48,25,32,26,33,88,71,42,44,70,46,75,57,72,39,58,56,38,65,49,52,47,55,18,30,60,48,95,48,65,74,54,15,12,24,56,46,60,43,36,24,31,14,45,18,24,73,67,37,98,60,27,31,52,50,29,29,50,52,8,26,50,42,19,51,38,51,50,48,34,31,74,71,48,78,39,68,50,47,46,45,20,32,39,20,29,22,27,27,30,25,50,64,72,37,83,64,33,40,47,34,39,39,39,39,58,21,29,49,84,86,62,53,67,68,58,49,44,54,48,44,43,55,70,25,50,62,63,62,51,57,68,85,35,52,57,94,77,40,42,79,44,59,37,70,47,55,60,38,46,73,22,25,23,47,39,39,55,7,37,42,28,35,54,52,37,40,34,50,45,21,35,47,36,51,49,45,53,44,45,46,50,11,47,30,60,65,36,39,50,34,40,42,21,41,46,25,24,21,50,14,40,14,43,33,69,42,63,63,21,47,26,23,41,24,40,42,25,36,40,39,31,34,25,64,54,75,41,68,31,32,27,32,62,74,50,33,90,65,54,27,54,56,52,30,52,29,49,61,70,73,46,65,76,26,50,41,48,42,39,58,76,43,58,47,68,50,54,67,47,39,77,39,38,43,61,24,65,49,65,53,81,54,91,80,39,50,44,60,51,59,86,53,14,66,58,46,22,59,62,65,70,100